Protein 7MQJ (pdb70)

InterPro domains:
  IPR001650 Helicase, C-terminal domain-like [PF00271] (728-817)
  IPR001650 Helicase, C-terminal domain-like [PS51194] (675-858)
  IPR001650 Helicase, C-terminal domain-like [SM00490] (717-817)
  IPR002464 DNA/RNA helicase, ATP-dependent, DEAH-box type, conserved site [PS00690] (511-520)
  IPR007502 Helicase-associated domain [SM00847] (878-1007)
  IPR011545 DEAD/DEAH-box helicase domain [PF00270] (399-563)
  IPR011709 DEAD-box helicase, OB fold [PF07717] (1080-1184)
  IPR014001 Helicase superfamily 1/2, ATP-binding domain [PS51192] (401-580)
  IPR014001 Helicase superfamily 1/2, ATP-binding domain [SM00487] (389-593)
  IPR027417 P-loop containing nucleoside triphosphate hydrolase [G3DSA:3.40.50.300] (355-586)
  IPR027417 P-loop containing nucleoside triphosphate hydrolase [G3DSA:3.40.50.300] (587-837)
  IPR027417 P-loop containing nucleoside triphosphate hydrolase [SSF52540] (385-940)
  IPR048333 Helicase associated domain (HA2), winged-helix domain [PF04408] (879-907)

Sequence (773 aa):
DLSRSDEIQKARIQLPVFGEEHKIMEAIHHHNDVVIICGETGSGKTTQVPQFLYEAGFGAEDSPDDYPGMVGITQPRRVAAVSMAERVANNELGDHGHKVGYQIRFDSTAKEDTKVKFMTDGVLLREMMHDFKLTKYSSIIIDEAHERNINTDILIGMLSRRCVRRLRAKLHKENPIEHKKLKLIIMSATLRVSDFSENKTLFPIIAPPVLQVDARQFPVSIHFNRRTAFNYTDDEAFRKTCKIHQKLPPGAILVFLTGQQEITHMMVKRLRKEFPFKKNSKYNKDLETPVSKMGINSKTTDLEAEDDIDFSVQVIDQDKFKSAIRYEEEDEEEEEGFEEVLTEGQTANDPLYVLPLYSLLPTKEQMRVFQKPPQGSRLCIVATNVAETSLTIPGVRYVVDSGRSKERKYNESNGVQSFEVGWVSKASANQRSGRAGRTGPGHCYRLYSSAVFEHHDFEQFSKPEILRMPVESIVLQMKSMMAIHNIINFPFPTPPDRVALSKAIQLLQYLGALDNKEMITEDGKKMSLFPLSPRFSKMLLVSDEKACLPYIVAIVSALSVGDPFINEEFELGINEISRKPNPDENMDPELKKELRSKFYKSRRSQFSKKLDKFSDVFRLLSVVSAMDYVPKEQKEIFMKKNFLRGKLMEEIVKLRKQLMYIIKSNTSKENIAVVIRNEDLKSDIPSVIQIKLLKQMICAGFVDHVAVRADVLFPDDAKITNRTSIINIPYIPVLATRTPNIEDCFVYIHPTSILNNLGEMPPKYMLYYSLHLGGNNKTRMNTLCDIA

Solvent-accessible surface area: 35760 Å² total; per-residue (Å²): 180,51,72,37,63,114,142,17,93,98,43,13,83,120,47,31,0,54,66,47,58,132,129,0,19,82,10,0,94,137,46,41,16,1,0,0,3,4,75,7,20,0,10,10,16,17,0,0,0,0,4,0,26,93,51,21,1,0,42,138,133,18,107,62,22,49,11,29,0,0,0,0,0,13,29,5,1,0,0,0,1,16,3,71,91,0,25,92,3,0,29,93,44,8,107,27,19,15,86,16,16,68,39,114,45,138,38,157,175,52,6,49,1,14,0,0,8,4,0,2,0,2,62,40,6,82,168,49,64,74,4,77,143,2,0,0,0,0,0,0,4,0,31,37,23,49,6,15,0,0,0,0,0,0,14,0,6,60,0,10,160,50,9,32,123,32,42,152,97,52,63,153,118,49,48,46,1,4,0,0,0,0,0,10,38,115,135,6,59,57,1,12,116,22,138,103,6,7,105,146,55,11,42,51,38,105,11,122,24,164,66,48,97,26,53,62,23,62,20,130,124,8,37,56,86,29,35,63,23,0,27,95,3,0,15,62,0,4,56,111,0,20,78,21,6,0,2,0,0,0,7,7,28,134,39,0,53,88,2,14,108,79,0,43,170,89,5,73,21,144,174,128,9,141,71,26,119,57,4,78,41,116,73,45,82,49,30,14,2,20,81,5,1,26,59,27,25,17,18,13,55,1,32,21,86,36,107,24,92,103,96,25,105,61,65,8,122,67,8,96,119,187,179,143,42,112,4,17,149,60,107,54,66,182,69,35,78,41,107,21,31,1,19,0,0,5,0,2,1,24,1,20,30,161,18,5,43,36,0,53,117,158,45,21,177,34,18,15,8,0,0,0,0,2,21,0,2,8,5,5,8,48,8,69,32,5,56,0,0,0,0,0,0,12,4,28,55,34,73,68,69,151,95,45,20,4,5,4,4,3,50,25,66,11,7,22,30,18,0,80,36,0,4,4,17,0,0,44,87,17,75,3,21,0,0,5,0,0,6,51,41,0,16,108,128,48,4,122,104,91,71,113,22,14,5,93,35,11,0,36,21,14,0,0,6,40,0,6,31,6,71,8,130,75,3,46,98,7,11,4,6,26,88,21,109,146,116,33,2,52,149,3,11,86,16,0,50,87,0,32,0,4,45,152,137,68,97,34,37,117,50,0,90,103,2,38,46,30,17,6,2,1,38,5,0,26,0,5,34,45,0,107,106,135,79,0,31,62,13,0,2,3,0,0,0,0,24,3,23,23,86,0,17,40,30,22,45,99,49,50,7,53,130,136,70,97,60,100,65,134,106,169,191,192,93,100,137,97,57,149,87,37,35,63,114,5,93,155,3,19,54,78,4,20,140,36,15,114,48,0,23,2,1,19,18,1,17,0,2,10,32,2,22,111,22,76,169,140,81,29,132,113,26,12,162,125,2,24,11,76,20,113,35,1,71,8,1,11,96,1,6,50,50,0,29,55,16,17,91,10,16,106,36,120,78,18,140,26,84,107,23,134,88,131,87,8,97,15,117,126,6,50,123,94,25,8,102,40,0,26,96,7,0,28,21,0,3,58,21,34,29,0,14,14,5,45,40,71,76,76,146,116,41,172,73,88,131,217,39,58,18,36,69,4,22,0,1,8,70,93,33,114,106,49,146,84,82,116,114,19,31,5,29,0,51,19,42,10,8,0,54,117,37,74,105,86,2,18,89,85,0,0,12,18,23,64,89,129,73,23,100,30,92,32,17,2,63,7,3,0,20,51,129

Foldseek 3Di:
DFDADPVLVVVLVQALVSVCLPVVVVLQVVDQEAEEAAAFRNCPLQPPQVSCVVVCQCPCPDQFHVAAEEEADQFVLLLLQSLVVNLNSRHVVSVLTEEDFWQPDDDDDNNRYYRYHLVNVLLVCLVPLLSQNGQEYEYEACQQQALSSLQSLLSVLVNQVVLVVVCVVPVSVGHHYRYYYYHHDPPCCLPQVQCLSPVHGRYYHYRYDDFAAAAEFEDLAFDLPLLVVLLVVVLLCQLWAEAFAEEEADAELVSQVVSLVVQCVQAPDDPPDPLVVLQDQPDSFFFDALNIGPDDLRVADFDQDFRDVVVVCVVQVVSVVGPDGPDRPHGYDPLAHSRFHESEAEAERRGDNVRNNVQQDDDPPRYHYYYYYHCCDLRSHARPGHAEYEYSQKYWAWAADPVQGKIGTDIDGEAPVSVVSRSSSNTNPYYHYYYYSRHPSCNVPPHHNHDDNVCVRHQLLLSLLVCLLSVNQDLLSRSGSDDDHSVSNVVSLVLCCLLQQADPSSHGDPLSNQLNRDSIRSLLSSLQVVQPPPPRNLLSLLLVLDSNNDDFADFCVNVVLDPDDQFDDPDDDVVVVVSVVVVVLQVVLQVQLCPLDQAFQSSSSSRVLLVCLVQDPVCLVVSCVSHVTNSSSSVSSLVSSQSVVQNVQSVVDPGGPRDRDDSVVSNDDRDDNVSVLVSVVSSCSSQVQAKKFFPCPVDNPPDDDDDPDQQQRGWIARPPDDADPPGPLGTEGERCRGSQRPPSPHHAGMWGFSDWDCPVPNHIYTRTGGGHD

Organism: Saccharomyces cerevisiae (strain ATCC 204508 / S288c) (NCBI:txid559292)

Radius of gyration: 29.44 Å; Cα contacts (8 Å, |Δi|>4): 1420; chains: 1; bounding box: 49×70×93 Å

GO terms:
  GO:0005730 nucleolus (C, IDA)
  GO:0042254 ribosome biogenesis (P, IDA)
  GO:0003724 RNA helicase activity (F, IDA)
  GO:0032040 small-subunit processome (C, IDA)
  GO:0005730 nucleolus (C, HDA)
  GO:0005739 mitochondrion (C, HDA)
  GO:0030686 90S preribosome (C, HDA)
  GO:0000462 maturation of SSU-rRNA from tricistronic rRNA transcript (SSU-rRNA, 5.8S rRNA, LSU-rRNA) (P, IMP)
  GO:0005654 nucleoplasm (C, TAS)
  GO:0005515 protein binding (F, IPI)

B-factor: mean 50.89, std 20.81, range [15.36, 159.25]

CATH classification: 3.40.50.300

Structure (mmCIF, N/CA/C/O backbone):
data_7MQJ
#
_entry.id   7MQJ
#
_cell.length_a   41.770
_cell.length_b   130.940
_cell.length_c   86.080
_cell.angle_alpha   90.000
_cell.angle_beta   106.480
_cell.angle_gamma   90.000
#
_symmetry.space_group_name_H-M   'P 1 21 1'
#
loop_
_entity.id
_entity.type
_entity.pdbx_description
1 polymer 'Probable ATP-dependent RNA helicase DHR1'
2 non-polymer 'MAGNESIUM ION'
3 non-polymer "ADENOSINE-5'-DIPHOSPHATE"
4 water water
#
loop_
_atom_site.group_PDB
_atom_site.id
_atom_site.type_symbol
_atom_site.label_atom_id
_atom_site.label_alt_id
_atom_site.label_comp_id
_atom_site.label_asym_id
_atom_site.label_entity_id
_atom_site.label_seq_id
_atom_site.pdbx_PDB_ins_code
_atom_site.Cartn_x
_atom_site.Cartn_y
_atom_site.Cartn_z
_atom_site.occupancy
_atom_site.B_iso_or_equiv
_atom_site.auth_seq_id
_atom_site.auth_comp_id
_atom_site.auth_asym_id
_atom_site.auth_atom_id
_atom_site.pdbx_PDB_model_num
ATOM 1 N N . ASP A 1 1 ? 2.904 40.513 41.466 1.00 69.85 377 ASP A N 1
ATOM 2 C CA . ASP A 1 1 ? 3.752 39.369 41.147 1.00 66.70 377 ASP A CA 1
ATOM 3 C C . ASP A 1 1 ? 3.356 38.717 39.820 1.00 64.11 377 ASP A C 1
ATOM 4 O O . ASP A 1 1 ? 2.218 38.822 39.382 1.00 66.95 377 ASP A O 1
ATOM 9 N N . LEU A 1 2 ? 4.310 38.041 39.189 1.00 69.50 378 LEU A N 1
ATOM 10 C CA . LEU A 1 2 ? 4.077 37.293 37.960 1.00 66.07 378 LEU A CA 1
ATOM 11 C C . LEU A 1 2 ? 4.283 35.807 38.224 1.00 65.53 378 LEU A C 1
ATOM 12 O O . LEU A 1 2 ? 5.287 35.402 38.814 1.00 60.12 378 LEU A O 1
ATOM 17 N N . SER A 1 3 ? 3.350 34.991 37.750 1.00 63.14 379 SER A N 1
ATOM 18 C CA . SER A 1 3 ? 3.364 33.562 38.052 1.00 65.19 379 SER A CA 1
ATOM 19 C C . SER A 1 3 ? 3.144 32.753 36.779 1.00 66.90 379 SER A C 1
ATOM 20 O O . SER A 1 3 ? 2.058 32.801 36.193 1.00 71.07 379 SER A O 1
ATOM 23 N N . ARG A 1 4 ? 4.158 31.990 36.376 1.00 67.09 380 ARG A N 1
ATOM 24 C CA . ARG A 1 4 ? 4.083 31.067 35.255 1.00 64.84 380 ARG A CA 1
ATOM 25 C C . ARG A 1 4 ? 3.837 29.647 35.750 1.00 64.67 380 ARG A C 1
ATOM 26 O O . ARG A 1 4 ? 4.090 29.319 36.905 1.00 69.98 380 ARG A O 1
ATOM 34 N N . SER A 1 5 ? 3.353 28.795 34.852 1.00 65.41 381 SER A N 1
ATOM 35 C CA . SER A 1 5 ? 3.162 27.392 35.201 1.00 68.73 381 SER A CA 1
ATOM 36 C C . SER A 1 5 ? 4.500 26.656 35.275 1.00 71.22 381 SER A C 1
ATOM 37 O O . SER A 1 5 ? 5.512 27.093 34.728 1.00 72.50 381 SER A O 1
ATOM 40 N N . ASP A 1 6 ? 4.488 25.520 35.974 1.00 75.21 382 ASP A N 1
ATOM 41 C CA . ASP A 1 6 ? 5.698 24.718 36.136 1.00 73.31 382 ASP A CA 1
ATOM 42 C C . ASP A 1 6 ? 6.249 24.284 34.784 1.00 66.47 382 ASP A C 1
ATOM 43 O O . ASP A 1 6 ? 7.455 24.391 34.520 1.00 63.79 382 ASP A O 1
ATOM 48 N N . GLU A 1 7 ? 5.371 23.775 33.919 1.00 67.67 383 GLU A N 1
ATOM 49 C CA . GLU A 1 7 ? 5.749 23.437 32.550 1.00 69.80 383 GLU A CA 1
ATOM 50 C C . GLU A 1 7 ? 6.514 24.581 31.892 1.00 67.10 383 GLU A C 1
ATOM 51 O O . GLU A 1 7 ? 7.615 24.387 31.357 1.00 65.80 383 GLU A O 1
ATOM 57 N N . ILE A 1 8 ? 5.951 25.791 31.966 1.00 64.54 384 ILE A N 1
ATOM 58 C CA . ILE A 1 8 ? 6.536 26.954 31.304 1.00 59.82 384 ILE A CA 1
ATOM 59 C C . ILE A 1 8 ? 7.924 27.251 31.857 1.00 54.44 384 ILE A C 1
ATOM 60 O O . ILE A 1 8 ? 8.911 27.308 31.114 1.00 51.39 384 ILE A O 1
ATOM 65 N N . GLN A 1 9 ? 8.012 27.499 33.163 1.00 59.24 385 GLN A N 1
ATOM 66 C CA . GLN A 1 9 ? 9.284 27.957 33.700 1.00 65.87 385 GLN A CA 1
ATOM 67 C C . GLN A 1 9 ? 10.358 26.892 33.567 1.00 66.27 385 GLN A C 1
ATOM 68 O O . GLN A 1 9 ? 11.544 27.232 33.499 1.00 65.18 385 GLN A O 1
ATOM 74 N N . LYS A 1 10 ? 9.976 25.617 33.481 1.00 65.01 386 LYS A N 1
ATOM 75 C CA . LYS A 1 10 ? 11.003 24.600 33.289 1.00 68.74 386 LYS A CA 1
ATOM 76 C C . LYS A 1 10 ? 11.430 24.498 31.831 1.00 62.74 386 LYS A C 1
ATOM 77 O O . LYS A 1 10 ? 12.601 24.222 31.552 1.00 61.39 386 LYS A O 1
ATOM 83 N N . ALA A 1 11 ? 10.517 24.747 30.892 1.00 62.21 387 ALA A N 1
ATOM 84 C CA . ALA A 1 11 ? 10.926 24.853 29.495 1.00 58.91 387 ALA A CA 1
ATOM 85 C C . ALA A 1 11 ? 11.890 26.020 29.285 1.00 58.65 387 ALA A C 1
ATOM 86 O O . ALA A 1 11 ? 12.879 25.897 28.548 1.00 57.57 387 ALA A O 1
ATOM 88 N N . ARG A 1 12 ? 11.628 27.154 29.948 1.00 57.45 388 ARG A N 1
ATOM 89 C CA . ARG A 1 12 ? 12.428 28.356 29.713 1.00 52.57 388 ARG A CA 1
ATOM 90 C C . ARG A 1 12 ? 13.894 28.146 30.070 1.00 51.62 388 ARG A C 1
ATOM 91 O O . ARG A 1 12 ? 14.785 28.635 29.365 1.00 48.45 388 ARG A O 1
ATOM 99 N N . ILE A 1 13 ? 14.174 27.418 31.153 1.00 52.58 389 ILE A N 1
ATOM 100 C CA . ILE A 1 13 ? 15.555 27.356 31.607 1.00 56.44 389 ILE A CA 1
ATOM 101 C C . ILE A 1 13 ? 16.416 26.528 30.663 1.00 56.19 389 ILE A C 1
ATOM 102 O O . ILE A 1 13 ? 17.642 26.665 30.671 1.00 59.69 389 ILE A O 1
ATOM 107 N N . GLN A 1 14 ? 15.813 25.698 29.815 1.00 57.04 390 GLN A N 1
ATOM 108 C CA . GLN A 1 14 ? 16.605 24.960 28.838 1.00 62.96 390 GLN A CA 1
ATOM 109 C C . GLN A 1 14 ? 17.126 25.845 27.699 1.00 60.40 390 GLN A C 1
ATOM 110 O O . GLN A 1 14 ? 18.119 25.480 27.056 1.00 63.37 390 GLN A O 1
ATOM 116 N N . LEU A 1 15 ? 16.504 26.999 27.453 1.00 57.01 391 LEU A N 1
ATOM 117 C CA . LEU A 1 15 ? 16.829 27.796 26.262 1.00 50.56 391 LEU A CA 1
ATOM 118 C C . LEU A 1 15 ? 18.152 28.539 26.438 1.00 52.15 391 LEU A C 1
ATOM 119 O O . LEU A 1 15 ? 18.368 29.182 27.474 1.00 51.69 391 LEU A O 1
ATOM 124 N N . PRO A 1 16 ? 19.052 28.491 25.452 1.00 49.56 392 PRO A N 1
ATOM 125 C CA . PRO A 1 16 ? 20.360 29.152 25.620 1.00 47.08 392 PRO A CA 1
ATOM 126 C C . PRO A 1 16 ? 20.297 30.666 25.820 1.00 45.68 392 PRO A C 1
ATOM 127 O O . PRO A 1 16 ? 21.196 31.211 26.473 1.00 48.28 392 PRO A O 1
ATOM 131 N N . VAL A 1 17 ? 19.282 31.372 25.306 1.00 42.73 393 VAL A N 1
ATOM 132 C CA . VAL A 1 17 ? 19.203 32.813 25.575 1.00 37.02 393 VAL A CA 1
ATOM 133 C C . VAL A 1 17 ? 18.862 33.089 27.055 1.00 41.64 393 VAL A C 1
ATOM 134 O O . VAL A 1 17 ? 19.319 34.089 27.643 1.00 41.68 393 VAL A O 1
ATOM 138 N N . PHE A 1 18 ? 18.024 32.233 27.655 1.00 42.20 394 PHE A N 1
ATOM 139 C CA . PHE A 1 18 ? 17.677 32.358 29.068 1.00 48.50 394 PHE A CA 1
ATOM 140 C C . PHE A 1 18 ? 18.930 32.437 29.927 1.00 49.76 394 PHE A C 1
ATOM 141 O O . PHE A 1 18 ? 19.020 33.272 30.829 1.00 55.04 394 PHE A O 1
ATOM 149 N N . GLY A 1 19 ? 19.934 31.621 29.614 1.00 47.77 395 GLY A N 1
ATOM 150 C CA . GLY A 1 19 ? 21.166 31.631 30.375 1.00 50.79 395 GLY A CA 1
ATOM 151 C C . GLY A 1 19 ? 22.004 32.878 30.203 1.00 51.86 395 GLY A C 1
ATOM 152 O O . GLY A 1 19 ? 22.811 33.185 31.085 1.00 54.55 395 GLY A O 1
ATOM 153 N N . GLU A 1 20 ? 21.842 33.602 29.094 1.00 50.09 396 GLU A N 1
ATOM 154 C CA . GLU A 1 20 ? 22.619 34.812 28.837 1.00 51.45 396 GLU A CA 1
ATOM 155 C C . GLU A 1 20 ? 21.863 36.095 29.173 1.00 46.86 396 GLU A C 1
ATOM 156 O O . GLU A 1 20 ? 22.335 37.189 28.822 1.00 42.65 396 GLU A O 1
ATOM 162 N N . GLU A 1 21 ? 20.671 35.973 29.759 1.00 41.79 397 GLU A N 1
ATOM 163 C CA . GLU A 1 21 ? 19.952 37.134 30.299 1.00 47.08 397 GLU A CA 1
ATOM 164 C C . GLU A 1 21 ? 20.847 38.199 30.946 1.00 47.90 397 GLU A C 1
ATOM 165 O O . GLU A 1 21 ? 20.628 39.401 30.752 1.00 47.36 397 GLU A O 1
ATOM 171 N N . HIS A 1 22 ? 21.855 37.776 31.713 1.00 45.43 398 HIS A N 1
ATOM 172 C CA . HIS A 1 22 ? 22.712 38.728 32.414 1.00 47.05 398 HIS A CA 1
ATOM 173 C C . HIS A 1 22 ? 23.482 39.607 31.432 1.00 48.58 398 HIS A C 1
ATOM 174 O O . HIS A 1 22 ? 23.388 40.843 31.485 1.00 54.16 398 HIS A O 1
ATOM 181 N N . LYS A 1 23 ? 24.246 38.988 30.521 1.00 49.34 399 LYS A N 1
ATOM 182 C CA . LYS A 1 23 ? 24.981 39.763 29.517 1.00 50.61 399 LYS A CA 1
ATOM 183 C C . LYS A 1 23 ? 24.033 40.604 28.661 1.00 46.04 399 LYS A C 1
ATOM 184 O O . LYS A 1 23 ? 24.343 41.753 28.310 1.00 45.91 399 LYS A O 1
ATOM 190 N N . ILE A 1 24 ? 22.866 40.054 28.326 1.00 42.00 400 ILE A N 1
ATOM 191 C CA . ILE A 1 24 ? 21.957 40.760 27.430 1.00 41.29 400 ILE A CA 1
ATOM 192 C C . ILE A 1 24 ? 21.437 42.028 28.094 1.00 48.40 400 ILE A C 1
ATOM 193 O O . ILE A 1 24 ? 21.523 43.129 27.531 1.00 43.98 400 ILE A O 1
ATOM 198 N N . MET A 1 25 ? 20.919 41.897 29.318 1.00 52.91 401 MET A N 1
ATOM 199 C CA . MET A 1 25 ? 20.364 43.055 30.005 1.00 46.62 401 MET A CA 1
ATOM 200 C C . MET A 1 25 ? 21.446 44.067 30.349 1.00 45.34 401 MET A C 1
ATOM 201 O O . MET A 1 25 ? 21.204 45.276 30.293 1.00 45.26 401 MET A O 1
ATOM 206 N N . GLU A 1 26 ? 22.652 43.605 30.684 1.00 42.51 402 GLU A N 1
ATOM 207 C CA . GLU A 1 26 ? 23.735 44.544 30.956 1.00 47.08 402 GLU A CA 1
ATOM 208 C C . GLU A 1 26 ? 24.035 45.394 29.728 1.00 49.25 402 GLU A C 1
ATOM 209 O O . GLU A 1 26 ? 24.118 46.635 29.808 1.00 53.75 402 GLU A O 1
ATOM 215 N N . ALA A 1 27 ? 24.191 44.740 28.569 1.00 42.12 403 ALA A N 1
ATOM 216 C CA . ALA A 1 27 ? 24.401 45.489 27.337 1.00 42.45 403 ALA A CA 1
ATOM 217 C C . ALA A 1 27 ? 23.252 46.454 27.079 1.00 43.56 403 ALA A C 1
ATOM 218 O O . ALA A 1 27 ? 23.476 47.603 26.690 1.00 51.18 403 ALA A O 1
ATOM 220 N N . ILE A 1 28 ? 22.015 46.015 27.314 1.00 41.05 404 ILE A N 1
ATOM 221 C CA . ILE A 1 28 ? 20.868 46.873 27.025 1.00 43.41 404 ILE A CA 1
ATOM 222 C C . ILE A 1 28 ? 20.803 48.079 27.967 1.00 52.34 404 ILE A C 1
ATOM 223 O O . ILE A 1 28 ? 20.359 49.169 27.572 1.00 56.60 404 ILE A O 1
ATOM 228 N N . HIS A 1 29 ? 21.245 47.921 29.214 1.00 44.96 405 HIS A N 1
ATOM 229 C CA . HIS A 1 29 ? 21.264 49.072 30.105 1.00 56.40 405 HIS A CA 1
ATOM 230 C C . HIS A 1 29 ? 22.347 50.051 29.710 1.00 60.22 405 HIS A C 1
ATOM 231 O O . HIS A 1 29 ? 22.228 51.250 29.953 1.00 67.52 405 HIS A O 1
ATOM 238 N N A HIS A 1 30 ? 23.487 49.546 29.199 0.50 58.79 406 HIS A N 1
ATOM 239 N N B HIS A 1 30 ? 23.349 49.577 29.042 0.50 58.23 406 HIS A N 1
ATOM 240 C CA A HIS A 1 30 ? 24.634 50.405 28.877 0.50 56.48 406 HIS A CA 1
ATOM 241 C CA B HIS A 1 30 ? 24.533 50.357 28.853 0.50 56.34 406 HIS A CA 1
ATOM 242 C C A HIS A 1 30 ? 24.602 50.978 27.458 0.50 54.84 406 HIS A C 1
ATOM 243 C C B HIS A 1 30 ? 24.667 50.903 27.451 0.50 54.83 406 HIS A C 1
ATOM 244 O O A HIS A 1 30 ? 25.381 51.881 27.161 0.50 57.24 406 HIS A O 1
ATOM 245 O O B HIS A 1 30 ? 25.419 51.866 27.261 0.50 57.38 406 HIS A O 1
ATOM 258 N N . ASN A 1 31 ? 23.782 50.449 26.554 1.00 45.60 407 ASN A N 1
ATOM 259 C CA . ASN A 1 31 ? 23.793 50.833 25.150 1.00 46.81 407 ASN A CA 1
ATOM 260 C C . ASN A 1 31 ? 22.382 50.996 24.603 1.00 48.32 407 ASN A C 1
ATOM 261 O O . ASN A 1 31 ? 21.481 50.209 24.910 1.00 52.57 407 ASN A O 1
ATOM 266 N N . ASP A 1 32 ? 22.205 52.004 23.759 1.00 47.39 408 ASP A N 1
ATOM 267 C CA . ASP A 1 32 ? 20.895 52.232 23.162 1.00 44.78 408 ASP A CA 1
ATOM 268 C C . ASP A 1 32 ? 20.605 51.236 22.052 1.00 38.83 408 ASP A C 1
ATOM 269 O O . ASP A 1 32 ? 19.435 50.928 21.802 1.00 41.87 408 ASP A O 1
ATOM 274 N N . VAL A 1 33 ? 21.640 50.736 21.374 1.00 40.53 409 VAL A N 1
ATOM 275 C CA . VAL A 1 33 ? 21.496 49.760 20.296 1.00 37.75 409 VAL A CA 1
ATOM 276 C C . VAL A 1 33 ? 22.269 48.496 20.665 1.00 37.10 409 VAL A C 1
ATOM 277 O O . VAL A 1 33 ? 23.447 48.564 21.025 1.00 37.49 409 VAL A O 1
ATOM 281 N N . VAL A 1 34 ? 21.616 47.345 20.556 1.00 36.45 410 VAL A N 1
ATOM 282 C CA . VAL A 1 34 ? 22.249 46.064 20.855 1.00 35.45 410 VAL A CA 1
ATOM 283 C C . VAL A 1 34 ? 21.861 45.068 19.774 1.00 33.23 410 VAL A C 1
ATOM 284 O O . VAL A 1 34 ? 20.687 44.961 19.399 1.00 36.04 410 VAL A O 1
ATOM 288 N N . ILE A 1 35 ? 22.840 44.320 19.287 1.00 32.23 411 ILE A N 1
ATOM 289 C CA . ILE A 1 35 ? 22.597 43.264 18.321 1.00 31.76 411 ILE A CA 1
ATOM 290 C C . ILE A 1 35 ? 22.776 41.930 19.034 1.00 34.15 411 ILE A C 1
ATOM 291 O O . ILE A 1 35 ? 23.774 41.725 19.730 1.00 33.12 411 ILE A O 1
ATOM 296 N N . ILE A 1 36 ? 21.809 41.032 18.874 1.00 28.85 412 ILE A N 1
ATOM 297 C CA . ILE A 1 36 ? 21.860 39.708 19.485 1.00 31.84 412 ILE A CA 1
ATOM 298 C C . ILE A 1 36 ? 21.810 38.665 18.374 1.00 29.92 412 ILE A C 1
ATOM 299 O O . ILE A 1 36 ? 20.878 38.669 17.566 1.00 28.05 412 ILE A O 1
ATOM 304 N N . CYS A 1 37 ? 22.802 37.779 18.329 1.00 28.85 413 CYS A N 1
ATOM 305 C CA . CYS A 1 37 ? 22.862 36.709 17.340 1.00 29.12 413 CYS A CA 1
ATOM 306 C C . CYS A 1 37 ? 22.739 35.375 18.051 1.00 32.67 413 CYS A C 1
ATOM 307 O O . CYS A 1 37 ? 23.497 35.094 18.988 1.00 33.17 413 CYS A O 1
ATOM 310 N N . GLY A 1 38 ? 21.822 34.539 17.572 1.00 29.09 414 GLY A N 1
ATOM 311 C CA . GLY A 1 38 ? 21.721 33.189 18.075 1.00 33.26 414 GLY A CA 1
ATOM 312 C C . GLY A 1 38 ? 20.880 32.337 17.150 1.00 32.66 414 GLY A C 1
ATOM 313 O O . GLY A 1 38 ? 19.877 32.816 16.603 1.00 28.72 414 GLY A O 1
ATOM 314 N N . GLU A 1 39 ? 21.259 31.073 16.993 1.00 29.49 415 GLU A N 1
ATOM 315 C CA . GLU A 1 39 ? 20.568 30.181 16.071 1.00 37.46 415 GLU A CA 1
ATOM 316 C C . GLU A 1 39 ? 19.094 30.069 16.424 1.00 32.63 415 GLU A C 1
ATOM 317 O O . GLU A 1 39 ? 18.665 30.367 17.546 1.00 31.16 415 GLU A O 1
ATOM 323 N N . THR A 1 40 ? 18.329 29.579 15.451 1.00 29.47 416 THR A N 1
ATOM 324 C CA . THR A 1 40 ? 16.915 29.292 15.647 1.00 28.90 416 THR A CA 1
ATOM 325 C C . THR A 1 40 ? 16.721 28.266 16.762 1.00 29.60 416 THR A C 1
ATOM 326 O O . THR A 1 40 ? 17.430 27.260 16.835 1.00 28.81 416 THR A O 1
ATOM 330 N N . GLY A 1 41 ? 15.740 28.527 17.625 1.00 30.28 417 GLY A N 1
ATOM 331 C CA . GLY A 1 41 ? 15.510 27.725 18.806 1.00 34.25 417 GLY A CA 1
ATOM 332 C C . GLY A 1 41 ? 16.276 28.183 20.026 1.00 37.64 417 GLY A C 1
ATOM 333 O O . GLY A 1 41 ? 16.113 27.595 21.103 1.00 41.39 417 GLY A O 1
ATOM 334 N N . SER A 1 42 ? 17.113 29.209 19.883 1.00 38.21 418 SER A N 1
ATOM 335 C CA . SER A 1 42 ? 17.846 29.755 21.016 1.00 38.31 418 SER A CA 1
ATOM 336 C C . SER A 1 42 ? 16.921 30.376 22.056 1.00 33.91 418 SER A C 1
ATOM 337 O O . SER A 1 42 ? 17.252 30.379 23.241 1.00 35.55 418 SER A O 1
ATOM 340 N N . GLY A 1 43 ? 15.781 30.911 21.643 1.00 31.89 419 GLY A N 1
ATOM 341 C CA . GLY A 1 43 ? 14.916 31.651 22.540 1.00 37.03 419 GLY A CA 1
ATOM 342 C C . GLY A 1 43 ? 14.938 33.164 22.397 1.00 34.19 419 GLY A C 1
ATOM 343 O O . GLY A 1 43 ? 14.517 33.865 23.334 1.00 32.41 419 GLY A O 1
ATOM 344 N N . LYS A 1 44 ? 15.388 33.684 21.251 1.00 31.76 420 LYS A N 1
ATOM 345 C CA . LYS A 1 44 ? 15.493 35.127 21.049 1.00 28.59 420 LYS A CA 1
ATOM 346 C C . LYS A 1 44 ? 14.131 35.801 21.155 1.00 30.46 420 LYS A C 1
ATOM 347 O O . LYS A 1 44 ? 13.923 36.704 21.978 1.00 30.56 420 LYS A O 1
ATOM 353 N N . THR A 1 45 ? 13.186 35.344 20.330 1.00 23.41 421 THR A N 1
ATOM 354 C CA . THR A 1 45 ? 11.903 36.024 20.177 1.00 30.93 421 THR A CA 1
ATOM 355 C C . THR A 1 45 ? 11.043 35.881 21.425 1.00 33.72 421 THR A C 1
ATOM 356 O O . THR A 1 45 ? 10.293 36.799 21.784 1.00 29.24 421 THR A O 1
ATOM 360 N N . THR A 1 46 ? 11.107 34.719 22.076 1.00 31.38 422 THR A N 1
ATOM 361 C CA . THR A 1 46 ? 10.236 34.475 23.215 1.00 33.22 422 THR A CA 1
ATOM 362 C C . THR A 1 46 ? 10.796 35.101 24.482 1.00 33.43 422 THR A C 1
ATOM 363 O O . THR A 1 46 ? 10.033 35.661 25.277 1.00 32.90 422 THR A O 1
ATOM 367 N N . GLN A 1 47 ? 12.120 35.078 24.659 1.00 33.44 423 GLN A N 1
ATOM 368 C CA . GLN A 1 47 ? 12.689 35.448 25.954 1.00 33.79 423 GLN A CA 1
ATOM 369 C C . GLN A 1 47 ? 13.151 36.897 26.058 1.00 35.40 423 GLN A C 1
ATOM 370 O O . GLN A 1 47 ? 13.079 37.457 27.158 1.00 39.24 423 GLN A O 1
ATOM 376 N N . VAL A 1 48 ? 13.651 37.535 24.974 1.00 32.05 424 VAL A N 1
ATOM 377 C CA . VAL A 1 48 ? 14.127 38.920 25.142 1.00 31.92 424 VAL A CA 1
ATOM 378 C C . VAL A 1 48 ? 13.016 39.863 25.509 1.00 31.64 424 VAL A C 1
ATOM 379 O O . VAL A 1 48 ? 13.217 40.715 26.403 1.00 35.79 424 VAL A O 1
ATOM 383 N N . PRO A 1 49 ? 11.812 39.807 24.911 1.00 36.90 425 PRO A N 1
ATOM 384 C CA . PRO A 1 49 ? 10.725 40.677 25.382 1.00 31.27 425 PRO A CA 1
ATOM 385 C C . PRO A 1 49 ? 10.387 40.427 26.832 1.00 34.66 425 PRO A C 1
ATOM 386 O O . PRO A 1 49 ? 10.101 41.376 27.577 1.00 41.13 425 PRO A O 1
ATOM 390 N N . GLN A 1 50 ? 10.416 39.159 27.253 1.00 33.20 426 GLN A N 1
ATOM 391 C CA . GLN A 1 50 ? 10.197 38.846 28.661 1.00 36.44 426 GLN A CA 1
ATOM 392 C C . GLN A 1 50 ? 11.268 39.473 29.540 1.00 36.00 426 GLN A C 1
ATOM 393 O O . GLN A 1 50 ? 10.959 39.992 30.620 1.00 40.63 426 GLN A O 1
ATOM 399 N N . PHE A 1 51 ? 12.532 39.449 29.098 1.00 39.83 427 PHE A N 1
ATOM 400 C CA . PHE A 1 51 ? 13.580 40.143 29.850 1.00 42.78 427 PHE A CA 1
ATOM 401 C C . PHE A 1 51 ? 13.209 41.602 30.065 1.00 47.36 427 PHE A C 1
ATOM 402 O O . PHE A 1 51 ? 13.313 42.130 31.176 1.00 45.88 427 PHE A O 1
ATOM 410 N N . LEU A 1 52 ? 12.800 42.282 28.994 1.00 46.30 428 LEU A N 1
ATOM 411 C CA . LEU A 1 52 ? 12.479 43.694 29.144 1.00 39.87 428 LEU A CA 1
ATOM 412 C C . LEU A 1 52 ? 11.274 43.879 30.063 1.00 39.08 428 LEU A C 1
ATOM 413 O O . LEU A 1 52 ? 11.309 44.692 30.992 1.00 38.60 428 LEU A O 1
ATOM 418 N N . TYR A 1 53 ? 10.204 43.114 29.826 1.00 38.37 429 TYR A N 1
ATOM 419 C CA . TYR A 1 53 ? 8.993 43.237 30.634 1.00 39.85 429 TYR A CA 1
ATOM 420 C C . TYR A 1 53 ? 9.291 43.057 32.122 1.00 42.14 429 TYR A C 1
ATOM 421 O O . TYR A 1 53 ? 8.815 43.833 32.963 1.00 42.47 429 TYR A O 1
ATOM 430 N N . GLU A 1 54 ? 10.073 42.032 32.472 1.00 40.57 430 GLU A N 1
ATOM 431 C CA . GLU A 1 54 ? 10.402 41.825 33.881 1.00 45.26 430 GLU A CA 1
ATOM 432 C C . GLU A 1 54 ? 11.257 42.957 34.420 1.00 46.78 430 GLU A C 1
ATOM 433 O O . GLU A 1 54 ? 11.188 43.280 35.609 1.00 51.58 430 GLU A O 1
ATOM 439 N N . ALA A 1 55 ? 12.076 43.564 33.569 1.00 45.92 431 ALA A N 1
ATOM 440 C CA . ALA A 1 55 ? 12.900 44.679 34.013 1.00 45.20 431 ALA A CA 1
ATOM 441 C C . ALA A 1 55 ? 12.115 45.968 34.179 1.00 48.46 431 ALA A C 1
ATOM 442 O O . ALA A 1 55 ? 12.723 46.989 34.511 1.00 54.39 431 ALA A O 1
ATOM 444 N N . GLY A 1 56 ? 10.799 45.954 33.969 1.00 49.58 432 GLY A N 1
ATOM 445 C CA . GLY A 1 56 ? 9.978 47.139 34.131 1.00 48.64 432 GLY A CA 1
ATOM 446 C C . GLY A 1 56 ? 9.647 47.880 32.848 1.00 46.46 432 GLY A C 1
ATOM 447 O O . GLY A 1 56 ? 8.985 48.925 32.908 1.00 49.12 432 GLY A O 1
ATOM 448 N N . PHE A 1 57 ? 10.085 47.383 31.693 1.00 43.87 433 PHE A N 1
ATOM 449 C CA . PHE A 1 57 ? 9.753 48.040 30.433 1.00 42.15 433 PHE A CA 1
ATOM 450 C C . PHE A 1 57 ? 8.252 47.982 30.206 1.00 43.85 433 PHE A C 1
ATOM 451 O O . PHE A 1 57 ? 7.662 46.898 30.157 1.00 44.39 433 PHE A O 1
ATOM 459 N N . GLY A 1 58 ? 7.630 49.149 30.083 1.00 47.59 434 GLY A N 1
ATOM 460 C CA . GLY A 1 58 ? 6.192 49.203 29.973 1.00 47.01 434 GLY A CA 1
ATOM 461 C C . GLY A 1 58 ? 5.435 49.174 31.282 1.00 49.04 434 GLY A C 1
ATOM 462 O O . GLY A 1 58 ? 4.203 49.215 31.256 1.00 49.24 434 GLY A O 1
ATOM 463 N N . ALA A 1 59 ? 6.117 49.105 32.420 1.00 50.18 435 ALA A N 1
ATOM 464 C CA . ALA A 1 59 ? 5.423 49.148 33.704 1.00 60.43 435 ALA A CA 1
ATOM 465 C C . ALA A 1 59 ? 4.720 50.495 33.892 1.00 68.74 435 ALA A C 1
ATOM 466 O O . ALA A 1 59 ? 5.260 51.562 33.559 1.00 61.80 435 ALA A O 1
ATOM 468 N N . GLU A 1 60 ? 3.509 50.442 34.466 1.00 66.62 436 GLU A N 1
ATOM 469 C CA . GLU A 1 60 ? 2.575 51.544 34.237 1.00 75.69 436 GLU A CA 1
ATOM 470 C C . GLU A 1 60 ? 3.041 52.854 34.849 1.00 75.08 436 GLU A C 1
ATOM 471 O O . GLU A 1 60 ? 2.568 53.918 34.443 1.00 82.65 436 GLU A O 1
ATOM 477 N N . ASP A 1 61 ? 3.950 52.817 35.802 1.00 73.92 437 ASP A N 1
ATOM 478 C CA . ASP A 1 61 ? 4.532 54.056 36.272 1.00 69.63 437 ASP A CA 1
ATOM 479 C C . ASP A 1 61 ? 6.058 53.995 36.257 1.00 64.85 437 ASP A C 1
ATOM 480 O O . ASP A 1 61 ? 6.730 54.574 37.116 1.00 64.34 437 ASP A O 1
ATOM 485 N N . SER A 1 62 ? 6.637 53.324 35.268 1.00 65.71 438 SER A N 1
ATOM 486 C CA . SER A 1 62 ? 8.087 53.336 35.126 1.00 66.22 438 SER A CA 1
ATOM 487 C C . SER A 1 62 ? 8.570 54.770 34.924 1.00 72.88 438 SER A C 1
ATOM 488 O O . SER A 1 62 ? 7.959 55.532 34.161 1.00 77.79 438 SER A O 1
ATOM 491 N N . PRO A 1 63 ? 9.639 55.184 35.606 1.00 71.40 439 PRO A N 1
ATOM 492 C CA . PRO A 1 63 ? 10.149 56.545 35.397 1.00 67.08 439 PRO A CA 1
ATOM 493 C C . PRO A 1 63 ? 10.992 56.676 34.146 1.00 63.15 439 PRO A C 1
ATOM 494 O O . PRO A 1 63 ? 11.182 57.797 33.658 1.00 64.79 439 PRO A O 1
ATOM 498 N N A ASP A 1 64 ? 11.508 55.569 33.613 0.50 62.54 440 ASP A N 1
ATOM 499 N N B ASP A 1 64 ? 11.500 55.575 33.605 0.50 62.53 440 ASP A N 1
ATOM 500 C CA A ASP A 1 64 ? 12.405 55.613 32.469 0.50 60.24 440 ASP A CA 1
ATOM 501 C CA B ASP A 1 64 ? 12.377 55.642 32.446 0.50 60.24 440 ASP A CA 1
ATOM 502 C C A ASP A 1 64 ? 11.935 54.807 31.267 0.50 54.30 440 ASP A C 1
ATOM 503 C C B ASP A 1 64 ? 11.916 54.817 31.259 0.50 54.29 440 ASP A C 1
ATOM 504 O O A ASP A 1 64 ? 12.318 55.146 30.143 0.50 52.12 440 ASP A O 1
ATOM 505 O O B ASP A 1 64 ? 12.295 55.151 30.130 0.50 52.10 440 ASP A O 1
ATOM 514 N N . TYR A 1 65 ? 11.110 53.773 31.460 1.00 52.73 441 TYR A N 1
ATOM 515 C CA . TYR A 1 65 ? 10.703 52.882 30.367 1.00 49.62 441 TYR A CA 1
ATOM 516 C C . TYR A 1 65 ? 9.196 52.616 30.360 1.00 48.49 441 TYR A C 1
ATOM 517 O O . TYR A 1 65 ? 8.757 51.465 30.308 1.00 49.80 441 TYR A O 1
ATOM 526 N N . PRO A 1 66 ? 8.369 53.670 30.375 1.00 46.46 442 PRO A N 1
ATOM 527 C CA . PRO A 1 66 ? 6.916 53.451 30.408 1.00 46.54 442 PRO A CA 1
ATOM 528 C C . PRO A 1 66 ? 6.326 53.026 29.076 1.00 45.56 442 PRO A C 1
ATOM 529 O O . PRO A 1 66 ? 5.221 52.469 29.057 1.00 46.76 442 PRO A O 1
ATOM 533 N N . GLY A 1 67 ? 7.017 53.260 27.966 1.00 39.64 443 GLY A N 1
ATOM 534 C CA . GLY A 1 67 ? 6.487 52.852 26.684 1.00 41.34 443 GLY A CA 1
ATOM 535 C C . GLY A 1 67 ? 6.420 51.344 26.525 1.00 42.16 443 GLY A C 1
ATOM 536 O O . GLY A 1 67 ? 7.062 50.569 27.235 1.00 44.12 443 GLY A O 1
ATOM 537 N N . MET A 1 68 ? 5.608 50.928 25.559 1.00 38.75 444 MET A N 1
ATOM 538 C CA . MET A 1 68 ? 5.494 49.528 25.211 1.00 38.48 444 MET A CA 1
ATOM 539 C C . MET A 1 68 ? 6.838 48.975 24.746 1.00 36.60 444 MET A C 1
ATOM 540 O O . MET A 1 68 ? 7.773 49.711 24.399 1.00 33.46 444 MET A O 1
ATOM 545 N N . VAL A 1 69 ? 6.916 47.654 24.746 1.00 37.51 445 VAL A N 1
ATOM 546 C CA . VAL A 1 69 ? 7.971 46.907 24.083 1.00 36.21 445 VAL A CA 1
ATOM 547 C C . VAL A 1 69 ? 7.392 46.433 22.756 1.00 35.03 445 VAL A C 1
ATOM 548 O O . VAL A 1 69 ? 6.448 45.638 22.737 1.00 35.06 445 VAL A O 1
ATOM 552 N N . GLY A 1 70 ? 7.910 46.944 21.645 1.00 36.98 446 GLY A N 1
ATOM 553 C CA . GLY A 1 70 ? 7.481 46.512 20.320 1.00 29.45 446 GLY A CA 1
ATOM 554 C C . GLY A 1 70 ? 8.485 45.515 19.771 1.00 27.57 446 GLY A C 1
ATOM 555 O O . GLY A 1 70 ? 9.687 45.657 19.978 1.00 33.13 446 GLY A O 1
ATOM 556 N N . ILE A 1 71 ? 7.982 44.479 19.106 1.00 26.28 447 ILE A N 1
ATOM 557 C CA . ILE A 1 71 ? 8.858 43.512 18.464 1.00 28.01 447 ILE A CA 1
ATOM 558 C C . ILE A 1 71 ? 8.309 43.218 17.075 1.00 27.25 447 ILE A C 1
ATOM 559 O O . ILE A 1 71 ? 7.139 42.835 16.925 1.00 29.65 447 ILE A O 1
ATOM 564 N N . THR A 1 72 ? 9.130 43.453 16.057 1.00 26.01 448 THR A N 1
ATOM 565 C CA . THR A 1 72 ? 8.701 43.269 14.676 1.00 27.45 448 THR A CA 1
ATOM 566 C C . THR A 1 72 ? 9.217 41.942 14.137 1.00 25.92 448 THR A C 1
ATOM 567 O O . THR A 1 72 ? 10.287 41.468 14.517 1.00 25.31 448 THR A O 1
ATOM 571 N N . GLN A 1 73 ? 8.431 41.350 13.249 1.00 25.34 449 GLN A N 1
ATOM 572 C CA . GLN A 1 73 ? 8.783 40.180 12.459 1.00 24.74 449 GLN A CA 1
ATOM 573 C C . GLN A 1 73 ? 8.597 40.517 10.987 1.00 27.61 449 GLN A C 1
ATOM 574 O O . GLN A 1 73 ? 7.683 41.267 10.630 1.00 27.17 449 GLN A O 1
ATOM 580 N N . PRO A 1 74 ? 9.445 39.993 10.104 1.00 26.25 450 PRO A N 1
ATOM 581 C CA . PRO A 1 74 ? 9.129 40.096 8.676 1.00 26.19 450 PRO A CA 1
ATOM 582 C C . PRO A 1 74 ? 8.029 39.132 8.273 1.00 28.02 450 PRO A C 1
ATOM 583 O O . PRO A 1 74 ? 7.514 39.238 7.159 1.00 29.09 450 PRO A O 1
ATOM 587 N N . ARG A 1 75 ? 7.636 38.203 9.148 1.00 21.94 451 ARG A N 1
ATOM 588 C CA . ARG A 1 75 ? 6.659 37.183 8.787 1.00 24.76 451 ARG A CA 1
ATOM 589 C C . ARG A 1 75 ? 5.476 37.257 9.738 1.00 24.57 451 ARG A C 1
ATOM 590 O O . ARG A 1 75 ? 5.644 37.152 10.964 1.00 22.54 451 ARG A O 1
ATOM 598 N N . ARG A 1 76 ? 4.277 37.418 9.175 1.00 22.90 452 ARG A N 1
ATOM 599 C CA . ARG A 1 76 ? 3.121 37.611 10.047 1.00 30.11 452 ARG A CA 1
ATOM 600 C C . ARG A 1 76 ? 2.754 36.334 10.803 1.00 26.12 452 ARG A C 1
ATOM 601 O O . ARG A 1 76 ? 2.248 36.417 11.936 1.00 27.06 452 ARG A O 1
ATOM 609 N N . VAL A 1 77 ? 3.002 35.151 10.212 1.00 26.66 453 VAL A N 1
ATOM 610 C CA . VAL A 1 77 ? 2.825 33.902 10.957 1.00 24.45 453 VAL A CA 1
ATOM 611 C C . VAL A 1 77 ? 3.647 33.928 12.243 1.00 28.69 453 VAL A C 1
ATOM 612 O O . VAL A 1 77 ? 3.165 33.563 13.319 1.00 28.63 453 VAL A O 1
ATOM 616 N N . ALA A 1 78 ? 4.911 34.335 12.141 1.00 26.37 454 ALA A N 1
ATOM 617 C CA . ALA A 1 78 ? 5.751 34.408 13.330 1.00 25.71 454 ALA A CA 1
ATOM 618 C C . ALA A 1 78 ? 5.222 35.452 14.309 1.00 30.86 454 ALA A C 1
ATOM 619 O O . ALA A 1 78 ? 5.136 35.190 15.515 1.00 28.96 454 ALA A O 1
ATOM 621 N N . ALA A 1 79 ? 4.861 36.644 13.805 1.00 26.98 455 ALA A N 1
ATOM 622 C CA . ALA A 1 79 ? 4.311 37.681 14.673 1.00 26.28 455 ALA A CA 1
ATOM 623 C C . ALA A 1 79 ? 3.187 37.124 15.554 1.00 29.59 455 ALA A C 1
ATOM 624 O O . ALA A 1 79 ? 3.238 37.219 16.787 1.00 29.90 455 ALA A O 1
ATOM 626 N N . VAL A 1 80 ? 2.205 36.456 14.935 1.00 26.62 456 VAL A N 1
ATOM 627 C CA . VAL A 1 80 ? 1.032 35.984 15.674 1.00 28.44 456 VAL A CA 1
ATOM 628 C C . VAL A 1 80 ? 1.373 34.785 16.570 1.00 30.03 456 VAL A C 1
ATOM 629 O O . VAL A 1 80 ? 0.949 34.716 17.735 1.00 32.66 456 VAL A O 1
ATOM 633 N N . SER A 1 81 ? 2.132 33.814 16.048 1.00 30.86 457 SER A N 1
ATOM 634 C CA . SER A 1 81 ? 2.419 32.616 16.833 1.00 35.02 457 SER A CA 1
ATOM 635 C C . SER A 1 81 ? 3.278 32.950 18.048 1.00 36.25 457 SER A C 1
ATOM 636 O O . SER A 1 81 ? 3.029 32.467 19.164 1.00 34.08 457 SER A O 1
ATOM 639 N N . MET A 1 82 ? 4.308 33.773 17.843 1.00 32.57 458 MET A N 1
ATOM 640 C CA . MET A 1 82 ? 5.219 34.082 18.923 1.00 30.73 458 MET A CA 1
ATOM 641 C C . MET A 1 82 ? 4.567 35.027 19.925 1.00 33.82 458 MET A C 1
ATOM 642 O O . MET A 1 82 ? 4.850 34.927 21.116 1.00 34.62 458 MET A O 1
ATOM 647 N N . ALA A 1 83 ? 3.613 35.871 19.487 1.00 35.46 459 ALA A N 1
ATOM 648 C CA . ALA A 1 83 ? 2.785 36.592 20.456 1.00 34.70 459 ALA A CA 1
ATOM 649 C C . ALA A 1 83 ? 1.999 35.629 21.339 1.00 38.36 459 ALA A C 1
ATOM 650 O O . ALA A 1 83 ? 1.927 35.809 22.565 1.00 37.94 459 ALA A O 1
ATOM 652 N N . GLU A 1 84 ? 1.370 34.613 20.737 1.00 41.03 460 GLU A N 1
ATOM 653 C CA . GLU A 1 84 ? 0.578 33.698 21.563 1.00 44.85 460 GLU A CA 1
ATOM 654 C C . GLU A 1 84 ? 1.464 32.942 22.544 1.00 37.17 460 GLU A C 1
ATOM 655 O O . GLU A 1 84 ? 1.100 32.753 23.718 1.00 37.17 460 GLU A O 1
ATOM 661 N N . ARG A 1 85 ? 2.651 32.537 22.088 1.00 36.03 461 ARG A N 1
ATOM 662 C CA . ARG A 1 85 ? 3.571 31.825 22.967 1.00 40.90 461 ARG A CA 1
ATOM 663 C C . ARG A 1 85 ? 4.033 32.706 24.120 1.00 46.41 461 ARG A C 1
ATOM 664 O O . ARG A 1 85 ? 4.074 32.257 25.275 1.00 44.86 461 ARG A O 1
ATOM 672 N N . VAL A 1 86 ? 4.380 33.969 23.837 1.00 41.94 462 VAL A N 1
ATOM 673 C CA . VAL A 1 86 ? 4.880 34.824 24.911 1.00 37.62 462 VAL A CA 1
ATOM 674 C C . VAL A 1 86 ? 3.766 35.143 25.913 1.00 39.93 462 VAL A C 1
ATOM 675 O O . VAL A 1 86 ? 3.993 35.133 27.130 1.00 37.49 462 VAL A O 1
ATOM 679 N N . ALA A 1 87 ? 2.542 35.398 25.423 1.00 36.38 463 ALA A N 1
ATOM 680 C CA . ALA A 1 87 ? 1.397 35.548 26.322 1.00 40.22 463 ALA A CA 1
ATOM 681 C C . ALA A 1 87 ? 1.248 34.335 27.232 1.00 46.70 463 ALA A C 1
ATOM 682 O O . ALA A 1 87 ? 1.013 34.473 28.436 1.00 45.50 463 ALA A O 1
ATOM 684 N N A ASN A 1 88 ? 1.370 33.129 26.664 0.50 45.68 464 ASN A N 1
ATOM 685 N N B ASN A 1 88 ? 1.393 33.136 26.673 0.50 45.66 464 ASN A N 1
ATOM 686 C CA A ASN A 1 88 ? 1.310 31.921 27.482 0.50 46.45 464 ASN A CA 1
ATOM 687 C CA B ASN A 1 88 ? 1.306 31.930 27.485 0.50 46.45 464 ASN A CA 1
ATOM 688 C C A ASN A 1 88 ? 2.437 31.903 28.510 0.50 45.00 464 ASN A C 1
ATOM 689 C C B ASN A 1 88 ? 2.445 31.865 28.497 0.50 45.00 464 ASN A C 1
ATOM 690 O O A ASN A 1 88 ? 2.219 31.583 29.685 0.50 44.46 464 ASN A O 1
ATOM 691 O O B ASN A 1 88 ? 2.237 31.481 29.654 0.50 44.46 464 ASN A O 1
ATOM 700 N N . GLU A 1 89 ? 3.653 32.256 28.085 1.00 46.42 465 GLU A N 1
ATOM 701 C CA . GLU A 1 89 ? 4.795 32.201 28.993 1.00 45.66 465 GLU A CA 1
ATOM 702 C C . GLU A 1 89 ? 4.708 33.263 30.078 1.00 46.10 465 GLU A C 1
ATOM 703 O O . GLU A 1 89 ? 5.219 33.051 31.179 1.00 46.85 465 GLU A O 1
ATOM 709 N N . LEU A 1 90 ? 4.060 34.397 29.806 1.00 45.71 466 LEU A N 1
ATOM 710 C CA . LEU A 1 90 ? 3.910 35.421 30.835 1.00 45.49 466 LEU A CA 1
ATOM 711 C C . LEU A 1 90 ? 2.840 35.076 31.874 1.00 44.44 466 LEU A C 1
ATOM 712 O O . LEU A 1 90 ? 2.625 35.867 32.803 1.00 41.90 466 LEU A O 1
ATOM 717 N N . GLY A 1 91 ? 2.166 33.929 31.748 1.00 44.86 467 GLY A N 1
ATOM 718 C CA . GLY A 1 91 ? 1.281 33.476 32.817 1.00 42.85 467 GLY A CA 1
ATOM 719 C C . GLY A 1 91 ? 0.162 34.465 33.073 1.00 48.72 467 GLY A C 1
ATOM 720 O O . GLY A 1 91 ? -0.502 34.928 32.140 1.00 43.02 467 GLY A O 1
ATOM 721 N N . ASP A 1 92 ? -0.040 34.831 34.358 1.00 50.64 468 ASP A N 1
ATOM 722 C CA . ASP A 1 92 ? -1.080 35.801 34.694 1.00 52.48 468 ASP A CA 1
ATOM 723 C C . ASP A 1 92 ? -0.710 37.245 34.315 1.00 50.89 468 ASP A C 1
ATOM 724 O O . ASP A 1 92 ? -1.403 38.178 34.729 1.00 57.68 468 ASP A O 1
ATOM 729 N N . HIS A 1 93 ? 0.346 37.451 33.534 1.00 49.37 469 HIS A N 1
ATOM 730 C CA . HIS A 1 93 ? 0.586 38.729 32.881 1.00 50.74 469 HIS A CA 1
ATOM 731 C C . HIS A 1 93 ? 0.402 38.638 31.371 1.00 47.07 469 HIS A C 1
ATOM 732 O O . HIS A 1 93 ? 0.690 39.607 30.661 1.00 42.55 469 HIS A O 1
ATOM 739 N N . GLY A 1 94 ? -0.074 37.496 30.866 1.00 43.90 470 GLY A N 1
ATOM 740 C CA . GLY A 1 94 ? -0.112 37.287 29.432 1.00 40.86 470 GLY A CA 1
ATOM 741 C C . GLY A 1 94 ? -1.062 38.222 28.720 1.00 40.52 470 GLY A C 1
ATOM 742 O O . GLY A 1 94 ? -0.882 38.515 27.536 1.00 42.11 470 GLY A O 1
ATOM 743 N N . HIS A 1 95 ? -2.071 38.726 29.432 1.00 42.09 471 HIS A N 1
ATOM 744 C CA . HIS A 1 95 ? -2.961 39.715 28.842 1.00 43.61 471 HIS A CA 1
ATOM 745 C C . HIS A 1 95 ? -2.236 40.994 28.416 1.00 44.75 471 HIS A C 1
ATOM 746 O O . HIS A 1 95 ? -2.831 41.808 27.703 1.00 44.62 471 HIS A O 1
ATOM 753 N N . LYS A 1 96 ? -0.985 41.206 28.844 1.00 45.17 472 LYS A N 1
ATOM 754 C CA . LYS A 1 96 ? -0.227 42.370 28.387 1.00 41.78 472 LYS A CA 1
ATOM 755 C C . LYS A 1 96 ? 0.278 42.209 26.959 1.00 43.01 472 LYS A C 1
ATOM 756 O O . LYS A 1 96 ? 0.810 43.168 26.389 1.00 39.75 472 LYS A O 1
ATOM 762 N N . VAL A 1 97 ? 0.149 41.018 26.388 1.00 40.38 473 VAL A N 1
ATOM 763 C CA . VAL A 1 97 ? 0.743 40.687 25.104 1.00 39.04 473 VAL A CA 1
ATOM 764 C C . VAL A 1 97 ? -0.333 40.773 24.037 1.00 42.71 473 VAL A C 1
ATOM 765 O O . VAL A 1 97 ? -1.397 40.152 24.168 1.00 46.77 473 VAL A O 1
ATOM 769 N N . GLY A 1 98 ? -0.067 41.551 22.989 1.00 42.70 474 GLY A N 1
ATOM 770 C CA . GLY A 1 98 ? -0.916 41.579 21.816 1.00 42.57 474 GLY A CA 1
ATOM 771 C C . GLY A 1 98 ? -0.087 41.551 20.542 1.00 40.96 474 GLY A C 1
ATOM 772 O O . GLY A 1 98 ? 1.146 41.518 20.579 1.00 35.77 474 GLY A O 1
ATOM 773 N N . TYR A 1 99 ? -0.798 41.580 19.410 1.00 37.59 475 TYR A N 1
ATOM 774 C CA . TYR A 1 99 ? -0.162 41.629 18.105 1.00 38.63 475 TYR A CA 1
ATOM 775 C C . TYR A 1 99 ? -1.000 42.478 17.151 1.00 34.67 475 TYR A C 1
ATOM 776 O O . TYR A 1 99 ? -2.174 42.777 17.391 1.00 33.60 475 TYR A O 1
ATOM 785 N N . GLN A 1 100 ? -0.364 42.875 16.066 1.00 37.94 476 GLN A N 1
ATOM 786 C CA . GLN A 1 100 ? -1.028 43.627 15.008 1.00 38.24 476 GLN A CA 1
ATOM 787 C C . GLN A 1 100 ? -0.349 43.268 13.701 1.00 33.36 476 GLN A C 1
ATOM 788 O O . GLN A 1 100 ? 0.827 43.588 13.518 1.00 32.73 476 GLN A O 1
ATOM 794 N N . ILE A 1 101 ? -1.085 42.613 12.807 1.00 33.40 477 ILE A N 1
ATOM 795 C CA . ILE A 1 101 ? -0.580 42.254 11.487 1.00 38.22 477 ILE A CA 1
ATOM 796 C C . ILE A 1 101 ? -1.380 42.890 10.363 1.00 43.55 477 ILE A C 1
ATOM 797 O O . ILE A 1 101 ? -1.091 42.639 9.196 1.00 40.82 477 ILE A O 1
ATOM 802 N N . ARG A 1 102 ? -2.394 43.676 10.674 1.00 45.11 478 ARG A N 1
ATOM 803 C CA . ARG A 1 102 ? -3.126 44.400 9.656 1.00 48.43 478 ARG A CA 1
ATOM 804 C C . ARG A 1 102 ? -2.954 45.884 9.928 1.00 49.89 478 ARG A C 1
ATOM 805 O O . ARG A 1 102 ? -2.762 46.299 11.072 1.00 50.27 478 ARG A O 1
ATOM 813 N N . PHE A 1 103 ? -3.001 46.682 8.863 1.00 55.79 479 PHE A N 1
ATOM 814 C CA . PHE A 1 103 ? -2.771 48.114 9.018 1.00 52.62 479 PHE A CA 1
ATOM 815 C C . PHE A 1 103 ? -3.836 48.756 9.888 1.00 50.17 479 PHE A C 1
ATOM 816 O O . PHE A 1 103 ? -3.531 49.627 10.712 1.00 48.76 479 PHE A O 1
ATOM 824 N N . ASP A 1 104 ? -5.087 48.322 9.744 1.00 46.67 480 ASP A N 1
ATOM 825 C CA . ASP A 1 104 ? -6.209 49.006 10.374 1.00 54.92 480 ASP A CA 1
ATOM 826 C C . ASP A 1 104 ? -6.820 48.219 11.530 1.00 61.44 480 ASP A C 1
ATOM 827 O O . ASP A 1 104 ? -7.925 48.535 11.980 1.00 65.12 480 ASP A O 1
ATOM 832 N N . SER A 1 105 ? -6.115 47.211 12.023 1.00 56.38 481 SER A N 1
ATOM 833 C CA . SER A 1 105 ? -6.371 46.695 13.359 1.00 64.25 481 SER A CA 1
ATOM 834 C C . SER A 1 105 ? -5.928 47.717 14.402 1.00 67.99 481 SER A C 1
ATOM 835 O O . SER A 1 105 ? -4.808 48.230 14.345 1.00 66.36 481 SER A O 1
ATOM 838 N N . THR A 1 106 ? -6.800 48.032 15.357 1.00 72.12 482 THR A N 1
ATOM 839 C CA . THR A 1 106 ? -6.414 48.902 16.466 1.00 75.00 482 THR A CA 1
ATOM 840 C C . THR A 1 106 ? -6.332 48.045 17.721 1.00 73.35 482 THR A C 1
ATOM 841 O O . THR A 1 106 ? -7.313 47.401 18.099 1.00 71.24 482 THR A O 1
ATOM 845 N N . ALA A 1 107 ? -5.185 48.087 18.378 1.00 75.07 483 ALA A N 1
ATOM 846 C CA . ALA A 1 107 ? -4.798 47.095 19.360 1.00 74.41 483 ALA A CA 1
ATOM 847 C C . ALA A 1 107 ? -5.378 47.381 20.737 1.00 74.73 483 ALA A C 1
ATOM 848 O O . ALA A 1 107 ? -5.826 48.488 21.033 1.00 74.85 483 ALA A O 1
ATOM 850 N N . LYS A 1 108 ? -5.373 46.346 21.573 1.00 75.31 484 LYS A N 1
ATOM 851 C CA . LYS A 1 108 ? -5.966 46.416 22.893 1.00 75.47 484 LYS A CA 1
ATOM 852 C C . LYS A 1 108 ? -5.316 47.515 23.724 1.00 74.48 484 LYS A C 1
ATOM 853 O O . LYS A 1 108 ? -4.167 47.896 23.510 1.00 72.19 484 LYS A O 1
ATOM 859 N N . GLU A 1 109 ? -6.078 48.002 24.708 1.00 78.40 485 GLU A N 1
ATOM 860 C CA . GLU A 1 109 ? -5.649 49.057 25.617 1.00 77.06 485 GLU A CA 1
ATOM 861 C C . GLU A 1 109 ? -4.399 48.650 26.375 1.00 71.60 485 GLU A C 1
ATOM 862 O O . GLU A 1 109 ? -3.397 49.381 26.387 1.00 67.27 485 GLU A O 1
ATOM 868 N N . ASP A 1 110 ? -4.475 47.506 27.058 1.00 69.19 486 ASP A N 1
ATOM 869 C CA . ASP A 1 110 ? -3.464 47.092 28.018 1.00 67.78 486 ASP A CA 1
ATOM 870 C C . ASP A 1 110 ? -2.271 46.420 27.369 1.00 57.28 486 ASP A C 1
ATOM 871 O O . ASP A 1 110 ? -1.382 45.971 28.096 1.00 56.76 486 ASP A O 1
ATOM 876 N N . THR A 1 111 ? -2.223 46.340 26.036 1.00 57.63 487 THR A N 1
ATOM 877 C CA . THR A 1 111 ? -1.060 45.746 25.390 1.00 48.80 487 THR A CA 1
ATOM 878 C C . THR A 1 111 ? 0.177 46.543 25.766 1.00 45.15 487 THR A C 1
ATOM 879 O O . THR A 1 111 ? 0.234 47.758 25.552 1.00 52.69 487 THR A O 1
ATOM 883 N N . LYS A 1 112 ? 1.127 45.868 26.403 1.00 42.38 488 LYS A N 1
ATOM 884 C CA . LYS A 1 112 ? 2.429 46.429 26.708 1.00 40.55 488 LYS A CA 1
ATOM 885 C C . LYS A 1 112 ? 3.564 45.728 25.981 1.00 40.36 488 LYS A C 1
ATOM 886 O O . LYS A 1 112 ? 4.670 46.276 25.932 1.00 41.40 488 LYS A O 1
ATOM 892 N N . VAL A 1 113 ? 3.335 44.525 25.454 1.00 40.33 489 VAL A N 1
ATOM 893 C CA . VAL A 1 113 ? 4.274 43.818 24.584 1.00 36.18 489 VAL A CA 1
ATOM 894 C C . VAL A 1 113 ? 3.538 43.576 23.276 1.00 33.48 489 VAL A C 1
ATOM 895 O O . VAL A 1 113 ? 2.566 42.811 23.243 1.00 37.29 489 VAL A O 1
ATOM 899 N N . LYS A 1 114 ? 4.000 44.204 22.199 1.00 33.84 490 LYS A N 1
ATOM 900 C CA . LYS A 1 114 ? 3.275 44.219 20.929 1.00 34.83 490 LYS A CA 1
ATOM 901 C C . LYS A 1 114 ? 4.111 43.557 19.840 1.00 34.50 490 LYS A C 1
ATOM 902 O O . LYS A 1 114 ? 5.174 44.065 19.467 1.00 33.26 490 LYS A O 1
ATOM 908 N N . PHE A 1 115 ? 3.627 42.430 19.332 1.00 31.32 491 PHE A N 1
ATOM 909 C CA . PHE A 1 115 ? 4.202 41.819 18.152 1.00 29.40 491 PHE A CA 1
ATOM 910 C C . PHE A 1 115 ? 3.543 42.402 16.915 1.00 33.52 491 PHE A C 1
ATOM 911 O O . PHE A 1 115 ? 2.327 42.609 16.886 1.00 32.52 491 PHE A O 1
ATOM 919 N N . MET A 1 116 ? 4.358 42.707 15.912 1.00 30.91 492 MET A N 1
ATOM 920 C CA . MET A 1 116 ? 3.817 43.232 14.667 1.00 29.39 492 MET A CA 1
ATOM 921 C C . MET A 1 116 ? 4.737 42.841 13.527 1.00 23.80 492 MET A C 1
ATOM 922 O O . MET A 1 116 ? 5.831 42.329 13.736 1.00 21.45 492 MET A O 1
ATOM 927 N N . THR A 1 117 ? 4.265 43.060 12.307 1.00 26.59 493 THR A N 1
ATOM 928 C CA . THR A 1 117 ? 5.192 43.030 11.194 1.00 30.36 493 THR A CA 1
ATOM 929 C C . THR A 1 117 ? 6.020 44.315 11.152 1.00 29.82 493 THR A C 1
ATOM 930 O O . THR A 1 117 ? 5.651 45.354 11.713 1.00 30.46 493 THR A O 1
ATOM 934 N N . ASP A 1 118 ? 7.178 44.206 10.511 1.00 29.48 494 ASP A N 1
ATOM 935 C CA . ASP A 1 118 ? 7.924 45.317 9.922 1.00 30.94 494 ASP A CA 1
ATOM 936 C C . ASP A 1 118 ? 7.050 46.474 9.445 1.00 25.30 494 ASP A C 1
ATOM 937 O O . ASP A 1 118 ? 7.226 47.642 9.851 1.00 25.11 494 ASP A O 1
ATOM 942 N N . GLY A 1 119 ? 6.160 46.164 8.497 1.00 30.21 495 GLY A N 1
ATOM 943 C CA . GLY A 1 119 ? 5.433 47.217 7.809 1.00 33.28 495 GLY A CA 1
ATOM 944 C C . GLY A 1 119 ? 4.467 47.962 8.708 1.00 33.87 495 GLY A C 1
ATOM 945 O O . GLY A 1 119 ? 4.184 49.140 8.474 1.00 38.28 495 GLY A O 1
ATOM 946 N N . VAL A 1 120 ? 3.979 47.300 9.767 1.00 28.73 496 VAL A N 1
ATOM 947 C CA . VAL A 1 120 ? 3.118 47.967 10.735 1.00 29.82 496 VAL A CA 1
ATOM 948 C C . VAL A 1 120 ? 3.884 49.077 11.438 1.00 32.98 496 VAL A C 1
ATOM 949 O O . VAL A 1 120 ? 3.374 50.196 11.605 1.00 34.61 496 VAL A O 1
ATOM 953 N N . LEU A 1 121 ? 5.129 48.790 11.855 1.00 30.20 497 LEU A N 1
ATOM 954 C CA . LEU A 1 121 ? 5.910 49.803 12.562 1.00 32.14 497 LEU A CA 1
ATOM 955 C C . LEU A 1 121 ? 6.341 50.922 11.620 1.00 30.56 497 LEU A C 1
ATOM 956 O O . LEU A 1 121 ? 6.318 52.101 11.992 1.00 33.32 497 LEU A O 1
ATOM 961 N N . LEU A 1 122 ? 6.744 50.572 10.399 1.00 30.56 498 LEU A N 1
ATOM 962 C CA . LEU A 1 122 ? 7.002 51.609 9.398 1.00 29.33 498 LEU A CA 1
ATOM 963 C C . LEU A 1 122 ? 5.818 52.554 9.273 1.00 29.14 498 LEU A C 1
ATOM 964 O O . LEU A 1 122 ? 5.994 53.780 9.272 1.00 30.04 498 LEU A O 1
ATOM 969 N N . ARG A 1 123 ? 4.595 52.012 9.237 1.00 29.34 499 ARG A N 1
ATOM 970 C CA . ARG A 1 123 ? 3.431 52.898 9.126 1.00 32.79 499 ARG A CA 1
ATOM 971 C C . ARG A 1 123 ? 3.215 53.732 10.392 1.00 34.70 499 ARG A C 1
ATOM 972 O O . ARG A 1 123 ? 2.828 54.908 10.303 1.00 32.62 499 ARG A O 1
ATOM 980 N N . GLU A 1 124 ? 3.461 53.156 11.577 1.00 28.26 500 GLU A N 1
ATOM 981 C CA . GLU A 1 124 ? 3.339 53.982 12.788 1.00 39.12 500 GLU A CA 1
ATOM 982 C C . GLU A 1 124 ? 4.328 55.137 12.773 1.00 33.00 500 GLU A C 1
ATOM 983 O O . GLU A 1 124 ? 4.038 56.207 13.310 1.00 38.35 500 GLU A O 1
ATOM 989 N N . MET A 1 125 ? 5.502 54.935 12.170 1.00 37.79 501 MET A N 1
ATOM 990 C CA . MET A 1 125 ? 6.494 56.007 12.122 1.00 36.63 501 MET A CA 1
ATOM 991 C C . MET A 1 125 ? 6.054 57.162 11.239 1.00 34.59 501 MET A C 1
ATOM 992 O O . MET A 1 125 ? 6.583 58.264 11.386 1.00 40.96 501 MET A O 1
ATOM 997 N N . MET A 1 126 ? 5.064 56.956 10.368 1.00 34.73 502 MET A N 1
ATOM 998 C CA . MET A 1 126 ? 4.547 58.067 9.574 1.00 37.81 502 MET A CA 1
ATOM 999 C C . MET A 1 126 ? 3.773 59.044 10.435 1.00 42.27 502 MET A C 1
ATOM 1000 O O . MET A 1 126 ? 3.724 60.239 10.125 1.00 45.98 502 MET A O 1
ATOM 1005 N N . HIS A 1 127 ? 3.123 58.553 11.489 1.00 43.18 503 HIS A N 1
ATOM 1006 C CA . HIS A 1 127 ? 2.338 59.423 12.353 1.00 46.01 503 HIS A CA 1
ATOM 1007 C C . HIS A 1 127 ? 3.101 59.875 13.582 1.00 42.50 503 HIS A C 1
ATOM 1008 O O . HIS A 1 127 ? 2.766 60.915 14.140 1.00 45.66 503 HIS A O 1
ATOM 1015 N N . ASP A 1 128 ? 4.110 59.127 14.021 1.00 44.37 504 ASP A N 1
ATOM 1016 C CA . ASP A 1 128 ? 4.927 59.572 15.153 1.00 47.64 504 ASP A CA 1
ATOM 1017 C C . ASP A 1 128 ? 6.335 59.021 14.935 1.00 44.43 504 ASP A C 1
ATOM 1018 O O . ASP A 1 128 ? 6.652 57.915 15.388 1.00 43.80 504 ASP A O 1
ATOM 1023 N N . PHE A 1 129 ? 7.173 59.811 14.254 1.00 43.49 505 PHE A N 1
ATOM 1024 C CA . PHE A 1 129 ? 8.505 59.329 13.894 1.00 42.33 505 PHE A CA 1
ATOM 1025 C C . PHE A 1 129 ? 9.272 58.884 15.127 1.00 40.22 505 PHE A C 1
ATOM 1026 O O . PHE A 1 129 ? 9.994 57.880 15.095 1.00 36.38 505 PHE A O 1
ATOM 1034 N N . LYS A 1 130 ? 9.101 59.606 16.234 1.00 41.04 506 LYS A N 1
ATOM 1035 C CA . LYS A 1 130 ? 9.837 59.320 17.453 1.00 40.18 506 LYS A CA 1
ATOM 1036 C C . LYS A 1 130 ? 9.404 58.022 18.123 1.00 38.44 506 LYS A C 1
ATOM 1037 O O . LYS A 1 130 ? 10.102 57.565 19.033 1.00 43.19 506 LYS A O 1
ATOM 1043 N N . LEU A 1 131 ? 8.271 57.441 17.725 1.00 36.17 507 LEU A N 1
ATOM 1044 C CA . LEU A 1 131 ? 7.748 56.229 18.360 1.00 34.58 507 LEU A CA 1
ATOM 1045 C C . LEU A 1 131 ? 7.651 56.391 19.880 1.00 38.73 507 LEU A C 1
ATOM 1046 O O . LEU A 1 131 ? 8.090 55.538 20.660 1.00 36.87 507 LEU A O 1
ATOM 1051 N N . THR A 1 132 ? 7.082 57.517 20.303 1.00 36.24 508 THR A N 1
ATOM 1052 C CA . THR A 1 132 ? 7.071 57.835 21.726 1.00 46.31 508 THR A CA 1
ATOM 1053 C C . THR A 1 132 ? 6.279 56.821 22.553 1.00 44.97 508 THR A C 1
ATOM 1054 O O . THR A 1 132 ? 6.525 56.692 23.757 1.00 44.51 508 THR A O 1
ATOM 1058 N N . LYS A 1 133 ? 5.344 56.091 21.947 1.00 45.40 509 LYS A N 1
ATOM 1059 C CA . LYS A 1 133 ? 4.636 55.065 22.701 1.00 45.69 509 LYS A CA 1
ATOM 1060 C C . LYS A 1 133 ? 5.519 53.893 23.103 1.00 42.77 509 LYS A C 1
ATOM 1061 O O . LYS A 1 133 ? 5.033 53.010 23.807 1.00 43.46 509 LYS A O 1
ATOM 1067 N N . TYR A 1 134 ? 6.770 53.835 22.661 1.00 42.15 510 TYR A N 1
ATOM 1068 C CA . TYR A 1 134 ? 7.598 52.654 22.856 1.00 40.97 510 TYR A CA 1
ATOM 1069 C C . TYR A 1 134 ? 8.806 53.003 23.705 1.00 43.92 510 TYR A C 1
ATOM 1070 O O . TYR A 1 134 ? 9.426 54.056 23.514 1.00 42.61 510 TYR A O 1
ATOM 1079 N N . SER A 1 135 ? 9.106 52.128 24.666 1.00 41.98 511 SER A N 1
ATOM 1080 C CA . SER A 1 135 ? 10.362 52.181 25.402 1.00 38.36 511 SER A CA 1
ATOM 1081 C C . SER A 1 135 ? 11.437 51.387 24.692 1.00 33.67 511 SER A C 1
ATOM 1082 O O . SER A 1 135 ? 12.629 51.708 24.815 1.00 42.36 511 SER A O 1
ATOM 1085 N N . SER A 1 136 ? 11.041 50.367 23.939 1.00 29.89 512 SER A N 1
ATOM 1086 C CA . SER A 1 136 ? 12.007 49.505 23.277 1.00 35.15 512 SER A CA 1
ATOM 1087 C C . SER A 1 136 ? 11.424 48.945 21.982 1.00 33.11 512 SER A C 1
ATOM 1088 O O . SER A 1 136 ? 10.222 48.676 21.885 1.00 30.39 512 SER A O 1
ATOM 1091 N N . ILE A 1 137 ? 12.285 48.793 20.981 1.00 33.57 513 ILE A N 1
ATOM 1092 C CA . ILE A 1 137 ? 11.908 48.173 19.716 1.00 28.75 513 ILE A CA 1
ATOM 1093 C C . ILE A 1 137 ? 12.884 47.051 19.422 1.00 26.03 513 ILE A C 1
ATOM 1094 O O . ILE A 1 137 ? 14.099 47.277 19.383 1.00 27.74 513 ILE A O 1
ATOM 1099 N N . ILE A 1 138 ? 12.352 45.850 19.215 1.00 27.55 514 ILE A N 1
ATOM 1100 C CA . ILE A 1 138 ? 13.130 44.678 18.844 1.00 25.36 514 ILE A CA 1
ATOM 1101 C C . ILE A 1 138 ? 12.810 44.369 17.384 1.00 24.56 514 ILE A C 1
ATOM 1102 O O . ILE A 1 138 ? 11.678 44.012 17.046 1.00 27.08 514 ILE A O 1
ATOM 1107 N N . ILE A 1 139 ? 13.799 44.561 16.519 1.00 24.76 515 ILE A N 1
ATOM 1108 C CA . ILE A 1 139 ? 13.712 44.213 15.105 1.00 24.96 515 ILE A CA 1
ATOM 1109 C C . ILE A 1 139 ? 14.254 42.798 14.974 1.00 25.30 515 ILE A C 1
ATOM 1110 O O . ILE A 1 139 ? 15.461 42.565 15.100 1.00 25.28 515 ILE A O 1
ATOM 1115 N N . ASP A 1 140 ? 13.363 41.856 14.757 1.00 22.11 516 ASP A N 1
ATOM 1116 C CA . ASP A 1 140 ? 13.706 40.442 14.819 1.00 24.43 516 ASP A CA 1
ATOM 1117 C C . ASP A 1 140 ? 13.971 39.875 13.422 1.00 22.31 516 ASP A C 1
ATOM 1118 O O . ASP A 1 140 ? 13.577 40.443 12.407 1.00 19.83 516 ASP A O 1
ATOM 1123 N N . GLU A 1 141 ? 14.641 38.727 13.392 1.00 24.95 517 GLU A N 1
ATOM 1124 C CA . GLU A 1 141 ? 14.842 37.958 12.170 1.00 23.73 517 GLU A CA 1
ATOM 1125 C C . GLU A 1 141 ? 15.542 38.785 11.087 1.00 26.25 517 GLU A C 1
ATOM 1126 O O . GLU A 1 141 ? 15.250 38.632 9.891 1.00 21.22 517 GLU A O 1
ATOM 1132 N N . ALA A 1 142 ? 16.469 39.665 11.498 1.00 24.00 518 ALA A N 1
ATOM 1133 C CA . ALA A 1 142 ? 17.073 40.602 10.547 1.00 25.17 518 ALA A CA 1
ATOM 1134 C C . ALA A 1 142 ? 17.927 39.895 9.515 1.00 26.77 518 ALA A C 1
ATOM 1135 O O . ALA A 1 142 ? 18.165 40.453 8.443 1.00 27.63 518 ALA A O 1
ATOM 1137 N N . HIS A 1 143 ? 18.385 38.675 9.806 1.00 21.13 519 HIS A N 1
ATOM 1138 C CA . HIS A 1 143 ? 19.201 37.978 8.832 1.00 23.14 519 HIS A CA 1
ATOM 1139 C C . HIS A 1 143 ? 18.420 37.697 7.564 1.00 26.09 519 HIS A C 1
ATOM 1140 O O . HIS A 1 143 ? 19.026 37.386 6.545 1.00 29.66 519 HIS A O 1
ATOM 1147 N N . GLU A 1 144 ? 17.086 37.760 7.601 1.00 25.33 520 GLU A N 1
ATOM 1148 C CA . GLU A 1 144 ? 16.354 37.513 6.352 1.00 32.84 520 GLU A CA 1
ATOM 1149 C C . GLU A 1 144 ? 16.450 38.665 5.349 1.00 28.83 520 GLU A C 1
ATOM 1150 O O . GLU A 1 144 ? 16.224 38.439 4.151 1.00 28.53 520 GLU A O 1
ATOM 1156 N N . ARG A 1 145 ? 16.802 39.874 5.801 1.00 25.97 521 ARG A N 1
ATOM 1157 C CA . ARG A 1 145 ? 17.083 41.023 4.928 1.00 24.73 521 ARG A CA 1
ATOM 1158 C C . ARG A 1 145 ? 15.931 41.309 3.961 1.00 21.22 521 ARG A C 1
ATOM 1159 O O . ARG A 1 145 ? 16.142 41.640 2.797 1.00 20.49 521 ARG A O 1
ATOM 1167 N N . ASN A 1 146 ? 14.696 41.204 4.456 1.00 21.88 522 ASN A N 1
ATOM 1168 C CA . ASN A 1 146 ? 13.558 41.691 3.686 1.00 28.24 522 ASN A CA 1
ATOM 1169 C C . ASN A 1 146 ? 13.647 43.206 3.551 1.00 27.43 522 ASN A C 1
ATOM 1170 O O . ASN A 1 146 ? 14.244 43.889 4.394 1.00 27.48 522 ASN A O 1
ATOM 1175 N N . ILE A 1 147 ? 13.064 43.734 2.474 1.00 24.22 523 ILE A N 1
ATOM 1176 C CA . ILE A 1 147 ? 13.225 45.161 2.197 1.00 27.26 523 ILE A CA 1
ATOM 1177 C C . ILE A 1 147 ? 12.679 45.997 3.351 1.00 27.78 523 ILE A C 1
ATOM 1178 O O . ILE A 1 147 ? 13.353 46.909 3.840 1.00 31.68 523 ILE A O 1
ATOM 1183 N N . ASN A 1 148 ? 11.494 45.647 3.864 1.00 23.48 524 ASN A N 1
ATOM 1184 C CA . ASN A 1 148 ? 10.952 46.422 4.981 1.00 28.95 524 ASN A CA 1
ATOM 1185 C C . ASN A 1 148 ? 11.847 46.345 6.213 1.00 27.38 524 ASN A C 1
ATOM 1186 O O . ASN A 1 148 ? 11.917 47.312 6.971 1.00 33.08 524 ASN A O 1
ATOM 1191 N N . THR A 1 149 ? 12.544 45.221 6.423 1.00 27.28 525 THR A N 1
ATOM 1192 C CA . THR A 1 149 ? 13.434 45.106 7.580 1.00 28.96 525 THR A CA 1
ATOM 1193 C C . THR A 1 149 ? 14.625 46.054 7.460 1.00 27.97 525 THR A C 1
ATOM 1194 O O . THR A 1 149 ? 14.964 46.765 8.417 1.00 25.39 525 THR A O 1
ATOM 1198 N N . ASP A 1 150 ? 15.272 46.080 6.289 1.00 22.45 526 ASP A N 1
ATOM 1199 C CA . ASP A 1 150 ? 16.334 47.052 6.048 1.00 26.96 526 ASP A CA 1
ATOM 1200 C C . ASP A 1 150 ? 15.832 48.485 6.232 1.00 32.04 526 ASP A C 1
ATOM 1201 O O . ASP A 1 150 ? 16.504 49.331 6.857 1.00 27.75 526 ASP A O 1
ATOM 1206 N N . ILE A 1 151 ? 14.655 48.786 5.680 1.00 21.31 527 ILE A N 1
ATOM 1207 C CA . ILE A 1 151 ? 14.184 50.160 5.779 1.00 24.01 527 ILE A CA 1
ATOM 1208 C C . ILE A 1 151 ? 13.928 50.523 7.233 1.00 26.99 527 ILE A C 1
ATOM 1209 O O . ILE A 1 151 ? 14.319 51.605 7.694 1.00 31.17 527 ILE A O 1
ATOM 1214 N N . LEU A 1 152 ? 13.263 49.624 7.968 1.00 24.35 528 LEU A N 1
ATOM 1215 C CA . LEU A 1 152 ? 12.985 49.837 9.377 1.00 28.42 528 LEU A CA 1
ATOM 1216 C C . LEU A 1 152 ? 14.269 50.018 10.174 1.00 31.56 528 LEU A C 1
ATOM 1217 O O . LEU A 1 152 ? 14.307 50.808 11.126 1.00 31.67 528 LEU A O 1
ATOM 1222 N N . ILE A 1 153 ? 15.324 49.273 9.826 1.00 27.82 529 ILE A N 1
ATOM 1223 C CA . ILE A 1 153 ? 16.571 49.415 10.569 1.00 29.06 529 ILE A CA 1
ATOM 1224 C C . ILE A 1 153 ? 17.172 50.792 10.343 1.00 27.81 529 ILE A C 1
ATOM 1225 O O . ILE A 1 153 ? 17.630 51.437 11.291 1.00 36.16 529 ILE A O 1
ATOM 1230 N N . GLY A 1 154 ? 17.136 51.293 9.106 1.00 24.85 530 GLY A N 1
ATOM 1231 C CA . GLY A 1 154 ? 17.589 52.662 8.877 1.00 27.64 530 GLY A CA 1
ATOM 1232 C C . GLY A 1 154 ? 16.742 53.700 9.606 1.00 31.76 530 GLY A C 1
ATOM 1233 O O . GLY A 1 154 ? 17.260 54.612 10.270 1.00 34.66 530 GLY A O 1
ATOM 1234 N N . MET A 1 155 ? 15.420 53.560 9.501 1.00 32.68 531 MET A N 1
ATOM 1235 C CA . MET A 1 155 ? 14.512 54.457 10.201 1.00 33.24 531 MET A CA 1
ATOM 1236 C C . MET A 1 155 ? 14.778 54.447 11.705 1.00 36.44 531 MET A C 1
ATOM 1237 O O . MET A 1 155 ? 14.887 55.504 12.332 1.00 35.27 531 MET A O 1
ATOM 1242 N N . LEU A 1 156 ? 14.906 53.254 12.295 1.00 34.95 532 LEU A N 1
ATOM 1243 C CA . LEU A 1 156 ? 15.163 53.144 13.730 1.00 32.41 532 LEU A CA 1
ATOM 1244 C C . LEU A 1 156 ? 16.521 53.712 14.117 1.00 36.77 532 LEU A C 1
ATOM 1245 O O . LEU A 1 156 ? 16.674 54.212 15.239 1.00 40.26 532 LEU A O 1
ATOM 1250 N N . SER A 1 157 ? 17.529 53.633 13.242 1.00 32.36 533 SER A N 1
ATOM 1251 C CA . SER A 1 157 ? 18.791 54.272 13.604 1.00 37.29 533 SER A CA 1
ATOM 1252 C C . SER A 1 157 ? 18.572 55.768 13.827 1.00 41.88 533 SER A C 1
ATOM 1253 O O . SER A 1 157 ? 19.017 56.341 14.838 1.00 48.55 533 SER A O 1
ATOM 1256 N N A ARG A 1 158 ? 17.841 56.402 12.909 0.50 40.15 534 ARG A N 1
ATOM 1257 N N B ARG A 1 158 ? 17.844 56.416 12.919 0.50 40.17 534 ARG A N 1
ATOM 1258 C CA A ARG A 1 158 ? 17.527 57.817 13.123 0.50 41.40 534 ARG A CA 1
ATOM 1259 C CA B ARG A 1 158 ? 17.489 57.819 13.115 0.50 41.42 534 ARG A CA 1
ATOM 1260 C C A ARG A 1 158 ? 16.665 58.023 14.375 0.50 40.10 534 ARG A C 1
ATOM 1261 C C B ARG A 1 158 ? 16.676 58.007 14.393 0.50 40.05 534 ARG A C 1
ATOM 1262 O O A ARG A 1 158 ? 16.903 58.961 15.152 0.50 39.62 534 ARG A O 1
ATOM 1263 O O B ARG A 1 158 ? 16.942 58.916 15.192 0.50 39.38 534 ARG A O 1
ATOM 1278 N N . CYS A 1 159 ? 15.663 57.162 14.586 1.00 32.93 535 CYS A N 1
ATOM 1279 C CA . CYS A 1 159 ? 14.750 57.347 15.713 1.00 41.55 535 CYS A CA 1
ATOM 1280 C C . CYS A 1 159 ? 15.488 57.268 17.046 1.00 36.80 535 CYS A C 1
ATOM 1281 O O . CYS A 1 159 ? 15.274 58.103 17.929 1.00 40.20 535 CYS A O 1
ATOM 1284 N N . VAL A 1 160 ? 16.353 56.263 17.212 1.00 36.17 536 VAL A N 1
ATOM 1285 C CA . VAL A 1 160 ? 17.062 56.095 18.478 1.00 41.91 536 VAL A CA 1
ATOM 1286 C C . VAL A 1 160 ? 17.990 57.277 18.714 1.00 48.83 536 VAL A C 1
ATOM 1287 O O . VAL A 1 160 ? 18.059 57.814 19.834 1.00 54.03 536 VAL A O 1
ATOM 1291 N N . ARG A 1 161 ? 18.679 57.742 17.656 1.00 47.85 537 ARG A N 1
ATOM 1292 C CA A ARG A 1 161 ? 19.507 58.942 17.776 0.50 48.53 537 ARG A CA 1
ATOM 1293 C CA B ARG A 1 161 ? 19.510 58.934 17.807 0.50 48.51 537 ARG A CA 1
ATOM 1294 C C . ARG A 1 161 ? 18.685 60.127 18.286 1.00 46.23 537 ARG A C 1
ATOM 1295 O O . ARG A 1 161 ? 19.103 60.868 19.195 1.00 47.64 537 ARG A O 1
ATOM 1310 N N . LEU A 1 162 ? 17.508 60.332 17.697 1.00 43.74 538 LEU A N 1
ATOM 1311 C CA . LEU A 1 162 ? 16.694 61.486 18.066 1.00 47.43 538 LEU A CA 1
ATOM 1312 C C . LEU A 1 162 ? 16.186 61.361 19.503 1.00 48.13 538 LEU A C 1
ATOM 1313 O O . LEU A 1 162 ? 16.216 62.327 20.277 1.00 53.93 538 LEU A O 1
ATOM 1318 N N . ARG A 1 163 ? 15.698 60.172 19.864 1.00 47.13 539 ARG A N 1
ATOM 1319 C CA . ARG A 1 163 ? 15.207 59.934 21.217 1.00 47.28 539 ARG A CA 1
ATOM 1320 C C . ARG A 1 163 ? 16.307 60.163 22.241 1.00 49.19 539 ARG A C 1
ATOM 1321 O O . ARG A 1 163 ? 16.048 60.703 23.320 1.00 53.81 539 ARG A O 1
ATOM 1329 N N . ALA A 1 164 ? 17.546 59.779 21.913 1.00 49.48 540 ALA A N 1
ATOM 1330 C CA . ALA A 1 164 ? 18.655 59.981 22.839 1.00 51.63 540 ALA A CA 1
ATOM 1331 C C . ALA A 1 164 ? 18.940 61.462 23.025 1.00 57.59 540 ALA A C 1
ATOM 1332 O O . ALA A 1 164 ? 19.138 61.928 24.153 1.00 58.01 540 ALA A O 1
ATOM 1334 N N . LYS A 1 165 ? 18.977 62.216 21.923 1.00 58.47 541 LYS A N 1
ATOM 1335 C CA . LYS A 1 165 ? 19.166 63.661 22.024 1.00 56.35 541 LYS A CA 1
ATOM 1336 C C . LYS A 1 165 ? 18.123 64.292 22.953 1.00 63.49 541 LYS A C 1
ATOM 1337 O O . LYS A 1 165 ? 18.455 64.984 23.934 1.00 64.46 541 LYS A O 1
ATOM 1343 N N . LEU A 1 166 ? 16.842 64.032 22.669 1.00 66.27 542 LEU A N 1
ATOM 1344 C CA . LEU A 1 166 ? 15.778 64.633 23.473 1.00 59.12 542 LEU A CA 1
ATOM 1345 C C . LEU A 1 166 ? 15.859 64.197 24.933 1.00 56.62 542 LEU A C 1
ATOM 1346 O O . LEU A 1 166 ? 15.636 65.008 25.838 1.00 60.83 542 LEU A O 1
ATOM 1351 N N . HIS A 1 167 ? 16.167 62.916 25.184 1.00 57.85 543 HIS A N 1
ATOM 1352 C CA . HIS A 1 167 ? 16.267 62.439 26.560 1.00 61.37 543 HIS A CA 1
ATOM 1353 C C . HIS A 1 167 ? 17.412 63.120 27.288 1.00 61.37 543 HIS A C 1
ATOM 1354 O O . HIS A 1 167 ? 17.286 63.468 28.468 1.00 61.90 543 HIS A O 1
ATOM 1361 N N . LYS A 1 168 ? 18.543 63.309 26.603 1.00 57.91 544 LYS A N 1
ATOM 1362 C CA . LYS A 1 168 ? 19.631 64.068 27.199 1.00 65.18 544 LYS A CA 1
ATOM 1363 C C . LYS A 1 168 ? 19.137 65.436 27.643 1.00 71.26 544 LYS A C 1
ATOM 1364 O O . LYS A 1 168 ? 19.482 65.906 28.738 1.00 76.67 544 LYS A O 1
ATOM 1370 N N . GLU A 1 169 ? 18.306 66.085 26.817 1.00 66.23 545 GLU A N 1
ATOM 1371 C CA . GLU A 1 169 ? 17.887 67.448 27.155 1.00 72.31 545 GLU A CA 1
ATOM 1372 C C . GLU A 1 169 ? 17.010 67.473 28.407 1.00 74.96 545 GLU A C 1
ATOM 1373 O O . GLU A 1 169 ? 17.290 68.210 29.357 1.00 80.11 545 GLU A O 1
ATOM 1379 N N . ASN A 1 170 ? 15.943 66.678 28.431 1.00 72.69 546 ASN A N 1
ATOM 1380 C CA . ASN A 1 170 ? 15.011 66.670 29.556 1.00 73.32 546 ASN A CA 1
ATOM 1381 C C . ASN A 1 170 ? 14.545 65.238 29.767 1.00 68.33 546 ASN A C 1
ATOM 1382 O O . ASN A 1 170 ? 13.637 64.766 29.063 1.00 67.10 546 ASN A O 1
ATOM 1387 N N . PRO A 1 171 ? 15.127 64.521 30.735 1.00 66.79 547 PRO A N 1
ATOM 1388 C CA . PRO A 1 171 ? 14.776 63.098 30.888 1.00 64.58 547 PRO A CA 1
ATOM 1389 C C . PRO A 1 171 ? 13.397 62.891 31.479 1.00 70.16 547 PRO A C 1
ATOM 1390 O O . PRO A 1 171 ? 12.809 61.820 31.288 1.00 68.60 547 PRO A O 1
ATOM 1394 N N . ILE A 1 172 ? 12.862 63.876 32.206 1.00 75.85 548 ILE A N 1
ATOM 1395 C CA . ILE A 1 172 ? 11.509 63.718 32.723 1.00 74.53 548 ILE A CA 1
ATOM 1396 C C . ILE A 1 172 ? 10.510 63.710 31.576 1.00 69.77 548 ILE A C 1
ATOM 1397 O O . ILE A 1 172 ? 9.541 62.939 31.585 1.00 65.77 548 ILE A O 1
ATOM 1402 N N . GLU A 1 173 ? 10.764 64.513 30.544 1.00 69.07 549 GLU A N 1
ATOM 1403 C CA . GLU A 1 173 ? 9.838 64.694 29.435 1.00 67.66 549 GLU A CA 1
ATOM 1404 C C . GLU A 1 173 ? 10.102 63.774 28.247 1.00 66.07 549 GLU A C 1
ATOM 1405 O O . GLU A 1 173 ? 9.156 63.433 27.533 1.00 70.93 549 GLU A O 1
ATOM 1411 N N . HIS A 1 174 ? 11.348 63.360 28.003 1.00 65.98 550 HIS A N 1
ATOM 1412 C CA . HIS A 1 174 ? 11.685 62.530 26.846 1.00 59.23 550 HIS A CA 1
ATOM 1413 C C . HIS A 1 174 ? 12.443 61.296 27.311 1.00 64.07 550 HIS A C 1
ATOM 1414 O O . HIS A 1 174 ? 13.532 61.414 27.881 1.00 68.77 550 HIS A O 1
ATOM 1421 N N . LYS A 1 175 ? 11.880 60.120 27.050 1.00 60.46 551 LYS A N 1
ATOM 1422 C CA . LYS A 1 175 ? 12.469 58.867 27.493 1.00 56.81 551 LYS A CA 1
ATOM 1423 C C . LYS A 1 175 ? 13.395 58.297 26.432 1.00 54.12 551 LYS A C 1
ATOM 1424 O O . LYS A 1 175 ? 13.247 58.551 25.236 1.00 52.59 551 LYS A O 1
ATOM 1430 N N . LYS A 1 176 ? 14.361 57.514 26.894 1.00 52.90 552 LYS A N 1
ATOM 1431 C CA . LYS A 1 176 ? 15.261 56.847 25.981 1.00 49.16 552 LYS A CA 1
ATOM 1432 C C . LYS A 1 176 ? 14.513 55.762 25.221 1.00 41.62 552 LYS A C 1
ATOM 1433 O O . LYS A 1 176 ? 13.384 55.387 25.550 1.00 43.25 552 LYS A O 1
ATOM 1439 N N . LEU A 1 177 ? 15.149 55.269 24.172 1.00 40.42 553 LEU A N 1
ATOM 1440 C CA 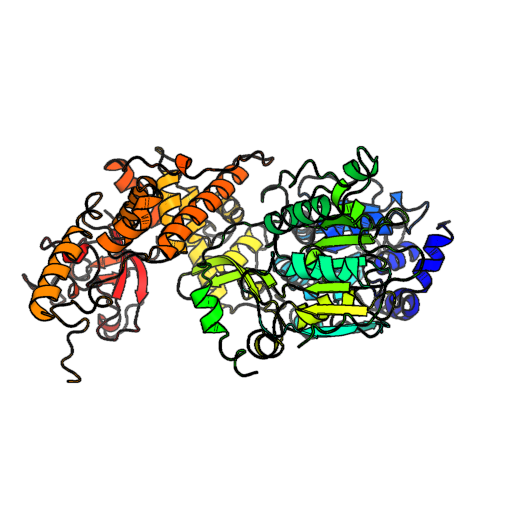. LEU A 1 177 ? 14.587 54.199 23.368 1.00 37.60 553 LEU A CA 1
ATOM 1441 C C . LEU A 1 177 ? 15.664 53.148 23.200 1.00 37.46 553 LEU A C 1
ATOM 1442 O O . LEU A 1 177 ? 16.765 53.461 22.739 1.00 36.82 553 LEU A O 1
ATOM 1447 N N . LYS A 1 178 ? 15.367 51.920 23.608 1.00 43.01 554 LYS A N 1
ATOM 1448 C CA . LYS A 1 178 ? 16.314 50.825 23.445 1.00 39.71 554 LYS A CA 1
ATOM 1449 C C . LYS A 1 178 ? 15.997 50.099 22.150 1.00 36.83 554 LYS A C 1
ATOM 1450 O O . LYS A 1 178 ? 14.927 49.495 22.019 1.00 37.55 554 LYS A O 1
ATOM 1456 N N . LEU A 1 179 ? 16.920 50.163 21.197 1.00 34.35 555 LEU A N 1
ATOM 1457 C CA . LEU A 1 179 ? 16.810 49.398 19.959 1.00 32.87 555 LEU A CA 1
ATOM 1458 C C . LEU A 1 179 ? 17.610 48.106 20.065 1.00 30.89 555 LEU A C 1
ATOM 1459 O O . LEU A 1 179 ? 18.801 48.131 20.389 1.00 32.23 555 LEU A O 1
ATOM 1464 N N . ILE A 1 180 ? 16.961 46.986 19.767 1.00 30.73 556 ILE A N 1
ATOM 1465 C CA . ILE A 1 180 ? 17.606 45.677 19.754 1.00 31.94 556 ILE A CA 1
ATOM 1466 C C . ILE A 1 180 ? 17.362 45.054 18.395 1.00 28.28 556 ILE A C 1
ATOM 1467 O O . ILE A 1 180 ? 16.217 45.009 17.934 1.00 31.74 556 ILE A O 1
ATOM 1472 N N . ILE A 1 181 ? 18.432 44.613 17.742 1.00 31.96 557 ILE A N 1
ATOM 1473 C CA . ILE A 1 181 ? 18.357 43.920 16.461 1.00 29.70 557 ILE A CA 1
ATOM 1474 C C . ILE A 1 181 ? 18.770 42.482 16.715 1.00 27.50 557 ILE A C 1
ATOM 1475 O O . ILE A 1 181 ? 19.817 42.235 17.322 1.00 31.61 557 ILE A O 1
ATOM 1480 N N . MET A 1 182 ? 17.956 41.538 16.265 1.00 27.87 558 MET A N 1
ATOM 1481 C CA . MET A 1 182 ? 18.231 40.127 16.511 1.00 29.89 558 MET A CA 1
ATOM 1482 C C . MET A 1 182 ? 18.397 39.389 15.195 1.00 29.00 558 MET A C 1
ATOM 1483 O O . MET A 1 182 ? 17.652 39.636 14.237 1.00 27.04 558 MET A O 1
ATOM 1488 N N . SER A 1 183 ? 19.370 38.475 15.166 1.00 28.64 559 SER A N 1
ATOM 1489 C CA . SER A 1 183 ? 19.763 37.772 13.957 1.00 25.92 559 SER A CA 1
ATOM 1490 C C . SER A 1 183 ? 20.001 36.299 14.278 1.00 29.68 559 SER A C 1
ATOM 1491 O O . SER A 1 183 ? 20.517 35.966 15.341 1.00 33.38 559 SER A O 1
ATOM 1494 N N . ALA A 1 184 ? 19.655 35.411 13.339 1.00 28.28 560 ALA A N 1
ATOM 1495 C CA . ALA A 1 184 ? 19.994 34.003 13.525 1.00 30.53 560 ALA A CA 1
ATOM 1496 C C . ALA A 1 184 ? 21.477 33.725 13.320 1.00 29.87 560 ALA A C 1
ATOM 1497 O O . ALA A 1 184 ? 21.998 32.731 13.850 1.00 28.90 560 ALA A O 1
ATOM 1499 N N . THR A 1 185 ? 22.151 34.562 12.538 1.00 26.10 561 THR A N 1
ATOM 1500 C CA . THR A 1 185 ? 23.518 34.352 12.111 1.00 30.11 561 THR A CA 1
ATOM 1501 C C . THR A 1 185 ? 24.377 35.522 12.566 1.00 33.31 561 THR A C 1
ATOM 1502 O O . THR A 1 185 ? 23.882 36.548 13.048 1.00 31.70 561 THR A O 1
ATOM 1506 N N . LEU A 1 186 ? 25.677 35.372 12.325 1.00 32.54 562 LEU A N 1
ATOM 1507 C CA . LEU A 1 186 ? 26.665 36.401 12.604 1.00 37.41 562 LEU A CA 1
ATOM 1508 C C . LEU A 1 186 ? 26.833 37.388 11.456 1.00 39.91 562 LEU A C 1
ATOM 1509 O O . LEU A 1 186 ? 27.656 38.303 11.562 1.00 39.14 562 LEU A O 1
ATOM 1514 N N . ARG A 1 187 ? 26.077 37.234 10.368 1.00 39.70 563 ARG A N 1
ATOM 1515 C CA . ARG A 1 187 ? 26.259 38.108 9.212 1.00 38.97 563 ARG A CA 1
ATOM 1516 C C . ARG A 1 187 ? 25.587 39.458 9.422 1.00 33.72 563 ARG A C 1
ATOM 1517 O O . ARG A 1 187 ? 24.597 39.775 8.756 1.00 32.05 563 ARG A O 1
ATOM 1525 N N . VAL A 1 188 ? 26.119 40.263 10.339 1.00 36.90 564 VAL A N 1
ATOM 1526 C CA . VAL A 1 188 ? 25.473 41.504 10.737 1.00 34.11 564 VAL A CA 1
ATOM 1527 C C . VAL A 1 188 ? 26.346 42.720 10.466 1.00 34.48 564 VAL A C 1
ATOM 1528 O O . VAL A 1 188 ? 26.028 43.812 10.934 1.00 39.68 564 VAL A O 1
ATOM 1532 N N . SER A 1 189 ? 27.443 42.560 9.717 1.00 30.73 565 SER A N 1
ATOM 1533 C CA . SER A 1 189 ? 28.343 43.692 9.506 1.00 38.00 565 SER A CA 1
ATOM 1534 C C . SER A 1 189 ? 27.676 44.809 8.702 1.00 44.09 565 SER A C 1
ATOM 1535 O O . SER A 1 189 ? 28.055 45.982 8.833 1.00 50.95 565 SER A O 1
ATOM 1538 N N . ASP A 1 190 ? 26.678 44.479 7.883 1.00 38.16 566 ASP A N 1
ATOM 1539 C CA . ASP A 1 190 ? 25.917 45.523 7.207 1.00 38.65 566 ASP A CA 1
ATOM 1540 C C . ASP A 1 190 ? 25.136 46.378 8.193 1.00 43.14 566 ASP A C 1
ATOM 1541 O O . ASP A 1 190 ? 24.706 47.483 7.839 1.00 44.46 566 ASP A O 1
ATOM 1546 N N . PHE A 1 191 ? 24.929 45.884 9.414 1.00 34.49 567 PHE A N 1
ATOM 1547 C CA . PHE A 1 191 ? 24.388 46.682 10.503 1.00 38.11 567 PHE A CA 1
ATOM 1548 C C . PHE A 1 191 ? 25.476 47.170 11.457 1.00 40.99 567 PHE A C 1
ATOM 1549 O O . PHE A 1 191 ? 25.579 48.371 11.718 1.00 43.02 567 PHE A O 1
ATOM 1557 N N . SER A 1 192 ? 26.295 46.256 11.991 1.00 37.16 568 SER A N 1
ATOM 1558 C CA . SER A 1 192 ? 27.184 46.625 13.093 1.00 43.00 568 SER A CA 1
ATOM 1559 C C . SER A 1 192 ? 28.306 47.556 12.650 1.00 43.90 568 SER A C 1
ATOM 1560 O O . SER A 1 192 ? 28.728 48.425 13.424 1.00 47.56 568 SER A O 1
ATOM 1563 N N . GLU A 1 193 ? 28.815 47.384 11.435 1.00 42.17 569 GLU A N 1
ATOM 1564 C CA . GLU A 1 193 ? 29.957 48.155 10.969 1.00 43.41 569 GLU A CA 1
ATOM 1565 C C . GLU A 1 193 ? 29.550 49.300 10.067 1.00 46.50 569 GLU A C 1
ATOM 1566 O O . GLU A 1 193 ? 30.420 49.972 9.513 1.00 54.42 569 GLU A O 1
ATOM 1572 N N . ASN A 1 194 ? 28.251 49.533 9.908 1.00 45.29 570 ASN A N 1
ATOM 1573 C CA . ASN A 1 194 ? 27.741 50.577 9.024 1.00 48.50 570 ASN A CA 1
ATOM 1574 C C . ASN A 1 194 ? 27.723 51.886 9.801 1.00 49.60 570 ASN A C 1
ATOM 1575 O O . ASN A 1 194 ? 26.861 52.104 10.657 1.00 49.68 570 ASN A O 1
ATOM 1580 N N . LYS A 1 195 ? 28.689 52.764 9.504 1.00 50.14 571 LYS A N 1
ATOM 1581 C CA . LYS A 1 195 ? 28.822 54.006 10.265 1.00 54.69 571 LYS A CA 1
ATOM 1582 C C . LYS A 1 195 ? 27.699 54.992 9.969 1.00 51.08 571 LYS A C 1
ATOM 1583 O O . LYS A 1 195 ? 27.411 55.856 10.804 1.00 53.36 571 LYS A O 1
ATOM 1589 N N . THR A 1 196 ? 27.067 54.907 8.793 1.00 47.97 572 THR A N 1
ATOM 1590 C CA . THR A 1 196 ? 25.930 55.789 8.538 1.00 48.88 572 THR A CA 1
ATOM 1591 C C . THR A 1 196 ? 24.716 55.360 9.349 1.00 49.16 572 THR A C 1
ATOM 1592 O O . THR A 1 196 ? 23.860 56.196 9.675 1.00 51.73 572 THR A O 1
ATOM 1596 N N . LEU A 1 197 ? 24.614 54.065 9.662 1.00 42.75 573 LEU A N 1
ATOM 1597 C CA . LEU A 1 197 ? 23.567 53.576 10.555 1.00 41.86 573 LEU A CA 1
ATOM 1598 C C . LEU A 1 197 ? 23.906 53.916 11.994 1.00 46.05 573 LEU A C 1
ATOM 1599 O O . LEU A 1 197 ? 23.152 54.611 12.684 1.00 48.75 573 LEU A O 1
ATOM 1604 N N . PHE A 1 198 ? 25.043 53.418 12.465 1.00 41.92 574 PHE A N 1
ATOM 1605 C CA . PHE A 1 198 ? 25.445 53.606 13.855 1.00 49.88 574 PHE A CA 1
ATOM 1606 C C . PHE A 1 198 ? 26.825 54.243 13.910 1.00 55.35 574 PHE A C 1
ATOM 1607 O O . PHE A 1 198 ? 27.836 53.559 13.671 1.00 55.27 574 PHE A O 1
ATOM 1615 N N . PRO A 1 199 ? 26.906 55.547 14.211 1.00 53.51 575 PRO A N 1
ATOM 1616 C CA . PRO A 1 199 ? 28.226 56.198 14.291 1.00 59.48 575 PRO A CA 1
ATOM 1617 C C . PRO A 1 199 ? 29.139 55.507 15.280 1.00 63.27 575 PRO A C 1
ATOM 1618 O O . PRO A 1 199 ? 30.352 55.410 15.055 1.00 69.26 575 PRO A O 1
ATOM 1622 N N . ILE A 1 200 ? 28.576 55.020 16.378 1.00 61.49 576 ILE A N 1
ATOM 1623 C CA A ILE A 1 200 ? 29.289 54.195 17.342 0.50 60.44 576 ILE A CA 1
ATOM 1624 C CA B ILE A 1 200 ? 29.294 54.192 17.338 0.50 60.44 576 ILE A CA 1
ATOM 1625 C C . ILE A 1 200 ? 28.742 52.778 17.229 1.00 54.66 576 ILE A C 1
ATOM 1626 O O . ILE A 1 200 ? 27.537 52.560 17.394 1.00 51.14 576 ILE A O 1
ATOM 1635 N N . ALA A 1 201 ? 29.619 51.829 16.924 1.00 55.47 577 ALA A N 1
ATOM 1636 C CA . ALA A 1 201 ? 29.206 50.456 16.684 1.00 51.36 577 ALA A CA 1
ATOM 1637 C C . ALA A 1 201 ? 28.489 49.874 17.898 1.00 53.44 577 ALA A C 1
ATOM 1638 O O . ALA A 1 201 ? 28.984 49.991 19.025 1.00 54.02 577 ALA A O 1
ATOM 1640 N N . PRO A 1 202 ? 27.330 49.249 17.713 1.00 46.90 578 PRO A N 1
ATOM 1641 C CA . PRO A 1 202 ? 26.646 48.594 18.830 1.00 46.21 578 PRO A CA 1
ATOM 1642 C C . PRO A 1 202 ? 27.372 47.325 19.219 1.00 44.50 578 PRO A C 1
ATOM 1643 O O . PRO A 1 202 ? 28.046 46.708 18.379 1.00 44.82 578 PRO A O 1
ATOM 1647 N N . PRO A 1 203 ? 27.234 46.886 20.466 1.00 44.48 579 PRO A N 1
ATOM 1648 C CA . PRO A 1 203 ? 27.734 45.558 20.829 1.00 42.78 579 PRO A CA 1
ATOM 1649 C C . PRO A 1 203 ? 26.989 44.482 20.046 1.00 40.07 579 PRO A C 1
ATOM 1650 O O . PRO A 1 203 ? 25.795 44.612 19.760 1.00 42.22 579 PRO A O 1
ATOM 1654 N N . VAL A 1 204 ? 27.721 43.428 19.687 1.00 43.04 580 VAL A N 1
ATOM 1655 C CA . VAL A 1 204 ? 27.186 42.218 19.071 1.00 43.40 580 VAL A CA 1
ATOM 1656 C C . VAL A 1 204 ? 27.342 41.076 20.073 1.00 43.42 580 VAL A C 1
ATOM 1657 O O . VAL A 1 204 ? 28.455 40.578 20.286 1.00 42.25 580 VAL A O 1
ATOM 1661 N N . LEU A 1 205 ? 26.230 40.649 20.673 1.00 34.21 581 LEU A N 1
ATOM 1662 C CA . LEU A 1 205 ? 26.211 39.533 21.610 1.00 40.78 581 LEU A CA 1
ATOM 1663 C C . LEU A 1 205 ? 25.926 38.239 20.867 1.00 41.43 581 LEU A C 1
ATOM 1664 O O . LEU A 1 205 ? 25.053 38.195 20.001 1.00 42.36 581 LEU A O 1
ATOM 1669 N N . GLN A 1 206 ? 26.667 37.190 21.197 1.00 42.39 582 GLN A N 1
ATOM 1670 C CA . GLN A 1 206 ? 26.472 35.882 20.582 1.00 42.48 582 GLN A CA 1
ATOM 1671 C C . GLN A 1 206 ? 25.950 34.906 21.621 1.00 41.25 582 GLN A C 1
ATOM 1672 O O . GLN A 1 206 ? 26.524 34.786 22.708 1.00 47.72 582 GLN A O 1
ATOM 1678 N N . VAL A 1 207 ? 24.873 34.213 21.287 1.00 38.22 583 VAL A N 1
ATOM 1679 C CA . VAL A 1 207 ? 24.298 33.188 22.147 1.00 41.18 583 VAL A CA 1
ATOM 1680 C C . VAL A 1 207 ? 24.679 31.829 21.579 1.00 42.78 583 VAL A C 1
ATOM 1681 O O . VAL A 1 207 ? 24.456 31.559 20.396 1.00 43.58 583 VAL A O 1
ATOM 1685 N N . ASP A 1 208 ? 25.255 30.973 22.407 1.00 47.20 584 ASP A N 1
ATOM 1686 C CA . ASP A 1 208 ? 25.845 29.730 21.920 1.00 54.48 584 ASP A CA 1
ATOM 1687 C C . ASP A 1 208 ? 24.823 28.624 22.112 1.00 57.18 584 ASP A C 1
ATOM 1688 O O . ASP A 1 208 ? 24.798 27.946 23.138 1.00 68.76 584 ASP A O 1
ATOM 1693 N N . ALA A 1 209 ? 23.969 28.452 21.112 1.00 52.16 585 ALA A N 1
ATOM 1694 C CA . ALA A 1 209 ? 22.968 27.401 21.162 1.00 60.38 585 ALA A CA 1
ATOM 1695 C C . ALA A 1 209 ? 23.634 26.037 20.982 1.00 66.23 585 ALA A C 1
ATOM 1696 O O . ALA A 1 209 ? 24.696 25.916 20.374 1.00 66.08 585 ALA A O 1
ATOM 1698 N N . ARG A 1 210 ? 23.007 25.022 21.555 1.00 63.25 586 ARG A N 1
ATOM 1699 C CA . ARG A 1 210 ? 23.454 23.632 21.565 1.00 64.33 586 ARG A CA 1
ATOM 1700 C C . ARG A 1 210 ? 22.558 22.894 20.581 1.00 62.53 586 ARG A C 1
ATOM 1701 O O . ARG A 1 210 ? 21.429 22.532 20.910 1.00 66.66 586 ARG A O 1
ATOM 1709 N N . GLN A 1 211 ? 23.041 22.670 19.361 1.00 59.44 587 GLN A N 1
ATOM 1710 C CA . GLN A 1 211 ? 22.250 21.950 18.374 1.00 56.38 587 GLN A CA 1
ATOM 1711 C C . GLN A 1 211 ? 22.773 20.523 18.311 1.00 53.51 587 GLN A C 1
ATOM 1712 O O . GLN A 1 211 ? 23.989 20.294 18.240 1.00 59.54 587 GLN A O 1
ATOM 1718 N N . PHE A 1 212 ? 21.857 19.565 18.387 1.00 54.89 588 PHE A N 1
ATOM 1719 C CA . PHE A 1 212 ? 22.228 18.170 18.215 1.00 48.81 588 PHE A CA 1
ATOM 1720 C C . PHE A 1 212 ? 22.687 17.931 16.770 1.00 45.93 588 PHE A C 1
ATOM 1721 O O . PHE A 1 212 ? 22.290 18.658 15.851 1.00 42.01 588 PHE A O 1
ATOM 1729 N N . PRO A 1 213 ? 23.543 16.932 16.547 1.00 46.43 589 PRO A N 1
ATOM 1730 C CA . PRO A 1 213 ? 23.982 16.632 15.178 1.00 43.14 589 PRO A CA 1
ATOM 1731 C C . PRO A 1 213 ? 22.812 16.198 14.315 1.00 40.00 589 PRO A C 1
ATOM 1732 O O . PRO A 1 213 ? 21.909 15.491 14.767 1.00 39.35 589 PRO A O 1
ATOM 1736 N N . VAL A 1 214 ? 22.815 16.669 13.074 1.00 35.65 590 VAL A N 1
ATOM 1737 C CA . VAL A 1 214 ? 21.830 16.260 12.078 1.00 38.65 590 VAL A CA 1
ATOM 1738 C C . VAL A 1 214 ? 22.574 15.592 10.936 1.00 36.53 590 VAL A C 1
ATOM 1739 O O . VAL A 1 214 ? 23.463 16.210 10.335 1.00 40.25 590 VAL A O 1
ATOM 1743 N N . SER A 1 215 ? 22.199 14.348 10.627 1.00 33.30 591 SER A N 1
ATOM 1744 C CA . SER A 1 215 ? 22.765 13.609 9.496 1.00 32.58 591 SER A CA 1
ATOM 1745 C C . SER A 1 215 ? 22.118 14.085 8.203 1.00 32.55 591 SER A C 1
ATOM 1746 O O . SER A 1 215 ? 20.891 14.066 8.074 1.00 33.23 591 SER A O 1
ATOM 1749 N N . ILE A 1 216 ? 22.932 14.516 7.248 1.00 35.08 592 ILE A N 1
ATOM 1750 C CA . ILE A 1 216 ? 22.439 15.121 6.016 1.00 33.57 592 ILE A CA 1
ATOM 1751 C C . ILE A 1 216 ? 22.447 14.052 4.935 1.00 31.72 592 ILE A C 1
ATOM 1752 O O . ILE A 1 216 ? 23.489 13.452 4.661 1.00 31.14 592 ILE A O 1
ATOM 1757 N N . HIS A 1 217 ? 21.302 13.815 4.311 1.00 29.12 593 HIS A N 1
ATOM 1758 C CA . HIS A 1 217 ? 21.190 12.795 3.277 1.00 30.80 593 HIS A CA 1
ATOM 1759 C C . HIS A 1 217 ? 20.820 13.459 1.956 1.00 32.88 593 HIS A C 1
ATOM 1760 O O . HIS A 1 217 ? 19.712 13.984 1.800 1.00 33.74 593 HIS A O 1
ATOM 1767 N N . PHE A 1 218 ? 21.747 13.435 1.007 1.00 35.97 594 PHE A N 1
ATOM 1768 C CA . PHE A 1 218 ? 21.458 13.887 -0.346 1.00 31.87 594 PHE A CA 1
ATOM 1769 C C . PHE A 1 218 ? 20.821 12.748 -1.118 1.00 34.17 594 PHE A C 1
ATOM 1770 O O . PHE A 1 218 ? 21.203 11.597 -0.944 1.00 30.67 594 PHE A O 1
ATOM 1778 N N . ASN A 1 219 ? 19.868 13.079 -1.984 1.00 36.07 595 ASN A N 1
ATOM 1779 C CA . ASN A 1 219 ? 19.421 12.123 -2.984 1.00 29.98 595 ASN A CA 1
ATOM 1780 C C . ASN A 1 219 ? 20.516 11.905 -4.027 1.00 32.64 595 ASN A C 1
ATOM 1781 O O . ASN A 1 219 ? 21.481 12.669 -4.134 1.00 30.70 595 ASN A O 1
ATOM 1786 N N . ARG A 1 220 ? 20.394 10.803 -4.763 1.00 40.22 596 ARG A N 1
ATOM 1787 C CA . ARG A 1 220 ? 21.424 10.469 -5.745 1.00 43.01 596 ARG A CA 1
ATOM 1788 C C . ARG A 1 220 ? 21.331 11.397 -6.947 1.00 39.19 596 ARG A C 1
ATOM 1789 O O . ARG A 1 220 ? 22.350 11.825 -7.502 1.00 35.21 596 ARG A O 1
ATOM 1797 N N . ARG A 1 221 ? 20.109 11.714 -7.352 1.00 35.58 597 ARG A N 1
ATOM 1798 C CA . ARG A 1 221 ? 19.817 12.649 -8.417 1.00 36.56 597 ARG A CA 1
ATOM 1799 C C . ARG A 1 221 ? 18.772 13.642 -7.923 1.00 33.61 597 ARG A C 1
ATOM 1800 O O . ARG A 1 221 ? 18.173 13.477 -6.855 1.00 32.36 597 ARG A O 1
ATOM 1808 N N . THR A 1 222 ? 18.536 14.667 -8.722 1.00 31.58 598 THR A N 1
ATOM 1809 C CA . THR A 1 222 ? 17.681 15.780 -8.340 1.00 34.80 598 THR A CA 1
ATOM 1810 C C . THR A 1 222 ? 16.388 15.696 -9.141 1.00 37.52 598 THR A C 1
ATOM 1811 O O . THR A 1 222 ? 16.383 15.963 -10.348 1.00 39.56 598 THR A O 1
ATOM 1815 N N . ALA A 1 223 ? 15.289 15.350 -8.478 1.00 34.94 599 ALA A N 1
ATOM 1816 C CA . ALA A 1 223 ? 14.040 15.146 -9.206 1.00 31.39 599 ALA A CA 1
ATOM 1817 C C . ALA A 1 223 ? 13.425 16.483 -9.610 1.00 32.29 599 ALA A C 1
ATOM 1818 O O . ALA A 1 223 ? 13.437 17.451 -8.850 1.00 30.36 599 ALA A O 1
ATOM 1820 N N . PHE A 1 224 ? 12.873 16.519 -10.822 1.00 37.10 600 PHE A N 1
ATOM 1821 C CA . PHE A 1 224 ? 12.169 17.703 -11.303 1.00 34.23 600 PHE A CA 1
ATOM 1822 C C . PHE A 1 224 ? 10.827 17.847 -10.613 1.00 32.32 600 PHE A C 1
ATOM 1823 O O . PHE A 1 224 ? 10.407 18.959 -10.264 1.00 32.18 600 PHE A O 1
ATOM 1831 N N . ASN A 1 225 ? 10.133 16.729 -10.424 1.00 31.34 601 ASN A N 1
ATOM 1832 C CA . ASN A 1 225 ? 8.849 16.722 -9.736 1.00 30.71 601 ASN A CA 1
ATOM 1833 C C . ASN A 1 225 ? 9.123 16.597 -8.241 1.00 31.26 601 ASN A C 1
ATOM 1834 O O . ASN A 1 225 ? 9.048 15.518 -7.649 1.00 33.94 601 ASN A O 1
ATOM 1839 N N . TYR A 1 226 ? 9.475 17.730 -7.621 1.00 30.93 602 TYR A N 1
ATOM 1840 C CA . TYR A 1 226 ? 9.877 17.662 -6.221 1.00 31.07 602 TYR A CA 1
ATOM 1841 C C . TYR A 1 226 ? 8.696 17.411 -5.289 1.00 27.09 602 TYR A C 1
ATOM 1842 O O . TYR A 1 226 ? 8.887 16.855 -4.205 1.00 26.82 602 TYR A O 1
ATOM 1851 N N . THR A 1 227 ? 7.482 17.798 -5.666 1.00 24.16 603 THR A N 1
ATOM 1852 C CA . THR A 1 227 ? 6.351 17.519 -4.780 1.00 27.58 603 THR A CA 1
ATOM 1853 C C . THR A 1 227 ? 6.084 16.026 -4.692 1.00 26.88 603 THR A C 1
ATOM 1854 O O . THR A 1 227 ? 5.824 15.503 -3.608 1.00 28.09 603 THR A O 1
ATOM 1858 N N A ASP A 1 228 ? 6.152 15.314 -5.826 0.50 30.41 604 ASP A N 1
ATOM 1859 N N B ASP A 1 228 ? 6.161 15.311 -5.819 0.50 30.43 604 ASP A N 1
ATOM 1860 C CA A ASP A 1 228 ? 5.990 13.862 -5.772 0.50 30.64 604 ASP A CA 1
ATOM 1861 C CA B ASP A 1 228 ? 5.970 13.862 -5.756 0.50 30.65 604 ASP A CA 1
ATOM 1862 C C A ASP A 1 228 ? 7.124 13.206 -4.998 0.50 30.57 604 ASP A C 1
ATOM 1863 C C B ASP A 1 228 ? 7.126 13.179 -5.025 0.50 30.60 604 ASP A C 1
ATOM 1864 O O A ASP A 1 228 ? 6.894 12.283 -4.208 0.50 31.94 604 ASP A O 1
ATOM 1865 O O B ASP A 1 228 ? 6.908 12.233 -4.257 0.50 32.02 604 ASP A O 1
ATOM 1874 N N . GLU A 1 229 ? 8.354 13.674 -5.202 1.00 27.81 605 GLU A N 1
ATOM 1875 C CA . GLU A 1 229 ? 9.481 13.093 -4.485 1.00 28.64 605 GLU A CA 1
ATOM 1876 C C . GLU A 1 229 ? 9.361 13.324 -2.982 1.00 26.72 605 GLU A C 1
ATOM 1877 O O . GLU A 1 229 ? 9.634 12.410 -2.189 1.00 32.09 605 GLU A O 1
ATOM 1883 N N . ALA A 1 230 ? 8.943 14.531 -2.571 1.00 25.17 606 ALA A N 1
ATOM 1884 C CA . ALA A 1 230 ? 8.763 14.817 -1.152 1.00 24.27 606 ALA A CA 1
ATOM 1885 C C . ALA A 1 230 ? 7.671 13.948 -0.558 1.00 26.19 606 ALA A C 1
ATOM 1886 O O . ALA A 1 230 ? 7.830 13.435 0.545 1.00 27.53 606 ALA A O 1
ATOM 1888 N N . PHE A 1 231 ? 6.553 13.772 -1.274 1.00 27.00 607 PHE A N 1
ATOM 1889 C CA . PHE A 1 231 ? 5.521 12.847 -0.820 1.00 28.82 607 PHE A CA 1
ATOM 1890 C C . PHE A 1 231 ? 6.100 11.452 -0.598 1.00 35.75 607 PHE A C 1
ATOM 1891 O O . PHE A 1 231 ? 5.859 10.803 0.432 1.00 32.10 607 PHE A O 1
ATOM 1899 N N . ARG A 1 232 ? 6.857 10.972 -1.584 1.00 32.96 608 ARG A N 1
ATOM 1900 C CA . ARG A 1 232 ? 7.417 9.629 -1.521 1.00 29.18 608 ARG A CA 1
ATOM 1901 C C . ARG A 1 232 ? 8.360 9.471 -0.325 1.00 30.69 608 ARG A C 1
ATOM 1902 O O . ARG A 1 232 ? 8.288 8.484 0.432 1.00 35.44 608 ARG A O 1
ATOM 1910 N N . LYS A 1 233 ? 9.242 10.452 -0.134 1.00 31.96 609 LYS A N 1
ATOM 1911 C CA . LYS A 1 233 ? 10.209 10.407 0.959 1.00 34.00 609 LYS A CA 1
ATOM 1912 C C . LYS A 1 233 ? 9.517 10.520 2.309 1.00 34.62 609 LYS A C 1
ATOM 1913 O O . LYS A 1 233 ? 9.928 9.883 3.288 1.00 34.78 609 LYS A O 1
ATOM 1919 N N . THR A 1 234 ? 8.485 11.358 2.387 1.00 31.37 610 THR A N 1
ATOM 1920 C CA . THR A 1 234 ? 7.767 11.524 3.638 1.00 32.50 610 THR A CA 1
ATOM 1921 C C . THR A 1 234 ? 7.081 10.223 4.032 1.00 33.07 610 THR A C 1
ATOM 1922 O O . THR A 1 234 ? 7.138 9.815 5.201 1.00 34.09 610 THR A O 1
ATOM 1926 N N . CYS A 1 235 ? 6.468 9.536 3.055 1.00 28.65 611 CYS A N 1
ATOM 1927 C CA . CYS A 1 235 ? 5.838 8.255 3.347 1.00 32.15 611 CYS A CA 1
ATOM 1928 C C . CYS A 1 235 ? 6.862 7.242 3.845 1.00 34.59 611 CYS A C 1
ATOM 1929 O O . CYS A 1 235 ? 6.596 6.497 4.797 1.00 37.42 611 CYS A O 1
ATOM 1932 N N . LYS A 1 236 ? 8.044 7.202 3.224 1.00 32.36 612 LYS A N 1
ATOM 1933 C CA . LYS A 1 236 ? 9.041 6.223 3.659 1.00 35.15 612 LYS A CA 1
ATOM 1934 C C . LYS A 1 236 ? 9.520 6.512 5.084 1.00 32.89 612 LYS A C 1
ATOM 1935 O O . LYS A 1 236 ? 9.594 5.603 5.920 1.00 37.35 612 LYS A O 1
ATOM 1941 N N . ILE A 1 237 ? 9.825 7.777 5.385 1.00 34.26 613 ILE A N 1
ATOM 1942 C CA . ILE A 1 237 ? 10.195 8.139 6.759 1.00 36.00 613 ILE A CA 1
ATOM 1943 C C . ILE A 1 237 ? 9.122 7.675 7.735 1.00 31.51 613 ILE A C 1
ATOM 1944 O O . ILE A 1 237 ? 9.405 6.982 8.717 1.00 35.16 613 ILE A O 1
ATOM 1949 N N . HIS A 1 238 ? 7.867 8.036 7.461 1.00 32.52 614 HIS A N 1
ATOM 1950 C CA . HIS A 1 238 ? 6.782 7.723 8.382 1.00 32.39 614 HIS A CA 1
ATOM 1951 C C . HIS A 1 238 ? 6.645 6.221 8.598 1.00 38.79 614 HIS A C 1
ATOM 1952 O O . HIS A 1 238 ? 6.464 5.768 9.736 1.00 41.32 614 HIS A O 1
ATOM 1959 N N . GLN A 1 239 ? 6.751 5.430 7.528 1.00 36.29 615 GLN A N 1
ATOM 1960 C CA . GLN A 1 239 ? 6.493 3.997 7.646 1.00 39.86 615 GLN A CA 1
ATOM 1961 C C . GLN A 1 239 ? 7.653 3.219 8.253 1.00 41.46 615 GLN A C 1
ATOM 1962 O O . GLN A 1 239 ? 7.408 2.192 8.887 1.00 43.61 615 GLN A O 1
ATOM 1968 N N . LYS A 1 240 ? 8.902 3.675 8.115 1.00 44.99 616 LYS A N 1
ATOM 1969 C CA . LYS A 1 240 ? 10.012 2.872 8.629 1.00 41.24 616 LYS A CA 1
ATOM 1970 C C . LYS A 1 240 ? 10.683 3.409 9.892 1.00 41.52 616 LYS A C 1
ATOM 1971 O O . LYS A 1 240 ? 11.250 2.606 10.644 1.00 39.55 616 LYS A O 1
ATOM 1977 N N . LEU A 1 241 ? 10.632 4.751 10.167 1.00 41.08 617 LEU A N 1
ATOM 1978 C CA . LEU A 1 241 ? 11.556 5.338 11.141 1.00 39.77 617 LEU A CA 1
ATOM 1979 C C . LEU A 1 241 ? 10.918 5.588 12.514 1.00 37.95 617 LEU A C 1
ATOM 1980 O O . LEU A 1 241 ? 9.702 5.755 12.645 1.00 39.63 617 LEU A O 1
ATOM 1985 N N . PRO A 1 242 ? 11.725 5.619 13.568 1.00 37.36 618 PRO A N 1
ATOM 1986 C CA . PRO A 1 242 ? 11.178 5.712 14.952 1.00 41.88 618 PRO A CA 1
ATOM 1987 C C . PRO A 1 242 ? 10.463 7.034 15.204 1.00 39.55 618 PRO A C 1
ATOM 1988 O O . PRO A 1 242 ? 10.479 7.935 14.345 1.00 35.68 618 PRO A O 1
ATOM 1992 N N . PRO A 1 243 ? 9.788 7.181 16.357 1.00 37.22 619 PRO A N 1
ATOM 1993 C CA . PRO A 1 243 ? 8.949 8.376 16.582 1.00 39.65 619 PRO A CA 1
ATOM 1994 C C . PRO A 1 243 ? 9.710 9.686 16.484 1.00 39.86 619 PRO A C 1
ATOM 1995 O O . PRO A 1 243 ? 10.902 9.760 16.794 1.00 43.45 619 PRO A O 1
ATOM 1999 N N . GLY A 1 244 ? 8.979 10.731 16.089 1.00 37.14 620 GLY A N 1
ATOM 2000 C CA . GLY A 1 244 ? 9.504 12.084 15.966 1.00 31.11 620 GLY A CA 1
ATOM 2001 C C . GLY A 1 244 ? 8.785 12.743 14.801 1.00 34.22 620 GLY A C 1
ATOM 2002 O O . GLY A 1 244 ? 8.305 12.080 13.872 1.00 35.44 620 GLY A O 1
ATOM 2003 N N . ALA A 1 245 ? 8.695 14.076 14.846 1.00 33.80 621 ALA A N 1
ATOM 2004 C CA . ALA A 1 245 ? 7.908 14.789 13.847 1.00 32.84 621 ALA A CA 1
ATOM 2005 C C . ALA A 1 245 ? 8.684 14.999 12.535 1.00 31.39 621 ALA A C 1
ATOM 2006 O O . ALA A 1 245 ? 9.926 15.024 12.496 1.00 27.03 621 ALA A O 1
ATOM 2008 N N . ILE A 1 246 ? 7.921 15.162 11.456 1.00 28.38 622 ILE A N 1
ATOM 2009 C CA . ILE A 1 246 ? 8.445 15.406 10.114 1.00 28.78 622 ILE A CA 1
ATOM 2010 C C . ILE A 1 246 ? 8.086 16.826 9.708 1.00 24.74 622 ILE A C 1
ATOM 2011 O O . ILE A 1 246 ? 6.916 17.216 9.775 1.00 23.49 622 ILE A O 1
ATOM 2016 N N . LEU A 1 247 ? 9.084 17.593 9.300 1.00 22.38 623 LEU A N 1
ATOM 2017 C CA . LEU A 1 247 ? 8.887 18.920 8.730 1.00 23.61 623 LEU A CA 1
ATOM 2018 C C . LEU A 1 247 ? 9.282 18.863 7.256 1.00 26.15 623 LEU A C 1
ATOM 2019 O O . LEU A 1 247 ? 10.407 18.474 6.922 1.00 23.93 623 LEU A O 1
ATOM 2024 N N . VAL A 1 248 ? 8.345 19.213 6.379 1.00 24.75 624 VAL A N 1
ATOM 2025 C CA . VAL A 1 248 ? 8.536 19.176 4.936 1.00 24.26 624 VAL A CA 1
ATOM 2026 C C . VAL A 1 248 ? 8.596 20.615 4.435 1.00 29.14 624 VAL A C 1
ATOM 2027 O O . VAL A 1 248 ? 7.734 21.431 4.778 1.00 32.07 624 VAL A O 1
ATOM 2031 N N . PHE A 1 249 ? 9.603 20.929 3.632 1.00 26.71 625 PHE A N 1
ATOM 2032 C CA . PHE A 1 249 ? 9.771 22.283 3.094 1.00 22.01 625 PHE A CA 1
ATOM 2033 C C . PHE A 1 249 ? 9.393 22.306 1.611 1.00 19.70 625 PHE A C 1
ATOM 2034 O O . PHE A 1 249 ? 10.173 21.845 0.781 1.00 20.85 625 PHE A O 1
ATOM 2042 N N . LEU A 1 250 ? 8.192 22.810 1.288 1.00 21.74 626 LEU A N 1
ATOM 2043 C CA . LEU A 1 250 ? 7.756 23.185 -0.068 1.00 21.32 626 LEU A CA 1
ATOM 2044 C C . LEU A 1 250 ? 7.811 24.721 -0.223 1.00 26.20 626 LEU A C 1
ATOM 2045 O O . LEU A 1 250 ? 8.442 25.415 0.583 1.00 25.16 626 LEU A O 1
ATOM 2050 N N . THR A 1 251 ? 7.146 25.264 -1.256 1.00 29.64 627 THR A N 1
ATOM 2051 C CA . THR A 1 251 ? 7.376 26.664 -1.614 1.00 23.96 627 THR A CA 1
ATOM 2052 C C . THR A 1 251 ? 6.143 27.560 -1.574 1.00 25.01 627 THR A C 1
ATOM 2053 O O . THR A 1 251 ? 6.303 28.795 -1.579 1.00 25.97 627 THR A O 1
ATOM 2057 N N . GLY A 1 252 ? 4.933 27.002 -1.519 1.00 22.01 628 GLY A N 1
ATOM 2058 C CA . GLY A 1 252 ? 3.733 27.823 -1.612 1.00 24.09 628 GLY A CA 1
ATOM 2059 C C . GLY A 1 252 ? 2.485 27.068 -1.200 1.00 27.06 628 GLY A C 1
ATOM 2060 O O . GLY A 1 252 ? 2.492 25.845 -1.029 1.00 27.78 628 GLY A O 1
ATOM 2061 N N . GLN A 1 253 ? 1.393 27.823 -1.054 1.00 27.87 629 GLN A N 1
ATOM 2062 C CA . GLN A 1 253 ? 0.159 27.247 -0.520 1.00 28.76 629 GLN A CA 1
ATOM 2063 C C . GLN A 1 253 ? -0.360 26.083 -1.373 1.00 31.53 629 GLN A C 1
ATOM 2064 O O . GLN A 1 253 ? -0.708 25.029 -0.836 1.00 34.07 629 GLN A O 1
ATOM 2070 N N . GLN A 1 254 ? -0.501 26.284 -2.689 1.00 29.58 630 GLN A N 1
ATOM 2071 C CA . GLN A 1 254 ? -1.069 25.248 -3.559 1.00 31.27 630 GLN A CA 1
ATOM 2072 C C . GLN A 1 254 ? -0.361 23.911 -3.372 1.00 28.60 630 GLN A C 1
ATOM 2073 O O . GLN A 1 254 ? -1.003 22.868 -3.180 1.00 27.35 630 GLN A O 1
ATOM 2079 N N . GLU A 1 255 ? 0.973 23.924 -3.445 1.00 25.13 631 GLU A N 1
ATOM 2080 C CA . GLU A 1 255 ? 1.730 22.695 -3.256 1.00 23.29 631 GLU A CA 1
ATOM 2081 C C . GLU A 1 255 ? 1.413 22.086 -1.892 1.00 26.95 631 GLU A C 1
ATOM 2082 O O . GLU A 1 255 ? 1.217 20.870 -1.767 1.00 30.00 631 GLU A O 1
ATOM 2088 N N . ILE A 1 256 ? 1.358 22.932 -0.857 1.00 22.34 632 ILE A N 1
ATOM 2089 C CA . ILE A 1 256 ? 1.204 22.429 0.505 1.00 27.12 632 ILE A CA 1
ATOM 2090 C C . ILE A 1 256 ? -0.160 21.784 0.677 1.00 27.49 632 ILE A C 1
ATOM 2091 O O . ILE A 1 256 ? -0.280 20.673 1.206 1.00 28.80 632 ILE A O 1
ATOM 2096 N N . THR A 1 257 ? -1.204 22.461 0.199 1.00 24.61 633 THR A N 1
ATOM 2097 C CA . THR A 1 257 ? -2.558 21.923 0.266 1.00 29.68 633 THR A CA 1
ATOM 2098 C C . THR A 1 257 ? -2.653 20.571 -0.440 1.00 35.18 633 THR A C 1
ATOM 2099 O O . THR A 1 257 ? -3.235 19.608 0.097 1.00 31.47 633 THR A O 1
ATOM 2103 N N . HIS A 1 258 ? -2.044 20.466 -1.633 1.00 33.95 634 HIS A N 1
ATOM 2104 C CA . HIS A 1 258 ? -2.113 19.202 -2.373 1.00 33.99 634 HIS A CA 1
ATOM 2105 C C . HIS A 1 258 ? -1.374 18.091 -1.629 1.00 28.70 634 HIS A C 1
ATOM 2106 O O . HIS A 1 258 ? -1.861 16.955 -1.534 1.00 26.98 634 HIS A O 1
ATOM 2113 N N A MET A 1 259 ? -0.198 18.404 -1.088 0.50 26.25 635 MET A N 1
ATOM 2114 N N B MET A 1 259 ? -0.196 18.407 -1.095 0.50 26.25 635 MET A N 1
ATOM 2115 C CA A MET A 1 259 ? 0.594 17.399 -0.385 0.50 28.43 635 MET A CA 1
ATOM 2116 C CA B MET A 1 259 ? 0.606 17.425 -0.374 0.50 28.41 635 MET A CA 1
ATOM 2117 C C A MET A 1 259 ? -0.102 16.934 0.896 0.50 31.60 635 MET A C 1
ATOM 2118 C C B MET A 1 259 ? -0.093 16.944 0.898 0.50 31.60 635 MET A C 1
ATOM 2119 O O A MET A 1 259 ? -0.094 15.741 1.225 0.50 33.99 635 MET A O 1
ATOM 2120 O O B MET A 1 259 ? -0.081 15.748 1.216 0.50 33.96 635 MET A O 1
ATOM 2129 N N . VAL A 1 260 ? -0.707 17.864 1.637 1.00 31.71 636 VAL A N 1
ATOM 2130 C CA . VAL A 1 260 ? -1.423 17.493 2.855 1.00 30.72 636 VAL A CA 1
ATOM 2131 C C . VAL A 1 260 ? -2.615 16.609 2.522 1.00 33.49 636 VAL A C 1
ATOM 2132 O O . VAL A 1 260 ? -2.914 15.650 3.245 1.00 34.32 636 VAL A O 1
ATOM 2136 N N . LYS A 1 261 ? -3.308 16.893 1.412 1.00 30.54 637 LYS A N 1
ATOM 2137 C CA . LYS A 1 261 ? -4.417 16.021 1.030 1.00 31.46 637 LYS A CA 1
ATOM 2138 C C . LYS A 1 261 ? -3.931 14.611 0.684 1.00 34.71 637 LYS A C 1
ATOM 2139 O O . LYS A 1 261 ? -4.554 13.609 1.088 1.00 33.41 637 LYS A O 1
ATOM 2145 N N . ARG A 1 262 ? -2.821 14.507 -0.068 1.00 29.81 638 ARG A N 1
ATOM 2146 C CA . ARG A 1 262 ? -2.280 13.178 -0.374 1.00 32.63 638 ARG A CA 1
ATOM 2147 C C . ARG A 1 262 ? -1.939 12.426 0.914 1.00 32.42 638 ARG A C 1
ATOM 2148 O O . ARG A 1 262 ? -2.276 11.242 1.074 1.00 31.54 638 ARG A O 1
ATOM 2156 N N . LEU A 1 263 ? -1.251 13.103 1.842 1.00 32.58 639 LEU A N 1
ATOM 2157 C CA . LEU A 1 263 ? -0.829 12.437 3.073 1.00 33.25 639 LEU A CA 1
ATOM 2158 C C . LEU A 1 263 ? -2.023 12.009 3.916 1.00 38.85 639 LEU A C 1
ATOM 2159 O O . LEU A 1 263 ? -2.034 10.895 4.457 1.00 38.34 639 LEU A O 1
ATOM 2164 N N . ARG A 1 264 ? -3.052 12.858 4.023 1.00 37.81 640 ARG A N 1
ATOM 2165 C CA . ARG A 1 264 ? -4.226 12.455 4.793 1.00 35.15 640 ARG A CA 1
ATOM 2166 C C . ARG A 1 264 ? -4.905 11.253 4.166 1.00 36.95 640 ARG A C 1
ATOM 2167 O O . ARG A 1 264 ? -5.405 10.368 4.875 1.00 44.74 640 ARG A O 1
ATOM 2175 N N . LYS A 1 265 ? -4.948 11.199 2.841 1.00 37.70 641 LYS A N 1
ATOM 2176 C CA . LYS A 1 265 ? -5.580 10.050 2.203 1.00 40.63 641 LYS A CA 1
ATOM 2177 C C . LYS A 1 265 ? -4.742 8.786 2.373 1.00 37.89 641 LYS A C 1
ATOM 2178 O O . LYS A 1 265 ? -5.293 7.688 2.467 1.00 38.93 641 LYS A O 1
ATOM 2184 N N . GLU A 1 266 ? -3.414 8.925 2.426 1.00 37.72 642 GLU A N 1
ATOM 2185 C CA . GLU A 1 266 ? -2.520 7.776 2.557 1.00 35.24 642 GLU A CA 1
ATOM 2186 C C . GLU A 1 266 ? -2.478 7.227 3.984 1.00 42.09 642 GLU A C 1
ATOM 2187 O O . GLU A 1 266 ? -2.331 6.017 4.176 1.00 42.47 642 GLU A O 1
ATOM 2193 N N . PHE A 1 267 ? -2.574 8.075 5.005 1.00 38.45 643 PHE A N 1
ATOM 2194 C CA . PHE A 1 267 ? -2.480 7.614 6.392 1.00 40.53 643 PHE A CA 1
ATOM 2195 C C . PHE A 1 267 ? -3.593 8.201 7.251 1.00 39.20 643 PHE A C 1
ATOM 2196 O O . PHE A 1 267 ? -3.329 8.941 8.204 1.00 35.78 643 PHE A O 1
ATOM 2204 N N . PRO A 1 268 ? -4.843 7.848 6.975 1.00 38.75 644 PRO A N 1
ATOM 2205 C CA . PRO A 1 268 ? -5.952 8.420 7.742 1.00 39.76 644 PRO A CA 1
ATOM 2206 C C . PRO A 1 268 ? -6.020 7.872 9.162 1.00 47.77 644 PRO A C 1
ATOM 2207 O O . PRO A 1 268 ? -5.419 6.850 9.507 1.00 42.06 644 PRO A O 1
ATOM 2211 N N . PHE A 1 269 ? -6.768 8.591 9.998 1.00 50.98 645 PHE A N 1
ATOM 2212 C CA . PHE A 1 269 ? -7.306 8.018 11.220 1.00 52.17 645 PHE A CA 1
ATOM 2213 C C . PHE A 1 269 ? -8.524 7.164 10.872 1.00 53.00 645 PHE A C 1
ATOM 2214 O O . PHE A 1 269 ? -8.994 7.160 9.731 1.00 54.31 645 PHE A O 1
ATOM 2222 N N . LYS A 1 270 ? -9.052 6.451 11.868 1.00 55.86 646 LYS A N 1
ATOM 2223 C CA . LYS A 1 270 ? -10.177 5.550 11.621 1.00 58.08 646 LYS A CA 1
ATOM 2224 C C . LYS A 1 270 ? -11.385 6.335 11.114 1.00 59.33 646 LYS A C 1
ATOM 2225 O O . LYS A 1 270 ? -11.437 7.566 11.167 1.00 61.52 646 LYS A O 1
ATOM 2231 N N . LYS A 1 271 ? -12.379 5.606 10.629 1.00 63.17 647 LYS A N 1
ATOM 2232 C CA . LYS A 1 271 ? -13.482 6.258 9.940 1.00 68.23 647 LYS A CA 1
ATOM 2233 C C . LYS A 1 271 ? -14.337 7.060 10.918 1.00 68.59 647 LYS A C 1
ATOM 2234 O O . LYS A 1 271 ? -14.702 6.576 11.995 1.00 64.31 647 LYS A O 1
ATOM 2240 N N . ASN A 1 272 ? -14.626 8.307 10.538 1.00 64.85 648 ASN A N 1
ATOM 2241 C CA . ASN A 1 272 ? -15.386 9.251 11.360 1.00 70.32 648 ASN A CA 1
ATOM 2242 C C . ASN A 1 272 ? -14.723 9.495 12.717 1.00 72.15 648 ASN A C 1
ATOM 2243 O O . ASN A 1 272 ? -15.399 9.753 13.717 1.00 74.27 648 ASN A O 1
ATOM 2248 N N . SER A 1 273 ? -13.393 9.423 12.750 1.00 74.18 649 SER A N 1
ATOM 2249 C CA . SER A 1 273 ? -12.636 9.840 13.921 1.00 74.71 649 SER A CA 1
ATOM 2250 C C . SER A 1 273 ? -12.726 11.351 14.088 1.00 73.12 649 SER A C 1
ATOM 2251 O O . SER A 1 273 ? -12.722 12.097 13.103 1.00 69.57 649 SER A O 1
ATOM 2254 N N . LYS A 1 274 ? -12.806 11.803 15.346 1.00 73.73 650 LYS A N 1
ATOM 2255 C CA . LYS A 1 274 ? -12.817 13.238 15.614 1.00 70.94 650 LYS A CA 1
ATOM 2256 C C . LYS A 1 274 ? -11.593 13.920 15.002 1.00 66.17 650 LYS A C 1
ATOM 2257 O O . LYS A 1 274 ? -11.689 15.033 14.465 1.00 64.12 650 LYS A O 1
ATOM 2263 N N . TYR A 1 275 ? -10.446 13.240 15.015 1.00 61.22 651 TYR A N 1
ATOM 2264 C CA . TYR A 1 275 ? -9.229 13.843 14.495 1.00 62.55 651 TYR A CA 1
ATOM 2265 C C . TYR A 1 275 ? -9.349 14.199 13.017 1.00 70.99 651 TYR A C 1
ATOM 2266 O O . TYR A 1 275 ? -8.781 15.208 12.585 1.00 72.95 651 TYR A O 1
ATOM 2275 N N . ASN A 1 276 ? -10.104 13.427 12.231 1.00 64.96 652 ASN A N 1
ATOM 2276 C CA . ASN A 1 276 ? -10.247 13.752 10.811 1.00 69.05 652 ASN A CA 1
ATOM 2277 C C . ASN A 1 276 ? -11.132 14.978 10.573 1.00 74.73 652 ASN A C 1
ATOM 2278 O O . ASN A 1 276 ? -11.703 15.121 9.486 1.00 77.80 652 ASN A O 1
ATOM 2283 N N . LYS A 1 277 ? -11.328 15.822 11.593 1.00 66.62 653 LYS A N 1
ATOM 2284 C CA . LYS A 1 277 ? -11.757 17.209 11.396 1.00 65.63 653 LYS A CA 1
ATOM 2285 C C . LYS A 1 277 ? -10.964 18.220 12.213 1.00 64.30 653 LYS A C 1
ATOM 2286 O O . LYS A 1 277 ? -11.092 19.425 11.948 1.00 66.77 653 LYS A O 1
ATOM 2292 N N . ASP A 1 278 ? -10.162 17.789 13.199 1.00 71.36 654 ASP A N 1
ATOM 2293 C CA . ASP A 1 278 ? -9.150 18.698 13.708 1.00 60.62 654 ASP A CA 1
ATOM 2294 C C . ASP A 1 278 ? -8.153 19.053 12.610 1.00 54.27 654 ASP A C 1
ATOM 2295 O O . ASP A 1 278 ? -7.534 20.127 12.643 1.00 49.46 654 ASP A O 1
ATOM 2300 N N . LEU A 1 279 ? -7.981 18.152 11.644 1.00 54.97 655 LEU A N 1
ATOM 2301 C CA . LEU A 1 279 ? -7.077 18.368 10.530 1.00 52.14 655 LEU A CA 1
ATOM 2302 C C . LEU A 1 279 ? -7.709 19.150 9.388 1.00 50.41 655 LEU A C 1
ATOM 2303 O O . LEU A 1 279 ? -6.973 19.701 8.559 1.00 54.52 655 LEU A O 1
ATOM 2308 N N . GLU A 1 280 ? -9.038 19.220 9.322 1.00 49.61 656 GLU A N 1
ATOM 2309 C CA . GLU A 1 280 ? -9.680 19.913 8.213 1.00 48.22 656 GLU A CA 1
ATOM 2310 C C . GLU A 1 280 ? -9.277 21.385 8.194 1.00 51.39 656 GLU A C 1
ATOM 2311 O O . GLU A 1 280 ? -9.154 22.042 9.234 1.00 49.28 656 GLU A O 1
ATOM 2317 N N . THR A 1 281 ? -9.035 21.891 6.990 1.00 52.59 657 THR A N 1
ATOM 2318 C CA . THR A 1 281 ? -8.643 23.277 6.764 1.00 45.53 657 THR A CA 1
ATOM 2319 C C . THR A 1 281 ? -9.686 23.859 5.819 1.00 45.93 657 THR A C 1
ATOM 2320 O O . THR A 1 281 ? -9.445 23.964 4.607 1.00 52.16 657 THR A O 1
ATOM 2324 N N . PRO A 1 282 ? -10.865 24.232 6.330 1.00 40.00 658 PRO A N 1
ATOM 2325 C CA . PRO A 1 282 ? -11.966 24.615 5.426 1.00 43.18 658 PRO A CA 1
ATOM 2326 C C . PRO A 1 282 ? -11.692 25.879 4.628 1.00 45.22 658 PRO A C 1
ATOM 2327 O O . PRO A 1 282 ? -12.408 26.133 3.651 1.00 51.09 658 PRO A O 1
ATOM 2331 N N . VAL A 1 283 ? -10.678 26.658 4.993 1.00 40.95 659 VAL A N 1
ATOM 2332 C CA . VAL A 1 283 ? -10.365 27.921 4.335 1.00 47.40 659 VAL A CA 1
ATOM 2333 C C . VAL A 1 283 ? -8.884 27.880 3.972 1.00 47.88 659 VAL A C 1
ATOM 2334 O O . VAL A 1 283 ? -8.018 27.942 4.855 1.00 43.39 659 VAL A O 1
ATOM 2338 N N . SER A 1 284 ? -8.592 27.777 2.677 1.00 48.25 660 SER A N 1
ATOM 2339 C CA . SER A 1 284 ? -7.208 27.617 2.238 1.00 50.65 660 SER A CA 1
ATOM 2340 C C . SER A 1 284 ? -6.382 28.872 2.475 1.00 52.13 660 SER A C 1
ATOM 2341 O O . SER A 1 284 ? -5.175 28.782 2.754 1.00 47.80 660 SER A O 1
ATOM 2344 N N . LYS A 1 285 ? -7.000 30.045 2.377 1.00 52.26 661 LYS A N 1
ATOM 2345 C CA . LYS A 1 285 ? -6.273 31.286 2.592 1.00 56.33 661 LYS A CA 1
ATOM 2346 C C . LYS A 1 285 ? -7.222 32.328 3.157 1.00 59.42 661 LYS A C 1
ATOM 2347 O O . LYS A 1 285 ? -8.425 32.308 2.876 1.00 62.90 661 LYS A O 1
ATOM 2353 N N . MET A 1 286 ? -6.673 33.230 3.966 1.00 58.97 662 MET A N 1
ATOM 2354 C CA . MET A 1 286 ? -7.454 34.363 4.430 1.00 62.74 662 MET A CA 1
ATOM 2355 C C . MET A 1 286 ? -7.630 35.364 3.298 1.00 64.85 662 MET A C 1
ATOM 2356 O O . MET A 1 286 ? -6.824 35.424 2.360 1.00 56.77 662 MET A O 1
ATOM 2361 N N . GLY A 1 287 ? -8.720 36.129 3.378 1.00 72.89 663 GLY A N 1
ATOM 2362 C CA . GLY A 1 287 ? -8.914 37.281 2.522 1.00 73.91 663 GLY A CA 1
ATOM 2363 C C . GLY A 1 287 ? -7.845 38.312 2.804 1.00 71.42 663 GLY A C 1
ATOM 2364 O O . GLY A 1 287 ? -7.825 38.931 3.872 1.00 75.58 663 GLY A O 1
ATOM 2365 N N . ILE A 1 288 ? -6.934 38.494 1.861 1.00 70.73 664 ILE A N 1
ATOM 2366 C CA . ILE A 1 288 ? -5.750 39.303 2.106 1.00 67.54 664 ILE A CA 1
ATOM 2367 C C . ILE A 1 288 ? -5.367 39.996 0.810 1.00 64.22 664 ILE A C 1
ATOM 2368 O O . ILE A 1 288 ? -5.399 39.389 -0.264 1.00 66.47 664 ILE A O 1
ATOM 2373 N N . ASN A 1 289 ? -5.023 41.276 0.910 1.00 66.90 665 ASN A N 1
ATOM 2374 C CA . ASN A 1 289 ? -4.439 41.995 -0.214 1.00 62.32 665 ASN A CA 1
ATOM 2375 C C . ASN A 1 289 ? -3.523 43.088 0.324 1.00 59.14 665 ASN A C 1
ATOM 2376 O O . ASN A 1 289 ? -3.392 43.280 1.537 1.00 59.72 665 ASN A O 1
ATOM 2381 N N . SER A 1 290 ? -2.925 43.841 -0.599 1.00 54.78 666 SER A N 1
ATOM 2382 C CA . SER A 1 290 ? -1.886 44.790 -0.226 1.00 50.69 666 SER A CA 1
ATOM 2383 C C . SER A 1 290 ? -2.441 46.009 0.501 1.00 46.27 666 SER A C 1
ATOM 2384 O O . SER A 1 290 ? -1.671 46.739 1.134 1.00 45.67 666 SER A O 1
ATOM 2387 N N . LYS A 1 291 ? -3.748 46.251 0.429 1.00 43.79 667 LYS A N 1
ATOM 2388 C CA . LYS A 1 291 ? -4.321 47.368 1.168 1.00 49.77 667 LYS A CA 1
ATOM 2389 C C . LYS A 1 291 ? -4.374 47.131 2.678 1.00 58.43 667 LYS A C 1
ATOM 2390 O O . LYS A 1 291 ? -4.384 48.098 3.440 1.00 57.87 667 LYS A O 1
ATOM 2396 N N . THR A 1 292 ? -4.407 45.880 3.131 1.00 55.51 668 THR A N 1
ATOM 2397 C CA . THR A 1 292 ? -4.593 45.586 4.547 1.00 60.32 668 THR A CA 1
ATOM 2398 C C . THR A 1 292 ? -3.355 45.018 5.225 1.00 60.66 668 THR A C 1
ATOM 2399 O O . THR A 1 292 ? -3.193 45.187 6.431 1.00 65.15 668 THR A O 1
ATOM 2403 N N . THR A 1 293 ? -2.493 44.320 4.499 1.00 55.78 669 THR A N 1
ATOM 2404 C CA . THR A 1 293 ? -1.273 43.810 5.094 1.00 59.42 669 THR A CA 1
ATOM 2405 C C . THR A 1 293 ? -0.142 43.865 4.069 1.00 54.11 669 THR A C 1
ATOM 2406 O O . THR A 1 293 ? -0.346 44.117 2.874 1.00 47.14 669 THR A O 1
ATOM 2410 N N . ASP A 1 294 ? 1.072 43.626 4.558 1.00 50.03 670 ASP A N 1
ATOM 2411 C CA . ASP A 1 294 ? 2.261 43.647 3.712 1.00 49.37 670 ASP A CA 1
ATOM 2412 C C . ASP A 1 294 ? 2.425 42.278 3.082 1.00 43.30 670 ASP A C 1
ATOM 2413 O O . ASP A 1 294 ? 2.743 41.312 3.772 1.00 44.39 670 ASP A O 1
ATOM 2418 N N . LEU A 1 295 ? 2.188 42.187 1.785 1.00 43.20 671 LEU A N 1
ATOM 2419 C CA . LEU A 1 295 ? 2.315 40.906 1.112 1.00 43.20 671 LEU A CA 1
ATOM 2420 C C . LEU A 1 295 ? 3.762 40.426 1.200 1.00 39.86 671 LEU A C 1
ATOM 2421 O O . LEU A 1 295 ? 4.698 41.221 1.088 1.00 37.79 671 LEU A O 1
ATOM 2426 N N . GLU A 1 296 ? 3.930 39.148 1.511 1.00 31.37 672 GLU A N 1
ATOM 2427 C CA . GLU A 1 296 ? 5.213 38.471 1.500 1.00 31.29 672 GLU A CA 1
ATOM 2428 C C . GLU A 1 296 ? 5.355 37.729 0.173 1.00 35.09 672 GLU A C 1
ATOM 2429 O O . GLU A 1 296 ? 4.357 37.313 -0.427 1.00 31.05 672 GLU A O 1
ATOM 2435 N N . ALA A 1 297 ? 6.609 37.550 -0.268 1.00 32.72 673 ALA A N 1
ATOM 2436 C CA . ALA A 1 297 ? 6.925 36.849 -1.510 1.00 35.04 673 ALA A CA 1
ATOM 2437 C C . ALA A 1 297 ? 6.083 35.589 -1.656 1.00 34.91 673 ALA A C 1
ATOM 2438 O O . ALA A 1 297 ? 5.509 35.327 -2.718 1.00 31.75 673 ALA A O 1
ATOM 2440 N N . GLU A 1 298 ? 5.967 34.848 -0.549 1.00 30.98 674 GLU A N 1
ATOM 2441 C CA . GLU A 1 298 ? 5.206 33.604 -0.504 1.00 29.94 674 GLU A CA 1
ATOM 2442 C C . GLU A 1 298 ? 3.746 33.785 -0.918 1.00 26.66 674 GLU A C 1
ATOM 2443 O O . GLU A 1 298 ? 3.162 32.876 -1.510 1.00 33.22 674 GLU A O 1
ATOM 2449 N N A ASP A 1 299 ? 3.151 34.945 -0.623 0.50 30.26 675 ASP A N 1
ATOM 2450 N N B ASP A 1 299 ? 3.117 34.916 -0.619 0.50 30.32 675 ASP A N 1
ATOM 2451 C CA A ASP A 1 299 ? 1.734 35.158 -0.901 0.50 33.26 675 ASP A CA 1
ATOM 2452 C CA B ASP A 1 299 ? 1.700 35.018 -0.957 0.50 33.39 675 ASP A CA 1
ATOM 2453 C C A ASP A 1 299 ? 1.454 35.538 -2.354 0.50 35.24 675 ASP A C 1
ATOM 2454 C C B ASP A 1 299 ? 1.433 35.653 -2.320 0.50 35.33 675 ASP A C 1
ATOM 2455 O O A ASP A 1 299 ? 0.306 35.430 -2.797 0.50 37.10 675 ASP A O 1
ATOM 2456 O O B ASP A 1 299 ? 0.266 35.839 -2.677 0.50 37.11 675 ASP A O 1
ATOM 2465 N N . ILE A 1 300 ? 2.467 35.968 -3.097 1.00 29.87 676 ILE A N 1
ATOM 2466 C CA . ILE A 1 300 ? 2.278 36.586 -4.410 1.00 33.24 676 ILE A CA 1
ATOM 2467 C C . ILE A 1 300 ? 2.471 35.530 -5.486 1.00 28.25 676 ILE A C 1
ATOM 2468 O O . ILE A 1 300 ? 3.482 34.812 -5.488 1.00 30.45 676 ILE A O 1
ATOM 2473 N N . ASP A 1 301 ? 1.473 35.404 -6.361 1.00 26.06 677 ASP A N 1
ATOM 2474 C CA . ASP A 1 301 ? 1.478 34.490 -7.501 1.00 31.65 677 ASP A CA 1
ATOM 2475 C C . ASP A 1 301 ? 1.613 35.333 -8.776 1.00 33.11 677 ASP A C 1
ATOM 2476 O O . ASP A 1 301 ? 0.632 35.842 -9.313 1.00 31.35 677 ASP A O 1
ATOM 2481 N N . PHE A 1 302 ? 2.856 35.501 -9.228 1.00 27.53 678 PHE A N 1
ATOM 2482 C CA . PHE A 1 302 ? 3.168 36.282 -10.430 1.00 31.64 678 PHE A CA 1
ATOM 2483 C C . PHE A 1 302 ? 4.548 35.771 -10.835 1.00 34.18 678 PHE A C 1
ATOM 2484 O O . PHE A 1 302 ? 5.569 36.284 -10.366 1.00 32.66 678 PHE A O 1
ATOM 2492 N N . SER A 1 303 ? 4.544 34.712 -11.640 1.00 31.83 679 SER A N 1
ATOM 2493 C CA . SER A 1 303 ? 5.742 33.998 -12.041 1.00 32.03 679 SER A CA 1
ATOM 2494 C C . SER A 1 303 ? 5.831 34.064 -13.557 1.00 32.26 679 SER A C 1
ATOM 2495 O O . SER A 1 303 ? 4.825 33.852 -14.238 1.00 39.08 679 SER A O 1
ATOM 2498 N N . VAL A 1 304 ? 7.012 34.397 -14.083 1.00 30.32 680 VAL A N 1
ATOM 2499 C CA . VAL A 1 304 ? 7.191 34.558 -15.525 1.00 32.31 680 VAL A CA 1
ATOM 2500 C C . VAL A 1 304 ? 8.093 33.509 -16.139 1.00 35.46 680 VAL A C 1
ATOM 2501 O O . VAL A 1 304 ? 8.246 33.496 -17.376 1.00 43.87 680 VAL A O 1
ATOM 2505 N N . GLN A 1 305 ? 8.724 32.658 -15.338 1.00 33.07 681 GLN A N 1
ATOM 2506 C CA . GLN A 1 305 ? 9.687 31.714 -15.882 1.00 36.22 681 GLN A CA 1
ATOM 2507 C C . GLN A 1 305 ? 8.974 30.478 -16.422 1.00 40.56 681 GLN A C 1
ATOM 2508 O O . GLN A 1 305 ? 8.071 29.932 -15.774 1.00 50.35 681 GLN A O 1
ATOM 2514 N N . VAL A 1 306 ? 9.395 30.029 -17.600 1.00 40.90 682 VAL A N 1
ATOM 2515 C CA . VAL A 1 306 ? 8.917 28.757 -18.116 1.00 45.66 682 VAL A CA 1
ATOM 2516 C C . VAL A 1 306 ? 9.374 27.631 -17.202 1.00 53.19 682 VAL A C 1
ATOM 2517 O O . VAL A 1 306 ? 10.560 27.523 -16.864 1.00 56.33 682 VAL A O 1
ATOM 2521 N N . ILE A 1 307 ? 8.426 26.805 -16.769 1.00 49.08 683 ILE A N 1
ATOM 2522 C CA . ILE A 1 307 ? 8.755 25.528 -16.152 1.00 55.96 683 ILE A CA 1
ATOM 2523 C C . ILE A 1 307 ? 8.940 24.514 -17.276 1.00 57.85 683 ILE A C 1
ATOM 2524 O O . ILE A 1 307 ? 8.168 24.505 -18.245 1.00 70.12 683 ILE A O 1
ATOM 2529 N N . ASP A 1 308 ? 9.993 23.701 -17.202 1.00 54.51 684 ASP A N 1
ATOM 2530 C CA . ASP A 1 308 ? 10.270 22.780 -18.309 1.00 53.11 684 ASP A CA 1
ATOM 2531 C C . ASP A 1 308 ? 11.245 21.698 -17.876 1.00 48.07 684 ASP A C 1
ATOM 2532 O O . ASP A 1 308 ? 12.416 21.988 -17.609 1.00 45.73 684 ASP A O 1
ATOM 2537 N N . GLN A 1 309 ? 10.786 20.446 -17.894 1.00 47.10 685 GLN A N 1
ATOM 2538 C CA . GLN A 1 309 ? 11.590 19.364 -17.345 1.00 44.76 685 GLN A CA 1
ATOM 2539 C C . GLN A 1 309 ? 12.875 19.153 -18.135 1.00 43.74 685 GLN A C 1
ATOM 2540 O O . GLN A 1 309 ? 13.928 18.873 -17.546 1.00 39.81 685 GLN A O 1
ATOM 2546 N N . ASP A 1 310 ? 12.810 19.270 -19.469 1.00 44.25 686 ASP A N 1
ATOM 2547 C CA . ASP A 1 310 ? 13.987 19.014 -20.297 1.00 46.95 686 ASP A CA 1
ATOM 2548 C C . ASP A 1 310 ? 15.087 20.034 -20.022 1.00 47.59 686 ASP A C 1
ATOM 2549 O O . ASP A 1 310 ? 16.269 19.675 -19.897 1.00 46.48 686 ASP A O 1
ATOM 2554 N N . LYS A 1 311 ? 14.704 21.314 -19.940 1.00 47.52 687 LYS A N 1
ATOM 2555 C CA . LYS A 1 311 ? 15.620 22.398 -19.578 1.00 53.30 687 LYS A CA 1
ATOM 2556 C C . LYS A 1 311 ? 16.211 22.185 -18.184 1.00 48.08 687 LYS A C 1
ATOM 2557 O O . LYS A 1 311 ? 17.415 22.380 -17.960 1.00 46.73 687 LYS A O 1
ATOM 2563 N N . PHE A 1 312 ? 15.365 21.789 -17.234 1.00 49.38 688 PHE A N 1
ATOM 2564 C CA . PHE A 1 312 ? 15.824 21.495 -15.880 1.00 43.66 688 PHE A CA 1
ATOM 2565 C C . PHE A 1 312 ? 16.895 20.411 -15.886 1.00 40.22 688 PHE A C 1
ATOM 2566 O O . PHE A 1 312 ? 17.988 20.596 -15.346 1.00 37.82 688 PHE A O 1
ATOM 2574 N N . LYS A 1 313 ? 16.608 19.288 -16.541 1.00 41.74 689 LYS A N 1
ATOM 2575 C CA . LYS A 1 313 ? 17.530 18.158 -16.532 1.00 48.47 689 LYS A CA 1
ATOM 2576 C C . LYS A 1 313 ? 18.834 18.486 -17.253 1.00 50.13 689 LYS A C 1
ATOM 2577 O O . LYS A 1 313 ? 19.912 18.091 -16.796 1.00 50.53 689 LYS A O 1
ATOM 2583 N N . SER A 1 314 ? 18.773 19.218 -18.366 1.00 49.90 690 SER A N 1
ATOM 2584 C CA . SER A 1 314 ? 20.027 19.539 -19.047 1.00 52.72 690 SER A CA 1
ATOM 2585 C C . SER A 1 314 ? 20.841 20.544 -18.242 1.00 47.61 690 SER A C 1
ATOM 2586 O O . SER A 1 314 ? 22.078 20.489 -18.242 1.00 47.44 690 SER A O 1
ATOM 2589 N N . ALA A 1 315 ? 20.171 21.457 -17.547 1.00 43.02 691 ALA A N 1
ATOM 2590 C CA . ALA A 1 315 ? 20.888 22.364 -16.655 1.00 49.19 691 ALA A CA 1
ATOM 2591 C C . ALA A 1 315 ? 21.692 21.625 -15.570 1.00 50.07 691 ALA A C 1
ATOM 2592 O O . ALA A 1 315 ? 22.737 22.128 -15.137 1.00 45.22 691 ALA A O 1
ATOM 2594 N N . ILE A 1 316 ? 21.258 20.435 -15.137 1.00 48.34 692 ILE A N 1
ATOM 2595 C CA . ILE A 1 316 ? 21.954 19.762 -14.034 1.00 49.37 692 ILE A CA 1
ATOM 2596 C C . ILE A 1 316 ? 22.542 18.414 -14.434 1.00 52.23 692 ILE A C 1
ATOM 2597 O O . ILE A 1 316 ? 22.742 17.529 -13.586 1.00 51.11 692 ILE A O 1
ATOM 2602 N N . ARG A 1 317 ? 22.871 18.254 -15.712 1.00 46.72 693 ARG A N 1
ATOM 2603 C CA . ARG A 1 317 ? 23.297 16.939 -16.175 1.00 50.89 693 ARG A CA 1
ATOM 2604 C C . ARG A 1 317 ? 24.677 16.557 -15.658 1.00 45.97 693 ARG A C 1
ATOM 2605 O O . ARG A 1 317 ? 25.017 15.361 -15.633 1.00 45.18 693 ARG A O 1
ATOM 2613 N N . TYR A 1 318 ? 25.462 17.543 -15.207 1.00 46.08 694 TYR A N 1
ATOM 2614 C CA . TYR A 1 318 ? 26.741 17.211 -14.597 1.00 47.22 694 TYR A CA 1
ATOM 2615 C C . TYR A 1 318 ? 26.587 16.242 -13.417 1.00 49.12 694 TYR A C 1
ATOM 2616 O O . TYR A 1 318 ? 27.514 15.475 -13.107 1.00 55.63 694 TYR A O 1
ATOM 2625 N N . GLU A 1 319 ? 25.428 16.252 -12.749 1.00 47.07 695 GLU A N 1
ATOM 2626 C CA . GLU A 1 319 ? 25.212 15.348 -11.623 1.00 48.37 695 GLU A CA 1
ATOM 2627 C C . GLU A 1 319 ? 25.133 13.886 -12.057 1.00 56.46 695 GLU A C 1
ATOM 2628 O O . GLU A 1 319 ? 25.306 12.989 -11.223 1.00 49.72 695 GLU A O 1
ATOM 2634 N N A GLU A 1 320 ? 24.883 13.626 -13.344 0.50 57.23 696 GLU A N 1
ATOM 2635 N N B GLU A 1 320 ? 24.873 13.623 -13.337 0.50 57.22 696 GLU A N 1
ATOM 2636 C CA A GLU A 1 320 ? 24.826 12.248 -13.828 0.50 62.27 696 GLU A CA 1
ATOM 2637 C CA B GLU A 1 320 ? 24.822 12.240 -13.802 0.50 62.23 696 GLU A CA 1
ATOM 2638 C C A GLU A 1 320 ? 26.192 11.578 -13.826 0.50 65.79 696 GLU A C 1
ATOM 2639 C C B GLU A 1 320 ? 26.193 11.575 -13.790 0.50 65.77 696 GLU A C 1
ATOM 2640 O O A GLU A 1 320 ? 26.262 10.351 -13.898 0.50 66.59 696 GLU A O 1
ATOM 2641 O O B GLU A 1 320 ? 26.271 10.345 -13.818 0.50 66.44 696 GLU A O 1
ATOM 2652 N N . ASP A 1 321 ? 27.273 12.357 -13.762 1.00 64.95 697 ASP A N 1
ATOM 2653 C CA . ASP A 1 321 ? 28.626 11.826 -13.592 1.00 78.27 697 ASP A CA 1
ATOM 2654 C C . ASP A 1 321 ? 28.778 11.494 -12.110 1.00 90.01 697 ASP A C 1
ATOM 2655 O O . ASP A 1 321 ? 29.289 12.280 -11.307 1.00 89.87 697 ASP A O 1
ATOM 2660 N N . GLU A 1 322 ? 28.284 10.315 -11.739 1.00 89.59 698 GLU A N 1
ATOM 2661 C CA . GLU A 1 322 ? 28.213 9.875 -10.351 1.00 89.90 698 GLU A CA 1
ATOM 2662 C C . GLU A 1 322 ? 27.377 10.805 -9.488 1.00 88.38 698 GLU A C 1
ATOM 2663 O O . GLU A 1 322 ? 26.437 10.361 -8.828 1.00 87.37 698 GLU A O 1
ATOM 2669 N N . GLU A 1 334 ? 21.258 0.644 -5.597 1.00 68.27 710 GLU A N 1
ATOM 2670 C CA . GLU A 1 334 ? 21.824 0.953 -4.287 1.00 71.01 710 GLU A CA 1
ATOM 2671 C C . GLU A 1 334 ? 20.851 1.788 -3.437 1.00 65.16 710 GLU A C 1
ATOM 2672 O O . GLU A 1 334 ? 20.061 2.588 -3.948 1.00 58.69 710 GLU A O 1
ATOM 2678 N N . GLU A 1 335 ? 20.936 1.595 -2.126 1.00 66.18 711 GLU A N 1
ATOM 2679 C CA . GLU A 1 335 ? 19.873 1.975 -1.213 1.00 65.24 711 GLU A CA 1
ATOM 2680 C C . GLU A 1 335 ? 19.902 3.460 -0.867 1.00 60.18 711 GLU A C 1
ATOM 2681 O O . GLU A 1 335 ? 20.943 4.116 -0.882 1.00 61.95 711 GLU A O 1
ATOM 2687 N N . GLU A 1 336 ? 18.715 3.979 -0.562 1.00 57.68 712 GLU A N 1
ATOM 2688 C CA . GLU A 1 336 ? 18.544 5.335 -0.059 1.00 52.79 712 GLU A CA 1
ATOM 2689 C C . GLU A 1 336 ? 19.132 5.462 1.339 1.00 52.46 712 GLU A C 1
ATOM 2690 O O . GLU A 1 336 ? 18.975 4.567 2.174 1.00 51.42 712 GLU A O 1
ATOM 2696 N N . GLU A 1 337 ? 19.800 6.582 1.603 1.00 48.48 713 GLU A N 1
ATOM 2697 C CA . GLU A 1 337 ? 20.483 6.725 2.879 1.00 52.41 713 GLU A CA 1
ATOM 2698 C C . GLU A 1 337 ? 19.550 7.283 3.948 1.00 46.62 713 GLU A C 1
ATOM 2699 O O . GLU A 1 337 ? 18.559 7.957 3.655 1.00 43.77 713 GLU A O 1
ATOM 2705 N N . GLY A 1 338 ? 19.884 6.988 5.202 1.00 42.05 714 GLY A N 1
ATOM 2706 C CA . GLY A 1 338 ? 19.136 7.512 6.324 1.00 34.30 714 GLY A CA 1
ATOM 2707 C C . GLY A 1 338 ? 17.915 6.712 6.713 1.00 41.20 714 GLY A C 1
ATOM 2708 O O . GLY A 1 338 ? 17.035 7.253 7.396 1.00 40.77 714 GLY A O 1
ATOM 2709 N N . PHE A 1 339 ? 17.839 5.430 6.324 1.00 45.41 715 PHE A N 1
ATOM 2710 C CA . PHE A 1 339 ? 16.695 4.585 6.657 1.00 44.62 715 PHE A CA 1
ATOM 2711 C C . PHE A 1 339 ? 17.112 3.308 7.394 1.00 49.05 715 PHE A C 1
ATOM 2712 O O . PHE A 1 339 ? 16.455 2.273 7.285 1.00 53.50 715 PHE A O 1
ATOM 2720 N N . GLU A 1 340 ? 18.170 3.375 8.192 1.00 46.28 716 GLU A N 1
ATOM 2721 C CA . GLU A 1 340 ? 18.637 2.190 8.902 1.00 50.03 716 GLU A CA 1
ATOM 2722 C C . GLU A 1 340 ? 17.987 1.992 10.269 1.00 48.39 716 GLU A C 1
ATOM 2723 O O . GLU A 1 340 ? 17.981 0.865 10.772 1.00 45.90 716 GLU A O 1
ATOM 2729 N N . GLU A 1 341 ? 17.426 3.039 10.868 1.00 47.84 717 GLU A N 1
ATOM 2730 C CA . GLU A 1 341 ? 16.655 2.879 12.094 1.00 43.58 717 GLU A CA 1
ATOM 2731 C C . GLU A 1 341 ? 15.318 2.192 11.803 1.00 48.47 717 GLU A C 1
ATOM 2732 O O . GLU A 1 341 ? 14.835 2.172 10.667 1.00 50.74 717 GLU A O 1
ATOM 2738 N N . VAL A 1 342 ? 14.726 1.589 12.838 1.00 53.15 718 VAL A N 1
ATOM 2739 C CA . VAL A 1 342 ? 13.510 0.801 12.662 1.00 53.04 718 VAL A CA 1
ATOM 2740 C C . VAL A 1 342 ? 12.417 1.308 13.596 1.00 49.93 718 VAL A C 1
ATOM 2741 O O . VAL A 1 342 ? 12.660 2.072 14.528 1.00 50.70 718 VAL A O 1
ATOM 2745 N N . LEU A 1 343 ? 11.191 0.885 13.306 1.00 46.40 719 LEU A N 1
ATOM 2746 C CA . LEU A 1 343 ? 10.072 1.156 14.189 1.00 49.56 719 LEU A CA 1
ATOM 2747 C C . LEU A 1 343 ? 10.364 0.615 15.584 1.00 54.93 719 LEU A C 1
ATOM 2748 O O . LEU A 1 343 ? 11.083 -0.375 15.751 1.00 55.92 719 LEU A O 1
ATOM 2753 N N . THR A 1 344 ? 9.812 1.295 16.590 1.00 57.35 720 THR A N 1
ATOM 2754 C CA . THR A 1 344 ? 9.838 0.874 17.981 1.00 57.41 720 THR A CA 1
ATOM 2755 C C . THR A 1 344 ? 8.460 0.369 18.390 1.00 57.56 720 THR A C 1
ATOM 2756 O O . THR A 1 344 ? 7.454 0.681 17.745 1.00 56.83 720 THR A O 1
ATOM 2760 N N . GLU A 1 345 ? 8.431 -0.404 19.483 1.00 55.23 721 GLU A N 1
ATOM 2761 C CA . GLU A 1 345 ? 7.185 -0.967 19.997 1.00 61.14 721 GLU A CA 1
ATOM 2762 C C . GLU A 1 345 ? 6.096 0.098 20.064 1.00 60.97 721 GLU A C 1
ATOM 2763 O O . GLU A 1 345 ? 6.359 1.263 20.375 1.00 61.96 721 GLU A O 1
ATOM 2769 N N . GLY A 1 346 ? 4.869 -0.305 19.744 1.00 58.54 722 GLY A N 1
ATOM 2770 C CA . GLY A 1 346 ? 3.760 0.619 19.703 1.00 58.91 722 GLY A CA 1
ATOM 2771 C C . GLY A 1 346 ? 3.659 1.440 18.440 1.00 59.59 722 GLY A C 1
ATOM 2772 O O . GLY A 1 346 ? 2.784 2.310 18.358 1.00 65.44 722 GLY A O 1
ATOM 2773 N N . GLN A 1 347 ? 4.540 1.221 17.469 1.00 52.83 723 GLN A N 1
ATOM 2774 C CA . GLN A 1 347 ? 4.438 1.823 16.147 1.00 50.16 723 GLN A CA 1
ATOM 2775 C C . GLN A 1 347 ? 4.022 0.764 15.134 1.00 48.50 723 GLN A C 1
ATOM 2776 O O . GLN A 1 347 ? 4.364 -0.411 15.272 1.00 51.47 723 GLN A O 1
ATOM 2782 N N . THR A 1 348 ? 3.283 1.175 14.108 1.00 46.97 724 THR A N 1
ATOM 2783 C CA . THR A 1 348 ? 3.060 0.316 12.954 1.00 48.54 724 THR A CA 1
ATOM 2784 C C . THR A 1 348 ? 3.383 1.092 11.692 1.00 44.88 724 THR A C 1
ATOM 2785 O O . THR A 1 348 ? 3.374 2.322 11.677 1.00 42.56 724 THR A O 1
ATOM 2789 N N . ALA A 1 349 ? 3.647 0.357 10.624 1.00 45.34 725 ALA A N 1
ATOM 2790 C CA . ALA A 1 349 ? 3.921 0.972 9.338 1.00 43.12 725 ALA A CA 1
ATOM 2791 C C . ALA A 1 349 ? 2.747 1.781 8.804 1.00 47.30 725 ALA A C 1
ATOM 2792 O O . ALA A 1 349 ? 2.927 2.510 7.825 1.00 40.52 725 ALA A O 1
ATOM 2794 N N . ASN A 1 350 ? 1.572 1.707 9.440 1.00 49.42 726 ASN A N 1
ATOM 2795 C CA . ASN A 1 350 ? 0.362 2.349 8.937 1.00 46.71 726 ASN A CA 1
ATOM 2796 C C . ASN A 1 350 ? -0.306 3.237 9.987 1.00 45.75 726 ASN A C 1
ATOM 2797 O O . ASN A 1 350 ? -1.519 3.448 9.949 1.00 51.86 726 ASN A O 1
ATOM 2802 N N . ASP A 1 351 ? 0.467 3.778 10.920 1.00 45.66 727 ASP A N 1
ATOM 2803 C CA . ASP A 1 351 ? -0.078 4.707 11.901 1.00 45.50 727 ASP A CA 1
ATOM 2804 C C . ASP A 1 351 ? -0.684 5.944 11.227 1.00 43.67 727 ASP A C 1
ATOM 2805 O O . ASP A 1 351 ? -0.238 6.362 10.153 1.00 37.81 727 ASP A O 1
ATOM 2810 N N . PRO A 1 352 ? -1.700 6.558 11.841 1.00 44.98 728 PRO A N 1
ATOM 2811 C CA . PRO A 1 352 ? -2.237 7.800 11.283 1.00 44.50 728 PRO A CA 1
ATOM 2812 C C . PRO A 1 352 ? -1.172 8.886 11.250 1.00 40.55 728 PRO A C 1
ATOM 2813 O O . PRO A 1 352 ? -0.277 8.944 12.093 1.00 41.33 728 PRO A O 1
ATOM 2817 N N . LEU A 1 353 ? -1.267 9.742 10.252 1.00 33.48 729 LEU A N 1
ATOM 2818 C CA . LEU A 1 353 ? -0.371 10.875 10.136 1.00 38.34 729 LEU A CA 1
ATOM 2819 C C . LEU A 1 353 ? -1.150 12.131 10.501 1.00 34.42 729 LEU A C 1
ATOM 2820 O O . LEU A 1 353 ? -2.150 12.456 9.857 1.00 36.53 729 LEU A O 1
ATOM 2825 N N . TYR A 1 354 ? -0.718 12.801 11.565 1.00 33.42 730 TYR A N 1
ATOM 2826 C CA . TYR A 1 354 ? -1.316 14.061 11.996 1.00 32.62 730 TYR A CA 1
ATOM 2827 C C . TYR A 1 354 ? -0.614 15.181 11.240 1.00 30.73 730 TYR A C 1
ATOM 2828 O O . TYR A 1 354 ? 0.317 15.819 11.737 1.00 26.32 730 TYR A O 1
ATOM 2837 N N . VAL A 1 355 ? -1.067 15.405 10.002 1.00 28.77 731 VAL A N 1
ATOM 2838 C CA . VAL A 1 355 ? -0.377 16.262 9.045 1.00 27.99 731 VAL A CA 1
ATOM 2839 C C . VAL A 1 355 ? -1.124 17.581 8.919 1.00 31.36 731 VAL A C 1
ATOM 2840 O O . VAL A 1 355 ? -2.348 17.602 8.739 1.00 31.49 731 VAL A O 1
ATOM 2844 N N . LEU A 1 356 ? -0.388 18.681 9.030 1.00 31.94 732 LEU A N 1
ATOM 2845 C CA . LEU A 1 356 ? -0.955 20.015 9.043 1.00 32.19 732 LEU A CA 1
ATOM 2846 C C . LEU A 1 356 ? -0.186 20.914 8.091 1.00 30.66 732 LEU A C 1
ATOM 2847 O O . LEU A 1 356 ? 1.036 20.766 7.930 1.00 26.11 732 LEU A O 1
ATOM 2852 N N . PRO A 1 357 ? -0.872 21.869 7.468 1.00 29.44 733 PRO A N 1
ATOM 2853 C CA . PRO A 1 357 ? -0.198 22.871 6.638 1.00 22.24 733 PRO A CA 1
ATOM 2854 C C . PRO A 1 357 ? 0.331 24.033 7.468 1.00 26.09 733 PRO A C 1
ATOM 2855 O O . PRO A 1 357 ? -0.156 24.328 8.562 1.00 26.57 733 PRO A O 1
ATOM 2859 N N . LEU A 1 358 ? 1.365 24.688 6.930 1.00 23.81 734 LEU A N 1
ATOM 2860 C CA . LEU A 1 358 ? 1.889 25.908 7.557 1.00 22.71 734 LEU A CA 1
ATOM 2861 C C . LEU A 1 358 ? 2.397 26.834 6.454 1.00 20.74 734 LEU A C 1
ATOM 2862 O O . LEU A 1 358 ? 3.470 26.587 5.898 1.00 21.93 734 LEU A O 1
ATOM 2867 N N . TYR A 1 359 ? 1.642 27.900 6.178 1.00 22.20 735 TYR A N 1
ATOM 2868 C CA . TYR A 1 359 ? 2.045 28.936 5.236 1.00 27.88 735 TYR A CA 1
ATOM 2869 C C . TYR A 1 359 ? 1.380 30.273 5.594 1.00 28.70 735 TYR A C 1
ATOM 2870 O O . TYR A 1 359 ? 0.417 30.337 6.363 1.00 31.14 735 TYR A O 1
ATOM 2879 N N . SER A 1 360 ? 1.914 31.352 5.022 1.00 24.29 736 SER A N 1
ATOM 2880 C CA . SER A 1 360 ? 1.576 32.698 5.490 1.00 31.21 736 SER A CA 1
ATOM 2881 C C . SER A 1 360 ? 0.106 33.061 5.251 1.00 33.65 736 SER A C 1
ATOM 2882 O O . SER A 1 360 ? -0.488 33.785 6.061 1.00 34.38 736 SER A O 1
ATOM 2885 N N . LEU A 1 361 ? -0.509 32.565 4.178 1.00 33.18 737 LEU A N 1
ATOM 2886 C CA . LEU A 1 361 ? -1.917 32.869 3.929 1.00 36.37 737 LEU A CA 1
ATOM 2887 C C . LEU A 1 361 ? -2.873 32.068 4.803 1.00 41.59 737 LEU A C 1
ATOM 2888 O O . LEU A 1 361 ? -4.087 32.284 4.714 1.00 42.90 737 LEU A O 1
ATOM 2893 N N . LEU A 1 362 ? -2.363 31.162 5.632 1.00 39.50 738 LEU A N 1
ATOM 2894 C CA . LEU A 1 362 ? -3.215 30.282 6.420 1.00 41.13 738 LEU A CA 1
ATOM 2895 C C . LEU A 1 362 ? -3.941 31.077 7.503 1.00 39.80 738 LEU A C 1
ATOM 2896 O O . LEU A 1 362 ? -3.334 31.950 8.134 1.00 42.52 738 LEU A O 1
ATOM 2901 N N . PRO A 1 363 ? -5.232 30.805 7.744 1.00 38.74 739 PRO A N 1
ATOM 2902 C CA . PRO A 1 363 ? -5.927 31.466 8.856 1.00 40.76 739 PRO A CA 1
ATOM 2903 C C . PRO A 1 363 ? -5.222 31.187 10.168 1.00 43.33 739 PRO A C 1
ATOM 2904 O O . PRO A 1 363 ? -4.619 30.130 10.364 1.00 45.84 739 PRO A O 1
ATOM 290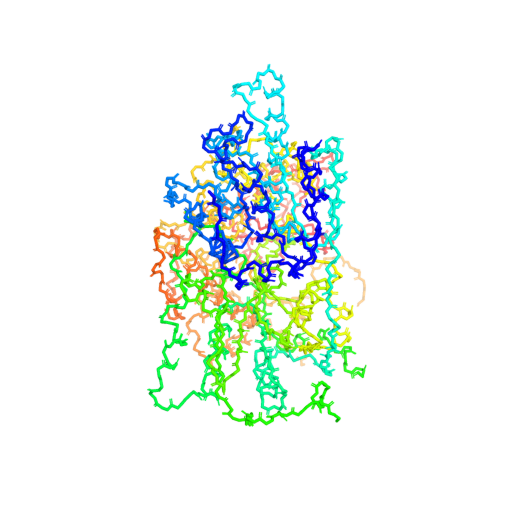8 N N . THR A 1 364 ? -5.319 32.163 11.067 1.00 41.50 740 THR A N 1
ATOM 2909 C CA . THR A 1 364 ? -4.520 32.185 12.288 1.00 42.16 740 THR A CA 1
ATOM 2910 C C . THR A 1 364 ? -4.800 30.976 13.169 1.00 45.36 740 THR A C 1
ATOM 2911 O O . THR A 1 364 ? -3.874 30.304 13.652 1.00 52.73 740 THR A O 1
ATOM 2915 N N . LYS A 1 365 ? -6.077 30.702 13.417 1.00 43.66 741 LYS A N 1
ATOM 2916 C CA . LYS A 1 365 ? -6.440 29.584 14.278 1.00 44.17 741 LYS A CA 1
ATOM 2917 C C . LYS A 1 365 ? -5.895 28.266 13.740 1.00 45.25 741 LYS A C 1
ATOM 2918 O O . LYS A 1 365 ? -5.460 27.401 14.513 1.00 42.49 741 LYS A O 1
ATOM 2924 N N . GLU A 1 366 ? -5.899 28.103 12.414 1.00 44.34 742 GLU A N 1
ATOM 2925 C CA . GLU A 1 366 ? -5.346 26.887 11.827 1.00 44.09 742 GLU A CA 1
ATOM 2926 C C . GLU A 1 366 ? -3.831 26.864 11.958 1.00 43.94 742 GLU A C 1
ATOM 2927 O O . GLU A 1 366 ? -3.229 25.803 12.174 1.00 39.14 742 GLU A O 1
ATOM 2933 N N . GLN A 1 367 ? -3.197 28.028 11.830 1.00 41.57 743 GLN A N 1
ATOM 2934 C CA . GLN A 1 367 ? -1.750 28.060 11.890 1.00 41.56 743 GLN A CA 1
ATOM 2935 C C . GLN A 1 367 ? -1.254 27.768 13.297 1.00 38.28 743 GLN A C 1
ATOM 2936 O O . GLN A 1 367 ? -0.139 27.260 13.450 1.00 39.72 743 GLN A O 1
ATOM 2942 N N . MET A 1 368 ? -2.086 27.995 14.315 1.00 36.07 744 MET A N 1
ATOM 2943 C CA . MET A 1 368 ? -1.696 27.627 15.670 1.00 37.57 744 MET A CA 1
ATOM 2944 C C . MET A 1 368 ? -1.719 26.119 15.931 1.00 39.90 744 MET A C 1
ATOM 2945 O O . MET A 1 368 ? -1.149 25.674 16.939 1.00 37.18 744 MET A O 1
ATOM 2950 N N . ARG A 1 369 ? -2.379 25.316 15.085 1.00 34.15 745 ARG A N 1
ATOM 2951 C CA . ARG A 1 369 ? -2.456 23.880 15.364 1.00 35.03 745 ARG A CA 1
ATOM 2952 C C . ARG A 1 369 ? -1.088 23.198 15.351 1.00 32.00 745 ARG A C 1
ATOM 2953 O O . ARG A 1 369 ? -0.951 22.124 15.948 1.00 32.09 745 ARG A O 1
ATOM 2961 N N . VAL A 1 370 ? -0.079 23.792 14.703 1.00 27.59 746 VAL A N 1
ATOM 2962 C CA . VAL A 1 370 ? 1.207 23.120 14.494 1.00 31.23 746 VAL A CA 1
ATOM 2963 C C . VAL A 1 370 ? 2.061 23.017 15.752 1.00 35.30 746 VAL A C 1
ATOM 2964 O O . VAL A 1 370 ? 3.076 22.312 15.739 1.00 33.61 746 VAL A O 1
ATOM 2968 N N . PHE A 1 371 ? 1.706 23.706 16.833 1.00 34.19 747 PHE A N 1
ATOM 2969 C CA . PHE A 1 371 ? 2.496 23.611 18.049 1.00 36.23 747 PHE A CA 1
ATOM 2970 C C . PHE A 1 371 ? 1.947 22.594 19.040 1.00 39.48 747 PHE A C 1
ATOM 2971 O O . PHE A 1 371 ? 2.623 22.292 20.029 1.00 44.02 747 PHE A O 1
ATOM 2979 N N . GLN A 1 372 ? 0.767 22.042 18.790 1.00 35.76 748 GLN A N 1
ATOM 2980 C CA . GLN A 1 372 ? 0.167 21.091 19.715 1.00 44.67 748 GLN A CA 1
ATOM 2981 C C . GLN A 1 372 ? 0.703 19.684 19.450 1.00 44.89 748 GLN A C 1
ATOM 2982 O O . GLN A 1 372 ? 1.113 19.347 18.336 1.00 41.33 748 GLN A O 1
ATOM 2988 N N . LYS A 1 373 ? 0.718 18.876 20.499 1.00 48.29 749 LYS A N 1
ATOM 2989 C CA . LYS A 1 373 ? 1.198 17.510 20.395 1.00 50.71 749 LYS A CA 1
ATOM 2990 C C . LYS A 1 373 ? 0.252 16.679 19.534 1.00 48.01 749 LYS A C 1
ATOM 2991 O O . LYS A 1 373 ? -0.972 16.839 19.617 1.00 47.00 749 LYS A O 1
ATOM 2997 N N . PRO A 1 374 ? 0.786 15.789 18.701 1.00 44.16 750 PRO A N 1
ATOM 2998 C CA . PRO A 1 374 ? -0.069 14.886 17.946 1.00 42.83 750 PRO A CA 1
ATOM 2999 C C . PRO A 1 374 ? -0.776 13.899 18.896 1.00 46.19 750 PRO A C 1
ATOM 3000 O O . PRO A 1 374 ? -0.186 13.488 19.898 1.00 46.61 750 PRO A O 1
ATOM 3004 N N . PRO A 1 375 ? -1.990 13.491 18.551 1.00 45.33 751 PRO A N 1
ATOM 3005 C CA . PRO A 1 375 ? -2.641 12.431 19.337 1.00 45.96 751 PRO A CA 1
ATOM 3006 C C . PRO A 1 375 ? -1.750 11.203 19.426 1.00 46.81 751 PRO A C 1
ATOM 3007 O O . PRO A 1 375 ? -0.938 10.934 18.534 1.00 47.17 751 PRO A O 1
ATOM 3011 N N . GLN A 1 376 ? -1.902 10.478 20.533 1.00 43.20 752 GLN A N 1
ATOM 3012 C CA . GLN A 1 376 ? -1.098 9.291 20.787 1.00 50.95 752 GLN A CA 1
ATOM 3013 C C . GLN A 1 376 ? -1.314 8.244 19.695 1.00 54.83 752 GLN A C 1
ATOM 3014 O O . GLN A 1 376 ? -2.434 8.028 19.217 1.00 45.52 752 GLN A O 1
ATOM 3020 N N . GLY A 1 377 ? -0.231 7.575 19.314 1.00 52.37 753 GLY A N 1
ATOM 3021 C CA . GLY A 1 377 ? -0.298 6.615 18.239 1.00 52.78 753 GLY A CA 1
ATOM 3022 C C . GLY A 1 377 ? -0.288 7.215 16.851 1.00 49.51 753 GLY A C 1
ATOM 3023 O O . GLY A 1 377 ? -0.441 6.473 15.876 1.00 53.95 753 GLY A O 1
ATOM 3024 N N . SER A 1 378 ? -0.130 8.527 16.722 1.00 42.56 754 SER A N 1
ATOM 3025 C CA . SER A 1 378 ? 0.017 9.161 15.421 1.00 41.55 754 SER A CA 1
ATOM 3026 C C . SER A 1 378 ? 1.333 9.924 15.376 1.00 42.38 754 SER A C 1
ATOM 3027 O O . SER A 1 378 ? 1.966 10.166 16.404 1.00 46.83 754 SER A O 1
ATOM 3030 N N . ARG A 1 379 ? 1.741 10.328 14.175 1.00 43.77 755 ARG A N 1
ATOM 3031 C CA . ARG A 1 379 ? 2.969 11.095 14.011 1.00 37.70 755 ARG A CA 1
ATOM 3032 C C . ARG A 1 379 ? 2.649 12.463 13.425 1.00 39.37 755 ARG A C 1
ATOM 3033 O O . ARG A 1 379 ? 1.816 12.583 12.521 1.00 34.72 755 ARG A O 1
ATOM 3041 N N . LEU A 1 380 ? 3.307 13.495 13.964 1.00 39.96 756 LEU A N 1
ATOM 3042 C CA . LEU A 1 380 ? 3.114 14.857 13.495 1.00 31.20 756 LEU A CA 1
ATOM 3043 C C . LEU A 1 380 ? 3.893 15.094 12.207 1.00 28.87 756 LEU A C 1
ATOM 3044 O O . LEU A 1 380 ? 5.070 14.727 12.093 1.00 30.48 756 LEU A O 1
ATOM 3049 N N . CYS A 1 381 ? 3.234 15.717 11.239 1.00 24.71 757 CYS A N 1
ATOM 3050 C CA . CYS A 1 381 ? 3.879 16.116 9.992 1.00 25.34 757 CYS A CA 1
ATOM 3051 C C . CYS A 1 381 ? 3.415 17.520 9.637 1.00 27.07 757 CYS A C 1
ATOM 3052 O O . CYS A 1 381 ? 2.220 17.743 9.423 1.00 28.95 757 CYS A O 1
ATOM 3055 N N . ILE A 1 382 ? 4.355 18.450 9.583 1.00 25.43 758 ILE A N 1
ATOM 3056 C CA . ILE A 1 382 ? 4.098 19.831 9.195 1.00 24.15 758 ILE A CA 1
ATOM 3057 C C . ILE A 1 382 ? 4.621 20.036 7.772 1.00 26.79 758 ILE A C 1
ATOM 3058 O O . ILE A 1 382 ? 5.812 19.852 7.502 1.00 28.76 758 ILE A O 1
ATOM 3063 N N . VAL A 1 383 ? 3.736 20.397 6.858 1.00 23.17 759 VAL A N 1
ATOM 3064 C CA . VAL A 1 383 ? 4.112 20.706 5.483 1.00 24.78 759 VAL A CA 1
ATOM 3065 C C . VAL A 1 383 ? 4.107 22.224 5.373 1.00 26.72 759 VAL A C 1
ATOM 3066 O O . VAL A 1 383 ? 3.053 22.859 5.455 1.00 24.76 759 VAL A O 1
ATOM 3070 N N . ALA A 1 384 ? 5.293 22.814 5.240 1.00 27.70 760 ALA A N 1
ATOM 3071 C CA . ALA A 1 384 ? 5.497 24.230 5.485 1.00 28.76 760 ALA A CA 1
ATOM 3072 C C . ALA A 1 384 ? 6.256 24.862 4.324 1.00 25.29 760 ALA A C 1
ATOM 3073 O O . ALA A 1 384 ? 6.873 24.163 3.513 1.00 23.82 760 ALA A O 1
ATOM 3075 N N . THR A 1 385 ? 6.189 26.202 4.255 1.00 21.24 761 THR A N 1
ATOM 3076 C CA . THR A 1 385 ? 7.154 26.993 3.510 1.00 22.05 761 THR A CA 1
ATOM 3077 C C . THR A 1 385 ? 8.333 27.304 4.412 1.00 28.27 761 THR A C 1
ATOM 3078 O O . THR A 1 385 ? 8.371 26.908 5.584 1.00 28.46 761 THR A O 1
ATOM 3082 N N . ASN A 1 386 ? 9.255 28.117 3.901 1.00 29.88 762 ASN A N 1
ATOM 3083 C CA . ASN A 1 386 ? 10.388 28.522 4.703 1.00 23.67 762 ASN A CA 1
ATOM 3084 C C . ASN A 1 386 ? 9.961 29.461 5.877 1.00 21.38 762 ASN A C 1
ATOM 3085 O O . ASN A 1 386 ? 10.846 29.945 6.572 1.00 20.10 762 ASN A O 1
ATOM 3090 N N . VAL A 1 387 ? 8.671 29.753 6.098 1.00 19.51 763 VAL A N 1
ATOM 3091 C CA . VAL A 1 387 ? 8.270 30.374 7.362 1.00 21.47 763 VAL A CA 1
ATOM 3092 C C . VAL A 1 387 ? 8.793 29.548 8.529 1.00 23.91 763 VAL A C 1
ATOM 3093 O O . VAL A 1 387 ? 9.148 30.095 9.585 1.00 26.55 763 VAL A O 1
ATOM 3097 N N . ALA A 1 388 ? 8.934 28.233 8.334 1.00 22.19 764 ALA A N 1
ATOM 3098 C CA . ALA A 1 388 ? 9.438 27.340 9.374 1.00 20.56 764 ALA A CA 1
ATOM 3099 C C . ALA A 1 388 ? 10.941 27.148 9.292 1.00 23.52 764 ALA A C 1
ATOM 3100 O O . ALA A 1 388 ? 11.475 26.194 9.878 1.00 26.60 764 ALA A O 1
ATOM 3102 N N . GLU A 1 389 ? 11.645 28.027 8.584 1.00 24.00 765 GLU A N 1
ATOM 3103 C CA . GLU A 1 389 ? 13.085 27.828 8.453 1.00 27.70 765 GLU A CA 1
ATOM 3104 C C . GLU A 1 389 ? 13.850 28.427 9.628 1.00 28.47 765 GLU A C 1
ATOM 3105 O O . GLU A 1 389 ? 14.658 27.733 10.252 1.00 29.58 765 GLU A O 1
ATOM 3111 N N . THR A 1 390 ? 13.639 29.718 9.923 1.00 21.05 766 THR A N 1
ATOM 3112 C CA . THR A 1 390 ? 14.250 30.337 11.083 1.00 20.68 766 THR A CA 1
ATOM 3113 C C . THR A 1 390 ? 13.268 31.085 11.978 1.00 25.19 766 THR A C 1
ATOM 3114 O O . THR A 1 390 ? 13.669 31.477 13.075 1.00 26.15 766 THR A O 1
ATOM 3118 N N . SER A 1 391 ? 12.018 31.313 11.557 1.00 21.18 767 SER A N 1
ATOM 3119 C CA . SER A 1 391 ? 11.176 32.269 12.278 1.00 30.18 767 SER A CA 1
ATOM 3120 C C . SER A 1 391 ? 10.426 31.664 13.457 1.00 29.74 767 SER A C 1
ATOM 3121 O O . SER A 1 391 ? 9.913 32.422 14.284 1.00 28.04 767 SER A O 1
ATOM 3124 N N . LEU A 1 392 ? 10.336 30.341 13.540 1.00 30.90 768 LEU A N 1
ATOM 3125 C CA . LEU A 1 392 ? 9.665 29.645 14.637 1.00 28.48 768 LEU A CA 1
ATOM 3126 C C . LEU A 1 392 ? 10.156 28.195 14.636 1.00 27.27 768 LEU A C 1
ATOM 3127 O O . LEU A 1 392 ? 10.821 27.746 13.698 1.00 28.41 768 LEU A O 1
ATOM 3132 N N . THR A 1 393 ? 9.785 27.458 15.676 1.00 26.15 769 THR A N 1
ATOM 3133 C CA . THR A 1 393 ? 10.263 26.096 15.898 1.00 31.03 769 THR A CA 1
ATOM 3134 C C . THR A 1 393 ? 9.080 25.184 16.203 1.00 35.04 769 THR A C 1
ATOM 3135 O O . THR A 1 393 ? 8.276 25.482 17.095 1.00 36.22 769 THR A O 1
ATOM 3139 N N . ILE A 1 394 ? 8.963 24.095 15.444 1.00 33.95 770 ILE A N 1
ATOM 3140 C CA . ILE A 1 394 ? 7.985 23.033 15.698 1.00 34.59 770 ILE A CA 1
ATOM 3141 C C . ILE A 1 394 ? 8.587 22.050 16.696 1.00 33.02 770 ILE A C 1
ATOM 3142 O O . ILE A 1 394 ? 9.650 21.475 16.422 1.00 27.14 770 ILE A O 1
ATOM 3147 N N . PRO A 1 395 ? 7.946 21.811 17.842 1.00 39.35 771 PRO A N 1
ATOM 3148 C CA . PRO A 1 395 ? 8.494 20.852 18.816 1.00 38.70 771 PRO A CA 1
ATOM 3149 C C . PRO A 1 395 ? 8.571 19.431 18.271 1.00 36.09 771 PRO A C 1
ATOM 3150 O O . PRO A 1 395 ? 7.718 18.992 17.502 1.00 39.55 771 PRO A O 1
ATOM 3154 N N . GLY A 1 396 ? 9.613 18.714 18.684 1.00 32.71 772 GLY A N 1
ATOM 3155 C CA . GLY A 1 396 ? 9.745 17.302 18.401 1.00 36.71 772 GLY A CA 1
ATOM 3156 C C . GLY A 1 396 ? 10.107 16.937 16.972 1.00 41.57 772 GLY A C 1
ATOM 3157 O O . GLY A 1 396 ? 9.989 15.761 16.613 1.00 39.81 772 GLY A O 1
ATOM 3158 N N . VAL A 1 397 ? 10.561 17.884 16.148 1.00 40.87 773 VAL A N 1
ATOM 3159 C CA . VAL A 1 397 ? 10.945 17.536 14.780 1.00 33.85 773 VAL A CA 1
ATOM 3160 C C . VAL A 1 397 ? 12.216 16.697 14.798 1.00 33.82 773 VAL A C 1
ATOM 3161 O O . VAL A 1 397 ? 13.266 17.136 15.279 1.00 31.99 773 VAL A O 1
ATOM 3165 N N . ARG A 1 398 ? 12.138 15.491 14.248 1.00 34.43 774 ARG A N 1
ATOM 3166 C CA . ARG A 1 398 ? 13.320 14.653 14.097 1.00 35.33 774 ARG A CA 1
ATOM 3167 C C . ARG A 1 398 ? 13.744 14.502 12.639 1.00 31.13 774 ARG A C 1
ATOM 3168 O O . ARG A 1 398 ? 14.920 14.204 12.367 1.00 28.63 774 ARG A O 1
ATOM 3176 N N . TYR A 1 399 ? 12.821 14.699 11.703 1.00 30.81 775 TYR A N 1
ATOM 3177 C CA . TYR A 1 399 ? 13.087 14.510 10.281 1.00 30.24 775 TYR A CA 1
ATOM 3178 C C . TYR A 1 399 ? 12.678 15.748 9.496 1.00 31.29 775 TYR A C 1
ATOM 3179 O O . TYR A 1 399 ? 11.551 16.248 9.636 1.00 28.23 775 TYR A O 1
ATOM 3188 N N . VAL A 1 400 ? 13.589 16.230 8.660 1.00 27.93 776 VAL A N 1
ATOM 3189 C CA . VAL A 1 400 ? 13.296 17.329 7.751 1.00 25.16 776 VAL A CA 1
ATOM 3190 C C . VAL A 1 400 ? 13.357 16.794 6.323 1.00 26.53 776 VAL A C 1
ATOM 3191 O O . VAL A 1 400 ? 14.272 16.041 5.975 1.00 26.47 776 VAL A O 1
ATOM 3195 N N . VAL A 1 401 ? 12.362 17.139 5.517 1.00 24.21 777 VAL A N 1
ATOM 3196 C CA . VAL A 1 401 ? 12.359 16.839 4.091 1.00 25.22 777 VAL A CA 1
ATOM 3197 C C . VAL A 1 401 ? 12.494 18.178 3.361 1.00 27.13 777 VAL A C 1
ATOM 3198 O O . VAL A 1 401 ? 11.628 19.053 3.479 1.00 23.44 777 VAL A O 1
ATOM 3202 N N . ASP A 1 402 ? 13.583 18.350 2.618 1.00 28.06 778 ASP A N 1
ATOM 3203 C CA . ASP A 1 402 ? 13.911 19.637 2.040 1.00 27.47 778 ASP A CA 1
ATOM 3204 C C . ASP A 1 402 ? 13.849 19.563 0.515 1.00 29.00 778 ASP A C 1
ATOM 3205 O O . ASP A 1 402 ? 14.700 18.939 -0.122 1.00 23.50 778 ASP A O 1
ATOM 3210 N N . SER A 1 403 ? 12.857 20.232 -0.073 1.00 29.61 779 SER A N 1
ATOM 3211 C CA . SER A 1 403 ? 12.863 20.391 -1.519 1.00 27.36 779 SER A CA 1
ATOM 3212 C C . SER A 1 403 ? 14.030 21.259 -1.989 1.00 28.83 779 SER A C 1
ATOM 3213 O O . SER A 1 403 ? 14.399 21.195 -3.167 1.00 27.41 779 SER A O 1
ATOM 3216 N N . GLY A 1 404 ? 14.636 22.049 -1.102 1.00 24.06 780 GLY A N 1
ATOM 3217 C CA . GLY A 1 404 ? 15.774 22.857 -1.495 1.00 17.58 780 GLY A CA 1
ATOM 3218 C C . GLY A 1 404 ? 15.392 24.120 -2.224 1.00 20.16 780 GLY A C 1
ATOM 3219 O O . GLY A 1 404 ? 16.268 24.823 -2.739 1.00 24.52 780 GLY A O 1
ATOM 3220 N N . ARG A 1 405 ? 14.114 24.431 -2.281 1.00 22.32 781 ARG A N 1
ATOM 3221 C CA . ARG A 1 405 ? 13.617 25.501 -3.115 1.00 26.39 781 ARG A CA 1
ATOM 3222 C C . ARG A 1 405 ? 12.804 26.488 -2.291 1.00 26.18 781 ARG A C 1
ATOM 3223 O O . ARG A 1 405 ? 12.358 26.198 -1.176 1.00 22.93 781 ARG A O 1
ATOM 3231 N N . SER A 1 406 ? 12.611 27.663 -2.873 1.00 28.87 782 SER A N 1
ATOM 3232 C CA . SER A 1 406 ? 11.649 28.608 -2.334 1.00 28.55 782 SER A CA 1
ATOM 3233 C C . SER A 1 406 ? 11.248 29.595 -3.420 1.00 26.34 782 SER A C 1
ATOM 3234 O O . SER A 1 406 ? 11.912 29.740 -4.461 1.00 24.97 782 SER A O 1
ATOM 3237 N N . LYS A 1 407 ? 10.139 30.271 -3.140 1.00 23.96 783 LYS A N 1
ATOM 3238 C CA . LYS A 1 407 ? 9.620 31.351 -3.965 1.00 29.65 783 LYS A CA 1
ATOM 3239 C C . LYS A 1 407 ? 10.212 32.668 -3.454 1.00 29.07 783 LYS A C 1
ATOM 3240 O O . LYS A 1 407 ? 10.021 33.030 -2.289 1.00 25.84 783 LYS A O 1
ATOM 3246 N N . GLU A 1 408 ? 10.940 33.376 -4.311 1.00 27.72 784 GLU A N 1
ATOM 3247 C CA . GLU A 1 408 ? 11.562 34.636 -3.921 1.00 29.73 784 GLU A CA 1
ATOM 3248 C C . GLU A 1 408 ? 11.339 35.688 -5.000 1.00 27.59 784 GLU A C 1
ATOM 3249 O O . GLU A 1 408 ? 11.186 35.378 -6.190 1.00 21.10 784 GLU A O 1
ATOM 3255 N N . ARG A 1 409 ? 11.386 36.952 -4.572 1.00 28.39 785 ARG A N 1
ATOM 3256 C CA . ARG A 1 409 ? 11.383 38.071 -5.505 1.00 29.96 785 ARG A CA 1
ATOM 3257 C C . ARG A 1 409 ? 12.641 38.061 -6.364 1.00 25.40 785 ARG A C 1
ATOM 3258 O O . ARG A 1 409 ? 13.739 37.828 -5.863 1.00 27.34 785 ARG A O 1
ATOM 3266 N N . LYS A 1 410 ? 12.472 38.328 -7.666 1.00 22.47 786 LYS A N 1
ATOM 3267 C CA . LYS A 1 410 ? 13.552 38.407 -8.638 1.00 22.67 786 LYS A CA 1
ATOM 3268 C C . LYS A 1 410 ? 13.367 39.651 -9.497 1.00 27.08 786 LYS A C 1
ATOM 3269 O O . LYS A 1 410 ? 12.243 40.008 -9.869 1.00 28.09 786 LYS A O 1
ATOM 3275 N N . TYR A 1 411 ? 14.472 40.296 -9.838 1.00 27.08 787 TYR A N 1
ATOM 3276 C CA . TYR A 1 411 ? 14.455 41.433 -10.741 1.00 26.62 787 TYR A CA 1
ATOM 3277 C C . TYR A 1 411 ? 15.331 41.105 -11.936 1.00 29.08 787 TYR A C 1
ATOM 3278 O O . TYR A 1 411 ? 16.537 40.884 -11.781 1.00 33.97 787 TYR A O 1
ATOM 3287 N N . ASN A 1 412 ? 14.728 41.074 -13.117 1.00 24.37 788 ASN A N 1
ATOM 3288 C CA . ASN A 1 412 ? 15.463 40.846 -14.349 1.00 25.54 788 ASN A CA 1
ATOM 3289 C C . ASN A 1 412 ? 15.995 42.193 -14.837 1.00 37.57 788 ASN A C 1
ATOM 3290 O O . ASN A 1 412 ? 15.226 43.073 -15.248 1.00 37.60 788 ASN A O 1
ATOM 3295 N N . GLU A 1 413 ? 17.316 42.363 -14.778 1.00 40.10 789 GLU A N 1
ATOM 3296 C CA . GLU A 1 413 ? 17.918 43.637 -15.158 1.00 46.31 789 GLU A CA 1
ATOM 3297 C C . GLU A 1 413 ? 17.779 43.915 -16.654 1.00 41.89 789 GLU A C 1
ATOM 3298 O O . GLU A 1 413 ? 17.675 45.076 -17.062 1.00 36.85 789 GLU A O 1
ATOM 3304 N N . SER A 1 414 ? 17.792 42.868 -17.495 1.00 39.32 790 SER A N 1
ATOM 3305 C CA . SER A 1 414 ? 17.792 43.129 -18.927 1.00 42.22 790 SER A CA 1
ATOM 3306 C C . SER A 1 414 ? 16.447 43.641 -19.438 1.00 41.53 790 SER A C 1
ATOM 3307 O O . SER A 1 414 ? 16.419 44.336 -20.458 1.00 44.20 790 SER A O 1
ATOM 3310 N N . ASN A 1 415 ? 15.334 43.334 -18.767 1.00 39.93 791 ASN A N 1
ATOM 3311 C CA . ASN A 1 415 ? 14.035 43.779 -19.254 1.00 37.17 791 ASN A CA 1
ATOM 3312 C C . ASN A 1 415 ? 13.178 44.501 -18.219 1.00 35.46 791 ASN A C 1
ATOM 3313 O O . ASN A 1 415 ? 12.020 44.810 -18.516 1.00 36.75 791 ASN A O 1
ATOM 3318 N N . GLY A 1 416 ? 13.694 44.772 -17.020 1.00 34.40 792 GLY A N 1
ATOM 3319 C CA . GLY A 1 416 ? 12.924 45.499 -16.033 1.00 32.49 792 GLY A CA 1
ATOM 3320 C C . GLY A 1 416 ? 11.745 44.758 -15.435 1.00 36.40 792 GLY A C 1
ATOM 3321 O O . GLY A 1 416 ? 10.826 45.393 -14.906 1.00 34.12 792 GLY A O 1
ATOM 3322 N N . VAL A 1 417 ? 11.728 43.433 -15.488 1.00 33.50 793 VAL A N 1
ATOM 3323 C CA . VAL A 1 417 ? 10.589 42.672 -14.994 1.00 33.21 793 VAL A CA 1
ATOM 3324 C C . VAL A 1 417 ? 10.893 42.181 -13.583 1.00 35.30 793 VAL A C 1
ATOM 3325 O O . VAL A 1 417 ? 11.871 41.452 -13.360 1.00 31.14 793 VAL A O 1
ATOM 3329 N N . GLN A 1 418 ? 10.070 42.606 -12.624 1.00 32.25 794 GLN A N 1
ATOM 3330 C CA . GLN A 1 418 ? 10.073 42.018 -11.293 1.00 24.74 794 GLN A CA 1
ATOM 3331 C C . GLN A 1 418 ? 9.079 40.873 -11.261 1.00 26.11 794 GLN A C 1
ATOM 3332 O O . GLN A 1 418 ? 7.952 41.009 -11.730 1.00 31.32 794 GLN A O 1
ATOM 3338 N N . SER A 1 419 ? 9.488 39.747 -10.697 1.00 23.49 795 SER A N 1
ATOM 3339 C CA . SER A 1 419 ? 8.567 38.632 -10.571 1.00 28.30 795 SER A CA 1
ATOM 3340 C C . SER A 1 419 ? 8.906 37.845 -9.308 1.00 28.79 795 SER A C 1
ATOM 3341 O O . SER A 1 419 ? 9.824 38.196 -8.565 1.00 30.99 795 SER A O 1
ATOM 3344 N N . PHE A 1 420 ? 8.154 36.776 -9.065 1.00 26.63 796 PHE A N 1
ATOM 3345 C CA . PHE A 1 420 ? 8.305 35.964 -7.854 1.00 28.71 796 PHE A CA 1
ATOM 3346 C C . PHE A 1 420 ? 8.376 34.509 -8.294 1.00 29.28 796 PHE A C 1
ATOM 3347 O O . PHE A 1 420 ? 7.380 33.955 -8.773 1.00 26.47 796 PHE A O 1
ATOM 3355 N N . GLU A 1 421 ? 9.556 33.909 -8.131 1.00 28.65 797 GLU A N 1
ATOM 3356 C CA . GLU A 1 421 ? 9.917 32.675 -8.799 1.00 28.48 797 GLU A CA 1
ATOM 3357 C C . GLU A 1 421 ? 10.373 31.629 -7.793 1.00 30.63 797 GLU A C 1
ATOM 3358 O O . GLU A 1 421 ? 11.052 31.939 -6.804 1.00 25.66 797 GLU A O 1
ATOM 3364 N N . VAL A 1 422 ? 10.040 30.375 -8.104 1.00 31.10 798 VAL A N 1
ATOM 3365 C CA . VAL A 1 422 ? 10.574 29.219 -7.400 1.00 24.80 798 VAL A CA 1
ATOM 3366 C C . VAL A 1 422 ? 11.962 28.899 -7.956 1.00 24.36 798 VAL A C 1
ATOM 3367 O O . VAL A 1 422 ? 12.148 28.786 -9.170 1.00 26.48 798 VAL A O 1
ATOM 3371 N N . GLY A 1 423 ? 12.939 28.758 -7.063 1.00 23.52 799 GLY A N 1
ATOM 3372 C CA . GLY A 1 423 ? 14.298 28.402 -7.431 1.00 24.62 799 GLY A CA 1
ATOM 3373 C C . GLY A 1 423 ? 15.037 27.868 -6.215 1.00 26.36 799 GLY A C 1
ATOM 3374 O O . GLY A 1 423 ? 14.514 27.864 -5.097 1.00 27.76 799 GLY A O 1
ATOM 3375 N N . TRP A 1 424 ? 16.279 27.430 -6.448 1.00 24.39 800 TRP A N 1
ATOM 3376 C CA . TRP A 1 424 ? 17.128 26.944 -5.366 1.00 26.36 800 TRP A CA 1
ATOM 3377 C C . TRP A 1 424 ? 17.303 27.996 -4.270 1.00 29.08 800 TRP A C 1
ATOM 3378 O O . TRP A 1 424 ? 17.426 29.200 -4.539 1.00 27.27 800 TRP A O 1
ATOM 3389 N N . VAL A 1 425 ? 17.314 27.534 -3.021 1.00 25.58 801 VAL A N 1
ATOM 3390 C CA . VAL A 1 425 ? 17.667 28.409 -1.905 1.00 26.50 801 VAL A CA 1
ATOM 3391 C C . VAL A 1 425 ? 19.185 28.490 -1.827 1.00 23.24 801 VAL A C 1
ATOM 3392 O O . VAL A 1 425 ? 19.895 27.794 -2.556 1.00 23.64 801 VAL A O 1
ATOM 3396 N N . SER A 1 426 ? 19.690 29.338 -0.952 1.00 22.12 802 SER A N 1
ATOM 3397 C CA . SER A 1 426 ? 21.120 29.387 -0.723 1.00 26.33 802 SER A CA 1
ATOM 3398 C C . SER A 1 426 ? 21.554 28.216 0.159 1.00 24.59 802 SER A C 1
ATOM 3399 O O . SER A 1 426 ? 20.733 27.546 0.783 1.00 24.37 802 SER A O 1
ATOM 3402 N N . LYS A 1 427 ? 22.869 27.969 0.187 1.00 25.64 803 LYS A N 1
ATOM 3403 C CA . LYS A 1 427 ? 23.432 26.979 1.106 1.00 30.59 803 LYS A CA 1
ATOM 3404 C C . LYS A 1 427 ? 23.123 27.346 2.553 1.00 32.40 803 LYS A C 1
ATOM 3405 O O . LYS A 1 427 ? 22.848 26.469 3.383 1.00 32.27 803 LYS A O 1
ATOM 3411 N N . ALA A 1 428 ? 23.174 28.641 2.871 1.00 26.16 804 ALA A N 1
ATOM 3412 C CA . ALA A 1 428 ? 22.864 29.087 4.223 1.00 27.25 804 ALA A CA 1
ATOM 3413 C C . ALA A 1 428 ? 21.446 28.674 4.601 1.00 27.93 804 ALA A C 1
ATOM 3414 O O . ALA A 1 428 ? 21.211 28.115 5.685 1.00 28.49 804 ALA A O 1
ATOM 3416 N N . SER A 1 429 ? 20.490 28.924 3.699 1.00 21.35 805 SER A N 1
ATOM 3417 C CA . SER A 1 429 ? 19.107 28.526 3.948 1.00 22.54 805 SER A CA 1
ATOM 3418 C C . SER A 1 429 ? 18.962 27.006 4.028 1.00 29.97 805 SER A C 1
ATOM 3419 O O . SER A 1 429 ? 18.209 26.494 4.868 1.00 29.75 805 SER A O 1
ATOM 3422 N N . ALA A 1 430 ? 19.648 26.262 3.149 1.00 24.93 806 ALA A N 1
ATOM 3423 C CA . ALA A 1 430 ? 19.548 24.807 3.239 1.00 28.42 806 ALA A CA 1
ATOM 3424 C C . ALA A 1 430 ? 20.035 24.313 4.604 1.00 28.75 806 ALA A C 1
ATOM 3425 O O . ALA A 1 430 ? 19.398 23.463 5.239 1.00 27.72 806 ALA A O 1
ATOM 3427 N N . ASN A 1 431 ? 21.163 24.849 5.075 1.00 25.71 807 ASN A N 1
ATOM 3428 C CA . ASN A 1 431 ? 21.686 24.415 6.362 1.00 25.22 807 ASN A CA 1
ATOM 3429 C C . ASN A 1 431 ? 20.761 24.824 7.502 1.00 30.29 807 ASN A C 1
ATOM 3430 O O . ASN A 1 431 ? 20.585 24.056 8.459 1.00 31.45 807 ASN A O 1
ATOM 3435 N N . GLN A 1 432 ? 20.098 25.976 7.372 1.00 26.03 808 GLN A N 1
ATOM 3436 C CA . GLN A 1 432 ? 19.138 26.386 8.388 1.00 28.54 808 GLN A CA 1
ATOM 3437 C C . GLN A 1 432 ? 17.929 25.447 8.423 1.00 29.96 808 GLN A C 1
ATOM 3438 O O . GLN A 1 432 ? 17.419 25.126 9.510 1.00 26.84 808 GLN A O 1
ATOM 3444 N N . ARG A 1 433 ? 17.478 24.982 7.248 1.00 21.93 809 ARG A N 1
ATOM 3445 C CA . ARG A 1 433 ? 16.409 23.980 7.181 1.00 24.10 809 ARG A CA 1
ATOM 3446 C C . ARG A 1 433 ? 16.818 22.675 7.858 1.00 27.00 809 ARG A C 1
ATOM 3447 O O . ARG A 1 433 ? 16.076 22.121 8.682 1.00 28.86 809 ARG A O 1
ATOM 3455 N N . SER A 1 434 ? 17.983 22.148 7.492 1.00 28.09 810 SER A N 1
ATOM 3456 C CA . SER A 1 434 ? 18.487 20.934 8.131 1.00 26.16 810 SER A CA 1
ATOM 3457 C C . SER A 1 434 ? 18.489 21.069 9.642 1.00 25.87 810 SER A C 1
ATOM 3458 O O . SER A 1 434 ? 18.043 20.165 10.350 1.00 28.93 810 SER A O 1
ATOM 3461 N N . GLY A 1 435 ? 18.995 22.195 10.149 1.00 29.33 811 GLY A N 1
ATOM 3462 C CA . GLY A 1 435 ? 19.129 22.381 11.593 1.00 25.51 811 GLY A CA 1
ATOM 3463 C C . GLY A 1 435 ? 17.844 22.172 12.375 1.00 29.26 811 GLY A C 1
ATOM 3464 O O . GLY A 1 435 ? 17.886 21.828 13.559 1.00 32.61 811 GLY A O 1
ATOM 3465 N N . ARG A 1 436 ? 16.685 22.334 11.731 1.00 22.59 812 ARG A N 1
ATOM 3466 C CA . ARG A 1 436 ? 15.452 22.152 12.486 1.00 30.90 812 ARG A CA 1
ATOM 3467 C C . ARG A 1 436 ? 15.258 20.708 12.930 1.00 34.49 812 ARG A C 1
ATOM 3468 O O . ARG A 1 436 ? 14.480 20.455 13.859 1.00 34.37 812 ARG A O 1
ATOM 3476 N N . ALA A 1 437 ? 15.983 19.766 12.334 1.00 29.15 813 ALA A N 1
ATOM 3477 C CA . ALA A 1 437 ? 15.922 18.387 12.796 1.00 33.24 813 ALA A CA 1
ATOM 3478 C C . ALA A 1 437 ? 16.806 18.130 14.017 1.00 36.30 813 ALA A C 1
ATOM 3479 O O . ALA A 1 437 ? 16.876 16.983 14.471 1.00 41.45 813 ALA A O 1
ATOM 3481 N N . GLY A 1 438 ? 17.495 19.148 14.545 1.00 32.33 814 GLY A N 1
ATOM 3482 C CA . GLY A 1 438 ? 18.437 18.928 15.631 1.00 35.39 814 GLY A CA 1
ATOM 3483 C C . GLY A 1 438 ? 18.162 19.670 16.929 1.00 39.79 814 GLY A C 1
ATOM 3484 O O . GLY A 1 438 ? 19.086 19.916 17.718 1.00 43.35 814 GLY A O 1
ATOM 3485 N N . ARG A 1 439 ? 16.902 20.020 17.178 1.00 35.28 815 ARG A N 1
ATOM 3486 C CA . ARG A 1 439 ? 16.591 20.825 18.351 1.00 41.96 815 ARG A CA 1
ATOM 3487 C C . ARG A 1 439 ? 16.364 19.979 19.586 1.00 45.90 815 ARG A C 1
ATOM 3488 O O . ARG A 1 439 ? 16.795 20.367 20.680 1.00 48.72 815 ARG A O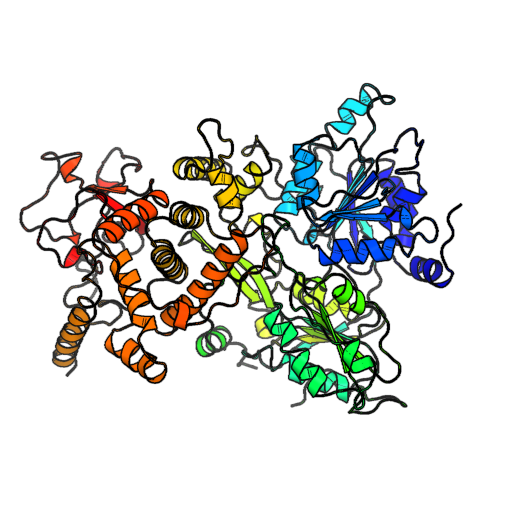 1
ATOM 3496 N N . THR A 1 440 ? 15.687 18.832 19.447 1.00 45.60 816 THR A N 1
ATOM 3497 C CA . THR A 1 440 ? 15.403 18.006 20.618 1.00 46.62 816 THR A CA 1
ATOM 3498 C C . THR A 1 440 ? 16.372 16.842 20.778 1.00 46.43 816 THR A C 1
ATOM 3499 O O . THR A 1 440 ? 16.566 16.362 21.900 1.00 53.94 816 THR A O 1
ATOM 3503 N N . GLY A 1 441 ? 16.977 16.376 19.689 1.00 42.93 817 GLY A N 1
ATOM 3504 C CA . GLY A 1 441 ? 17.855 15.227 19.712 1.00 43.28 817 GLY A CA 1
ATOM 3505 C C . GLY A 1 441 ? 18.494 15.052 18.346 1.00 42.17 817 GLY A C 1
ATOM 3506 O O . GLY A 1 441 ? 18.172 15.781 17.406 1.00 43.45 817 GLY A O 1
ATOM 3507 N N . PRO A 1 442 ? 19.420 14.104 18.207 1.00 44.38 818 PRO A N 1
ATOM 3508 C CA . PRO A 1 442 ? 20.015 13.854 16.886 1.00 43.26 818 PRO A CA 1
ATOM 3509 C C . PRO A 1 442 ? 18.950 13.486 15.865 1.00 46.52 818 PRO A C 1
ATOM 3510 O O . PRO A 1 442 ? 18.011 12.746 16.158 1.00 54.72 818 PRO A O 1
ATOM 3514 N N . GLY A 1 443 ? 19.099 14.014 14.654 1.00 39.77 819 GLY A N 1
ATOM 3515 C CA . GLY A 1 443 ? 18.077 13.796 13.652 1.00 37.15 819 GLY A CA 1
ATOM 3516 C C . GLY A 1 443 ? 18.555 13.673 12.221 1.00 33.81 819 GLY A C 1
ATOM 3517 O O . GLY A 1 443 ? 19.739 13.443 11.957 1.00 33.36 819 GLY A O 1
ATOM 3518 N N . HIS A 1 444 ? 17.637 13.834 11.279 1.00 29.53 820 HIS A N 1
ATOM 3519 C CA . HIS A 1 444 ? 17.926 13.528 9.891 1.00 31.26 820 HIS A CA 1
ATOM 3520 C C . HIS A 1 444 ? 17.315 14.580 8.995 1.00 30.44 820 HIS A C 1
ATOM 3521 O O . HIS A 1 444 ? 16.193 15.036 9.229 1.00 30.77 820 HIS A O 1
ATOM 3528 N N . CYS A 1 445 ? 18.045 14.932 7.947 1.00 30.20 821 CYS A N 1
ATOM 3529 C CA . CYS A 1 445 ? 17.549 15.825 6.923 1.00 28.36 821 CYS A CA 1
ATOM 3530 C C . CYS A 1 445 ? 17.739 15.153 5.569 1.00 27.37 821 CYS A C 1
ATOM 3531 O O . CYS A 1 445 ? 18.843 14.710 5.241 1.00 26.19 821 CYS A O 1
ATOM 3534 N N . TYR A 1 446 ? 16.661 15.065 4.801 1.00 25.84 822 TYR A N 1
ATOM 3535 C CA . TYR A 1 446 ? 16.628 14.373 3.525 1.00 29.36 822 TYR A CA 1
ATOM 3536 C C . TYR A 1 446 ? 16.484 15.446 2.456 1.00 24.60 822 TYR A C 1
ATOM 3537 O O . TYR A 1 446 ? 15.420 16.072 2.326 1.00 21.98 822 TYR A O 1
ATOM 3546 N N . ARG A 1 447 ? 17.572 15.701 1.740 1.00 22.41 823 ARG A N 1
ATOM 3547 C CA . ARG A 1 447 ? 17.570 16.737 0.717 1.00 27.77 823 ARG A CA 1
ATOM 3548 C C . ARG A 1 447 ? 17.181 16.082 -0.597 1.00 30.39 823 ARG A C 1
ATOM 3549 O O . ARG A 1 447 ? 17.730 15.035 -0.961 1.00 27.87 823 ARG A O 1
ATOM 3557 N N . LEU A 1 448 ? 16.187 16.664 -1.265 1.00 28.14 824 LEU A N 1
ATOM 3558 C CA . LEU A 1 448 ? 15.678 16.095 -2.509 1.00 27.04 824 LEU A CA 1
ATOM 3559 C C . LEU A 1 448 ? 16.487 16.550 -3.713 1.00 25.74 824 LEU A C 1
ATOM 3560 O O . LEU A 1 448 ? 15.950 16.826 -4.792 1.00 28.02 824 LEU A O 1
ATOM 3565 N N . TYR A 1 449 ? 17.800 16.620 -3.538 1.00 29.11 825 TYR A N 1
ATOM 3566 C CA . TYR A 1 449 ? 18.709 17.079 -4.577 1.00 33.33 825 TYR A CA 1
ATOM 3567 C C . TYR A 1 449 ? 20.075 16.490 -4.281 1.00 33.04 825 TYR A C 1
ATOM 3568 O O . TYR A 1 449 ? 20.351 16.060 -3.152 1.00 30.01 825 TYR A O 1
ATOM 3577 N N . SER A 1 450 ? 20.937 16.505 -5.296 1.00 26.94 826 SER A N 1
ATOM 3578 C CA . SER A 1 450 ? 22.215 15.825 -5.132 1.00 32.39 826 SER A CA 1
ATOM 3579 C C . SER A 1 450 ? 23.249 16.716 -4.446 1.00 35.28 826 SER A C 1
ATOM 3580 O O . SER A 1 450 ? 23.142 17.941 -4.399 1.00 31.14 826 SER A O 1
ATOM 3583 N N . SER A 1 451 ? 24.289 16.074 -3.935 1.00 37.32 827 SER A N 1
ATOM 3584 C CA . SER A 1 451 ? 25.425 16.829 -3.423 1.00 36.71 827 SER A CA 1
ATOM 3585 C C . SER A 1 451 ? 26.080 17.669 -4.519 1.00 34.19 827 SER A C 1
ATOM 3586 O O . SER A 1 451 ? 26.572 18.770 -4.249 1.00 30.52 827 SER A O 1
ATOM 3589 N N . ALA A 1 452 ? 26.084 17.176 -5.765 1.00 33.55 828 ALA A N 1
ATOM 3590 C CA . ALA A 1 452 ? 26.665 17.953 -6.861 1.00 34.91 828 ALA A CA 1
ATOM 3591 C C . ALA A 1 452 ? 25.859 19.215 -7.134 1.00 33.42 828 ALA A C 1
ATOM 3592 O O . ALA A 1 452 ? 26.426 20.301 -7.297 1.00 36.53 828 ALA A O 1
ATOM 3594 N N . VAL A 1 453 ? 24.534 19.086 -7.229 1.00 28.60 829 VAL A N 1
ATOM 3595 C CA . VAL A 1 453 ? 23.696 20.253 -7.490 1.00 27.70 829 VAL A CA 1
ATOM 3596 C C . VAL A 1 453 ? 23.796 21.254 -6.334 1.00 34.87 829 VAL A C 1
ATOM 3597 O O . VAL A 1 453 ? 23.889 22.466 -6.551 1.00 35.42 829 VAL A O 1
ATOM 3601 N N . PHE A 1 454 ? 23.809 20.757 -5.091 1.00 30.58 830 PHE A N 1
ATOM 3602 C CA . PHE A 1 454 ? 23.993 21.621 -3.933 1.00 31.62 830 PHE A CA 1
ATOM 3603 C C . PHE A 1 454 ? 25.280 22.421 -4.044 1.00 35.22 830 PHE A C 1
ATOM 3604 O O . PHE A 1 454 ? 25.290 23.640 -3.812 1.00 32.80 830 PHE A O 1
ATOM 3612 N N . GLU A 1 455 ? 26.386 21.736 -4.367 1.00 27.26 831 GLU A N 1
ATOM 3613 C CA . GLU A 1 455 ? 27.673 22.413 -4.467 1.00 32.07 831 GLU A CA 1
ATOM 3614 C C . GLU A 1 455 ? 27.664 23.461 -5.571 1.00 37.43 831 GLU A C 1
ATOM 3615 O O . GLU A 1 455 ? 28.083 24.605 -5.361 1.00 43.50 831 GLU A O 1
ATOM 3621 N N A HIS A 1 456 ? 27.168 23.077 -6.752 0.50 38.67 832 HIS A N 1
ATOM 3622 N N B HIS A 1 456 ? 27.168 23.108 -6.753 0.50 38.67 832 HIS A N 1
ATOM 3623 C CA A HIS A 1 456 ? 27.346 23.847 -7.979 0.50 39.28 832 HIS A CA 1
ATOM 3624 C CA B HIS A 1 456 ? 27.420 23.955 -7.913 0.50 39.31 832 HIS A CA 1
ATOM 3625 C C A HIS A 1 456 ? 26.334 24.979 -8.104 0.50 37.81 832 HIS A C 1
ATOM 3626 C C B HIS A 1 456 ? 26.311 24.958 -8.218 0.50 37.89 832 HIS A C 1
ATOM 3627 O O A HIS A 1 456 ? 26.698 26.100 -8.477 0.50 38.22 832 HIS A O 1
ATOM 3628 O O B HIS A 1 456 ? 26.599 25.999 -8.820 0.50 38.59 832 HIS A O 1
ATOM 3641 N N . ASP A 1 457 ? 25.063 24.705 -7.812 1.00 34.83 833 ASP A N 1
ATOM 3642 C CA . ASP A 1 457 ? 23.976 25.624 -8.121 1.00 32.25 833 ASP A CA 1
ATOM 3643 C C . ASP A 1 457 ? 23.285 26.256 -6.914 1.00 32.62 833 ASP A C 1
ATOM 3644 O O . ASP A 1 457 ? 22.394 27.086 -7.114 1.00 35.09 833 ASP A O 1
ATOM 3649 N N . PHE A 1 458 ? 23.625 25.892 -5.683 1.00 30.80 834 PHE A N 1
ATOM 3650 C CA . PHE A 1 458 ? 23.109 26.628 -4.528 1.00 30.69 834 PHE A CA 1
ATOM 3651 C C . PHE A 1 458 ? 24.125 27.722 -4.226 1.00 30.50 834 PHE A C 1
ATOM 3652 O O . PHE A 1 458 ? 25.296 27.430 -3.954 1.00 31.73 834 PHE A O 1
ATOM 3660 N N . GLU A 1 459 ? 23.695 28.973 -4.285 1.00 27.93 835 GLU A N 1
ATOM 3661 C CA . GLU A 1 459 ? 24.613 30.040 -3.922 1.00 36.80 835 GLU A CA 1
ATOM 3662 C C . GLU A 1 459 ? 24.895 29.994 -2.417 1.00 34.01 835 GLU A C 1
ATOM 3663 O O . GLU A 1 459 ? 24.083 29.513 -1.616 1.00 27.76 835 GLU A O 1
ATOM 3669 N N . GLN A 1 460 ? 26.101 30.424 -2.049 1.00 29.76 836 GLN A N 1
ATOM 3670 C CA . GLN A 1 460 ? 26.509 30.332 -0.658 1.00 31.94 836 GLN A CA 1
ATOM 3671 C C . GLN A 1 460 ? 25.548 31.100 0.239 1.00 33.36 836 GLN A C 1
ATOM 3672 O O . GLN A 1 460 ? 25.034 30.561 1.226 1.00 31.07 836 GLN A O 1
ATOM 3678 N N . PHE A 1 461 ? 25.283 32.353 -0.103 1.00 33.34 837 PHE A N 1
ATOM 3679 C CA . PHE A 1 461 ? 24.400 33.213 0.662 1.00 32.64 837 PHE A CA 1
ATOM 3680 C C . PHE A 1 461 ? 23.313 33.763 -0.245 1.00 34.65 837 PHE A C 1
ATOM 3681 O O . PHE A 1 461 ? 23.539 34.000 -1.430 1.00 36.75 837 PHE A O 1
ATOM 3689 N N . SER A 1 462 ? 22.129 33.962 0.318 1.00 29.84 838 S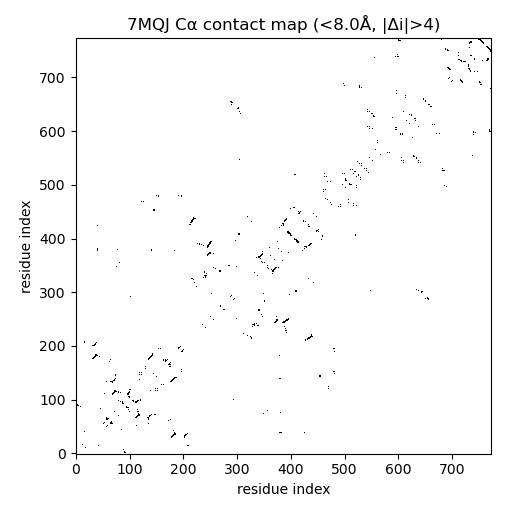ER A N 1
ATOM 3690 C CA . SER A 1 462 ? 21.048 34.580 -0.433 1.00 37.12 838 SER A CA 1
ATOM 3691 C C . SER A 1 462 ? 21.253 36.088 -0.472 1.00 35.28 838 SER A C 1
ATOM 3692 O O . SER A 1 462 ? 21.810 36.673 0.463 1.00 34.30 838 SER A O 1
ATOM 3695 N N . LYS A 1 463 ? 20.847 36.713 -1.602 1.00 29.08 839 LYS A N 1
ATOM 3696 C CA . LYS A 1 463 ? 21.012 38.142 -1.790 1.00 32.90 839 LYS A CA 1
ATOM 3697 C C . LYS A 1 463 ? 19.949 38.896 -1.003 1.00 26.77 839 LYS A C 1
ATOM 3698 O O . LYS A 1 463 ? 18.775 38.522 -1.041 1.00 22.43 839 LYS A O 1
ATOM 3704 N N . PRO A 1 464 ? 20.339 39.966 -0.306 1.00 26.03 840 PRO A N 1
ATOM 3705 C CA . PRO A 1 464 ? 19.346 40.828 0.353 1.00 25.89 840 PRO A CA 1
ATOM 3706 C C . PRO A 1 464 ? 18.314 41.320 -0.646 1.00 27.51 840 PRO A C 1
ATOM 3707 O O . PRO A 1 464 ? 18.636 41.636 -1.796 1.00 27.94 840 PRO A O 1
ATOM 3711 N N . GLU A 1 465 ? 17.066 41.388 -0.184 1.00 23.39 841 GLU A N 1
ATOM 3712 C CA . GLU A 1 465 ? 15.958 41.683 -1.078 1.00 27.73 841 GLU A CA 1
ATOM 3713 C C . GLU A 1 465 ? 16.130 43.034 -1.764 1.00 31.63 841 GLU A C 1
ATOM 3714 O O . GLU A 1 465 ? 15.592 43.230 -2.861 1.00 26.91 841 GLU A O 1
ATOM 3720 N N . ILE A 1 466 ? 16.867 43.974 -1.147 1.00 24.26 842 ILE A N 1
ATOM 3721 C CA . ILE A 1 466 ? 17.017 45.288 -1.760 1.00 26.99 842 ILE A CA 1
ATOM 3722 C C . ILE A 1 466 ? 17.772 45.160 -3.080 1.00 29.87 842 ILE A C 1
ATOM 3723 O O . ILE A 1 466 ? 17.563 45.962 -3.992 1.00 32.45 842 ILE A O 1
ATOM 3728 N N . LEU A 1 467 ? 18.608 44.123 -3.217 1.00 29.68 843 LEU A N 1
ATOM 3729 C CA . LEU A 1 467 ? 19.344 43.812 -4.444 1.00 29.42 843 LEU A CA 1
ATOM 3730 C C . LEU A 1 467 ? 18.532 43.001 -5.447 1.00 27.17 843 LEU A C 1
ATOM 3731 O O . LEU A 1 467 ? 19.056 42.675 -6.516 1.00 34.43 843 LEU A O 1
ATOM 3736 N N . ARG A 1 468 ? 17.291 42.656 -5.133 1.00 26.00 844 ARG A N 1
ATOM 3737 C CA . ARG A 1 468 ? 16.436 41.871 -6.013 1.00 25.84 844 ARG A CA 1
ATOM 3738 C C . ARG A 1 468 ? 15.184 42.657 -6.400 1.00 29.93 844 ARG A C 1
ATOM 3739 O O . ARG A 1 468 ? 14.128 42.078 -6.679 1.00 29.69 844 ARG A O 1
ATOM 3747 N N . MET A 1 469 ? 15.303 43.986 -6.427 1.00 30.64 845 MET A N 1
ATOM 3748 C CA . MET A 1 469 ? 14.202 44.896 -6.677 1.00 33.05 845 MET A CA 1
ATOM 3749 C C . MET A 1 469 ? 14.588 45.928 -7.728 1.00 31.64 845 MET A C 1
ATOM 3750 O O . MET A 1 469 ? 15.721 46.426 -7.706 1.00 27.30 845 MET A O 1
ATOM 3755 N N . PRO A 1 470 ? 13.658 46.337 -8.598 1.00 30.69 846 PRO A N 1
ATOM 3756 C CA . PRO A 1 470 ? 13.859 47.602 -9.318 1.00 26.10 846 PRO A CA 1
ATOM 3757 C C . PRO A 1 470 ? 14.091 48.698 -8.296 1.00 28.74 846 PRO A C 1
ATOM 3758 O O . PRO A 1 470 ? 13.393 48.775 -7.278 1.00 30.06 846 PRO A O 1
ATOM 3762 N N . VAL A 1 471 ? 15.099 49.533 -8.551 1.00 28.32 847 VAL A N 1
ATOM 3763 C CA . VAL A 1 471 ? 15.368 50.615 -7.607 1.00 27.16 847 VAL A CA 1
ATOM 3764 C C . VAL A 1 471 ? 14.174 51.558 -7.543 1.00 34.41 847 VAL A C 1
ATOM 3765 O O . VAL A 1 471 ? 13.916 52.183 -6.508 1.00 36.70 847 VAL A O 1
ATOM 3769 N N . GLU A 1 472 ? 13.405 51.670 -8.628 1.00 32.43 848 GLU A N 1
ATOM 3770 C CA . GLU A 1 472 ? 12.232 52.533 -8.554 1.00 31.53 848 GLU A CA 1
ATOM 3771 C C . GLU A 1 472 ? 11.178 51.934 -7.646 1.00 29.56 848 GLU A C 1
ATOM 3772 O O . GLU A 1 472 ? 10.400 52.667 -7.038 1.00 38.06 848 GLU A O 1
ATOM 3778 N N . SER A 1 473 ? 11.165 50.610 -7.491 1.00 33.64 849 SER A N 1
ATOM 3779 C CA . SER A 1 473 ? 10.266 50.011 -6.513 1.00 29.57 849 SER A CA 1
ATOM 3780 C C . SER A 1 473 ? 10.718 50.329 -5.091 1.00 30.89 849 SER A C 1
ATOM 3781 O O . SER A 1 473 ? 9.886 50.603 -4.215 1.00 27.39 849 SER A O 1
ATOM 3784 N N . ILE A 1 474 ? 12.031 50.309 -4.844 1.00 29.78 850 ILE A N 1
ATOM 3785 C CA . ILE A 1 474 ? 12.532 50.677 -3.524 1.00 33.04 850 ILE A CA 1
ATOM 3786 C C . ILE A 1 474 ? 12.099 52.084 -3.189 1.00 33.54 850 ILE A C 1
ATOM 3787 O O . ILE A 1 474 ? 11.592 52.360 -2.088 1.00 30.68 850 ILE A O 1
ATOM 3792 N N . VAL A 1 475 ? 12.296 52.996 -4.150 1.00 28.47 851 VAL A N 1
ATOM 3793 C CA . VAL A 1 475 ? 11.972 54.395 -3.907 1.00 34.59 851 VAL A CA 1
ATOM 3794 C C . VAL A 1 475 ? 10.470 54.570 -3.715 1.00 32.36 851 VAL A C 1
ATOM 3795 O O . VAL A 1 475 ? 10.026 55.270 -2.800 1.00 37.11 851 VAL A O 1
ATOM 3799 N N . LEU A 1 476 ? 9.664 53.920 -4.557 1.00 29.87 852 LEU A N 1
ATOM 3800 C CA . LEU A 1 476 ? 8.218 54.050 -4.433 1.00 31.67 852 LEU A CA 1
ATOM 3801 C C . LEU A 1 476 ? 7.727 53.535 -3.084 1.00 34.66 852 LEU A C 1
ATOM 3802 O O . LEU A 1 476 ? 6.831 54.131 -2.482 1.00 31.44 852 LEU A O 1
ATOM 3807 N N . GLN A 1 477 ? 8.305 52.439 -2.580 1.00 33.75 853 GLN A N 1
ATOM 3808 C CA . GLN A 1 477 ? 7.855 51.920 -1.293 1.00 34.27 853 GLN A CA 1
ATOM 3809 C C . GLN A 1 477 ? 8.216 52.873 -0.167 1.00 32.46 853 GLN A C 1
ATOM 3810 O O . GLN A 1 477 ? 7.375 53.190 0.692 1.00 34.97 853 GLN A O 1
ATOM 3816 N N . MET A 1 478 ? 9.465 53.353 -0.156 1.00 26.89 854 MET A N 1
ATOM 3817 C CA . MET A 1 478 ? 9.832 54.338 0.857 1.00 31.67 854 MET A CA 1
ATOM 3818 C C . MET A 1 478 ? 8.921 55.560 0.780 1.00 39.20 854 MET A C 1
ATOM 3819 O O . MET A 1 478 ? 8.430 56.049 1.810 1.00 40.47 854 MET A O 1
ATOM 3824 N N . LYS A 1 479 ? 8.626 56.028 -0.433 1.00 30.08 855 LYS A N 1
ATOM 3825 C CA . LYS A 1 479 ? 7.803 57.224 -0.564 1.00 37.17 855 LYS A CA 1
ATOM 3826 C C . LYS A 1 479 ? 6.374 56.965 -0.124 1.00 31.74 855 LYS A C 1
ATOM 3827 O O . LYS A 1 479 ? 5.732 57.857 0.430 1.00 39.58 855 LYS A O 1
ATOM 3833 N N . SER A 1 480 ? 5.856 55.759 -0.346 1.00 37.89 856 SER A N 1
ATOM 3834 C CA . SER A 1 480 ? 4.530 55.454 0.174 1.00 39.72 856 SER A CA 1
ATOM 3835 C C . SER A 1 480 ? 4.545 55.408 1.694 1.00 39.71 856 SER A C 1
ATOM 3836 O O . SER A 1 480 ? 3.486 55.528 2.320 1.00 35.78 856 SER A O 1
ATOM 3839 N N A MET A 1 481 ? 5.720 55.225 2.296 0.50 39.72 857 MET A N 1
ATOM 3840 N N B MET A 1 481 ? 5.721 55.266 2.303 0.50 39.73 857 MET A N 1
ATOM 3841 C CA A MET A 1 481 ? 5.845 55.342 3.744 0.50 40.12 857 MET A CA 1
ATOM 3842 C CA B MET A 1 481 ? 5.879 55.349 3.750 0.50 40.12 857 MET A CA 1
ATOM 3843 C C A MET A 1 481 ? 6.260 56.741 4.192 0.50 40.43 857 MET A C 1
ATOM 3844 C C B MET A 1 481 ? 6.199 56.759 4.218 0.50 40.53 857 MET A C 1
ATOM 3845 O O A MET A 1 481 ? 6.704 56.906 5.337 0.50 41.28 857 MET A O 1
ATOM 3846 O O B MET A 1 481 ? 6.544 56.947 5.391 0.50 41.16 857 MET A O 1
ATOM 3855 N N . ALA A 1 482 ? 6.101 57.744 3.319 1.00 38.61 858 ALA A N 1
ATOM 3856 C CA . ALA A 1 482 ? 6.387 59.154 3.619 1.00 39.43 858 ALA A CA 1
ATOM 3857 C C . ALA A 1 482 ? 7.808 59.358 4.143 1.00 42.69 858 ALA A C 1
ATOM 3858 O O . ALA A 1 482 ? 8.061 60.192 5.017 1.00 44.64 858 ALA A O 1
ATOM 3860 N N . ILE A 1 483 ? 8.751 58.604 3.588 1.00 41.78 859 ILE A N 1
ATOM 3861 C CA . ILE A 1 483 ? 10.168 58.800 3.867 1.00 43.79 859 ILE A CA 1
ATOM 3862 C C . ILE A 1 483 ? 10.694 59.790 2.834 1.00 47.20 859 ILE A C 1
ATOM 3863 O O . ILE A 1 483 ? 10.736 59.488 1.637 1.00 53.23 859 ILE A O 1
ATOM 3868 N N . HIS A 1 484 ? 11.088 60.977 3.292 1.00 46.60 860 HIS A N 1
ATOM 3869 C CA . HIS A 1 484 ? 11.361 62.084 2.374 1.00 53.11 860 HIS A CA 1
ATOM 3870 C C . HIS A 1 484 ? 12.764 61.993 1.772 1.00 50.90 860 HIS A C 1
ATOM 3871 O O . HIS A 1 484 ? 12.930 62.069 0.546 1.00 45.74 860 HIS A O 1
ATOM 3878 N N . ASN A 1 485 ? 13.786 61.816 2.618 1.00 50.26 861 ASN A N 1
ATOM 3879 C CA . ASN A 1 485 ? 15.186 61.904 2.193 1.00 53.35 861 ASN A CA 1
ATOM 3880 C C . ASN A 1 485 ? 15.663 60.532 1.731 1.00 49.02 861 ASN A C 1
ATOM 3881 O O . ASN A 1 485 ? 16.175 59.728 2.511 1.00 47.67 861 ASN A O 1
ATOM 3886 N N . ILE A 1 486 ? 15.508 60.271 0.436 1.00 47.17 862 ILE A N 1
ATOM 3887 C CA . ILE A 1 486 ? 15.934 58.994 -0.125 1.00 45.98 862 ILE A CA 1
ATOM 3888 C C . ILE A 1 486 ? 17.443 58.962 -0.312 1.00 44.70 862 ILE A C 1
ATOM 3889 O O . ILE A 1 486 ? 18.102 57.976 0.046 1.00 39.58 862 ILE A O 1
ATOM 3894 N N . ILE A 1 487 ? 18.003 60.030 -0.893 1.00 48.53 863 ILE A N 1
ATOM 3895 C CA . ILE A 1 487 ? 19.392 60.010 -1.347 1.00 47.63 863 ILE A CA 1
ATOM 3896 C C . ILE A 1 487 ? 20.334 59.706 -0.194 1.00 48.24 863 ILE A C 1
ATOM 3897 O O . ILE A 1 487 ? 21.303 58.955 -0.348 1.00 50.50 863 ILE A O 1
ATOM 3902 N N . ASN A 1 488 ? 20.054 60.266 0.980 1.00 45.92 864 ASN A N 1
ATOM 3903 C CA . ASN A 1 488 ? 20.896 60.128 2.158 1.00 48.35 864 ASN A CA 1
ATOM 3904 C C . ASN A 1 488 ? 20.336 59.124 3.159 1.00 45.16 864 ASN A C 1
ATOM 3905 O O . ASN A 1 488 ? 20.760 59.118 4.323 1.00 41.81 864 ASN A O 1
ATOM 3910 N N . PHE A 1 489 ? 19.399 58.272 2.736 1.00 43.89 865 PHE A N 1
ATOM 3911 C CA . PHE A 1 489 ? 18.795 57.335 3.673 1.00 34.32 865 PHE A CA 1
ATOM 3912 C C . PHE A 1 489 ? 19.846 56.331 4.130 1.00 43.74 865 PHE A C 1
ATOM 3913 O O . PHE A 1 489 ? 20.564 55.764 3.299 1.00 38.71 865 PHE A O 1
ATOM 3921 N N . PRO A 1 490 ? 19.970 56.087 5.422 1.00 41.62 866 PRO A N 1
ATOM 3922 C CA . PRO A 1 490 ? 20.963 55.110 5.907 1.00 41.61 866 PRO A CA 1
ATOM 3923 C C . PRO A 1 490 ? 20.599 53.654 5.673 1.00 37.33 866 PRO A C 1
ATOM 3924 O O . PRO A 1 490 ? 20.265 52.957 6.630 1.00 35.28 866 PRO A O 1
ATOM 3928 N N . PHE A 1 491 ? 20.679 53.178 4.431 1.00 40.28 867 PHE A N 1
ATOM 3929 C CA . PHE A 1 491 ? 20.416 51.766 4.135 1.00 31.76 867 PHE A CA 1
ATOM 3930 C C . PHE A 1 491 ? 21.478 50.867 4.767 1.00 34.13 867 PHE A C 1
ATOM 3931 O O . PHE A 1 491 ? 22.666 51.211 4.776 1.00 33.41 867 PHE A O 1
ATOM 3939 N N . PRO A 1 492 ? 21.097 49.694 5.272 1.00 34.35 868 PRO A N 1
ATOM 3940 C CA . PRO A 1 492 ? 22.117 48.667 5.525 1.00 32.08 868 PRO A CA 1
ATOM 3941 C C . PRO A 1 492 ? 22.983 48.416 4.295 1.00 35.60 868 PRO A C 1
ATOM 3942 O O . PRO A 1 492 ? 24.216 48.476 4.377 1.00 36.16 868 PRO A O 1
ATOM 3946 N N . THR A 1 493 ? 22.352 48.144 3.150 1.00 30.20 869 THR A N 1
ATOM 3947 C CA . THR A 1 493 ? 23.024 47.956 1.863 1.00 31.76 869 THR A CA 1
ATOM 3948 C C . THR A 1 493 ? 22.501 49.030 0.908 1.00 32.39 869 THR A C 1
ATOM 3949 O O . THR A 1 493 ? 21.362 48.926 0.414 1.00 33.73 869 THR A O 1
ATOM 3953 N N . PRO A 1 494 ? 23.235 50.123 0.703 1.00 30.92 870 PRO A N 1
ATOM 3954 C CA . PRO A 1 494 ? 22.697 51.257 -0.074 1.00 36.44 870 PRO A CA 1
ATOM 3955 C C . PRO A 1 494 ? 22.799 51.018 -1.570 1.00 40.86 870 PRO A C 1
ATOM 3956 O O . PRO A 1 494 ? 23.855 50.622 -2.080 1.00 43.08 870 PRO A O 1
ATOM 3960 N N . PRO A 1 495 ? 21.731 51.265 -2.318 1.00 40.02 871 PRO A N 1
ATOM 3961 C CA . PRO A 1 495 ? 21.877 51.439 -3.771 1.00 39.74 871 PRO A CA 1
ATOM 3962 C C . PRO A 1 495 ? 22.688 52.695 -4.067 1.00 45.06 871 PRO A C 1
ATOM 3963 O O . PRO A 1 495 ? 22.812 53.598 -3.240 1.00 45.95 871 PRO A O 1
ATOM 3967 N N . ASP A 1 496 ? 23.243 52.758 -5.274 1.00 48.75 872 ASP A N 1
ATOM 3968 C CA . ASP A 1 496 ? 24.073 53.892 -5.656 1.00 50.50 872 ASP A CA 1
ATOM 3969 C C . ASP A 1 496 ? 23.226 55.152 -5.786 1.00 43.87 872 ASP A C 1
ATOM 3970 O O . ASP A 1 496 ? 22.059 55.105 -6.188 1.00 40.19 872 ASP A O 1
ATOM 3975 N N . ARG A 1 497 ? 23.821 56.294 -5.422 1.00 43.80 873 ARG A N 1
ATOM 3976 C CA . ARG A 1 497 ? 23.094 57.558 -5.514 1.00 52.09 873 ARG A CA 1
ATOM 3977 C C . ARG A 1 497 ? 22.604 57.807 -6.937 1.00 51.39 873 ARG A C 1
ATOM 3978 O O . ARG A 1 497 ? 21.504 58.335 -7.141 1.00 46.48 873 ARG A O 1
ATOM 3986 N N . VAL A 1 498 ? 23.408 57.438 -7.938 1.00 52.34 874 VAL A N 1
ATOM 3987 C CA . VAL A 1 498 ? 23.019 57.689 -9.323 1.00 50.52 874 VAL A CA 1
ATOM 3988 C C . VAL A 1 498 ? 21.751 56.919 -9.665 1.00 44.71 874 VAL A C 1
ATOM 3989 O O . VAL A 1 498 ? 20.787 57.478 -10.210 1.00 50.35 874 VAL A O 1
ATOM 3993 N N . ALA A 1 499 ? 21.726 55.626 -9.334 1.00 41.73 875 ALA A N 1
ATOM 3994 C CA . ALA A 1 499 ? 20.525 54.834 -9.565 1.00 36.04 875 ALA A CA 1
ATOM 3995 C C . ALA A 1 499 ? 19.327 55.393 -8.795 1.00 42.60 875 ALA A C 1
ATOM 3996 O O . ALA A 1 499 ? 18.202 55.388 -9.298 1.00 41.87 875 ALA A O 1
ATOM 3998 N N . LEU A 1 500 ? 19.545 55.881 -7.573 1.00 38.74 876 LEU A N 1
ATOM 3999 C CA . LEU A 1 500 ? 18.434 56.430 -6.796 1.00 38.08 876 LEU A CA 1
ATOM 4000 C C . LEU A 1 500 ? 17.852 57.670 -7.462 1.00 41.90 876 LEU A C 1
ATOM 4001 O O . LEU A 1 500 ? 16.626 57.821 -7.544 1.00 40.11 876 LEU A O 1
ATOM 4006 N N . SER A 1 501 ? 18.724 58.573 -7.941 1.00 44.06 877 SER A N 1
ATOM 4007 C CA . SER A 1 501 ? 18.261 59.787 -8.614 1.00 44.18 877 SER A CA 1
ATOM 4008 C C . SER A 1 501 ? 17.486 59.427 -9.862 1.00 43.92 877 SER A C 1
ATOM 4009 O O . SER A 1 501 ? 16.414 59.985 -10.132 1.00 42.88 877 SER A O 1
ATOM 4012 N N . LYS A 1 502 ? 18.019 58.476 -10.634 1.00 40.11 878 LYS A N 1
ATOM 4013 C CA . LYS A 1 502 ? 17.329 58.038 -11.839 1.00 47.13 878 LYS A CA 1
ATOM 4014 C C . LYS A 1 502 ? 15.987 57.397 -11.503 1.00 40.33 878 LYS A C 1
ATOM 4015 O O . LYS A 1 502 ? 15.012 57.550 -12.245 1.00 46.47 878 LYS A O 1
ATOM 4021 N N . ALA A 1 503 ? 15.903 56.698 -10.376 1.00 37.59 879 ALA A N 1
ATOM 4022 C CA . ALA A 1 503 ? 14.642 56.059 -10.030 1.00 35.53 879 ALA A CA 1
ATOM 4023 C C . ALA A 1 503 ? 13.599 57.099 -9.639 1.00 42.34 879 ALA A C 1
ATOM 4024 O O . ALA A 1 503 ? 12.422 56.989 -10.018 1.00 36.25 879 ALA A O 1
ATOM 4026 N N . ILE A 1 504 ? 14.020 58.130 -8.902 1.00 42.82 880 ILE A N 1
ATOM 4027 C CA . ILE A 1 504 ? 13.095 59.204 -8.559 1.00 42.22 880 ILE A CA 1
ATOM 4028 C C . ILE A 1 504 ? 12.590 59.872 -9.830 1.00 42.45 880 ILE A C 1
ATOM 4029 O O . ILE A 1 504 ? 11.383 60.106 -9.997 1.00 42.16 880 ILE A O 1
ATOM 4034 N N . GLN A 1 505 ? 13.503 60.135 -10.771 1.00 45.05 881 GLN A N 1
ATOM 4035 C CA . GLN A 1 505 ? 13.096 60.799 -12.013 1.00 47.35 881 GLN A CA 1
ATOM 4036 C C . GLN A 1 505 ? 12.119 59.932 -12.794 1.00 42.68 881 GLN A C 1
ATOM 4037 O O . GLN A 1 505 ? 11.099 60.427 -13.291 1.00 43.09 881 GLN A O 1
ATOM 4043 N N . LEU A 1 506 ? 12.394 58.623 -12.874 1.00 42.24 882 LEU A N 1
ATOM 4044 C CA . LEU A 1 506 ? 11.469 57.699 -13.524 1.00 39.44 882 LEU A CA 1
ATOM 4045 C C . LEU A 1 506 ? 10.086 57.758 -12.886 1.00 40.28 882 LEU A C 1
ATOM 4046 O O . LEU A 1 506 ? 9.074 57.847 -13.590 1.00 39.79 882 LEU A O 1
ATOM 4051 N N . LEU A 1 507 ? 10.022 57.703 -11.551 1.00 37.61 883 LEU A N 1
ATOM 4052 C CA . LEU A 1 507 ? 8.726 57.747 -10.882 1.00 37.24 883 LEU A CA 1
ATOM 4053 C C . LEU A 1 507 ? 8.007 59.059 -11.173 1.00 39.40 883 LEU A C 1
ATOM 4054 O O . LEU A 1 507 ? 6.773 59.088 -11.230 1.00 39.80 883 LEU A O 1
ATOM 4059 N N . GLN A 1 508 ? 8.764 60.136 -11.404 1.00 41.00 884 GLN A N 1
ATOM 4060 C CA . GLN A 1 508 ? 8.144 61.397 -11.803 1.00 43.32 884 GLN A CA 1
ATOM 4061 C C . GLN A 1 508 ? 7.578 61.310 -13.215 1.00 44.63 884 GLN A C 1
ATOM 4062 O O . GLN A 1 508 ? 6.469 61.790 -13.475 1.00 45.91 884 GLN A O 1
ATOM 4068 N N . TYR A 1 509 ? 8.326 60.709 -14.147 1.00 44.53 885 TYR A N 1
ATOM 4069 C CA . TYR A 1 509 ? 7.792 60.506 -15.494 1.00 45.80 885 TYR A CA 1
ATOM 4070 C C . TYR A 1 509 ? 6.523 59.668 -15.457 1.00 47.08 885 TYR A C 1
ATOM 4071 O O . TYR A 1 509 ? 5.617 59.862 -16.276 1.00 46.43 885 TYR A O 1
ATOM 4080 N N . LEU A 1 510 ? 6.442 58.730 -14.508 1.00 42.55 886 LEU A N 1
ATOM 4081 C CA . LEU A 1 510 ? 5.264 57.894 -14.339 1.00 43.20 886 LEU A CA 1
ATOM 4082 C C . LEU A 1 510 ? 4.171 58.590 -13.541 1.00 42.33 886 LEU A C 1
ATOM 4083 O O . LEU A 1 510 ? 3.108 58.007 -13.342 1.00 41.96 886 LEU A O 1
ATOM 4088 N N . GLY A 1 511 ? 4.407 59.800 -13.056 1.00 43.39 887 GLY A N 1
ATOM 40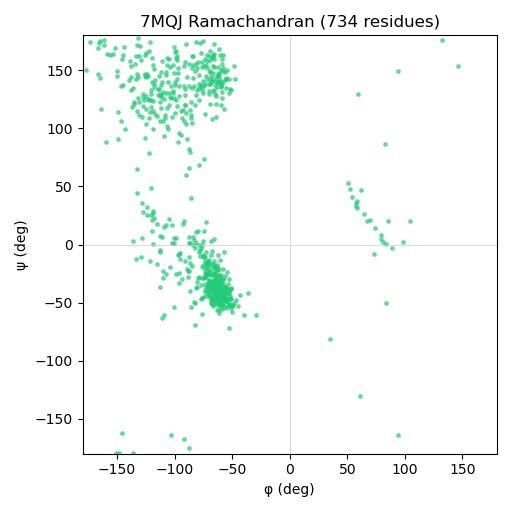89 C CA . GLY A 1 511 ? 3.400 60.458 -12.246 1.00 44.08 887 GLY A CA 1
ATOM 4090 C C . GLY A 1 511 ? 3.148 59.795 -10.910 1.00 43.48 887 GLY A C 1
ATOM 4091 O O . GLY A 1 511 ? 2.081 59.986 -10.324 1.00 42.56 887 GLY A O 1
ATOM 4092 N N . ALA A 1 512 ? 4.093 58.981 -10.432 1.00 43.05 888 ALA A N 1
ATOM 4093 C CA . ALA A 1 512 ? 3.991 58.380 -9.107 1.00 38.33 888 ALA A CA 1
ATOM 4094 C C . ALA A 1 512 ? 4.568 59.295 -8.036 1.00 38.54 888 ALA A C 1
ATOM 4095 O O . ALA A 1 512 ? 4.232 59.155 -6.856 1.00 37.79 888 ALA A O 1
ATOM 4097 N N . LEU A 1 513 ? 5.456 60.201 -8.421 1.00 39.67 889 LEU A N 1
ATOM 4098 C CA . LEU A 1 513 ? 5.960 61.253 -7.556 1.00 40.44 889 LEU A CA 1
ATOM 4099 C C . LEU A 1 513 ? 5.689 62.577 -8.245 1.00 43.26 889 LEU A C 1
ATOM 4100 O O . LEU A 1 513 ? 5.701 62.656 -9.480 1.00 47.30 889 LEU A O 1
ATOM 4105 N N . ASP A 1 514 ? 5.423 63.611 -7.452 1.00 44.17 890 ASP A N 1
ATOM 4106 C CA . ASP A 1 514 ? 5.117 64.915 -8.014 1.00 48.25 890 ASP A CA 1
ATOM 4107 C C . ASP A 1 514 ? 6.409 65.726 -8.139 1.00 49.59 890 ASP A C 1
ATOM 4108 O O . ASP A 1 514 ? 7.517 65.198 -7.985 1.00 46.55 890 ASP A O 1
ATOM 4113 N N . ASN A 1 515 ? 6.272 67.031 -8.388 1.00 50.28 891 ASN A N 1
ATOM 4114 C CA . ASN A 1 515 ? 7.436 67.881 -8.604 1.00 51.72 891 ASN A CA 1
ATOM 4115 C C . ASN A 1 515 ? 8.220 68.136 -7.326 1.00 51.22 891 ASN A C 1
ATOM 4116 O O . ASN A 1 515 ? 9.360 68.610 -7.395 1.00 52.09 891 ASN A O 1
ATOM 4121 N N . LYS A 1 516 ? 7.642 67.875 -6.162 1.00 50.12 892 LYS A N 1
ATOM 4122 C CA . LYS A 1 516 ? 8.430 67.950 -4.948 1.00 49.54 892 LYS A CA 1
ATOM 4123 C C . LYS A 1 516 ? 8.785 66.570 -4.415 1.00 48.59 892 LYS A C 1
ATOM 4124 O O . LYS A 1 516 ? 9.082 66.436 -3.228 1.00 53.43 892 LYS A O 1
ATOM 4130 N N . GLU A 1 517 ? 8.764 65.549 -5.282 1.00 45.43 893 GLU A N 1
ATOM 4131 C CA . GLU A 1 517 ? 9.243 64.192 -5.010 1.00 45.79 893 GLU A CA 1
ATOM 4132 C C . GLU A 1 517 ? 8.419 63.503 -3.935 1.00 46.34 893 GLU A C 1
ATOM 4133 O O . GLU A 1 517 ? 8.906 62.601 -3.248 1.00 45.59 893 GLU A O 1
ATOM 4139 N N . MET A 1 518 ? 7.165 63.903 -3.785 1.00 44.39 894 MET A N 1
ATOM 4140 C CA . MET A 1 518 ? 6.262 63.243 -2.860 1.00 44.79 894 MET A CA 1
ATOM 4141 C C . MET A 1 518 ? 5.294 62.370 -3.637 1.00 44.13 894 MET A C 1
ATOM 4142 O O . MET A 1 518 ? 4.989 62.642 -4.807 1.00 42.79 894 MET A O 1
ATOM 4147 N N . ILE A 1 519 ? 4.804 61.318 -2.973 1.00 38.80 895 ILE A N 1
ATOM 4148 C CA . ILE A 1 519 ? 3.987 60.339 -3.668 1.00 38.03 895 ILE A CA 1
ATOM 4149 C C . ILE A 1 519 ? 2.641 60.955 -4.018 1.00 43.56 895 ILE A C 1
ATOM 4150 O O . ILE A 1 519 ? 2.062 61.729 -3.245 1.00 45.78 895 ILE A O 1
ATOM 4155 N N . THR A 1 520 ? 2.173 60.666 -5.224 1.00 43.44 896 THR A N 1
ATOM 4156 C CA . THR A 1 520 ? 0.848 61.057 -5.660 1.00 46.51 896 THR A CA 1
ATOM 4157 C C . THR A 1 520 ? -0.131 59.946 -5.306 1.00 43.48 896 THR A C 1
ATOM 4158 O O . THR A 1 520 ? 0.258 58.855 -4.886 1.00 39.00 896 THR A O 1
ATOM 4162 N N . GLU A 1 521 ? -1.423 60.222 -5.500 1.00 44.00 897 GLU A N 1
ATOM 4163 C CA . GLU A 1 521 ? -2.446 59.203 -5.279 1.00 47.89 897 GLU A CA 1
ATOM 4164 C C . GLU A 1 521 ? -2.259 58.015 -6.229 1.00 46.07 897 GLU A C 1
ATOM 4165 O O . GLU A 1 521 ? -2.331 56.844 -5.809 1.00 48.21 897 GLU A O 1
ATOM 4171 N N . ASP A 1 522 ? -1.997 58.294 -7.510 1.00 48.21 898 ASP A N 1
ATOM 4172 C CA . ASP A 1 522 ? -1.671 57.216 -8.438 1.00 45.29 898 ASP A CA 1
ATOM 4173 C C . ASP A 1 522 ? -0.405 56.493 -8.019 1.00 39.88 898 ASP A C 1
ATOM 4174 O O . ASP A 1 522 ? -0.294 55.281 -8.220 1.00 41.71 898 ASP A O 1
ATOM 4179 N N . GLY A 1 523 ? 0.552 57.218 -7.437 1.00 41.41 899 GLY A N 1
ATOM 4180 C CA . GLY A 1 523 ? 1.722 56.570 -6.863 1.00 42.22 899 GLY A CA 1
ATOM 4181 C C . GLY A 1 523 ? 1.377 55.543 -5.801 1.00 42.94 899 GLY A C 1
ATOM 4182 O O . GLY A 1 523 ? 1.943 54.448 -5.782 1.00 38.25 899 GLY A O 1
ATOM 4183 N N . LYS A 1 524 ? 0.455 55.881 -4.890 1.00 43.81 900 LYS A N 1
ATOM 4184 C CA . LYS A 1 524 ? 0.068 54.930 -3.839 1.00 41.79 900 LYS A CA 1
ATOM 4185 C C . LYS A 1 524 ? -0.585 53.699 -4.448 1.00 38.60 900 LYS A C 1
ATOM 4186 O O . LYS A 1 524 ? -0.263 52.550 -4.092 1.00 43.72 900 LYS A O 1
ATOM 4192 N N . LYS A 1 525 ? -1.503 53.927 -5.394 1.00 39.55 901 LYS A N 1
ATOM 4193 C CA . LYS A 1 525 ? -2.116 52.798 -6.084 1.00 45.95 901 LYS A CA 1
ATOM 4194 C C . LYS A 1 525 ? -1.062 51.922 -6.754 1.00 48.03 901 LYS A C 1
ATOM 4195 O O . LYS A 1 525 ? -1.117 50.689 -6.662 1.00 48.08 901 LYS A O 1
ATOM 4201 N N . MET A 1 526 ? -0.071 52.535 -7.404 1.00 47.02 902 MET A N 1
ATOM 4202 C CA . MET A 1 526 ? 0.971 51.728 -8.036 1.00 45.49 902 MET A CA 1
ATOM 4203 C C . MET A 1 526 ? 1.739 50.940 -6.994 1.00 42.50 902 MET A C 1
ATOM 4204 O O . MET A 1 526 ? 2.067 49.768 -7.212 1.00 38.76 902 MET A O 1
ATOM 4209 N N . SER A 1 527 ? 2.026 51.567 -5.851 1.00 45.23 903 SER A N 1
ATOM 4210 C CA . SER A 1 527 ? 2.766 50.888 -4.789 1.00 39.37 903 SER A CA 1
ATOM 4211 C C . SER A 1 527 ? 2.024 49.663 -4.276 1.00 41.44 903 SER A C 1
ATOM 4212 O O . SER A 1 527 ? 2.650 48.773 -3.686 1.00 39.53 903 SER A O 1
ATOM 4215 N N . LEU A 1 528 ? 0.706 49.601 -4.487 1.00 45.23 904 LEU A N 1
ATOM 4216 C CA . LEU A 1 528 ? -0.052 48.401 -4.127 1.00 45.20 904 LEU A CA 1
ATOM 4217 C C . LEU A 1 528 ? 0.212 47.187 -5.023 1.00 44.48 904 LEU A C 1
ATOM 4218 O O . LEU A 1 528 ? -0.169 46.072 -4.633 1.00 40.90 904 LEU A O 1
ATOM 4223 N N . PHE A 1 529 ? 0.855 47.356 -6.195 1.00 43.75 905 PHE A N 1
ATOM 4224 C CA . PHE A 1 529 ? 1.016 46.228 -7.122 1.00 41.41 905 PHE A CA 1
ATOM 4225 C C . PHE A 1 529 ? 2.381 45.577 -6.973 1.00 34.52 905 PHE A C 1
ATOM 4226 O O . PHE A 1 529 ? 3.387 46.271 -6.845 1.00 35.00 905 PHE A O 1
ATOM 4234 N N . PRO A 1 530 ? 2.476 44.254 -7.081 1.00 37.14 9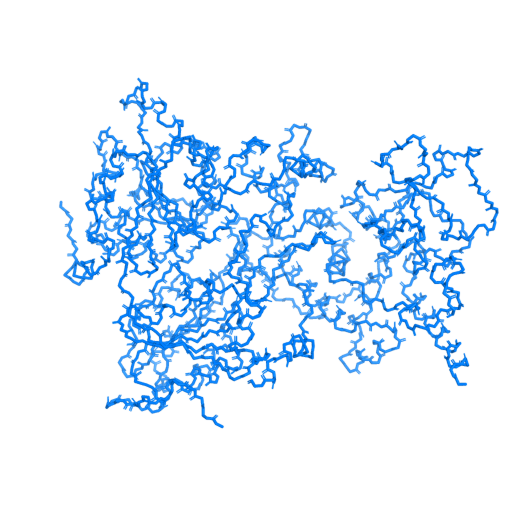06 PRO A N 1
ATOM 4235 C CA . PRO A 1 530 ? 3.777 43.587 -6.991 1.00 36.03 906 PRO A CA 1
ATOM 4236 C C . PRO A 1 530 ? 4.617 43.638 -8.259 1.00 40.04 906 PRO A C 1
ATOM 4237 O O . PRO A 1 530 ? 5.623 42.929 -8.328 1.00 41.37 906 PRO A O 1
ATOM 4241 N N . LEU A 1 531 ? 4.257 44.451 -9.251 1.00 38.50 907 LEU A N 1
ATOM 4242 C CA . LEU A 1 531 ? 4.981 44.543 -10.515 1.00 39.15 907 LEU A CA 1
ATOM 4243 C C . LEU A 1 531 ? 5.905 45.761 -10.538 1.00 32.12 907 LEU A C 1
ATOM 4244 O O . LEU A 1 531 ? 5.783 46.687 -9.735 1.00 33.05 907 LEU A O 1
ATOM 4249 N N . SER A 1 532 ? 6.818 45.767 -11.511 1.00 29.50 908 SER A N 1
ATOM 4250 C CA . SER A 1 532 ? 7.639 46.946 -11.722 1.00 31.26 908 SER A CA 1
ATOM 4251 C C . SER A 1 532 ? 6.745 48.131 -12.071 1.00 33.09 908 SER A C 1
ATOM 4252 O O . SER A 1 532 ? 5.694 47.962 -12.697 1.00 36.20 908 SER A O 1
ATOM 4255 N N . PRO A 1 533 ? 7.112 49.335 -11.625 1.00 34.55 909 PRO A N 1
ATOM 4256 C CA . PRO A 1 533 ? 6.172 50.468 -11.720 1.00 32.86 909 PRO A CA 1
ATOM 4257 C C . PRO A 1 533 ? 5.738 50.831 -13.134 1.00 33.69 909 PRO A C 1
ATOM 4258 O O . PRO A 1 533 ? 4.630 51.350 -13.288 1.00 38.87 909 PRO A O 1
ATOM 4262 N N . ARG A 1 534 ? 6.539 50.584 -14.170 1.00 32.69 910 ARG A N 1
ATOM 4263 C CA . ARG A 1 534 ? 6.070 50.895 -15.531 1.00 39.63 910 ARG A CA 1
ATOM 4264 C C . ARG A 1 534 ? 4.810 50.091 -15.851 1.00 36.74 910 ARG A C 1
ATOM 4265 O O . ARG A 1 534 ? 3.813 50.622 -16.375 1.00 38.37 910 ARG A O 1
ATOM 4273 N N . PHE A 1 535 ? 4.828 48.803 -15.487 1.00 33.29 911 PHE A N 1
ATOM 4274 C CA . PHE A 1 535 ? 3.671 47.951 -15.715 1.00 33.54 911 PHE A CA 1
ATOM 4275 C C . PHE A 1 535 ? 2.507 48.328 -14.803 1.00 39.52 911 PHE A C 1
ATOM 4276 O O . PHE A 1 535 ? 1.360 48.374 -15.262 1.00 35.12 911 PHE A O 1
ATOM 4284 N N . SER A 1 536 ? 2.782 48.584 -13.511 1.00 32.39 912 SER A N 1
ATOM 4285 C CA . SER A 1 536 ? 1.737 49.035 -12.594 1.00 39.79 912 SER A CA 1
ATOM 4286 C C . SER A 1 536 ? 1.029 50.266 -13.125 1.00 38.72 912 SER A C 1
ATOM 4287 O O . SER A 1 536 ? -0.195 50.384 -13.008 1.00 39.62 912 SER A O 1
ATOM 4290 N N . LYS A 1 537 ? 1.792 51.211 -13.683 1.00 35.80 913 LYS A N 1
ATOM 4291 C CA . LYS A 1 537 ? 1.192 52.412 -14.246 1.00 37.80 913 LYS A CA 1
ATOM 4292 C C . LYS A 1 537 ? 0.292 52.077 -15.422 1.00 48.92 913 LYS A C 1
ATOM 4293 O O . LYS A 1 537 ? -0.811 52.635 -15.542 1.00 41.21 913 LYS A O 1
ATOM 4299 N N . MET A 1 538 ? 0.752 51.182 -16.313 1.00 43.76 914 MET A N 1
ATOM 4300 C CA . MET A 1 538 ? -0.103 50.824 -17.445 1.00 47.12 914 MET A CA 1
ATOM 4301 C C . MET A 1 538 ? -1.398 50.163 -16.987 1.00 45.50 914 MET A C 1
ATOM 4302 O O . MET A 1 538 ? -2.453 50.408 -17.581 1.00 43.88 914 MET A O 1
ATOM 4307 N N . LEU A 1 539 ? -1.353 49.329 -15.940 1.00 42.50 915 LEU A N 1
ATOM 4308 C CA . LEU A 1 539 ? -2.594 48.724 -15.460 1.00 48.80 915 LEU A CA 1
ATOM 4309 C C . LEU A 1 539 ? -3.521 49.739 -14.800 1.00 51.95 915 LEU A C 1
ATOM 4310 O O . LEU A 1 539 ? -4.743 49.631 -14.942 1.00 54.25 915 LEU A O 1
ATOM 4315 N N . LEU A 1 540 ? -2.975 50.735 -14.110 1.00 49.63 916 LEU A N 1
ATOM 4316 C CA . LEU A 1 540 ? -3.815 51.694 -13.401 1.00 54.27 916 LEU A CA 1
ATOM 4317 C C . LEU A 1 540 ? -4.646 52.546 -14.361 1.00 61.25 916 LEU A C 1
ATOM 4318 O O . LEU A 1 540 ? -5.856 52.706 -14.168 1.00 67.63 916 LEU A O 1
ATOM 4323 N N . VAL A 1 541 ? -4.021 53.089 -15.406 1.00 59.20 917 VAL A N 1
ATOM 4324 C CA . VAL A 1 541 ? -4.689 54.002 -16.331 1.00 61.07 917 VAL A CA 1
ATOM 4325 C C . VAL A 1 541 ? -5.506 53.226 -17.359 1.00 63.63 917 VAL A C 1
ATOM 4326 O O . VAL A 1 541 ? -6.013 53.801 -18.331 1.00 61.33 917 VAL A O 1
ATOM 4330 N N . SER A 1 542 ? -5.667 51.921 -17.140 1.00 58.07 918 SER A N 1
ATOM 4331 C CA . SER A 1 542 ? -6.207 51.040 -18.168 1.00 67.33 918 SER A CA 1
ATOM 4332 C C . SER A 1 542 ? -7.701 50.757 -18.040 1.00 74.62 918 SER A C 1
ATOM 4333 O O . SER A 1 542 ? -8.280 50.175 -18.966 1.00 72.34 918 SER A O 1
ATOM 4336 N N . ASP A 1 543 ? -8.349 51.149 -16.944 1.00 76.65 919 ASP A N 1
ATOM 4337 C CA . ASP A 1 543 ? -9.736 50.736 -16.707 1.00 86.14 919 ASP A CA 1
ATOM 4338 C C . ASP A 1 543 ? -10.712 51.713 -17.372 1.00 90.56 919 ASP A C 1
ATOM 4339 O O . ASP A 1 543 ? -11.486 52.421 -16.725 1.00 91.02 919 ASP A O 1
ATOM 4344 N N . GLU A 1 544 ? -10.665 51.734 -18.706 1.00 85.57 920 GLU A N 1
ATOM 4345 C CA . GLU A 1 544 ? -11.572 52.548 -19.509 1.00 87.80 920 GLU A CA 1
ATOM 4346 C C . GLU A 1 544 ? -11.905 51.796 -20.789 1.00 83.53 920 GLU A C 1
ATOM 4347 O O . GLU A 1 544 ? -11.011 51.207 -21.407 1.00 82.44 920 GLU A O 1
ATOM 4353 N N . LYS A 1 545 ? -13.184 51.816 -21.177 1.00 88.04 921 LYS A N 1
ATOM 4354 C CA . LYS A 1 545 ? -13.641 51.260 -22.454 1.00 76.85 921 LYS A CA 1
ATOM 4355 C C . LYS A 1 545 ? -13.303 49.775 -22.603 1.00 71.13 921 LYS A C 1
ATOM 4356 O O . LYS A 1 545 ? -12.967 49.309 -23.694 1.00 67.33 921 LYS A O 1
ATOM 4362 N N . ALA A 1 546 ? -13.393 49.023 -21.500 1.00 71.19 922 ALA A N 1
ATOM 4363 C CA . ALA 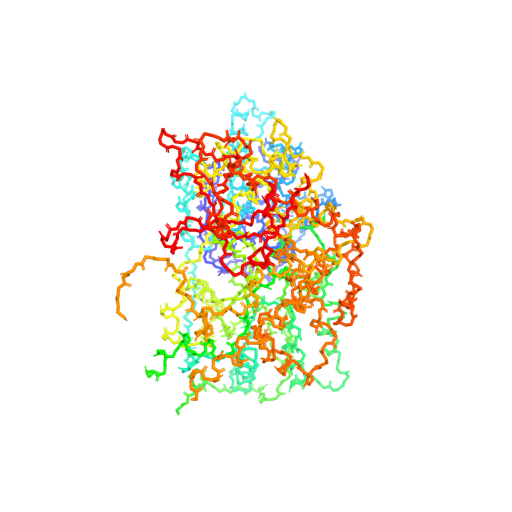A 1 546 ? -13.146 47.577 -21.497 1.00 64.62 922 ALA A CA 1
ATOM 4364 C C . ALA A 1 546 ? -11.755 47.233 -22.019 1.00 62.35 922 ALA A C 1
ATOM 4365 O O . ALA A 1 546 ? -11.554 46.188 -22.645 1.00 61.09 922 ALA A O 1
ATOM 4367 N N . CYS A 1 547 ? -10.782 48.103 -21.753 1.00 62.74 923 CYS A N 1
ATOM 4368 C CA . CYS A 1 547 ? -9.427 47.906 -22.243 1.00 58.18 923 CYS A CA 1
ATOM 4369 C C . CYS A 1 547 ? -8.536 47.138 -21.275 1.00 55.13 923 CYS A C 1
ATOM 4370 O O . CYS A 1 547 ? -7.463 46.681 -21.687 1.00 51.73 923 CYS A O 1
ATOM 4373 N N . LEU A 1 548 ? -8.947 46.985 -20.015 1.00 52.26 924 LEU A N 1
ATOM 4374 C CA . LEU A 1 548 ? -8.118 46.284 -19.035 1.00 52.46 924 LEU A CA 1
ATOM 4375 C C . LEU A 1 548 ? -7.649 44.906 -19.493 1.00 50.99 924 LEU A C 1
ATOM 4376 O O . LEU A 1 548 ? -6.453 44.616 -19.332 1.00 51.21 924 LEU A O 1
ATOM 4381 N N . PRO A 1 549 ? -8.493 44.031 -20.063 1.00 49.69 925 PRO A N 1
ATOM 4382 C CA . PRO A 1 549 ? -7.983 42.714 -20.487 1.00 50.29 925 PRO A CA 1
ATOM 4383 C C . PRO A 1 549 ? -6.879 42.782 -21.529 1.00 51.45 925 PRO A C 1
ATOM 4384 O O . PRO A 1 549 ? -5.948 41.964 -21.494 1.00 55.76 925 PRO A O 1
ATOM 4388 N N . TYR A 1 550 ? -6.964 43.727 -22.467 1.00 45.91 926 TYR A N 1
ATOM 4389 C CA . TYR A 1 550 ? -5.927 43.849 -23.484 1.00 47.04 926 TYR A CA 1
ATOM 4390 C C . TYR A 1 550 ? -4.597 44.235 -22.863 1.00 50.45 926 TYR A C 1
ATOM 4391 O O . TYR A 1 550 ? -3.542 43.702 -23.240 1.00 42.64 926 TYR A O 1
ATOM 4400 N N . ILE A 1 551 ? -4.634 45.165 -21.906 1.00 47.08 927 ILE A N 1
ATOM 4401 C CA . ILE A 1 551 ? -3.425 45.564 -21.204 1.00 44.83 927 ILE A CA 1
ATOM 4402 C C . ILE A 1 551 ? -2.889 44.411 -20.379 1.00 40.81 927 ILE A C 1
ATOM 4403 O O . ILE A 1 551 ? -1.677 44.240 -20.250 1.00 41.39 927 ILE A O 1
ATOM 4408 N N . VAL A 1 552 ? -3.773 43.599 -19.812 1.00 44.23 928 VAL A N 1
ATOM 4409 C CA . VAL A 1 552 ? -3.303 42.468 -19.020 1.00 43.39 928 VAL A CA 1
ATOM 4410 C C . VAL A 1 552 ? -2.570 41.481 -19.918 1.00 45.33 928 VAL A C 1
ATOM 4411 O O . VAL A 1 552 ? -1.481 40.989 -19.583 1.00 44.28 928 VAL A O 1
ATOM 4415 N N . ALA A 1 553 ? -3.147 41.204 -21.092 1.00 40.62 929 ALA A N 1
ATOM 4416 C CA . ALA A 1 553 ? -2.479 40.354 -22.073 1.00 44.16 929 ALA A CA 1
ATOM 4417 C C . ALA A 1 553 ? -1.126 40.935 -22.469 1.00 44.02 929 ALA A C 1
ATOM 4418 O O . ALA A 1 553 ? -0.125 40.210 -22.551 1.00 40.68 929 ALA A O 1
ATOM 4420 N N . ILE A 1 554 ? -1.076 42.248 -22.696 1.00 39.40 930 ILE A N 1
ATOM 4421 C CA . ILE A 1 554 ? 0.154 42.878 -23.161 1.00 40.12 930 ILE A CA 1
ATOM 4422 C C . ILE A 1 554 ? 1.218 42.846 -22.073 1.00 38.95 930 ILE A C 1
ATOM 4423 O O . ILE A 1 554 ? 2.374 42.477 -22.322 1.00 37.82 930 ILE A O 1
ATOM 4428 N N . VAL A 1 555 ? 0.858 43.246 -20.855 1.00 37.45 931 VAL A N 1
ATOM 4429 C CA . VAL A 1 555 ? 1.809 43.182 -19.751 1.00 36.29 931 VAL A CA 1
ATOM 4430 C C . VAL A 1 555 ? 2.304 41.762 -19.558 1.00 35.28 931 VAL A C 1
ATOM 4431 O O . VAL A 1 555 ? 3.505 41.537 -19.344 1.00 38.21 931 VAL A O 1
ATOM 4435 N N . SER A 1 556 ? 1.409 40.771 -19.647 1.00 41.86 932 SER A N 1
ATOM 4436 C CA . SER A 1 556 ? 1.871 39.397 -19.440 1.00 38.42 932 SER A CA 1
ATOM 4437 C C . SER A 1 556 ? 2.855 38.992 -20.530 1.00 34.62 932 SER A C 1
ATOM 4438 O O . SER A 1 556 ? 3.916 38.430 -20.238 1.00 33.96 932 SER A O 1
ATOM 4441 N N . ALA A 1 557 ? 2.528 39.298 -21.796 1.00 35.51 933 ALA A N 1
ATOM 4442 C CA . ALA A 1 557 ? 3.410 38.930 -22.900 1.00 35.64 933 ALA A CA 1
ATOM 4443 C C . ALA A 1 557 ? 4.769 39.606 -22.755 1.00 35.16 933 ALA A C 1
ATOM 4444 O O . ALA A 1 557 ? 5.808 38.942 -22.827 1.00 38.63 933 ALA A O 1
ATOM 4446 N N . LEU A 1 558 ? 4.784 40.913 -22.489 1.00 35.38 934 LEU A N 1
ATOM 4447 C CA . LEU A 1 558 ? 6.053 41.593 -22.241 1.00 35.08 934 LEU A CA 1
ATOM 4448 C C . LEU A 1 558 ? 6.806 40.980 -21.067 1.00 34.30 934 LEU A C 1
ATOM 4449 O O . LEU A 1 558 ? 8.043 40.946 -21.080 1.00 33.79 934 LEU A O 1
ATOM 4454 N N . SER A 1 559 ? 6.091 40.487 -20.042 1.00 33.51 935 SER A N 1
ATOM 4455 C CA . SER A 1 559 ? 6.781 39.950 -18.873 1.00 32.67 935 SER A CA 1
ATOM 4456 C C . SER A 1 559 ? 7.415 38.601 -19.166 1.00 32.38 935 SER A C 1
ATOM 4457 O O . SER A 1 559 ? 8.450 38.257 -18.581 1.00 31.95 935 SER A O 1
ATOM 4460 N N . VAL A 1 560 ? 6.771 37.796 -20.011 1.00 34.47 936 VAL A N 1
ATOM 4461 C CA . VAL A 1 560 ? 7.259 36.451 -20.296 1.00 32.72 936 VAL A CA 1
ATOM 4462 C C . VAL A 1 560 ? 8.342 36.492 -21.364 1.00 35.03 936 VAL A C 1
ATOM 4463 O O . VAL A 1 560 ? 9.404 35.879 -21.212 1.00 32.96 936 VAL A O 1
ATOM 4467 N N . GLY A 1 561 ? 8.074 37.186 -22.469 1.00 33.79 937 GLY A N 1
ATOM 4468 C CA . GLY A 1 561 ? 9.040 37.386 -23.531 1.00 34.39 937 GLY A CA 1
ATOM 4469 C C . GLY A 1 561 ? 8.448 37.101 -24.896 1.00 36.05 937 GLY A C 1
ATOM 4470 O O . GLY A 1 561 ? 7.304 36.674 -25.039 1.00 35.56 937 GLY A O 1
ATOM 4471 N N . ASP A 1 562 ? 9.271 37.352 -25.906 1.00 38.64 938 ASP A N 1
ATOM 4472 C CA . ASP A 1 562 ? 8.871 37.269 -27.303 1.00 37.20 938 ASP A CA 1
ATOM 4473 C C . ASP A 1 562 ? 8.582 35.822 -27.686 1.00 37.48 938 ASP A C 1
ATOM 4474 O O . ASP A 1 562 ? 9.503 35.000 -27.788 1.00 37.56 938 ASP A O 1
ATOM 4479 N N . PRO A 1 563 ? 7.314 35.463 -27.883 1.00 37.80 939 PRO A N 1
ATOM 4480 C CA . PRO A 1 563 ? 6.988 34.105 -28.316 1.00 38.33 939 PRO A CA 1
ATOM 4481 C C . PRO A 1 563 ? 7.233 33.865 -29.807 1.00 39.68 939 PRO A C 1
ATOM 4482 O O . PRO A 1 563 ? 7.107 32.719 -30.258 1.00 40.34 939 PRO A O 1
ATOM 4486 N N . PHE A 1 564 ? 7.615 34.898 -30.567 1.00 40.28 940 PHE A N 1
ATOM 4487 C CA . PHE A 1 564 ? 7.798 34.795 -32.021 1.00 51.06 940 PHE A CA 1
ATOM 4488 C C . PHE A 1 564 ? 9.203 34.308 -32.372 1.00 42.10 940 PHE A C 1
ATOM 4489 O O . PHE A 1 564 ? 10.188 35.014 -32.144 1.00 41.82 940 PHE A O 1
ATOM 4497 N N . ILE A 1 565 ? 9.296 33.134 -32.985 1.00 42.93 941 ILE A N 1
ATOM 4498 C CA . ILE A 1 565 ? 10.551 32.735 -33.604 1.00 43.76 941 ILE A CA 1
ATOM 4499 C C . ILE A 1 565 ? 10.732 33.512 -34.908 1.00 49.35 941 ILE A C 1
ATOM 4500 O O . ILE A 1 565 ? 9.814 33.583 -35.734 1.00 46.15 941 ILE A O 1
ATOM 4505 N N . ASN A 1 566 ? 11.903 34.125 -35.095 1.00 45.53 942 ASN A N 1
ATOM 4506 C CA . ASN A 1 566 ? 12.093 35.007 -36.244 1.00 51.95 942 ASN A CA 1
ATOM 4507 C C . ASN A 1 566 ? 12.852 34.306 -37.377 1.00 51.19 942 ASN A C 1
ATOM 4508 O O . ASN A 1 566 ? 13.379 33.202 -37.216 1.00 51.55 942 ASN A O 1
ATOM 4513 N N . GLU A 1 567 ? 12.876 34.969 -38.545 1.00 54.28 943 GLU A N 1
ATOM 4514 C CA A GLU A 1 567 ? 13.481 34.366 -39.724 0.50 57.21 943 GLU A CA 1
ATOM 4515 C CA B GLU A 1 567 ? 13.510 34.395 -39.741 0.50 57.27 943 GLU A CA 1
ATOM 4516 C C . GLU A 1 567 ? 14.943 33.992 -39.475 1.00 58.44 943 GLU A C 1
ATOM 4517 O O . GLU A 1 567 ? 15.397 32.930 -39.916 1.00 54.57 943 GLU A O 1
ATOM 4528 N N . PHE A 1 568 ? 15.693 34.863 -38.797 1.00 58.44 944 PHE A N 1
ATOM 4529 C CA . PHE A 1 568 ? 17.112 34.614 -38.586 1.00 61.92 944 PHE A CA 1
ATOM 4530 C C . PHE A 1 568 ? 17.322 33.406 -37.687 1.00 60.15 944 PHE A C 1
ATOM 4531 O O . PHE A 1 568 ? 18.223 32.596 -37.926 1.00 58.53 944 PHE A O 1
ATOM 4539 N N . GLU A 1 569 ? 16.482 33.257 -36.663 1.00 54.79 945 GLU A N 1
ATOM 4540 C CA . GLU A 1 569 ? 16.555 32.071 -35.818 1.00 51.80 945 GLU A CA 1
ATOM 4541 C C . GLU A 1 569 ? 16.131 30.823 -36.575 1.00 52.03 945 GLU A C 1
ATOM 4542 O O . GLU A 1 569 ? 16.640 29.731 -36.308 1.00 55.64 945 GLU A O 1
ATOM 4548 N N . LEU A 1 570 ? 15.218 30.961 -37.530 1.00 50.38 946 LEU A N 1
ATOM 4549 C CA . LEU A 1 570 ? 14.833 29.825 -38.350 1.00 53.78 946 LEU A CA 1
ATOM 4550 C C . LEU A 1 570 ? 15.887 29.474 -39.387 1.00 62.48 946 LEU A C 1
ATOM 4551 O O . LEU A 1 570 ? 15.783 28.416 -40.019 1.00 68.02 946 LEU A O 1
ATOM 4556 N N . GLY A 1 571 ? 16.888 30.335 -39.582 1.00 64.22 947 GLY A N 1
ATOM 4557 C CA . GLY A 1 571 ? 17.886 30.137 -40.620 1.00 65.12 947 GLY A CA 1
ATOM 4558 C C . GLY A 1 571 ? 17.317 30.129 -42.024 1.00 67.03 947 GLY A C 1
ATOM 4559 O O . GLY A 1 571 ? 17.641 29.247 -42.831 1.00 68.49 947 GLY A O 1
ATOM 4560 N N . ILE A 1 572 ? 16.458 31.100 -42.328 1.00 66.16 948 ILE A N 1
ATOM 4561 C CA . ILE A 1 572 ? 15.720 31.118 -43.590 1.00 66.98 948 ILE A CA 1
ATOM 4562 C C . ILE A 1 572 ? 15.730 32.525 -44.170 1.00 64.53 948 ILE A C 1
ATOM 4563 O O . ILE A 1 572 ? 15.094 32.785 -45.197 1.00 69.46 948 ILE A O 1
ATOM 4568 N N . ASN A 1 573 ? 16.433 33.439 -43.505 1.00 64.37 949 ASN A N 1
ATOM 4569 C CA . ASN A 1 573 ? 16.624 34.784 -44.031 1.00 66.61 949 ASN A CA 1
ATOM 4570 C C . ASN A 1 573 ? 17.310 34.757 -45.396 1.00 68.73 949 ASN A C 1
ATOM 4571 O O . ASN A 1 573 ? 18.261 34.002 -45.619 1.00 67.91 949 ASN A O 1
ATOM 4576 N N . GLU A 1 574 ? 16.829 35.610 -46.311 1.00 67.27 950 GLU A N 1
ATOM 4577 C CA . GLU A 1 574 ? 17.471 35.767 -47.615 1.00 75.06 950 GLU A CA 1
ATOM 4578 C C . GLU A 1 574 ? 18.750 36.583 -47.493 1.00 74.99 950 GLU A C 1
ATOM 4579 O O . GLU A 1 574 ? 19.782 36.235 -48.087 1.00 76.22 950 GLU A O 1
ATOM 4585 N N . ILE A 1 575 ? 18.674 37.684 -46.737 1.00 71.24 951 ILE A N 1
ATOM 4586 C CA . ILE A 1 575 ? 19.741 38.662 -46.559 1.00 74.03 951 ILE A CA 1
ATOM 4587 C C . ILE A 1 575 ? 20.240 38.574 -45.125 1.00 71.39 951 ILE A C 1
ATOM 4588 O O . ILE A 1 575 ? 19.487 38.250 -44.204 1.00 67.59 951 ILE A O 1
ATOM 4593 N N . SER A 1 576 ? 21.521 38.857 -44.935 1.00 74.12 952 SER A N 1
ATOM 4594 C CA . SER A 1 576 ? 22.137 38.762 -43.619 1.00 66.73 952 SER A CA 1
ATOM 4595 C C . SER A 1 576 ? 21.504 39.735 -42.623 1.00 62.24 952 SER A C 1
ATOM 4596 O O . SER A 1 576 ? 20.964 40.782 -42.992 1.00 62.76 952 SER A O 1
ATOM 4599 N N . ARG A 1 577 ? 21.570 39.367 -41.338 1.00 62.99 953 ARG A N 1
ATOM 4600 C CA . ARG A 1 577 ? 21.029 40.228 -40.290 1.00 62.06 953 ARG A CA 1
ATOM 4601 C C . ARG A 1 577 ? 21.731 41.580 -40.275 1.00 65.28 953 ARG A C 1
ATOM 4602 O O . ARG A 1 577 ? 21.079 42.626 -40.175 1.00 66.93 953 ARG A O 1
ATOM 4610 N N . LYS A 1 578 ? 23.057 41.577 -40.390 1.00 67.76 954 LYS A N 1
ATOM 4611 C CA . LYS A 1 578 ? 23.919 42.744 -40.397 1.00 67.48 954 LYS A CA 1
ATOM 4612 C C . LYS A 1 578 ? 24.533 42.936 -41.776 1.00 68.20 954 LYS A C 1
ATOM 4613 O O . LYS A 1 578 ? 24.915 41.954 -42.420 1.00 69.84 954 LYS A O 1
ATOM 4619 N N . PRO A 1 579 ? 24.643 44.179 -42.254 1.00 66.85 955 PRO A N 1
ATOM 4620 C CA . PRO A 1 579 ? 25.094 44.411 -43.640 1.00 69.87 955 PRO A CA 1
ATOM 4621 C C . PRO A 1 579 ? 26.597 44.309 -43.860 1.00 71.99 955 PRO A C 1
ATOM 4622 O O . PRO A 1 579 ? 27.033 44.371 -45.019 1.00 74.66 955 PRO A O 1
ATOM 4626 N N . ASN A 1 580 ? 27.402 44.155 -42.812 1.00 71.11 956 ASN A N 1
ATOM 4627 C CA . ASN A 1 580 ? 28.847 44.207 -42.989 1.00 73.41 956 ASN A CA 1
ATOM 4628 C C . ASN A 1 580 ? 29.349 42.928 -43.662 1.00 74.56 956 ASN A C 1
ATOM 4629 O O . ASN A 1 580 ? 28.902 41.826 -43.326 1.00 72.79 956 ASN A O 1
ATOM 4634 N N . PRO A 1 581 ? 30.271 43.042 -44.616 1.00 77.68 957 PRO A N 1
ATOM 4635 C CA . PRO A 1 581 ? 30.646 41.904 -45.474 1.00 79.25 957 PRO A CA 1
ATOM 4636 C C . PRO A 1 581 ? 31.804 41.077 -44.914 1.00 79.71 957 PRO A C 1
ATOM 4637 O O . PRO A 1 581 ? 32.855 40.922 -45.547 1.00 82.57 957 PRO A O 1
ATOM 4641 N N . ASP A 1 582 ? 31.609 40.519 -43.716 1.00 77.05 958 ASP A N 1
ATOM 4642 C CA . ASP A 1 582 ? 32.662 39.801 -43.007 1.00 78.45 958 ASP A CA 1
ATOM 4643 C C . ASP A 1 582 ? 32.255 38.372 -42.674 1.00 77.58 958 ASP A C 1
ATOM 4644 O O . ASP A 1 582 ? 31.103 38.101 -42.317 1.00 73.19 958 ASP A O 1
ATOM 4649 N N . GLU A 1 583 ? 33.270 37.493 -42.724 1.00 77.38 959 GLU A N 1
ATOM 4650 C CA . GLU A 1 583 ? 33.270 36.039 -42.532 1.00 83.80 959 GLU A CA 1
ATOM 4651 C C . GLU A 1 583 ? 33.149 35.391 -43.907 1.00 93.00 959 GLU A C 1
ATOM 4652 O O . GLU A 1 583 ? 33.387 36.052 -44.923 1.00 98.45 959 GLU A O 1
ATOM 4658 N N . ASN A 1 584 ? 32.808 34.107 -43.958 1.00 84.72 960 ASN A N 1
ATOM 4659 C CA . ASN A 1 584 ? 32.682 33.398 -45.223 1.00 90.29 960 ASN A CA 1
ATOM 4660 C C . ASN A 1 584 ? 31.374 32.624 -45.286 1.00 93.15 960 ASN A C 1
ATOM 4661 O O . ASN A 1 584 ? 31.051 31.847 -44.388 1.00 92.68 960 ASN A O 1
ATOM 4666 N N . MET A 1 599 ? 16.285 20.860 -52.353 1.00 116.62 975 MET A N 1
ATOM 4667 C CA . MET A 1 599 ? 15.641 20.548 -51.083 1.00 115.38 975 MET A CA 1
ATOM 4668 C C . MET A 1 599 ? 15.750 21.743 -50.161 1.00 108.07 975 MET A C 1
ATOM 4669 O O . MET A 1 599 ? 14.813 22.524 -50.048 1.00 106.85 975 MET A O 1
ATOM 4674 N N . ASP A 1 600 ? 16.909 21.879 -49.516 1.00 111.09 976 ASP A N 1
ATOM 4675 C CA . ASP A 1 600 ? 17.172 23.021 -48.641 1.00 103.34 976 ASP A CA 1
ATOM 4676 C C . ASP A 1 600 ? 16.783 24.358 -49.271 1.00 97.04 976 ASP A C 1
ATOM 4677 O O . ASP A 1 600 ? 16.069 25.128 -48.614 1.00 98.74 976 ASP A O 1
ATOM 4682 N N . PRO A 1 601 ? 17.150 24.681 -50.529 1.00 102.10 977 PRO A N 1
ATOM 4683 C CA . PRO A 1 601 ? 16.713 25.967 -51.110 1.00 94.19 977 PRO A CA 1
ATOM 4684 C C . PRO A 1 601 ? 15.207 26.081 -51.359 1.00 88.64 977 PRO A C 1
ATOM 4685 O O . PRO A 1 601 ? 14.566 27.065 -50.954 1.00 88.80 977 PRO A O 1
ATOM 4689 N N . GLU A 1 602 ? 14.631 25.083 -52.035 1.00 88.61 978 GLU A N 1
ATOM 4690 C CA . GLU A 1 602 ? 13.189 25.084 -52.283 1.00 86.43 978 GLU A CA 1
ATOM 4691 C C . GLU A 1 602 ? 12.397 25.048 -50.978 1.00 84.79 978 GLU A C 1
ATOM 4692 O O . GLU A 1 602 ? 11.405 25.780 -50.813 1.00 83.78 978 GLU A O 1
ATOM 4698 N N . LEU A 1 603 ? 12.817 24.190 -50.042 1.00 82.78 979 LEU A N 1
ATOM 4699 C CA . LEU A 1 603 ? 12.149 24.108 -48.751 1.00 78.81 979 LEU A CA 1
ATOM 4700 C C . LEU A 1 603 ? 12.247 25.431 -47.998 1.00 75.33 979 LEU A C 1
ATOM 4701 O O . LEU A 1 603 ? 11.278 25.858 -47.365 1.00 71.04 979 LEU A O 1
ATOM 4706 N N . LYS A 1 604 ? 13.405 26.097 -48.064 1.00 77.18 980 LYS A N 1
ATOM 4707 C CA . LYS A 1 604 ? 13.547 27.384 -47.396 1.00 79.56 980 LYS A CA 1
ATOM 4708 C C . LYS A 1 604 ? 12.591 28.408 -47.989 1.00 75.55 980 LYS A C 1
ATOM 4709 O O . LYS A 1 604 ? 12.002 29.210 -47.262 1.00 68.20 980 LYS A O 1
ATOM 4715 N N . LYS A 1 605 ? 12.412 28.397 -49.310 1.00 71.55 981 LYS A N 1
ATOM 4716 C CA . LYS A 1 605 ? 11.490 29.370 -49.902 1.00 74.78 981 LYS A CA 1
ATOM 4717 C C . LYS A 1 605 ? 10.046 29.103 -49.478 1.00 73.65 981 LYS A C 1
ATOM 4718 O O . LYS A 1 605 ? 9.286 30.043 -49.176 1.00 72.11 981 LYS A O 1
ATOM 4724 N N . GLU A 1 606 ? 9.659 27.828 -49.414 1.00 69.94 982 GLU A N 1
ATOM 4725 C CA . GLU A 1 606 ? 8.306 27.530 -48.947 1.00 69.17 982 GLU A CA 1
ATOM 4726 C C . GLU A 1 606 ? 8.126 27.881 -47.462 1.00 70.73 982 GLU A C 1
ATOM 4727 O O . GLU A 1 606 ? 7.055 28.367 -47.043 1.00 70.97 982 GLU A O 1
ATOM 4733 N N . LEU A 1 607 ? 9.167 27.669 -46.655 1.00 65.56 983 LEU A N 1
ATOM 4734 C CA . LEU A 1 607 ? 9.111 28.087 -45.257 1.00 65.55 983 LEU A CA 1
ATOM 4735 C C . LEU A 1 607 ? 8.912 29.591 -45.149 1.00 62.04 983 LEU A C 1
ATOM 4736 O O . LEU A 1 607 ? 8.097 30.055 -44.350 1.00 63.12 983 LEU A O 1
ATOM 4741 N N . ARG A 1 608 ? 9.687 30.370 -45.913 1.00 62.38 984 ARG A N 1
ATOM 4742 C CA . ARG A 1 608 ? 9.514 31.822 -45.893 1.00 65.55 984 ARG A CA 1
ATOM 4743 C C . ARG A 1 608 ? 8.083 32.204 -46.230 1.00 62.70 984 ARG A C 1
ATOM 4744 O O . ARG A 1 608 ? 7.501 33.082 -45.586 1.00 61.27 984 ARG A O 1
ATOM 4752 N N . SER A 1 609 ? 7.504 31.560 -47.246 1.00 64.54 985 SER A N 1
ATOM 4753 C CA . SER A 1 609 ? 6.123 31.874 -47.604 1.00 65.44 985 SER A CA 1
ATOM 4754 C C . SER A 1 609 ? 5.190 31.683 -46.409 1.00 63.43 985 SER A C 1
ATOM 4755 O O . SER A 1 609 ? 4.446 32.600 -46.023 1.00 62.79 985 SER A O 1
ATOM 4758 N N . LYS A 1 610 ? 5.213 30.489 -45.807 1.00 67.49 986 LYS A N 1
ATOM 4759 C CA . LYS A 1 610 ? 4.318 30.241 -44.672 1.00 61.57 986 LYS A CA 1
ATOM 4760 C C . LYS A 1 610 ? 4.630 31.129 -43.478 1.00 58.67 986 LYS A C 1
ATOM 4761 O O . LYS A 1 610 ? 3.710 31.532 -42.761 1.00 57.73 986 LYS A O 1
ATOM 4767 N N . PHE A 1 611 ? 5.901 31.470 -43.268 1.00 58.13 987 PHE A N 1
ATOM 4768 C CA . PHE A 1 611 ? 6.278 32.343 -42.160 1.00 55.83 987 PHE A CA 1
ATOM 4769 C C . PHE A 1 611 ? 5.688 33.739 -42.332 1.00 57.95 987 PHE A C 1
ATOM 4770 O O . PHE A 1 611 ? 5.119 34.306 -41.388 1.00 54.67 987 PHE A O 1
ATOM 4778 N N . TYR A 1 612 ? 5.829 34.329 -43.530 1.00 57.93 988 TYR A N 1
ATOM 4779 C CA . TYR A 1 612 ? 5.294 35.678 -43.703 1.00 58.45 988 TYR A CA 1
ATOM 4780 C C . TYR A 1 612 ? 3.778 35.680 -43.695 1.00 58.86 988 TYR A C 1
ATOM 4781 O O . TYR A 1 612 ? 3.169 36.641 -43.217 1.00 58.40 988 TYR A O 1
ATOM 4790 N N . LYS A 1 613 ? 3.153 34.605 -44.165 1.00 59.88 989 LYS A N 1
ATOM 4791 C CA . LYS A 1 613 ? 1.707 34.499 -44.018 1.00 60.33 989 LYS A CA 1
ATOM 4792 C C . LYS A 1 613 ? 1.309 34.437 -42.541 1.00 58.13 989 LYS A C 1
ATOM 4793 O O . LYS A 1 613 ? 0.403 35.154 -42.091 1.00 57.95 989 LYS A O 1
ATOM 4799 N N . SER A 1 614 ? 1.976 33.586 -41.765 1.00 56.59 990 SER A N 1
ATOM 4800 C CA . SER A 1 614 ? 1.658 33.497 -40.348 1.00 54.60 990 SER A CA 1
ATOM 4801 C C . SER A 1 614 ? 1.820 34.850 -39.669 1.00 53.43 990 SER A C 1
ATOM 4802 O O . SER A 1 614 ? 0.944 35.286 -38.913 1.00 52.84 990 SER A O 1
ATOM 4805 N N A ARG A 1 615 ? 2.947 35.523 -39.924 0.50 53.25 991 ARG A N 1
ATOM 4806 N N B ARG A 1 615 ? 2.921 35.547 -39.950 0.50 53.30 991 ARG A N 1
ATOM 4807 C CA A ARG A 1 615 ? 3.202 36.826 -39.317 0.50 52.35 991 ARG A CA 1
ATOM 4808 C CA B ARG A 1 615 ? 3.174 36.816 -39.276 0.50 52.30 991 ARG A CA 1
ATOM 4809 C C A ARG A 1 615 ? 2.116 37.821 -39.692 0.50 53.58 991 ARG A C 1
ATOM 4810 C C B ARG A 1 615 ? 2.169 37.882 -39.700 0.50 53.57 991 ARG A C 1
ATOM 4811 O O A ARG A 1 615 ? 1.540 38.485 -38.821 0.50 52.77 991 ARG A O 1
ATOM 4812 O O B ARG A 1 615 ? 1.696 38.657 -38.859 0.50 52.78 991 ARG A O 1
ATOM 4827 N N . SER A 1 616 ? 1.822 37.935 -40.996 1.00 55.72 992 SER A N 1
ATOM 4828 C CA . SER A 1 616 ? 0.784 38.857 -41.452 1.00 57.25 992 SER A CA 1
ATOM 4829 C C . SER A 1 616 ? -0.530 38.596 -40.732 1.00 58.46 992 SER A C 1
ATOM 4830 O O . SER A 1 616 ? -1.230 39.535 -40.330 1.00 57.12 992 SER A O 1
ATOM 4833 N N . GLN A 1 617 ? -0.849 37.321 -40.513 1.00 56.57 993 GLN A N 1
ATOM 4834 C CA . GLN A 1 617 ? -2.086 36.949 -39.841 1.00 59.19 993 GLN A CA 1
ATOM 4835 C C . GLN A 1 617 ? -2.215 37.560 -38.439 1.00 60.73 993 GLN A C 1
ATOM 4836 O O . GLN A 1 617 ? -3.335 37.670 -37.931 1.00 63.87 993 GLN A O 1
ATOM 4842 N N . PHE A 1 618 ? -1.113 37.976 -37.805 1.00 57.69 994 PHE A N 1
ATOM 4843 C CA . PHE A 1 618 ? -1.181 38.649 -36.508 1.00 60.37 994 PHE A CA 1
ATOM 4844 C C . PHE A 1 618 ? -0.873 40.139 -36.592 1.00 58.92 994 PHE A C 1
ATOM 4845 O O . PHE A 1 618 ? -0.588 40.762 -35.568 1.00 57.04 994 PHE A O 1
ATOM 4853 N N . SER A 1 619 ? -0.915 40.727 -37.782 1.00 59.28 995 SER A N 1
ATOM 4854 C CA . SER A 1 619 ? -0.536 42.120 -37.964 1.00 60.97 995 SER A CA 1
ATOM 4855 C C . SER A 1 619 ? -1.717 42.969 -38.416 1.00 60.98 995 SER A C 1
ATOM 4856 O O . SER A 1 619 ? -1.526 44.081 -38.903 1.00 68.76 995 SER A O 1
ATOM 4859 N N . LYS A 1 620 ? -2.937 42.466 -38.241 1.00 59.13 996 LYS A N 1
ATOM 4860 C CA A LYS A 1 620 ? -4.132 43.094 -38.791 0.50 60.31 996 LYS A CA 1
ATOM 4861 C CA B LYS A 1 620 ? -4.128 43.099 -38.795 0.50 60.31 996 LYS A CA 1
ATOM 4862 C C . LYS A 1 620 ? -4.750 44.145 -37.878 1.00 61.39 996 LYS A C 1
ATOM 4863 O O . LYS A 1 620 ? -5.561 44.950 -38.350 1.00 65.01 996 LYS A O 1
ATOM 4874 N N . LEU A 1 621 ? -4.406 44.154 -36.585 1.00 56.86 997 LEU A N 1
ATOM 4875 C CA . LEU A 1 621 ? -5.022 45.117 -35.670 1.00 56.95 997 LEU A CA 1
ATOM 4876 C C . LEU A 1 621 ? -4.473 46.522 -35.876 1.00 61.79 997 LEU A C 1
ATOM 4877 O O . LEU A 1 621 ? -5.169 47.516 -35.623 1.00 60.58 997 LEU A O 1
ATOM 4882 N N . ASP A 1 622 ? -3.234 46.619 -36.332 1.00 60.66 998 ASP A N 1
ATOM 4883 C CA . ASP A 1 622 ? -2.540 47.885 -36.479 1.00 58.51 998 ASP A CA 1
ATOM 4884 C C . ASP A 1 622 ? -1.312 47.605 -37.321 1.00 57.72 998 ASP A C 1
ATOM 4885 O O . ASP A 1 622 ? -0.746 46.510 -37.267 1.00 56.29 998 ASP A O 1
ATOM 4890 N N . LYS A 1 623 ? -0.929 48.587 -38.121 1.00 59.45 999 LYS A N 1
ATOM 4891 C CA . LYS A 1 623 ? 0.118 48.391 -39.106 1.00 59.95 999 LYS A CA 1
ATOM 4892 C C . LYS A 1 623 ? 1.483 48.833 -38.612 1.00 58.78 999 LYS A C 1
ATOM 4893 O O . LYS A 1 623 ? 2.485 48.518 -39.254 1.00 58.88 999 LYS A O 1
ATOM 4899 N N . PHE A 1 624 ? 1.556 49.553 -37.496 1.00 57.86 1000 PHE A N 1
ATOM 4900 C CA . PHE A 1 624 ? 2.822 50.111 -37.053 1.00 57.14 1000 PHE A CA 1
ATOM 4901 C C . PHE A 1 624 ? 3.358 49.510 -35.759 1.00 54.52 1000 PHE A C 1
ATOM 4902 O O . PHE A 1 624 ? 4.477 49.856 -35.364 1.00 53.89 1000 PHE A O 1
ATOM 4910 N N . SER A 1 625 ? 2.622 48.622 -35.098 1.00 53.14 1001 SER A N 1
ATOM 4911 C CA . SER A 1 625 ? 2.827 48.380 -33.670 1.00 51.04 1001 SER A CA 1
ATOM 4912 C C . SER A 1 625 ? 3.159 46.922 -33.399 1.00 49.29 1001 SER A C 1
ATOM 4913 O O . SER A 1 625 ? 2.287 46.054 -33.473 1.00 49.13 1001 SER A O 1
ATOM 4916 N N . ASP A 1 626 ? 4.407 46.670 -33.030 1.00 48.13 1002 ASP A N 1
ATOM 4917 C CA . ASP A 1 626 ? 4.820 45.317 -32.674 1.00 46.56 1002 ASP A CA 1
ATOM 4918 C C . ASP A 1 626 ? 4.060 44.774 -31.466 1.00 45.76 1002 ASP A C 1
ATOM 4919 O O . ASP A 1 626 ? 3.718 43.576 -31.421 1.00 44.49 1002 ASP A O 1
ATOM 4924 N N . VAL A 1 627 ? 3.748 45.649 -30.499 1.00 45.00 1003 VAL A N 1
ATOM 4925 C CA . VAL A 1 627 ? 3.054 45.219 -29.292 1.00 43.65 1003 VAL A CA 1
ATOM 4926 C C . VAL A 1 627 ? 1.691 44.644 -29.642 1.00 44.33 1003 VAL A C 1
ATOM 4927 O O . VAL A 1 627 ? 1.189 43.752 -28.957 1.00 43.43 1003 VAL A O 1
ATOM 4931 N N . PHE A 1 628 ? 1.109 45.063 -30.753 1.00 46.08 1004 PHE A N 1
ATOM 4932 C CA . PHE A 1 628 ? -0.217 44.567 -31.084 1.00 48.98 1004 PHE A CA 1
ATOM 4933 C C . PHE A 1 628 ? -0.185 43.280 -31.898 1.00 51.71 1004 PHE A C 1
ATOM 4934 O O . PHE A 1 628 ? -1.133 42.494 -31.828 1.00 47.27 1004 PHE A O 1
ATOM 4942 N N . ARG A 1 629 ? 0.906 42.986 -32.595 1.00 46.94 1005 ARG A N 1
ATOM 4943 C CA . ARG A 1 629 ? 1.048 41.612 -33.047 1.00 51.20 1005 ARG A CA 1
ATOM 4944 C C . ARG A 1 629 ? 1.244 40.676 -31.850 1.00 47.18 1005 ARG A C 1
ATOM 4945 O O . ARG A 1 629 ? 0.736 39.540 -31.854 1.00 44.81 1005 ARG A O 1
ATOM 4953 N N . LEU A 1 630 ? 1.913 41.151 -30.787 1.00 47.76 1006 LEU A N 1
ATOM 4954 C CA . LEU A 1 630 ? 1.979 40.351 -29.561 1.00 43.68 1006 LEU A CA 1
ATOM 4955 C C . LEU A 1 630 ? 0.583 40.075 -29.007 1.00 44.70 1006 LEU A C 1
ATOM 4956 O O . LEU A 1 630 ? 0.213 38.920 -28.730 1.00 44.58 1006 LEU A O 1
ATOM 4961 N N . LEU A 1 631 ? -0.188 41.146 -28.800 1.00 43.80 1007 LEU A N 1
ATOM 4962 C CA . LEU A 1 631 ? -1.579 41.017 -28.382 1.00 47.84 1007 LEU A CA 1
ATOM 4963 C C . LEU A 1 631 ? -2.333 40.059 -29.292 1.00 46.71 1007 LEU A C 1
ATOM 4964 O O . LEU A 1 631 ? -3.151 39.262 -28.822 1.00 46.66 1007 LEU A O 1
ATOM 4969 N N . SER A 1 632 ? -2.038 40.094 -30.589 1.00 47.50 1008 SER A N 1
ATOM 4970 C CA . SER A 1 632 ? -2.779 39.273 -31.536 1.00 47.08 1008 SER A CA 1
ATOM 4971 C C . SER A 1 632 ? -2.499 37.785 -31.335 1.00 48.29 1008 SER A C 1
ATOM 4972 O O . SER A 1 632 ? -3.442 36.987 -31.240 1.00 47.12 1008 SER A O 1
ATOM 4975 N N . VAL A 1 633 ? -1.222 37.375 -31.291 1.00 45.13 1009 VAL A N 1
ATOM 4976 C CA . VAL A 1 633 ? -0.991 35.946 -31.053 1.00 44.59 1009 VAL A CA 1
ATOM 4977 C C . VAL A 1 633 ? -1.608 35.533 -29.734 1.00 46.30 1009 VAL A C 1
ATOM 4978 O O . VAL A 1 633 ? -2.254 34.479 -29.645 1.00 45.60 1009 VAL A O 1
ATOM 4982 N N . VAL A 1 634 ? -1.395 36.338 -28.685 1.00 42.66 1010 VAL A N 1
ATOM 4983 C CA . VAL A 1 634 ? -1.870 35.956 -27.362 1.00 41.90 1010 VAL A CA 1
ATOM 4984 C C . VAL A 1 634 ? -3.386 35.814 -27.352 1.00 44.64 1010 VAL A C 1
ATOM 4985 O O . VAL A 1 634 ? -3.929 34.899 -26.719 1.00 48.62 1010 VAL A O 1
ATOM 4989 N N . SER A 1 635 ? -4.088 36.697 -28.064 1.00 44.54 1011 SER A N 1
ATOM 4990 C CA . SER A 1 635 ? -5.540 36.598 -28.182 1.00 55.06 1011 SER A CA 1
ATOM 4991 C C . SER A 1 635 ? -5.954 35.350 -28.950 1.00 53.95 1011 SER A C 1
ATOM 4992 O O . SER A 1 635 ? -6.868 34.629 -28.532 1.00 52.70 1011 SER A O 1
ATOM 4995 N N . ALA A 1 636 ? -5.316 35.097 -30.094 1.00 52.47 1012 ALA A N 1
ATOM 4996 C CA . ALA A 1 636 ? -5.627 33.890 -30.861 1.00 53.81 1012 ALA A CA 1
ATOM 4997 C C . ALA A 1 636 ? -5.438 32.632 -30.017 1.00 50.05 1012 ALA A C 1
ATOM 4998 O O . ALA A 1 636 ? -6.212 31.676 -30.133 1.00 51.80 1012 ALA A O 1
ATOM 5000 N N . MET A 1 637 ? -4.415 32.617 -29.160 1.00 49.05 1013 MET A N 1
ATOM 5001 C CA . MET A 1 637 ? -4.095 31.420 -28.379 1.00 47.33 1013 MET A CA 1
ATOM 5002 C C . MET A 1 637 ? -5.295 30.889 -27.601 1.00 51.51 1013 MET A C 1
ATOM 5003 O O . MET A 1 637 ? -5.440 29.673 -27.430 1.00 58.47 1013 MET A O 1
ATOM 5008 N N . ASP A 1 638 ? -6.170 31.776 -27.128 1.00 49.50 1014 ASP A N 1
ATOM 5009 C CA . ASP A 1 638 ? -7.290 31.348 -26.300 1.00 53.01 1014 ASP A CA 1
ATOM 5010 C C . ASP A 1 638 ? -8.386 30.631 -27.082 1.00 59.87 1014 ASP A C 1
ATOM 5011 O O . ASP A 1 638 ? -9.251 30.005 -26.463 1.00 60.83 1014 ASP A O 1
ATOM 5016 N N . TYR A 1 639 ? -8.380 30.704 -28.413 1.00 59.39 1015 TYR A N 1
ATOM 5017 C CA . TYR A 1 639 ? -9.362 30.018 -29.244 1.00 62.11 1015 TYR A CA 1
ATOM 5018 C C . TYR A 1 639 ? -8.825 28.723 -29.840 1.00 65.39 1015 TYR A C 1
ATOM 5019 O O . TYR A 1 639 ? -9.544 28.047 -30.574 1.00 67.07 1015 TYR A O 1
ATOM 5028 N N . VAL A 1 640 ? -7.586 28.363 -29.526 1.00 66.92 1016 VAL A N 1
ATOM 5029 C CA . VAL A 1 640 ? -6.964 27.148 -30.052 1.00 66.36 1016 VAL A CA 1
ATOM 5030 C C . VAL A 1 640 ? -7.201 26.041 -29.037 1.00 67.04 1016 VAL A C 1
ATOM 5031 O O . VAL A 1 640 ? -6.624 26.083 -27.937 1.00 63.06 1016 VAL A O 1
ATOM 5035 N N . PRO A 1 641 ? -8.058 25.057 -29.328 1.00 71.76 1017 PRO A N 1
ATOM 5036 C CA . PRO A 1 641 ? -8.325 24.013 -28.337 1.00 72.24 1017 PRO A CA 1
ATOM 5037 C C . PRO A 1 641 ? -7.095 23.161 -28.056 1.00 71.56 1017 PRO A C 1
ATOM 5038 O O . PRO A 1 641 ? -6.111 23.161 -28.803 1.00 70.48 1017 PRO A O 1
ATOM 5042 N N . LYS A 1 642 ? -7.181 22.425 -26.944 1.00 71.01 1018 LYS A N 1
ATOM 5043 C CA . LYS A 1 642 ? -6.020 21.753 -26.371 1.00 72.59 1018 LYS A CA 1
ATOM 5044 C C . LYS A 1 642 ? -5.290 20.894 -27.395 1.00 76.47 1018 LYS A C 1
ATOM 5045 O O . LYS A 1 642 ? -4.053 20.861 -27.420 1.00 75.97 1018 LYS A O 1
ATOM 5051 N N . GLU A 1 643 ? -6.034 20.197 -28.254 1.00 74.01 1019 GLU A N 1
ATOM 5052 C CA . GLU A 1 643 ? -5.436 19.316 -29.249 1.00 77.17 1019 GLU A CA 1
ATOM 5053 C C . GLU A 1 643 ? -4.889 20.061 -30.454 1.00 74.00 1019 GLU A C 1
ATOM 5054 O O . GLU A 1 643 ? -4.349 19.421 -31.364 1.00 76.47 1019 GLU A O 1
ATOM 5060 N N . GLN A 1 644 ? -5.014 21.385 -30.492 1.00 75.42 1020 GLN A N 1
ATOM 5061 C CA . GLN A 1 644 ? -4.467 22.155 -31.596 1.00 71.12 1020 GLN A CA 1
ATOM 5062 C C . GLN A 1 644 ? -3.186 22.893 -31.245 1.00 63.24 1020 GLN A C 1
ATOM 5063 O O . GLN A 1 644 ? -2.442 23.258 -32.164 1.00 59.14 1020 GLN A O 1
ATOM 5069 N N . LYS A 1 645 ? -2.906 23.097 -29.947 1.00 60.66 1021 LYS A N 1
ATOM 5070 C CA . LYS A 1 645 ? -1.775 23.903 -29.500 1.00 55.43 1021 LYS A CA 1
ATOM 5071 C C . LYS A 1 645 ? -0.549 23.653 -30.365 1.00 60.19 1021 LYS A C 1
ATOM 5072 O O . LYS A 1 645 ? -0.077 24.554 -31.068 1.00 65.68 1021 LYS A O 1
ATOM 5078 N N . GLU A 1 646 ? -0.071 22.404 -30.381 1.00 56.93 1022 GLU A N 1
ATOM 5079 C CA . GLU A 1 646 ? 1.158 22.084 -31.102 1.00 61.06 1022 GLU A CA 1
ATOM 5080 C C . GLU A 1 646 ? 1.046 22.442 -32.582 1.00 64.49 1022 GLU A C 1
ATOM 5081 O O . GLU A 1 646 ? 1.889 23.176 -33.114 1.00 72.05 1022 GLU A O 1
ATOM 5087 N N . ILE A 1 647 ? -0.010 21.970 -33.258 1.00 65.36 1023 ILE A N 1
ATOM 5088 C CA . ILE A 1 647 ? -0.203 22.343 -34.662 1.00 60.93 1023 ILE A CA 1
ATOM 5089 C C . ILE A 1 647 ? -0.157 23.859 -34.804 1.00 59.69 1023 ILE A C 1
ATOM 5090 O O . ILE A 1 647 ? 0.642 24.414 -35.575 1.00 52.72 1023 ILE A O 1
ATOM 5095 N N . PHE A 1 648 ? -0.951 24.545 -33.980 1.00 58.27 1024 PHE A N 1
ATOM 5096 C CA . PHE A 1 648 ? -0.925 25.999 -33.935 1.00 55.93 1024 PHE A CA 1
ATOM 5097 C C . PHE A 1 648 ? 0.505 26.509 -33.796 1.00 55.08 1024 PHE A C 1
ATOM 5098 O O . PHE A 1 648 ? 1.014 27.225 -34.671 1.00 57.70 1024 PHE A O 1
ATOM 5106 N N . MET A 1 649 ? 1.190 26.080 -32.729 1.00 53.27 1025 MET A N 1
ATOM 5107 C CA . MET A 1 649 ? 2.577 26.474 -32.509 1.00 48.68 1025 MET A CA 1
ATOM 5108 C C . MET A 1 649 ? 3.411 26.218 -33.748 1.00 52.05 1025 MET A C 1
ATOM 5109 O O . MET A 1 649 ? 4.043 27.133 -34.289 1.00 48.31 1025 MET A O 1
ATOM 5114 N N . LYS A 1 650 ? 3.378 24.970 -34.235 1.00 53.17 1026 LYS A N 1
ATOM 5115 C CA . LYS A 1 650 ? 4.225 24.599 -35.360 1.00 56.47 1026 LYS A CA 1
ATOM 5116 C C . LYS A 1 650 ? 3.869 25.424 -36.581 1.00 53.95 1026 LYS A C 1
ATOM 5117 O O . LYS A 1 650 ? 4.755 25.893 -37.304 1.00 55.52 1026 LYS A O 1
ATOM 5123 N N . LYS A 1 651 ? 2.574 25.663 -36.793 1.00 54.30 1027 LYS A N 1
ATOM 5124 C CA . LYS A 1 651 ? 2.172 26.337 -38.022 1.00 57.84 1027 LYS A CA 1
ATOM 5125 C C . LYS A 1 651 ? 2.599 27.792 -38.001 1.00 58.06 1027 LYS A C 1
ATOM 5126 O O . LYS A 1 651 ? 2.809 28.393 -39.061 1.00 53.64 1027 LYS A O 1
ATOM 5132 N N . ASN A 1 652 ? 2.782 28.357 -36.805 1.00 57.27 1028 ASN A N 1
ATOM 5133 C CA . ASN A 1 652 ? 2.998 29.788 -36.678 1.00 54.24 1028 ASN A CA 1
ATOM 5134 C C . ASN A 1 652 ? 4.400 30.122 -36.192 1.00 52.28 1028 ASN A C 1
ATOM 5135 O O . ASN A 1 652 ? 4.688 31.296 -35.924 1.00 52.03 1028 ASN A O 1
ATOM 5140 N N . PHE A 1 653 ? 5.280 29.125 -36.099 1.00 48.44 1029 PHE A N 1
ATOM 5141 C CA . PHE A 1 653 ? 6.635 29.311 -35.599 1.00 47.42 1029 PHE A CA 1
ATOM 5142 C C . PHE A 1 653 ? 6.632 30.044 -34.250 1.00 45.56 1029 PHE A C 1
ATOM 5143 O O . PHE A 1 653 ? 7.293 31.069 -34.059 1.00 44.81 1029 PHE A O 1
ATOM 5151 N N . LEU A 1 654 ? 5.856 29.509 -33.310 1.00 44.81 1030 LEU A N 1
ATOM 5152 C CA . LEU A 1 654 ? 5.719 30.082 -31.979 1.00 43.97 1030 LEU A CA 1
ATOM 5153 C C . LEU A 1 654 ? 6.503 29.259 -30.951 1.00 47.16 1030 LEU A C 1
ATOM 5154 O O . LEU A 1 654 ? 6.848 28.093 -31.179 1.00 43.01 1030 LEU A O 1
ATOM 5159 N N . ARG A 1 655 ? 6.805 29.894 -29.814 1.00 44.96 1031 ARG A N 1
ATOM 5160 C CA . ARG A 1 655 ? 7.433 29.216 -28.681 1.00 40.00 1031 ARG A CA 1
ATOM 5161 C C . ARG A 1 655 ? 6.291 28.795 -27.767 1.00 43.02 1031 ARG A C 1
ATOM 5162 O O . ARG A 1 655 ? 5.818 29.572 -26.923 1.00 38.70 1031 ARG A O 1
ATOM 5170 N N . GLY A 1 656 ? 5.844 27.547 -27.953 1.00 40.56 1032 GLY A N 1
ATOM 5171 C CA . GLY A 1 656 ? 4.644 27.081 -27.275 1.00 43.29 1032 GLY A CA 1
ATOM 5172 C C . GLY A 1 656 ? 4.728 27.171 -25.758 1.00 39.42 1032 GLY A C 1
ATOM 5173 O O . GLY A 1 656 ? 3.735 27.473 -25.088 1.00 39.14 1032 GLY A O 1
ATOM 5174 N N . LYS A 1 657 ? 5.909 26.915 -25.194 1.00 41.26 1033 LYS A N 1
ATOM 5175 C CA . LYS A 1 657 ? 6.045 27.012 -23.740 1.00 37.79 1033 LYS A CA 1
ATOM 5176 C C . LYS A 1 657 ? 5.857 28.449 -23.263 1.00 42.73 1033 LYS A C 1
ATOM 5177 O O . LYS A 1 657 ? 5.235 28.692 -22.218 1.00 39.21 1033 LYS A O 1
ATOM 5183 N N . LEU A 1 658 ? 6.362 29.419 -24.037 1.00 38.50 1034 LEU A N 1
ATOM 5184 C CA . LEU A 1 658 ? 6.163 30.820 -23.696 1.00 35.82 1034 LEU A CA 1
ATOM 5185 C C . LEU A 1 658 ? 4.694 31.200 -23.796 1.00 39.95 1034 LEU A C 1
ATOM 5186 O O . LEU A 1 658 ? 4.183 31.960 -22.958 1.00 37.83 1034 LEU A O 1
ATOM 5191 N N . MET A 1 659 ? 3.996 30.678 -24.812 1.00 37.49 1035 MET A N 1
ATOM 5192 C CA . MET A 1 659 ? 2.578 30.977 -24.969 1.00 37.94 1035 MET A CA 1
ATOM 5193 C C . MET A 1 659 ? 1.764 30.429 -23.798 1.00 37.81 1035 MET A C 1
ATOM 5194 O O . MET A 1 659 ? 0.892 31.126 -23.251 1.00 37.74 1035 MET A O 1
ATOM 5199 N N . GLU A 1 660 ? 2.024 29.172 -23.411 1.00 37.97 1036 GLU A N 1
ATOM 5200 C CA . GLU A 1 660 ? 1.334 28.608 -22.252 1.00 37.99 1036 GLU A CA 1
ATOM 5201 C C . GLU A 1 660 ? 1.640 29.417 -20.994 1.00 40.62 1036 GLU A C 1
ATOM 5202 O O . GLU A 1 660 ? 0.740 29.698 -20.184 1.00 41.74 1036 GLU A O 1
ATOM 5208 N N . GLU A 1 661 ? 2.902 29.822 -20.823 1.00 38.75 1037 GLU A N 1
ATOM 5209 C CA . GLU A 1 661 ? 3.250 30.617 -19.653 1.00 35.75 1037 GLU A CA 1
ATOM 5210 C C . GLU A 1 661 ? 2.499 31.944 -19.654 1.00 39.49 1037 GLU A C 1
ATOM 5211 O O . GLU A 1 661 ? 2.085 32.432 -18.596 1.00 40.22 1037 GLU A O 1
ATOM 5217 N N . ILE A 1 662 ? 2.286 32.525 -20.838 1.00 41.20 1038 ILE A N 1
ATOM 5218 C CA . ILE A 1 662 ? 1.543 33.781 -20.930 1.00 41.58 1038 ILE A CA 1
ATOM 5219 C C . ILE A 1 662 ? 0.098 33.585 -20.484 1.00 39.88 1038 ILE A C 1
ATOM 5220 O O . ILE A 1 662 ? -0.455 34.419 -19.761 1.00 36.12 1038 ILE A O 1
ATOM 5225 N N . VAL A 1 663 ? -0.547 32.505 -20.946 1.00 40.97 1039 VAL A N 1
ATOM 5226 C CA . VAL A 1 663 ? -1.881 32.155 -20.438 1.00 43.28 1039 VAL A CA 1
ATOM 5227 C C . VAL A 1 663 ? -1.888 32.139 -18.905 1.00 43.46 1039 VAL A C 1
ATOM 5228 O O . VAL A 1 663 ? -2.728 32.783 -18.245 1.00 42.52 1039 VAL A O 1
ATOM 5232 N N . LYS A 1 664 ? -0.949 31.391 -18.317 1.00 40.17 1040 LYS A N 1
ATOM 5233 C CA . LYS A 1 664 ? -0.921 31.252 -16.862 1.00 45.90 1040 LYS A CA 1
ATOM 5234 C C . LYS A 1 664 ? -0.740 32.608 -16.186 1.00 42.67 1040 LYS A C 1
ATOM 5235 O O . LYS A 1 664 ? -1.392 32.909 -15.175 1.00 43.30 1040 LYS A O 1
ATOM 5241 N N . LEU A 1 665 ? 0.123 33.449 -16.758 1.00 40.95 1041 LEU A N 1
ATOM 5242 C CA . LEU A 1 665 ? 0.437 34.732 -16.151 1.00 36.12 1041 LEU A CA 1
ATOM 5243 C C . LEU A 1 665 ? -0.730 35.698 -16.260 1.00 35.04 1041 LEU A C 1
ATOM 5244 O O . LEU A 1 665 ? -1.012 36.439 -15.316 1.00 36.86 1041 LEU A O 1
ATOM 5249 N N . ARG A 1 666 ? -1.392 35.738 -17.410 1.00 37.69 1042 ARG A N 1
ATOM 5250 C CA . ARG A 1 666 ? -2.618 36.518 -17.520 1.00 39.75 1042 ARG A CA 1
ATOM 5251 C C . ARG A 1 666 ? -3.589 36.168 -16.402 1.00 42.54 1042 ARG A C 1
ATOM 5252 O O . ARG A 1 666 ? -4.151 37.062 -15.755 1.00 37.98 1042 ARG A O 1
ATOM 5260 N N . LYS A 1 667 ? -3.794 34.867 -16.154 1.00 45.63 1043 LYS A N 1
ATOM 5261 C CA . LYS A 1 667 ? -4.719 34.482 -15.088 1.00 46.80 1043 LYS A CA 1
ATOM 5262 C C . LYS A 1 667 ? -4.235 34.979 -13.732 1.00 41.75 1043 LYS A C 1
ATOM 5263 O O . LYS A 1 667 ? -5.026 35.497 -12.925 1.00 40.82 1043 LYS A O 1
ATOM 5269 N N . GLN A 1 668 ? -2.928 34.868 -13.479 1.00 39.43 1044 GLN A N 1
ATOM 5270 C CA . GLN A 1 668 ? -2.387 35.352 -12.206 1.00 38.09 1044 GLN A CA 1
ATOM 5271 C C . GLN A 1 668 ? -2.581 36.863 -12.053 1.00 41.84 1044 GLN A C 1
ATOM 5272 O O . GLN A 1 668 ? -2.967 37.356 -10.980 1.00 41.06 1044 GLN A O 1
ATOM 5278 N N . LEU A 1 669 ? -2.323 37.615 -13.127 1.00 38.51 1045 LEU A N 1
ATOM 5279 C CA . LEU A 1 669 ? -2.364 39.064 -13.035 1.00 37.45 1045 LEU A CA 1
ATOM 5280 C C . LEU A 1 669 ? -3.799 39.539 -12.848 1.00 38.63 1045 LEU A C 1
ATOM 5281 O O . LEU A 1 669 ? -4.068 40.473 -12.073 1.00 37.99 1045 LEU A O 1
ATOM 5286 N N . MET A 1 670 ? -4.725 38.892 -13.554 1.00 39.73 1046 MET A N 1
ATOM 5287 C CA . MET A 1 670 ? -6.144 39.138 -13.354 1.00 45.19 1046 MET A CA 1
ATOM 5288 C C . MET A 1 670 ? -6.535 38.938 -11.898 1.00 48.01 1046 MET A C 1
ATOM 5289 O O . MET A 1 670 ? -7.250 39.767 -11.315 1.00 49.97 1046 MET A O 1
ATOM 5294 N N . TYR A 1 671 ? -6.091 37.829 -11.297 1.00 44.26 1047 TYR A N 1
ATOM 5295 C CA . TYR A 1 671 ? -6.385 37.637 -9.886 1.00 47.05 1047 TYR A CA 1
ATOM 5296 C C . TYR A 1 671 ? -5.832 38.788 -9.052 1.00 48.35 1047 TYR A C 1
ATOM 5297 O O . TYR A 1 671 ? -6.493 39.258 -8.117 1.00 47.96 1047 TYR A O 1
ATOM 5306 N N . ILE A 1 672 ? -4.619 39.251 -9.366 1.00 43.85 1048 ILE A N 1
ATOM 5307 C CA . ILE A 1 672 ? -4.023 40.321 -8.562 1.00 45.63 1048 ILE A CA 1
ATOM 530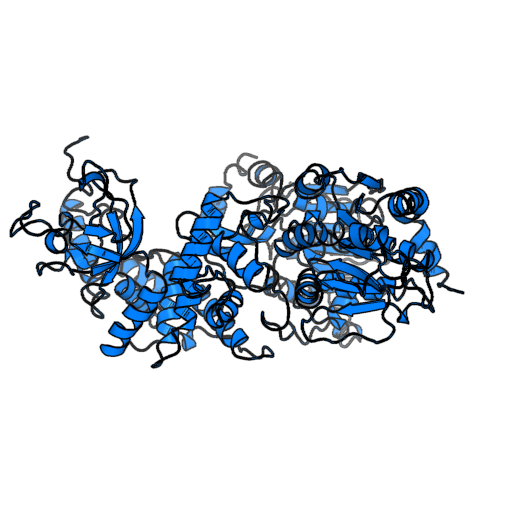8 C C . ILE A 1 672 ? -4.899 41.575 -8.605 1.00 45.80 1048 ILE A C 1
ATOM 5309 O O . ILE A 1 672 ? -5.223 42.180 -7.569 1.00 52.69 1048 ILE A O 1
ATOM 5314 N N . ILE A 1 673 ? -5.347 41.942 -9.799 1.00 46.13 1049 ILE A N 1
ATOM 5315 C CA . ILE A 1 673 ? -6.161 43.148 -9.945 1.00 52.53 1049 ILE A CA 1
ATOM 5316 C C . ILE A 1 673 ? -7.498 42.993 -9.219 1.00 54.98 1049 ILE A C 1
ATOM 5317 O O . ILE A 1 673 ? -7.905 43.864 -8.431 1.00 55.93 1049 ILE A O 1
ATOM 5322 N N . LYS A 1 674 ? -8.201 41.883 -9.475 1.00 49.96 1050 LYS A N 1
ATOM 5323 C CA . LYS A 1 674 ? -9.491 41.663 -8.824 1.00 57.93 1050 LYS A CA 1
ATOM 5324 C C . LYS A 1 674 ? -9.352 41.670 -7.307 1.00 62.30 1050 LYS A C 1
ATOM 5325 O O . LYS A 1 674 ? -10.210 42.213 -6.601 1.00 66.16 1050 LYS A O 1
ATOM 5331 N N . SER A 1 675 ? -8.271 41.087 -6.786 1.00 58.49 1051 SER A N 1
ATOM 5332 C CA . SER A 1 675 ? -8.041 41.109 -5.346 1.00 65.41 1051 SER A CA 1
ATOM 5333 C C . SER A 1 675 ? -7.807 42.523 -4.844 1.00 67.67 1051 SER A C 1
ATOM 5334 O O . SER A 1 675 ? -8.105 42.827 -3.685 1.00 67.00 1051 SER A O 1
ATOM 5337 N N . ASN A 1 676 ? -7.266 43.395 -5.694 1.00 62.42 1052 ASN A N 1
ATOM 5338 C CA . ASN A 1 676 ? -7.031 44.765 -5.258 1.00 67.52 1052 ASN A CA 1
ATOM 5339 C C . ASN A 1 676 ? -8.289 45.626 -5.285 1.00 71.40 1052 ASN A C 1
ATOM 5340 O O . ASN A 1 676 ? -8.391 46.567 -4.488 1.00 77.42 1052 ASN A O 1
ATOM 5345 N N . THR A 1 677 ? -9.249 45.345 -6.174 1.00 75.72 1053 THR A N 1
ATOM 5346 C CA . THR A 1 677 ? -10.433 46.212 -6.226 1.00 76.41 1053 THR A CA 1
ATOM 5347 C C . THR A 1 677 ? -11.171 46.229 -4.891 1.00 81.80 1053 THR A C 1
ATOM 5348 O O . THR A 1 677 ? -11.574 47.292 -4.405 1.00 84.26 1053 THR A O 1
ATOM 5352 N N . SER A 1 678 ? -11.358 45.065 -4.287 1.00 75.39 1054 SER A N 1
ATOM 5353 C CA . SER A 1 678 ? -12.047 44.968 -3.010 1.00 82.52 1054 SER A CA 1
ATOM 5354 C C . SER A 1 678 ? -11.116 45.329 -1.857 1.00 83.41 1054 SER A C 1
ATOM 5355 O O . SER A 1 678 ? -9.890 45.249 -1.975 1.00 86.76 1054 SER A O 1
ATOM 5358 N N . LYS A 1 679 ? -11.708 45.734 -0.729 1.00 84.26 1055 LYS A N 1
ATOM 5359 C CA . LYS A 1 679 ? -10.917 45.876 0.492 1.00 78.34 1055 LYS A CA 1
ATOM 5360 C C . LYS A 1 679 ? -10.614 44.513 1.101 1.00 75.13 1055 LYS A C 1
ATOM 5361 O O . LYS A 1 679 ? -9.479 44.240 1.509 1.00 70.37 1055 LYS A O 1
ATOM 5367 N N . GLU A 1 680 ? -11.625 43.654 1.186 1.00 81.35 1056 GLU A N 1
ATOM 5368 C CA . GLU A 1 680 ? -11.449 42.268 1.590 1.00 80.92 1056 GLU A CA 1
ATOM 5369 C C . GLU A 1 680 ? -11.470 41.389 0.349 1.00 82.34 1056 GLU A C 1
ATOM 5370 O O . GLU A 1 680 ? -12.353 41.530 -0.505 1.00 78.12 1056 GLU A O 1
ATOM 5376 N N . ASN A 1 681 ? -10.499 40.486 0.253 1.00 82.98 1057 ASN A N 1
ATOM 5377 C CA . ASN A 1 681 ? -10.333 39.667 -0.944 1.00 83.14 1057 ASN A CA 1
ATOM 5378 C C . ASN A 1 681 ? -11.418 38.596 -1.009 1.00 83.86 1057 ASN A C 1
ATOM 5379 O O . ASN A 1 681 ? -11.432 37.668 -0.194 1.00 84.28 1057 ASN A O 1
ATOM 5384 N N . ILE A 1 682 ? -12.319 38.719 -1.988 1.00 86.79 1058 ILE A N 1
ATOM 5385 C CA . ILE A 1 682 ? -13.257 37.654 -2.335 1.00 80.36 1058 ILE A CA 1
ATOM 5386 C C . ILE A 1 682 ? -13.073 37.358 -3.816 1.00 75.45 1058 ILE A C 1
ATOM 5387 O O . ILE A 1 682 ? -13.999 36.892 -4.491 1.00 75.02 1058 ILE A O 1
ATOM 5392 N N . ALA A 1 683 ? -11.880 37.643 -4.335 1.00 77.79 1059 ALA A N 1
ATOM 5393 C CA . ALA A 1 683 ? -11.617 37.392 -5.743 1.00 76.89 1059 ALA A CA 1
ATOM 5394 C C . ALA A 1 683 ? -11.752 35.904 -6.036 1.00 79.70 1059 ALA A C 1
ATOM 5395 O O . ALA A 1 683 ? -11.351 35.054 -5.235 1.00 75.11 1059 ALA A O 1
ATOM 5397 N N . VAL A 1 684 ? -12.342 35.600 -7.184 1.00 78.92 1060 VAL A N 1
ATOM 5398 C CA . VAL A 1 684 ? -12.668 34.237 -7.578 1.00 81.97 1060 VAL A CA 1
ATOM 5399 C C . VAL A 1 684 ? -11.571 33.713 -8.492 1.00 78.38 1060 VAL A C 1
ATOM 5400 O O . VAL A 1 684 ? -10.931 34.468 -9.230 1.00 77.89 1060 VAL A O 1
ATOM 5404 N N . VAL A 1 685 ? -11.323 32.403 -8.400 1.00 86.84 1061 VAL A N 1
ATOM 5405 C CA . VAL A 1 685 ? -10.447 31.712 -9.339 1.00 79.58 1061 VAL A CA 1
ATOM 5406 C C . VAL A 1 685 ? -10.867 32.031 -10.764 1.00 76.14 1061 VAL A C 1
ATOM 5407 O O . VAL A 1 685 ? -12.051 31.959 -11.105 1.00 76.26 1061 VAL A O 1
ATOM 5411 N N . ILE A 1 686 ? -9.897 32.366 -11.605 1.00 68.78 1062 ILE A N 1
ATOM 5412 C CA . ILE A 1 686 ? -10.150 32.653 -13.011 1.00 70.02 1062 ILE A CA 1
ATOM 5413 C C . ILE A 1 686 ? -9.801 31.416 -13.830 1.00 70.62 1062 ILE A C 1
ATOM 5414 O O . ILE A 1 686 ? -8.788 30.751 -13.576 1.00 68.92 1062 ILE A O 1
ATOM 5419 N N . ARG A 1 687 ? -10.650 31.094 -14.801 1.00 68.17 1063 ARG A N 1
ATOM 5420 C CA . ARG A 1 687 ? -10.496 29.912 -15.637 1.00 68.74 1063 ARG A CA 1
ATOM 5421 C C . ARG A 1 687 ? -10.144 30.329 -17.063 1.00 69.19 1063 ARG A C 1
ATOM 5422 O O . ARG A 1 687 ? -10.400 31.464 -17.476 1.00 68.01 1063 ARG A O 1
ATOM 5430 N N . ASN A 1 688 ? -9.541 29.395 -17.813 1.00 71.64 1064 ASN A N 1
ATOM 5431 C CA . ASN A 1 688 ? -9.037 29.711 -19.152 1.00 70.13 1064 ASN A CA 1
ATOM 5432 C C . ASN A 1 688 ? -10.102 30.387 -20.010 1.00 74.07 1064 ASN A C 1
ATOM 5433 O O . ASN A 1 688 ? -9.805 31.316 -20.774 1.00 73.11 1064 ASN A O 1
ATOM 5438 N N . GLU A 1 689 ? -11.357 29.955 -19.871 1.00 74.29 1065 GLU A N 1
ATOM 5439 C CA . GLU A 1 689 ? -12.444 30.510 -20.669 1.00 77.14 1065 GLU A CA 1
ATOM 5440 C C . GLU A 1 689 ? -12.686 31.992 -20.403 1.00 73.38 1065 GLU A C 1
ATOM 5441 O O . GLU A 1 689 ? -13.312 32.663 -21.230 1.00 76.96 1065 GLU A O 1
ATOM 5447 N N . ASP A 1 690 ? -12.221 32.521 -19.272 1.00 74.73 1066 ASP A N 1
ATOM 5448 C CA . ASP A 1 690 ? -12.391 33.941 -19.011 1.00 69.34 1066 ASP A CA 1
ATOM 5449 C C . ASP A 1 690 ? -11.426 34.791 -19.829 1.00 63.02 1066 ASP A C 1
ATOM 5450 O O . ASP A 1 690 ? -11.665 35.993 -19.992 1.00 64.24 1066 ASP A O 1
ATOM 5455 N N . LEU A 1 691 ? -10.352 34.196 -20.363 1.00 62.50 1067 LEU A N 1
ATOM 5456 C CA . LEU A 1 691 ? -9.397 34.956 -21.164 1.00 57.58 1067 LEU A CA 1
ATOM 5457 C C . LEU A 1 691 ? -9.873 35.225 -22.593 1.00 62.35 1067 LEU A C 1
ATOM 5458 O O . LEU A 1 691 ? -9.215 35.993 -23.302 1.00 60.25 1067 LEU A O 1
ATOM 5463 N N . LYS A 1 692 ? -10.971 34.611 -23.042 1.00 62.47 1068 LYS A N 1
ATOM 5464 C CA . LYS A 1 692 ? -11.451 34.830 -24.408 1.00 66.90 1068 LYS A CA 1
ATOM 5465 C C . LYS A 1 692 ? -11.706 36.311 -24.645 1.00 64.70 1068 LYS A C 1
ATOM 5466 O O . LYS A 1 692 ? -12.560 36.919 -23.996 1.00 59.56 1068 LYS A O 1
ATOM 5472 N N . SER A 1 693 ? -10.951 36.894 -25.564 1.00 65.84 1069 SER A N 1
ATOM 5473 C CA . SER A 1 693 ? -11.029 38.318 -25.834 1.00 69.64 1069 SER A CA 1
ATOM 5474 C C . SER A 1 693 ? -11.713 38.559 -27.164 1.00 76.41 1069 SER A C 1
ATOM 5475 O O . SER A 1 693 ? -11.591 37.763 -28.098 1.00 76.17 1069 SER A O 1
ATOM 5478 N N . ASP A 1 694 ? -12.459 39.654 -27.228 1.00 76.45 1070 ASP A N 1
ATOM 5479 C CA . ASP A 1 694 ? -12.817 40.219 -28.513 1.00 80.58 1070 ASP A CA 1
ATOM 5480 C C . ASP A 1 694 ? -11.603 40.937 -29.063 1.00 75.55 1070 ASP A C 1
ATOM 5481 O O . ASP A 1 694 ? -10.738 41.397 -28.313 1.00 74.30 1070 ASP A O 1
ATOM 5486 N N . ILE A 1 695 ? -11.522 41.024 -30.375 1.00 79.24 1071 ILE A N 1
ATOM 5487 C CA . ILE A 1 695 ? -10.412 41.779 -30.946 1.00 72.36 1071 ILE A CA 1
ATOM 5488 C C . ILE A 1 695 ? -10.730 43.267 -30.805 1.00 61.94 1071 ILE A C 1
ATOM 5489 O O . ILE A 1 695 ? -11.893 43.665 -30.977 1.00 67.13 1071 ILE A O 1
ATOM 5494 N N . PRO A 1 696 ? -9.765 44.094 -30.420 1.00 59.12 1072 PRO A N 1
ATOM 5495 C CA . PRO A 1 696 ? -10.083 45.477 -30.055 1.00 59.27 1072 PRO A CA 1
ATOM 5496 C C . PRO A 1 696 ? -10.511 46.312 -31.249 1.00 64.73 1072 PRO A C 1
ATOM 5497 O O . PRO A 1 696 ? -10.053 46.108 -32.372 1.00 67.44 1072 PRO A O 1
ATOM 5501 N N . SER A 1 697 ? -11.388 47.273 -30.990 1.00 68.00 1073 SER A N 1
ATOM 5502 C CA . SER A 1 697 ? -11.803 48.187 -32.036 1.00 73.95 1073 SER A CA 1
ATOM 5503 C C . SER A 1 697 ? -10.693 49.199 -32.298 1.00 74.12 1073 SER A C 1
ATOM 5504 O O . SER A 1 697 ? -9.679 49.252 -31.597 1.00 65.20 1073 SER A O 1
ATOM 5507 N N . VAL A 1 698 ? -10.925 50.034 -33.312 1.00 73.70 1074 VAL A N 1
ATOM 5508 C CA . VAL A 1 698 ? -9.924 50.987 -33.791 1.00 69.79 1074 VAL A CA 1
ATOM 5509 C C . VAL A 1 698 ? -9.619 52.042 -32.724 1.00 67.22 1074 VAL A C 1
ATOM 5510 O O . VAL A 1 698 ? -8.450 52.380 -32.459 1.00 67.00 1074 VAL A O 1
ATOM 5514 N N . ILE A 1 699 ? -10.662 52.558 -32.071 1.00 69.50 1075 ILE A N 1
ATOM 5515 C CA . ILE A 1 699 ? -10.446 53.530 -31.006 1.00 70.35 1075 ILE A CA 1
ATOM 5516 C C . ILE A 1 699 ? -9.880 52.847 -29.765 1.00 67.55 1075 ILE A C 1
ATOM 5517 O O . ILE A 1 699 ? -9.039 53.418 -29.059 1.00 67.51 1075 ILE A O 1
ATOM 5522 N N . GLN A 1 700 ? -10.325 51.620 -29.477 1.00 64.29 1076 GLN A N 1
ATOM 5523 C CA . GLN A 1 700 ? -9.700 50.860 -28.399 1.00 66.38 1076 GLN A CA 1
ATOM 5524 C C . GLN A 1 700 ? -8.196 50.772 -28.616 1.00 67.94 1076 GLN A C 1
ATOM 5525 O O . GLN A 1 700 ? -7.416 50.899 -27.668 1.00 67.41 1076 GLN A O 1
ATOM 5531 N N . ILE A 1 701 ? -7.777 50.618 -29.874 1.00 70.24 1077 ILE A N 1
ATOM 5532 C CA . ILE A 1 701 ? -6.360 50.483 -30.204 1.00 67.30 1077 ILE A CA 1
ATOM 5533 C C . ILE A 1 701 ? -5.612 51.787 -29.939 1.00 66.48 1077 ILE A C 1
ATOM 5534 O O . ILE A 1 701 ? -4.557 51.794 -29.286 1.00 63.61 1077 ILE A O 1
ATOM 5539 N N . LYS A 1 702 ? -6.132 52.908 -30.463 1.00 65.01 1078 LYS A N 1
ATOM 5540 C CA . LYS A 1 702 ? -5.520 54.210 -30.161 1.00 66.55 1078 LYS A CA 1
ATOM 5541 C C . LYS A 1 702 ? -5.390 54.429 -28.648 1.00 64.24 1078 LYS A C 1
ATOM 5542 O O . LYS A 1 702 ? -4.359 54.923 -28.153 1.00 67.72 1078 LYS A O 1
ATOM 5548 N N . LEU A 1 703 ? -6.411 54.031 -27.887 1.00 64.80 1079 LEU A N 1
ATOM 5549 C CA . LEU A 1 703 ? -6.358 54.221 -26.441 1.00 65.30 1079 LEU A CA 1
ATOM 5550 C C . LEU A 1 703 ? -5.285 53.345 -25.808 1.00 60.34 1079 LEU A C 1
ATOM 5551 O O . LEU A 1 703 ? -4.537 53.802 -24.932 1.00 63.00 1079 LEU A O 1
ATOM 5556 N N . LEU A 1 704 ? -5.225 52.072 -26.208 1.00 61.30 1080 LEU A N 1
ATOM 5557 C CA . LEU A 1 704 ? -4.174 51.181 -25.723 1.00 57.25 1080 LEU A CA 1
ATOM 5558 C C . LEU A 1 704 ? -2.803 51.797 -25.952 1.00 58.55 1080 LEU A C 1
ATOM 5559 O O . LEU A 1 704 ? -1.920 51.711 -25.089 1.00 54.34 1080 LEU A O 1
ATOM 5564 N N . LYS A 1 705 ? -2.618 52.437 -27.114 1.00 59.11 1081 LYS A N 1
ATOM 5565 C CA . LYS A 1 705 ? -1.360 53.124 -27.397 1.00 53.58 1081 LYS A CA 1
ATOM 5566 C C . LYS A 1 705 ? -1.085 54.220 -26.378 1.00 50.60 1081 LYS A C 1
ATOM 5567 O O . LYS A 1 705 ? 0.059 54.402 -25.942 1.00 53.92 1081 LYS A O 1
ATOM 5573 N N . GLN A 1 706 ? -2.122 54.955 -25.972 1.00 52.12 1082 GLN A N 1
ATOM 5574 C CA . GLN A 1 706 ? -1.888 55.988 -24.958 1.00 52.21 1082 GLN A CA 1
ATOM 5575 C C . GLN A 1 706 ? -1.545 55.383 -23.595 1.00 51.10 1082 GLN A C 1
ATOM 5576 O O . GLN A 1 706 ? -0.662 55.884 -22.889 1.00 51.54 1082 GLN A O 1
ATOM 5582 N N . MET A 1 707 ? -2.211 54.295 -23.214 1.00 54.74 1083 MET A N 1
ATOM 5583 C CA . MET A 1 707 ? -1.886 53.625 -21.946 1.00 52.67 1083 MET A CA 1
ATOM 5584 C C . MET A 1 707 ? -0.437 53.117 -21.938 1.00 47.63 1083 MET A C 1
ATOM 5585 O O . MET A 1 707 ? 0.352 53.403 -21.016 1.00 46.08 1083 MET A O 1
ATOM 5590 N N . ILE A 1 708 ? -0.052 52.394 -22.989 1.00 49.55 1084 ILE A N 1
ATOM 5591 C CA . ILE A 1 708 ? 1.329 51.923 -23.092 1.00 48.40 1084 ILE A CA 1
ATOM 5592 C C . ILE A 1 708 ? 2.296 53.100 -22.997 1.00 52.41 1084 ILE A C 1
ATOM 5593 O O . ILE A 1 708 ? 3.269 53.062 -22.230 1.00 50.47 1084 ILE A O 1
ATOM 5598 N N . CYS A 1 709 ? 2.011 54.186 -23.737 1.00 51.89 1085 CYS A N 1
ATOM 5599 C CA . CYS A 1 709 ? 2.859 55.373 -23.679 1.00 48.42 1085 CYS A CA 1
ATOM 5600 C C . CYS A 1 709 ? 2.988 55.904 -22.257 1.00 47.16 1085 CYS A C 1
ATOM 5601 O O . CYS A 1 709 ? 4.061 56.371 -21.859 1.00 48.38 1085 CYS A O 1
ATOM 5604 N N . ALA A 1 710 ? 1.908 55.847 -21.478 1.00 45.70 1086 ALA A N 1
ATOM 5605 C CA . ALA A 1 710 ? 2.006 56.253 -20.077 1.00 47.99 1086 ALA A CA 1
ATOM 5606 C C . ALA A 1 710 ? 3.054 55.422 -19.344 1.00 49.50 1086 ALA A C 1
ATOM 5607 O O . ALA A 1 710 ? 3.833 55.951 -18.543 1.00 46.89 1086 ALA A O 1
ATOM 5609 N N . GLY A 1 711 ? 3.105 54.117 -19.620 1.00 47.77 1087 GLY A N 1
ATOM 5610 C CA . GLY A 1 711 ? 4.170 53.340 -19.001 1.00 42.51 1087 GLY A CA 1
ATOM 5611 C C . GLY A 1 711 ? 5.577 53.624 -19.532 1.00 44.88 1087 GLY A C 1
ATOM 5612 O O . GLY A 1 711 ? 6.562 53.296 -18.854 1.00 39.88 1087 GLY A O 1
ATOM 5613 N N . PHE A 1 712 ? 5.702 54.184 -20.736 1.00 44.08 1088 PHE A N 1
ATOM 5614 C CA . PHE A 1 712 ? 7.012 54.369 -21.361 1.00 46.34 1088 PHE A CA 1
ATOM 5615 C C . PHE A 1 712 ? 7.174 55.782 -21.926 1.00 48.34 1088 PHE A C 1
ATOM 5616 O O . PHE A 1 712 ? 7.687 55.960 -23.038 1.00 53.35 1088 PHE A O 1
ATOM 5624 N N . VAL A 1 713 ? 6.764 56.808 -21.158 1.00 44.80 1089 VAL A N 1
ATOM 5625 C CA . VAL A 1 713 ? 6.769 58.188 -21.651 1.00 48.64 1089 VAL A CA 1
ATOM 5626 C C . VAL A 1 713 ? 8.181 58.668 -21.952 1.00 46.80 1089 VAL A C 1
ATOM 5627 O O . VAL A 1 713 ? 8.381 59.498 -22.844 1.00 49.29 1089 VAL A O 1
ATOM 5631 N N . ASP A 1 714 ? 9.177 58.164 -21.223 1.00 44.92 1090 ASP A N 1
ATOM 5632 C CA . ASP A 1 714 ? 10.568 58.574 -21.394 1.00 45.70 1090 ASP A CA 1
ATOM 5633 C C . ASP A 1 714 ? 11.269 57.832 -22.513 1.00 47.22 1090 ASP A C 1
ATOM 5634 O O . ASP A 1 714 ? 12.481 58.003 -22.689 1.00 49.03 1090 ASP A O 1
ATOM 5639 N N . HIS A 1 715 ? 10.537 57.023 -23.271 1.00 49.33 1091 HIS A N 1
ATOM 5640 C CA . HIS A 1 715 ? 11.140 56.195 -24.307 1.00 51.74 1091 HIS A CA 1
ATOM 5641 C C . HIS A 1 715 ? 10.567 56.514 -25.681 1.00 53.51 1091 HIS A C 1
ATOM 5642 O O . HIS A 1 715 ? 10.159 55.606 -26.410 1.00 55.77 1091 HIS A O 1
ATOM 5649 N N . VAL A 1 716 ? 10.495 57.770 -26.056 1.00 56.03 1092 VAL A N 1
ATOM 5650 C CA . VAL A 1 716 ? 9.971 58.084 -27.375 1.00 59.83 1092 VAL A CA 1
ATOM 5651 C C . VAL A 1 716 ? 11.126 58.485 -28.281 1.00 58.01 1092 VAL A C 1
ATOM 5652 O O . VAL A 1 716 ? 12.084 59.140 -27.852 1.00 59.60 1092 VAL A O 1
ATOM 5656 N N . ALA A 1 717 ? 11.058 58.028 -29.525 1.00 58.91 1093 ALA A N 1
ATOM 5657 C CA . ALA A 1 717 ? 12.085 58.244 -30.528 1.00 61.17 1093 ALA A CA 1
ATOM 5658 C C . ALA A 1 717 ? 11.439 58.928 -31.723 1.00 67.34 1093 ALA A C 1
ATOM 5659 O O . ALA A 1 717 ? 10.437 58.440 -32.261 1.00 61.66 1093 ALA A O 1
ATOM 5661 N N . VAL A 1 718 ? 11.999 60.066 -32.119 1.00 69.41 1094 VAL A N 1
ATOM 5662 C CA . VAL A 1 718 ? 11.507 60.837 -33.252 1.00 71.00 1094 VAL A CA 1
ATOM 5663 C C . VAL A 1 718 ? 12.435 60.595 -34.433 1.00 70.83 1094 VAL A C 1
ATOM 5664 O O . VAL A 1 718 ? 13.659 60.560 -34.271 1.00 70.86 1094 VAL A O 1
ATOM 5668 N N . ARG A 1 719 ? 11.855 60.382 -35.613 1.00 72.66 1095 ARG A N 1
ATOM 5669 C CA . ARG A 1 719 ? 12.666 60.267 -36.821 1.00 75.29 1095 ARG A CA 1
ATOM 5670 C C . ARG A 1 719 ? 13.589 61.469 -36.952 1.00 78.71 1095 ARG A C 1
ATOM 5671 O O . ARG A 1 719 ? 13.159 62.614 -36.802 1.00 80.90 1095 ARG A O 1
ATOM 5679 N N . ALA A 1 720 ? 14.870 61.195 -37.193 1.00 79.27 1096 ALA A N 1
ATOM 5680 C CA . ALA A 1 720 ? 15.859 62.265 -37.193 1.00 82.42 1096 ALA A CA 1
ATOM 5681 C C . ALA A 1 720 ? 15.535 63.324 -38.239 1.00 87.31 1096 ALA A C 1
ATOM 5682 O O . ALA A 1 720 ? 15.803 64.514 -38.020 1.00 90.00 1096 ALA A O 1
ATOM 5684 N N . ASP A 1 721 ? 14.912 62.916 -39.361 1.00 88.63 1097 ASP A N 1
ATOM 5685 C CA . ASP A 1 721 ? 14.471 63.788 -40.457 1.00 93.34 1097 ASP A CA 1
ATOM 5686 C C . ASP A 1 721 ? 13.357 64.751 -40.050 1.00 94.17 1097 ASP A C 1
ATOM 5687 O O . ASP A 1 721 ? 12.829 65.467 -40.900 1.00 97.98 1097 ASP A O 1
ATOM 5692 N N . VAL A 1 722 ? 12.944 64.817 -38.786 1.00 90.99 1098 VAL A N 1
ATOM 5693 C CA . VAL A 1 722 ? 11.838 65.673 -38.382 1.00 91.75 1098 VAL A CA 1
ATOM 5694 C C . VAL A 1 722 ? 12.411 66.786 -37.539 1.00 105.28 1098 VAL A C 1
ATOM 5695 O O . VAL A 1 722 ? 12.283 67.966 -37.873 1.00 105.15 1098 VAL A O 1
ATOM 5699 N N . LEU A 1 723 ? 12.987 66.399 -36.408 1.00 100.58 1099 LEU A N 1
ATOM 5700 C CA . LEU A 1 723 ? 13.797 67.307 -35.618 1.00 105.97 1099 LEU A CA 1
ATOM 5701 C C . LEU A 1 723 ? 14.739 68.094 -36.517 1.00 115.42 1099 LEU A C 1
ATOM 5702 O O . LEU A 1 723 ? 14.733 69.330 -36.515 1.00 120.78 1099 LEU A O 1
ATOM 5707 N N . PHE A 1 724 ? 15.511 67.387 -37.345 1.00 114.02 1100 PHE A N 1
ATOM 5708 C CA . PHE A 1 724 ? 16.480 67.999 -38.257 1.00 116.65 1100 PHE A CA 1
ATOM 5709 C C . PHE A 1 724 ? 16.244 67.551 -39.692 1.00 118.10 1100 PHE A C 1
ATOM 5710 O O . PHE A 1 724 ? 16.791 66.526 -40.127 1.00 119.39 1100 PHE A O 1
ATOM 5718 N N . PRO A 1 725 ? 15.446 68.287 -40.463 1.00 121.93 1101 PRO A N 1
ATOM 5719 C CA . PRO A 1 725 ? 15.345 68.000 -41.897 1.00 122.32 1101 PRO A CA 1
ATOM 5720 C C . PRO A 1 725 ? 16.395 68.774 -42.678 1.00 127.67 1101 PRO A C 1
ATOM 5721 O O . PRO A 1 725 ? 16.739 69.910 -42.343 1.00 132.70 1101 PRO A O 1
ATOM 5725 N N . ASP A 1 726 ? 16.916 68.129 -43.729 1.00 130.12 1102 ASP A N 1
ATOM 5726 C CA . ASP A 1 726 ? 17.838 68.732 -44.695 1.00 136.75 1102 ASP A CA 1
ATOM 5727 C C . ASP A 1 726 ? 19.236 68.944 -44.125 1.00 144.79 1102 ASP A C 1
ATOM 5728 O O . ASP A 1 726 ? 20.160 69.306 -44.859 1.00 141.71 1102 ASP A O 1
ATOM 5733 N N . ASP A 1 727 ? 19.410 68.726 -42.826 1.00 146.19 1103 ASP A N 1
ATOM 5734 C CA . ASP A 1 727 ? 20.741 68.752 -42.238 1.00 145.54 1103 ASP A CA 1
ATOM 5735 C C . ASP A 1 727 ? 21.362 67.371 -42.133 1.00 139.98 1103 ASP A C 1
ATOM 5736 O O . ASP A 1 727 ? 22.547 67.266 -41.800 1.00 142.75 1103 ASP A O 1
ATOM 5741 N N . ALA A 1 728 ? 20.603 66.320 -42.422 1.00 148.46 1104 ALA A N 1
ATOM 5742 C CA . ALA A 1 728 ? 21.116 64.967 -42.354 1.00 134.15 1104 ALA A CA 1
ATOM 5743 C C . ALA A 1 728 ? 20.619 64.179 -43.555 1.00 130.71 1104 ALA A C 1
ATOM 5744 O O . ALA A 1 728 ? 19.553 64.453 -44.118 1.00 128.30 1104 ALA A O 1
ATOM 5746 N N . LYS A 1 729 ? 21.407 63.165 -43.903 1.00 127.29 1105 LYS A N 1
ATOM 5747 C CA . LYS A 1 729 ? 21.206 62.334 -45.087 1.00 131.18 1105 LYS A CA 1
ATOM 5748 C C . LYS A 1 729 ? 19.875 61.592 -45.007 1.00 128.87 1105 LYS A C 1
ATOM 5749 O O . LYS A 1 729 ? 19.442 61.210 -43.914 1.00 124.01 1105 LYS A O 1
ATOM 5755 N N . ILE A 1 730 ? 19.240 61.371 -46.164 1.00 125.90 1106 ILE A N 1
ATOM 5756 C CA . ILE A 1 730 ? 18.182 60.362 -46.303 1.00 119.45 1106 ILE A CA 1
ATOM 5757 C C . ILE A 1 730 ? 17.771 60.368 -47.768 1.00 118.04 1106 ILE A C 1
ATOM 5758 O O . ILE A 1 730 ? 17.847 61.398 -48.435 1.00 125.43 1106 ILE A O 1
ATOM 5763 N N . THR A 1 731 ? 17.324 59.210 -48.277 1.00 115.08 1107 THR A N 1
ATOM 5764 C CA . THR A 1 731 ? 16.890 59.151 -49.666 1.00 116.93 1107 THR A CA 1
ATOM 5765 C C . THR A 1 731 ? 15.551 58.438 -49.825 1.00 116.31 1107 THR A C 1
ATOM 5766 O O . THR A 1 731 ? 15.023 57.808 -48.908 1.00 110.79 1107 THR A O 1
ATOM 5770 N N . ASN A 1 732 ? 15.042 58.512 -51.062 1.00 112.89 1108 ASN A N 1
ATOM 5771 C CA . ASN A 1 732 ? 13.700 58.040 -51.405 1.00 118.83 1108 ASN A CA 1
ATOM 5772 C C . ASN A 1 732 ? 13.500 56.559 -51.119 1.00 119.64 1108 ASN A C 1
ATOM 5773 O O . ASN A 1 732 ? 12.388 56.149 -50.735 1.00 108.92 1108 ASN A O 1
ATOM 5778 N N . ARG A 1 733 ? 14.537 55.742 -51.337 1.00 109.64 1109 ARG A N 1
ATOM 5779 C CA . ARG A 1 733 ? 14.412 54.298 -51.296 1.00 105.68 1109 ARG A CA 1
ATOM 5780 C C . ARG A 1 733 ? 15.280 53.687 -50.182 1.00 101.63 1109 ARG A C 1
ATOM 5781 O O . ARG A 1 733 ? 15.553 52.486 -50.204 1.00 99.32 1109 ARG A O 1
ATOM 5789 N N . THR A 1 734 ? 15.626 54.483 -49.153 1.00 119.08 1110 THR A N 1
ATOM 5790 C CA . THR A 1 734 ? 16.265 53.956 -47.941 1.00 104.52 1110 THR A CA 1
ATOM 5791 C C . THR A 1 734 ? 15.475 52.787 -47.363 1.00 92.49 1110 THR A C 1
ATOM 5792 O O . THR A 1 734 ? 14.244 52.830 -47.269 1.00 94.73 1110 THR A O 1
ATOM 5796 N N . SER A 1 735 ? 16.188 51.716 -47.020 1.00 88.73 1111 SER A N 1
ATOM 5797 C CA . SER A 1 735 ? 15.563 50.628 -46.286 1.00 83.35 1111 SER A CA 1
ATOM 5798 C C . SER A 1 735 ? 14.929 51.187 -45.026 1.00 77.43 1111 SER A C 1
ATOM 5799 O O . SER A 1 735 ? 15.446 52.124 -44.410 1.00 77.89 1111 SER A O 1
ATOM 5802 N N . ILE A 1 736 ? 13.781 50.625 -44.658 1.00 84.86 1112 ILE A N 1
ATOM 5803 C CA . ILE A 1 736 ? 13.151 51.031 -43.412 1.00 76.95 1112 ILE A CA 1
ATOM 5804 C C . ILE A 1 736 ? 14.112 50.861 -42.237 1.00 74.83 1112 ILE A C 1
ATOM 5805 O O . ILE A 1 736 ? 14.186 51.725 -41.359 1.00 69.03 1112 ILE A O 1
ATOM 5810 N N . ILE A 1 737 ? 14.908 49.790 -42.233 1.00 75.13 1113 ILE A N 1
ATOM 5811 C CA . ILE A 1 737 ? 15.820 49.509 -41.121 1.00 69.90 1113 ILE A CA 1
ATOM 5812 C C . ILE A 1 737 ? 17.001 50.471 -41.122 1.00 71.13 1113 ILE A C 1
ATOM 5813 O O . ILE A 1 737 ? 17.837 50.444 -40.213 1.00 66.67 1113 ILE A O 1
ATOM 5818 N N . ASN A 1 738 ? 17.106 51.303 -42.154 1.00 71.76 1114 ASN A N 1
ATOM 5819 C CA . ASN A 1 738 ? 18.169 52.292 -42.228 1.00 75.36 1114 ASN A CA 1
ATOM 5820 C C . ASN A 1 738 ? 17.693 53.691 -41.877 1.00 80.77 1114 ASN A C 1
ATOM 5821 O O . ASN A 1 738 ? 18.489 54.637 -41.925 1.00 84.86 1114 ASN A O 1
ATOM 5826 N N . ILE A 1 739 ? 16.422 53.847 -41.530 1.00 74.62 1115 ILE A N 1
ATOM 5827 C CA . ILE A 1 739 ? 15.856 55.168 -41.288 1.00 79.53 1115 ILE A CA 1
ATOM 5828 C C . ILE A 1 739 ? 16.208 55.572 -39.860 1.00 79.70 1115 ILE A C 1
ATOM 5829 O O . ILE A 1 739 ? 15.855 54.870 -38.899 1.00 73.80 1115 ILE A O 1
ATOM 5834 N N . PRO A 1 740 ? 16.929 56.673 -39.675 1.00 79.91 1116 PRO A N 1
ATOM 5835 C CA . PRO A 1 740 ? 17.454 56.992 -38.344 1.00 74.19 1116 PRO A CA 1
ATOM 5836 C C . PRO A 1 740 ? 16.388 57.597 -37.446 1.00 72.70 1116 PRO A C 1
ATOM 5837 O O . PRO A 1 740 ? 15.583 58.431 -37.866 1.00 74.97 1116 PRO A O 1
ATOM 5841 N N . TYR A 1 741 ? 16.389 57.157 -36.191 1.00 72.52 1117 TYR A N 1
ATOM 5842 C CA . TYR A 1 741 ? 15.576 57.745 -35.141 1.00 70.02 1117 TYR A CA 1
ATOM 5843 C C . TYR A 1 741 ? 16.484 58.265 -34.035 1.00 71.94 1117 TYR A C 1
ATOM 5844 O O . TYR A 1 741 ? 17.640 57.858 -33.908 1.00 70.77 1117 TYR A O 1
ATOM 5853 N N . ILE A 1 742 ? 15.944 59.170 -33.227 1.00 72.33 1118 ILE A N 1
ATOM 5854 C CA . ILE A 1 742 ? 16.666 59.762 -32.106 1.00 74.25 1118 ILE A CA 1
ATOM 5855 C C . ILE A 1 742 ? 15.739 59.765 -30.897 1.00 71.93 1118 ILE A C 1
ATOM 5856 O O . ILE A 1 742 ? 14.651 60.359 -30.966 1.00 73.81 1118 ILE A O 1
ATOM 5861 N N . PRO A 1 743 ? 16.105 59.112 -29.791 1.00 68.98 1119 PRO A N 1
ATOM 5862 C CA . PRO A 1 743 ? 15.290 59.213 -28.571 1.00 68.76 1119 PRO A CA 1
ATOM 5863 C C . PRO A 1 743 ? 15.325 60.642 -28.050 1.00 70.72 1119 PRO A C 1
ATOM 5864 O O . PRO A 1 743 ? 16.390 61.251 -27.956 1.00 77.99 1119 PRO A O 1
ATOM 5868 N N . VAL A 1 744 ? 14.150 61.179 -27.720 1.00 66.67 1120 VAL A N 1
ATOM 5869 C CA . VAL A 1 744 ? 14.053 62.605 -27.411 1.00 72.35 1120 VAL A CA 1
ATOM 5870 C C . VAL A 1 744 ? 14.869 62.943 -26.174 1.00 76.53 1120 VAL A C 1
ATOM 5871 O O . VAL A 1 744 ? 15.449 64.031 -26.075 1.00 79.23 1120 VAL A O 1
ATOM 5875 N N . LEU A 1 745 ? 14.914 62.030 -25.204 1.00 73.30 1121 LEU A N 1
ATOM 5876 C CA . LEU A 1 745 ? 15.620 62.276 -23.961 1.00 75.74 1121 LEU A CA 1
ATOM 5877 C C . LEU A 1 745 ? 17.086 61.902 -24.050 1.00 83.99 1121 LEU A C 1
ATOM 5878 O O . LEU A 1 745 ? 17.790 61.960 -23.039 1.00 87.24 1121 LEU A O 1
ATOM 5883 N N . ALA A 1 746 ? 17.561 61.533 -25.234 1.00 84.49 1122 ALA A N 1
ATOM 5884 C CA . ALA A 1 746 ? 18.939 61.107 -25.389 1.00 86.24 1122 ALA A CA 1
ATOM 5885 C C . ALA A 1 746 ? 19.909 62.273 -25.207 1.00 90.94 1122 ALA A C 1
ATOM 5886 O O . ALA A 1 746 ? 19.559 63.451 -25.355 1.00 94.73 1122 ALA A O 1
ATOM 5888 N N . THR A 1 747 ? 21.155 61.911 -24.901 1.00 95.86 1123 THR A N 1
ATOM 5889 C CA . THR A 1 747 ? 22.251 62.853 -24.672 1.00 98.06 1123 THR A CA 1
ATOM 5890 C C . THR A 1 747 ? 22.948 63.121 -26.000 1.00 103.19 1123 THR A C 1
ATOM 5891 O O . THR A 1 747 ? 23.720 62.290 -26.487 1.00 101.42 1123 THR A O 1
ATOM 5895 N N . ARG A 1 748 ? 22.687 64.288 -26.587 1.00 101.60 1124 ARG A N 1
ATOM 5896 C CA . ARG A 1 748 ? 23.381 64.677 -27.809 1.00 106.74 1124 ARG A CA 1
ATOM 5897 C C . ARG A 1 748 ? 24.869 64.849 -27.537 1.00 113.40 1124 ARG A C 1
ATOM 5898 O O . ARG A 1 748 ? 25.269 65.545 -26.601 1.00 114.02 1124 ARG A O 1
ATOM 5906 N N . THR A 1 749 ? 25.680 64.222 -28.366 1.00 114.82 1125 THR A N 1
ATOM 5907 C CA . THR A 1 749 ? 27.126 64.183 -28.256 1.00 119.84 1125 THR A CA 1
ATOM 5908 C C . THR A 1 749 ? 27.765 65.214 -29.189 1.00 126.70 1125 THR A C 1
ATOM 5909 O O . THR A 1 749 ? 27.097 65.770 -30.069 1.00 126.03 1125 THR A O 1
ATOM 5913 N N . PRO A 1 750 ? 29.061 65.511 -29.014 1.00 125.96 1126 PRO A N 1
ATOM 5914 C CA . PRO A 1 750 ? 29.689 66.504 -29.910 1.00 132.79 1126 PRO A CA 1
ATOM 5915 C C . PRO A 1 750 ? 29.575 66.123 -31.376 1.00 132.55 1126 PRO A C 1
ATOM 5916 O O . PRO A 1 750 ? 29.233 66.961 -32.225 1.00 136.53 1126 PRO A O 1
ATOM 5920 N N . ASN A 1 751 ? 29.866 64.867 -31.694 1.00 133.08 1127 ASN A N 1
ATOM 5921 C CA . ASN A 1 751 ? 29.495 64.276 -32.972 1.00 127.82 1127 ASN A CA 1
ATOM 5922 C C . ASN A 1 751 ? 28.146 63.601 -32.764 1.00 117.64 1127 ASN A C 1
ATOM 5923 O O . ASN A 1 751 ? 28.047 62.637 -31.992 1.00 115.88 1127 ASN A O 1
ATOM 5928 N N . ILE A 1 752 ? 27.119 64.101 -33.467 1.00 126.13 1128 ILE A N 1
ATOM 5929 C CA . ILE A 1 752 ? 25.738 63.773 -33.133 1.00 113.15 1128 ILE A CA 1
ATOM 5930 C C . ILE A 1 752 ? 25.477 62.278 -33.295 1.00 104.67 1128 ILE A C 1
ATOM 5931 O O . ILE A 1 752 ? 24.986 61.604 -32.371 1.00 98.75 1128 ILE A O 1
ATOM 5936 N N . GLU A 1 753 ? 25.829 61.728 -34.463 1.00 103.74 1129 GLU A N 1
ATOM 5937 C CA . GLU A 1 753 ? 25.223 60.475 -34.920 1.00 103.67 1129 GLU A CA 1
ATOM 5938 C C . GLU A 1 753 ? 25.621 59.261 -34.084 1.00 106.44 1129 GLU A C 1
ATOM 5939 O O . GLU A 1 753 ? 25.039 58.189 -34.259 1.00 99.66 1129 GLU A O 1
ATOM 5945 N N . ASP A 1 754 ? 26.573 59.395 -33.175 1.00 105.17 1130 ASP A N 1
ATOM 5946 C CA . ASP A 1 754 ? 26.790 58.334 -32.192 1.00 104.80 1130 ASP A CA 1
ATOM 5947 C C . ASP A 1 754 ? 25.539 58.018 -31.368 1.00 102.12 1130 ASP A C 1
ATOM 5948 O O . ASP A 1 754 ? 25.554 57.056 -30.592 1.00 100.55 1130 ASP A O 1
ATOM 5953 N N . CYS A 1 755 ? 24.462 58.795 -31.517 1.00 101.86 1131 CYS A N 1
ATOM 5954 C CA . CYS A 1 755 ? 23.288 58.665 -30.661 1.00 95.60 1131 CYS A CA 1
ATOM 5955 C C . CYS A 1 755 ? 22.010 58.322 -31.428 1.00 86.82 1131 CYS A C 1
ATOM 5956 O O . CYS A 1 755 ? 20.910 58.557 -30.905 1.00 84.75 1131 CYS A O 1
ATOM 5959 N N . PHE A 1 756 ? 22.104 57.759 -32.636 1.00 88.29 1132 PHE A N 1
ATOM 5960 C CA . PHE A 1 756 ? 20.857 57.395 -33.302 1.00 82.79 1132 PHE A CA 1
ATOM 5961 C C . PHE A 1 756 ? 20.548 55.909 -33.114 1.00 73.77 1132 PHE A C 1
ATOM 5962 O O . PHE A 1 756 ? 21.425 55.091 -32.831 1.00 71.10 1132 PHE A O 1
ATOM 5970 N N . VAL A 1 757 ? 19.267 55.573 -33.280 1.00 73.49 1133 VAL A N 1
ATOM 5971 C CA . VAL A 1 757 ? 18.769 54.210 -33.132 1.00 67.82 1133 VAL A CA 1
ATOM 5972 C C . VAL A 1 757 ? 17.863 53.903 -34.317 1.00 64.86 1133 VAL A C 1
ATOM 5973 O O . VAL A 1 757 ? 17.382 54.804 -35.006 1.00 62.47 1133 VAL A O 1
ATOM 5977 N N . TYR A 1 758 ? 17.626 52.611 -34.544 1.00 58.24 1134 TYR A N 1
ATOM 5978 C CA . TYR A 1 758 ? 17.053 52.154 -35.800 1.00 59.07 1134 TYR A CA 1
ATOM 5979 C C . TYR A 1 758 ? 16.008 51.076 -35.554 1.00 56.21 1134 TYR A C 1
ATOM 5980 O O . TYR A 1 758 ? 16.002 50.404 -34.519 1.00 54.59 1134 TYR A O 1
ATOM 5989 N N . ILE A 1 759 ? 15.122 50.922 -36.529 1.00 57.51 1135 ILE A N 1
ATOM 5990 C CA . ILE A 1 759 ? 14.085 49.898 -36.499 1.00 55.42 1135 ILE A CA 1
ATOM 5991 C C . ILE A 1 759 ? 14.714 48.537 -36.779 1.00 59.80 1135 ILE A C 1
ATOM 5992 O O . ILE A 1 759 ? 15.554 48.386 -37.682 1.00 61.75 1135 ILE A O 1
ATOM 5997 N N . HIS A 1 760 ? 14.299 47.540 -36.002 1.00 57.15 1136 HIS A N 1
ATOM 5998 C CA . HIS A 1 760 ? 14.782 46.173 -36.106 1.00 58.54 1136 HIS A CA 1
ATOM 5999 C C . HIS A 1 760 ? 14.213 45.500 -37.359 1.00 56.90 1136 HIS A C 1
ATOM 6000 O O . HIS A 1 760 ? 13.070 45.764 -37.742 1.00 56.81 1136 HIS A O 1
ATOM 6007 N N . PRO A 1 761 ? 14.987 44.626 -38.016 1.00 58.50 1137 PRO A N 1
ATOM 6008 C CA . PRO A 1 761 ? 14.507 44.016 -39.273 1.00 58.84 1137 PRO A CA 1
ATOM 6009 C C . PRO A 1 761 ? 13.372 43.027 -39.085 1.00 55.62 1137 PRO A C 1
ATOM 6010 O O . PRO A 1 761 ? 12.705 42.690 -40.071 1.00 54.22 1137 PRO A O 1
ATOM 6014 N N . THR A 1 762 ? 13.127 42.554 -37.861 1.00 53.19 1138 THR A N 1
ATOM 6015 C CA . THR A 1 762 ? 12.029 41.629 -37.605 1.00 54.63 1138 THR A CA 1
ATOM 6016 C C . THR A 1 762 ? 10.708 42.335 -37.314 1.00 54.79 1138 THR A C 1
ATOM 6017 O O . THR A 1 762 ? 9.665 41.672 -37.284 1.00 48.89 1138 THR A O 1
ATOM 6021 N N . SER A 1 763 ? 10.723 43.651 -37.109 1.00 59.41 1139 SER A N 1
ATOM 6022 C CA . SER A 1 763 ? 9.524 44.377 -36.699 1.00 59.17 1139 SER A CA 1
ATOM 6023 C C . SER A 1 763 ? 8.463 44.377 -37.798 1.00 63.07 1139 SER A C 1
ATOM 6024 O O . SER A 1 763 ? 8.738 44.109 -38.969 1.00 63.99 1139 SER A O 1
ATOM 6027 N N . ILE A 1 764 ? 7.227 44.696 -37.393 1.00 59.32 1140 ILE A N 1
ATOM 6028 C CA . ILE A 1 764 ? 6.131 44.867 -38.348 1.00 60.00 1140 ILE A CA 1
ATOM 6029 C C . ILE A 1 764 ? 6.424 46.018 -39.304 1.00 63.06 1140 ILE A C 1
ATOM 6030 O O . ILE A 1 764 ? 6.026 45.990 -40.481 1.00 66.34 1140 ILE A O 1
ATOM 6035 N N . LEU A 1 765 ? 7.158 47.024 -38.827 1.00 59.33 1141 LEU A N 1
ATOM 6036 C CA . LEU A 1 765 ? 7.412 48.224 -39.610 1.00 66.59 1141 LEU A CA 1
ATOM 6037 C C . LEU A 1 765 ? 8.101 47.906 -40.927 1.00 70.10 1141 LEU A C 1
ATOM 6038 O O . LEU A 1 765 ? 7.901 48.617 -41.914 1.00 67.56 1141 LEU A O 1
ATOM 6043 N N . ASN A 1 766 ? 8.889 46.833 -40.970 1.00 67.32 1142 ASN A N 1
ATOM 6044 C CA . ASN A 1 766 ? 9.639 46.513 -42.174 1.00 73.99 1142 ASN A CA 1
ATOM 6045 C C . ASN A 1 766 ? 8.743 46.182 -43.360 1.00 76.69 1142 ASN A C 1
ATOM 6046 O O . ASN A 1 766 ? 9.198 46.289 -44.501 1.00 79.65 1142 ASN A O 1
ATOM 6051 N N . ASN A 1 767 ? 7.477 45.820 -43.128 1.00 77.41 1143 ASN A N 1
ATOM 6052 C CA . ASN A 1 767 ? 6.551 45.525 -44.216 1.00 81.43 1143 ASN A CA 1
ATOM 6053 C C . ASN A 1 767 ? 5.748 46.736 -44.666 1.00 82.07 1143 ASN A C 1
ATOM 6054 O O . ASN A 1 767 ? 4.690 46.567 -45.285 1.00 83.06 1143 ASN A O 1
ATOM 6059 N N . LEU A 1 768 ? 6.218 47.950 -44.374 1.00 84.57 1144 LEU A N 1
ATOM 6060 C CA . LEU A 1 768 ? 5.425 49.138 -44.692 1.00 85.39 1144 LEU A CA 1
ATOM 6061 C C . LEU A 1 768 ? 5.597 49.560 -46.149 1.00 95.34 1144 LEU A C 1
ATOM 6062 O O . LEU A 1 768 ? 4.665 49.445 -46.949 1.00 97.13 1144 LEU A O 1
ATOM 6067 N N . GLY A 1 769 ? 6.777 50.050 -46.514 1.00 89.59 1145 GLY A N 1
ATOM 6068 C CA . GLY A 1 769 ? 6.953 50.683 -47.834 1.00 96.79 1145 GLY A CA 1
ATOM 6069 C C . GLY A 1 769 ? 6.535 52.136 -47.827 1.00 102.10 1145 GLY A C 1
ATOM 6070 O O . GLY A 1 769 ? 7.271 53.000 -48.312 1.00 106.22 1145 GLY A O 1
ATOM 6071 N N . GLU A 1 770 ? 5.336 52.414 -47.325 1.00 107.85 1146 GLU A N 1
ATOM 6072 C CA . GLU A 1 770 ? 5.012 53.708 -46.744 1.00 102.22 1146 GLU A CA 1
ATOM 6073 C C . GLU A 1 770 ? 6.105 54.104 -45.753 1.00 92.17 1146 GLU A C 1
ATOM 6074 O O . GLU A 1 770 ? 6.800 53.252 -45.196 1.00 90.24 1146 GLU A O 1
ATOM 6080 N N . MET A 1 771 ? 6.278 55.400 -45.544 1.00 97.11 1147 MET A N 1
ATOM 6081 C CA . MET A 1 771 ? 7.351 55.854 -44.675 1.00 89.48 1147 MET A CA 1
ATOM 6082 C C . MET A 1 771 ? 7.017 55.543 -43.211 1.00 79.33 1147 MET A C 1
ATOM 6083 O O . MET A 1 771 ? 5.845 55.624 -42.806 1.00 78.63 1147 MET A O 1
ATOM 6088 N N . PRO A 1 772 ? 8.008 55.163 -42.397 1.00 76.59 1148 PRO A N 1
ATOM 6089 C CA . PRO A 1 772 ? 7.715 54.770 -40.997 1.00 75.33 1148 PRO A CA 1
ATOM 6090 C C . PRO A 1 772 ? 7.222 55.949 -40.179 1.00 74.81 1148 PRO A C 1
ATOM 6091 O O . PRO A 1 772 ? 7.390 57.111 -40.583 1.00 76.22 1148 PRO A O 1
ATOM 6095 N N . PRO A 1 773 ? 6.573 55.683 -39.044 1.00 70.04 1149 PRO A N 1
ATOM 6096 C CA . PRO A 1 773 ? 6.008 56.763 -38.227 1.00 70.45 1149 PRO A CA 1
ATOM 6097 C C . PRO A 1 773 ? 7.054 57.763 -37.767 1.00 71.29 1149 PRO A C 1
ATOM 6098 O O . PRO A 1 773 ? 8.250 57.486 -37.700 1.00 70.53 1149 PRO A O 1
ATOM 6102 N N . LYS A 1 774 ? 6.558 58.940 -37.407 1.00 77.49 1150 LYS A N 1
ATOM 6103 C CA . LYS A 1 774 ? 7.377 60.041 -36.926 1.00 74.21 1150 LYS A CA 1
ATOM 6104 C C . LYS A 1 774 ? 7.752 59.900 -35.454 1.00 70.81 1150 LYS A C 1
ATOM 6105 O O . LYS A 1 774 ? 8.865 60.280 -35.070 1.00 72.63 1150 LYS A O 1
ATOM 6111 N N . TYR A 1 775 ? 6.853 59.380 -34.617 1.00 68.13 1151 TYR A N 1
ATOM 6112 C CA . TYR A 1 775 ? 7.125 59.172 -33.194 1.00 66.41 1151 TYR A CA 1
ATOM 6113 C C . TYR A 1 775 ? 6.876 57.712 -32.854 1.00 61.50 1151 TYR A C 1
ATOM 6114 O O . TYR A 1 775 ? 5.744 57.232 -32.964 1.00 61.07 1151 TYR A O 1
ATOM 6123 N N . MET A 1 776 ? 7.924 57.007 -32.447 1.00 59.28 1152 MET A N 1
ATOM 6124 C CA . MET A 1 776 ? 7.802 55.615 -32.045 1.00 56.08 1152 MET A CA 1
ATOM 6125 C C . MET A 1 776 ? 8.086 55.475 -30.553 1.00 58.11 1152 MET A C 1
ATOM 6126 O O . MET A 1 776 ? 8.920 56.189 -29.993 1.00 60.47 1152 MET A O 1
ATOM 6131 N N . LEU A 1 777 ? 7.364 54.557 -29.924 1.00 53.03 1153 LEU A N 1
ATOM 6132 C CA . LEU A 1 777 ? 7.522 54.161 -28.540 1.00 52.15 1153 LEU A CA 1
ATOM 6133 C C . LEU A 1 777 ? 8.250 52.827 -28.512 1.00 50.40 1153 LEU A C 1
ATOM 6134 O O . LEU A 1 777 ? 7.796 51.858 -29.160 1.00 49.01 1153 LEU A O 1
ATOM 6139 N N . TYR A 1 778 ? 9.359 52.785 -27.757 1.00 47.88 1154 TYR A N 1
ATOM 6140 C CA . TYR A 1 778 ? 10.229 51.618 -27.656 1.00 51.44 1154 TYR A CA 1
ATOM 6141 C C . TYR A 1 778 ? 10.280 51.063 -26.228 1.00 51.36 1154 TYR A C 1
ATOM 6142 O O . TYR A 1 778 ? 10.293 51.813 -25.241 1.00 41.76 1154 TYR A O 1
ATOM 6151 N N . TYR A 1 779 ? 10.320 49.735 -26.128 1.00 52.86 1155 TYR A N 1
ATOM 6152 C CA . TYR A 1 779 ? 10.504 49.093 -24.832 1.00 45.19 1155 TYR A CA 1
ATOM 6153 C C . TYR A 1 779 ? 11.911 49.337 -24.302 1.00 46.28 1155 TYR A C 1
ATOM 6154 O O . TYR A 1 779 ? 12.096 49.692 -23.127 1.00 46.47 1155 TYR A O 1
ATOM 6163 N N . SER A 1 780 ? 12.908 49.163 -25.165 1.00 45.68 1156 SER A N 1
ATOM 6164 C CA . SER A 1 780 ? 14.312 49.312 -24.818 1.00 48.59 1156 SER A CA 1
ATOM 6165 C C . SER A 1 780 ? 15.126 49.412 -26.108 1.00 49.98 1156 SER A C 1
ATOM 6166 O O . SER A 1 780 ? 14.607 49.268 -27.223 1.00 48.12 1156 SER A O 1
ATOM 6169 N N . LEU A 1 781 ? 16.420 49.659 -25.938 1.00 55.37 1157 LEU A N 1
ATOM 6170 C CA . LEU A 1 781 ? 17.384 49.739 -27.023 1.00 52.49 1157 LEU A CA 1
ATOM 6171 C C . LEU A 1 781 ? 18.432 48.654 -26.814 1.00 61.44 1157 LEU A C 1
ATOM 6172 O O . LEU A 1 781 ? 18.673 48.218 -25.683 1.00 55.64 1157 LEU A O 1
ATOM 6177 N N . HIS A 1 782 ? 19.063 48.220 -27.902 1.00 60.73 1158 HIS A N 1
ATOM 6178 C CA . HIS A 1 782 ? 19.977 47.086 -27.844 1.00 63.56 1158 HIS A CA 1
ATOM 6179 C C . HIS A 1 782 ? 21.210 47.374 -28.685 1.00 77.07 1158 HIS A C 1
ATOM 6180 O O . HIS A 1 782 ? 21.095 47.829 -29.826 1.00 78.54 1158 HIS A O 1
ATOM 6187 N N . LEU A 1 783 ? 22.382 47.108 -28.115 1.00 76.78 1159 LEU A N 1
ATOM 6188 C CA . LEU A 1 783 ? 23.674 47.448 -28.699 1.00 81.35 1159 LEU A CA 1
ATOM 6189 C C . LEU A 1 783 ? 24.500 46.236 -29.111 1.00 82.82 1159 LEU A C 1
ATOM 6190 O O . LEU A 1 783 ? 25.201 46.297 -30.132 1.00 86.30 1159 LEU A O 1
ATOM 6195 N N . GLY A 1 784 ? 24.452 45.140 -28.350 1.00 89.18 1160 GLY A N 1
ATOM 6196 C CA . GLY A 1 784 ? 24.971 43.881 -28.845 1.00 87.69 1160 GLY A CA 1
ATOM 6197 C C . GLY A 1 784 ? 24.323 43.620 -30.189 1.00 89.06 1160 GLY A C 1
ATOM 6198 O O . GLY A 1 784 ? 23.138 43.937 -30.367 1.00 93.78 1160 GLY A O 1
ATOM 6199 N N . GLY A 1 785 ? 25.066 43.061 -31.143 1.00 90.68 1161 GLY A N 1
ATOM 6200 C CA . GLY A 1 785 ? 24.596 43.096 -32.515 1.00 85.49 1161 GLY A CA 1
ATOM 6201 C C . GLY A 1 785 ? 24.992 44.442 -33.087 1.00 85.93 1161 GLY A C 1
ATOM 6202 O O . GLY A 1 785 ? 24.205 45.398 -33.126 1.00 85.06 1161 GLY A O 1
ATOM 6203 N N . ASN A 1 786 ? 26.212 44.491 -33.598 1.00 79.73 1162 ASN A N 1
ATOM 6204 C CA . ASN A 1 786 ? 27.024 45.697 -33.623 1.00 83.64 1162 ASN A CA 1
ATOM 6205 C C . ASN A 1 786 ? 26.811 46.591 -34.825 1.00 89.25 1162 ASN A C 1
ATOM 6206 O O . ASN A 1 786 ? 27.549 47.574 -34.967 1.00 94.97 1162 ASN A O 1
ATOM 6211 N N . ASN A 1 787 ? 25.913 46.253 -35.745 1.00 87.05 1163 ASN A N 1
ATOM 6212 C CA . ASN A 1 787 ? 25.695 47.181 -36.845 1.00 88.08 1163 ASN A CA 1
ATOM 6213 C C . ASN A 1 787 ? 25.391 48.567 -36.283 1.00 87.40 1163 ASN A C 1
ATOM 6214 O O . ASN A 1 787 ? 26.240 49.471 -36.320 1.00 94.44 1163 ASN A O 1
ATOM 6219 N N . LYS A 1 788 ? 24.202 48.736 -35.701 1.00 83.19 1164 LYS A N 1
ATOM 6220 C CA . LYS A 1 788 ? 23.781 49.983 -35.070 1.00 72.69 1164 LYS A CA 1
ATOM 6221 C C . LYS A 1 788 ? 22.914 49.616 -33.873 1.00 66.34 1164 LYS A C 1
ATOM 6222 O O . LYS A 1 788 ? 22.373 48.506 -33.806 1.00 66.80 1164 LYS A O 1
ATOM 6228 N N . THR A 1 789 ? 22.780 50.547 -32.933 1.00 62.62 1165 THR A N 1
ATOM 6229 C CA . THR A 1 789 ? 21.804 50.365 -31.866 1.00 60.60 1165 THR A CA 1
ATOM 6230 C C . THR A 1 789 ? 20.409 50.211 -32.450 1.00 61.49 1165 THR A C 1
ATOM 6231 O O . THR A 1 789 ? 19.951 51.064 -33.219 1.00 70.52 1165 THR A O 1
ATOM 6235 N N . ARG A 1 790 ? 19.728 49.126 -32.087 1.00 56.50 1166 ARG A N 1
ATOM 6236 C CA . ARG A 1 790 ? 18.388 48.863 -32.589 1.00 56.26 1166 ARG A CA 1
ATOM 6237 C C . ARG A 1 790 ? 17.327 49.094 -31.517 1.00 59.16 1166 ARG A C 1
ATOM 6238 O O . ARG A 1 790 ? 17.574 48.958 -30.309 1.00 55.83 1166 ARG A O 1
ATOM 6246 N N . MET A 1 791 ? 16.121 49.400 -31.991 1.00 56.57 1167 MET A N 1
ATOM 6247 C CA . MET A 1 791 ? 14.964 49.663 -31.147 1.00 54.73 1167 MET A CA 1
ATOM 6248 C C . MET A 1 791 ? 14.128 48.402 -31.004 1.00 52.44 1167 MET A C 1
ATOM 6249 O O . MET A 1 791 ? 13.892 47.703 -32.001 1.00 54.45 1167 MET A O 1
ATOM 6254 N N . ASN A 1 792 ? 13.675 48.117 -29.771 1.00 45.38 1168 ASN A N 1
ATOM 6255 C CA . ASN A 1 792 ? 12.666 47.088 -29.516 1.00 47.33 1168 ASN A CA 1
ATOM 6256 C C . ASN A 1 792 ? 11.328 47.812 -29.443 1.00 49.43 1168 ASN A C 1
ATOM 6257 O O . ASN A 1 792 ? 10.936 48.305 -28.377 1.00 45.54 1168 ASN A O 1
ATOM 6262 N N . THR A 1 793 ? 10.607 47.844 -30.564 1.00 45.19 1169 THR A N 1
ATOM 6263 C CA . THR A 1 793 ? 9.505 48.782 -30.717 1.00 48.25 1169 THR A CA 1
ATOM 6264 C C . THR A 1 793 ? 8.235 48.275 -30.066 1.00 43.88 1169 THR A C 1
ATOM 6265 O O . THR A 1 793 ? 7.978 47.075 -29.989 1.00 50.76 1169 THR A O 1
ATOM 6269 N N . LEU A 1 794 ? 7.436 49.220 -29.595 1.00 42.67 1170 LEU A N 1
ATOM 6270 C CA . LEU A 1 794 ? 6.108 48.957 -29.061 1.00 50.25 1170 LEU A CA 1
ATOM 6271 C C . LEU A 1 794 ? 5.033 49.475 -30.003 1.00 46.03 1170 LEU A C 1
ATOM 6272 O O . LEU A 1 794 ? 4.228 48.697 -30.522 1.00 48.13 1170 LEU A O 1
ATOM 6277 N N . CYS A 1 795 ? 5.012 50.770 -30.260 1.00 46.60 1171 CYS A N 1
ATOM 6278 C CA . CYS A 1 795 ? 3.913 51.286 -31.080 1.00 51.58 1171 CYS A CA 1
ATOM 6279 C C . CYS A 1 795 ? 4.279 52.685 -31.533 1.00 56.62 1171 CYS A C 1
ATOM 6280 O O . CYS A 1 795 ? 5.315 53.217 -31.144 1.00 61.19 1171 CYS A O 1
ATOM 6283 N N . ASP A 1 796 ? 3.464 53.263 -32.401 1.00 60.40 1172 ASP A N 1
ATOM 6284 C CA . ASP A 1 796 ? 3.662 54.656 -32.766 1.00 57.35 1172 ASP A CA 1
ATOM 6285 C C . ASP A 1 796 ? 2.851 55.529 -31.820 1.00 59.46 1172 ASP A C 1
ATOM 6286 O O . ASP A 1 796 ? 1.888 55.069 -31.206 1.00 58.11 1172 ASP A O 1
ATOM 6291 N N . ILE A 1 797 ? 3.258 56.785 -31.691 1.00 64.85 1173 ILE A N 1
ATOM 6292 C CA . ILE A 1 797 ? 2.481 57.815 -31.009 1.00 67.86 1173 ILE A CA 1
ATOM 6293 C C . ILE A 1 797 ? 2.024 58.809 -32.062 1.00 69.41 1173 ILE A C 1
ATOM 6294 O O . ILE A 1 797 ? 2.809 59.186 -32.942 1.00 66.45 1173 ILE A O 1
ATOM 6299 N N . ALA A 1 798 ? 0.763 59.231 -31.976 1.00 71.78 1174 ALA A N 1
ATOM 6300 C CA . ALA A 1 798 ? 0.232 60.206 -32.920 1.00 80.66 1174 ALA A CA 1
ATOM 6301 C C . ALA A 1 798 ? 0.782 61.604 -32.622 1.00 85.70 1174 ALA A C 1
ATOM 6302 O O . ALA A 1 798 ? 1.346 62.265 -33.510 1.00 89.09 1174 ALA A O 1
#

Nearest PDB structures (foldseek):
  7mqj-assembly1_A  TM=1.001E+00  e=0.000E+00  Saccharomyces cerevisiae
  6icz-assembly1_Y  TM=6.589E-01  e=3.531E-49  Homo sapiens
  5xjc-assembly1_Y  TM=6.589E-01  e=3.531E-49  Homo sapiens
  7w59-assembly1_Y  TM=6.573E-01  e=3.174E-49  Homo sapiens
  6hyt-assembly4_D  TM=6.549E-01  e=1.268E-48  Homo sapiens

Secondary structure (DSSP, 8-state):
-----HHHHHHHHHSHHHHTHHHHHHHHHH-SEEEEE--TTSSHHHHHHHHHHHTTTT-TT-SS--SEEEEEES-HHHHHHHHHHHHHHTGGGGGGEEEE-STT----TT--EEEEEHHHHHHHHHH-TT-TTEEEEEE--GGG--HHHHHHHHHHHHHHHHHHHHHHH-TTTS---EEEEEESSS--HHHHT-TTT-SSPPPEEE----PPPEEEEE-SS--S-HHHHHHHHHHHHHHHSPS-EEEEE-SSHHHHHHHHHHHHHHSPPSTT-THHHHS--S-SS----TTTS---GGG-----SPP-HHHHHHHTGGGG---PPTT------TT--TT--EEEEEE-TTS-HHHHGGGGSPPPTT-EEEEEE-THHHHS---TTEEEEEE--EEEEEEEETTTTEEEEEEEEPPHHHHHHHHHGGGSSSSEEEEESS-HHHHHHHS-SSPPPGGGGS-HHHHHHHHHHTT----TT---SSPPPHHHHHHHHHHHHHTTSB-TTS-B-HHHHHHHTSSS-HHHHHHHHTT-STT-HHHHHHHHHHHHH---B--HHHHT--SS-SS-------HHHHHHHHHHHHHHHHHHT--S-SS-HHHHHHHHHHHHTTS-GGGHHHHHHHHTB-HHHHHHHHHHHHHHHHHHHHHHSSS--PPPP-GGGG--PPP-HHHHHHHHHHHHHHTTT-EEEEHHHHSSSSS---TT--GGG--EEETTS---SSGGGG-BEE-TTSGGGG--SPPPSEEEEEEEE-SSSSS-EEEEEEE--